Protein AF-C3Y2A5-F1 (afdb_monomer_lite)

Structure (mmCIF, N/CA/C/O backbone):
data_AF-C3Y2A5-F1
#
_entry.id   AF-C3Y2A5-F1
#
loop_
_atom_site.group_PDB
_atom_site.id
_atom_site.type_symbol
_atom_site.label_atom_id
_atom_site.label_alt_id
_atom_site.label_comp_id
_atom_site.label_asym_id
_atom_site.label_entity_id
_atom_site.label_seq_id
_atom_site.pdbx_PDB_ins_code
_atom_site.Cartn_x
_atom_site.Cartn_y
_atom_site.Cartn_z
_atom_site.occupancy
_atom_site.B_iso_or_equiv
_atom_site.auth_seq_id
_atom_site.auth_comp_id
_atom_site.auth_asym_id
_atom_site.auth_atom_id
_atom_site.pdbx_PDB_model_num
ATOM 1 N N . MET A 1 1 ? -10.956 53.405 81.751 1.00 41.22 1 MET A N 1
ATOM 2 C CA . MET A 1 1 ? -11.342 52.915 80.409 1.00 41.22 1 MET A CA 1
ATOM 3 C C . MET A 1 1 ? -11.310 54.095 79.456 1.00 41.22 1 MET A C 1
ATOM 5 O O . MET A 1 1 ? -11.996 55.067 79.727 1.00 41.22 1 MET A O 1
ATOM 9 N N . ALA A 1 2 ? -10.497 54.046 78.401 1.00 31.23 2 ALA A N 1
ATOM 10 C CA . ALA A 1 2 ? -10.429 55.099 77.390 1.00 31.23 2 ALA A CA 1
ATOM 11 C C . ALA A 1 2 ? -10.474 54.442 76.007 1.00 31.23 2 ALA A C 1
ATOM 13 O O . ALA A 1 2 ? -9.479 53.884 75.548 1.00 31.23 2 ALA A O 1
ATOM 14 N N . ALA A 1 3 ? -11.648 54.459 75.379 1.00 32.56 3 ALA A N 1
ATOM 15 C CA . ALA A 1 3 ? -11.812 53.977 74.016 1.00 32.56 3 ALA A CA 1
ATOM 16 C C . ALA A 1 3 ? -11.187 54.989 73.046 1.00 32.56 3 ALA A C 1
ATOM 18 O O . ALA A 1 3 ? -11.504 56.177 73.101 1.00 32.56 3 ALA A O 1
ATOM 19 N N . ARG A 1 4 ? -10.313 54.525 72.148 1.00 33.78 4 ARG A N 1
ATOM 20 C CA . ARG A 1 4 ? -9.858 55.309 70.995 1.00 33.78 4 ARG A CA 1
ATOM 21 C C . ARG A 1 4 ? -10.503 54.746 69.739 1.00 33.78 4 ARG A C 1
ATOM 23 O O . ARG A 1 4 ? -10.274 53.589 69.400 1.00 33.78 4 ARG A O 1
ATOM 30 N N . LEU A 1 5 ? -11.299 55.577 69.071 1.00 32.09 5 LEU A N 1
ATOM 31 C CA . LEU A 1 5 ? -11.759 55.310 67.715 1.00 32.09 5 LEU A CA 1
ATOM 32 C C . LEU A 1 5 ? -10.547 55.240 66.776 1.00 32.09 5 LEU A C 1
ATOM 34 O O . LEU A 1 5 ? -9.634 56.056 66.894 1.00 32.09 5 LEU A O 1
ATOM 38 N N . PHE A 1 6 ? -10.609 54.350 65.790 1.00 29.20 6 PHE A N 1
ATOM 39 C CA . PHE A 1 6 ? -9.941 54.541 64.505 1.00 29.20 6 PHE A CA 1
ATOM 40 C C . PHE A 1 6 ? -10.978 54.353 63.385 1.00 29.20 6 PHE A C 1
ATOM 42 O O . PHE A 1 6 ? -11.840 53.481 63.519 1.00 29.20 6 PHE A O 1
ATOM 49 N N . PRO A 1 7 ? -10.963 55.174 62.317 1.00 31.86 7 PRO A N 1
ATOM 50 C CA . PRO A 1 7 ? -11.986 55.119 61.280 1.00 31.86 7 PRO A CA 1
ATOM 51 C C . PRO A 1 7 ? -11.693 54.008 60.267 1.00 31.86 7 PRO A C 1
ATOM 53 O O . PRO A 1 7 ? -10.551 53.827 59.846 1.00 31.86 7 PRO A O 1
ATOM 56 N N . VAL A 1 8 ? -12.739 53.308 59.822 1.00 30.44 8 VAL A N 1
ATOM 57 C CA . VAL A 1 8 ? -12.659 52.375 58.690 1.00 30.44 8 VAL A CA 1
ATOM 58 C C . VAL A 1 8 ? -12.951 53.145 57.404 1.00 30.44 8 VAL A C 1
ATOM 60 O O . VAL A 1 8 ? -14.095 53.507 57.132 1.00 30.44 8 VAL A O 1
ATOM 63 N N . THR A 1 9 ? -11.915 53.404 56.611 1.00 30.66 9 THR A N 1
ATOM 64 C CA . THR A 1 9 ? -12.046 54.058 55.303 1.00 30.66 9 THR A CA 1
ATOM 65 C C . THR A 1 9 ? -12.554 53.057 54.266 1.00 30.66 9 THR A C 1
ATOM 67 O O . THR A 1 9 ? -11.841 52.127 53.895 1.00 30.66 9 THR A O 1
ATOM 70 N N . PHE A 1 10 ? -13.776 53.252 53.766 1.00 27.00 10 PHE A N 1
ATOM 71 C CA . PHE A 1 10 ? -14.327 52.452 52.669 1.00 27.00 10 PHE A CA 1
ATOM 72 C C . PHE A 1 10 ? -13.669 52.866 51.343 1.00 27.00 10 PHE A C 1
ATOM 74 O O . PHE A 1 10 ? -13.931 53.953 50.829 1.00 27.00 10 PHE A O 1
ATOM 81 N N . CYS A 1 11 ? -12.800 52.018 50.788 1.00 26.17 11 CYS A N 1
ATOM 82 C CA . CYS A 1 11 ? -12.157 52.271 49.499 1.00 26.17 11 CYS A CA 1
ATOM 83 C C . CYS A 1 11 ? -12.940 51.567 48.381 1.00 26.17 11 CYS A C 1
ATOM 85 O O . CYS A 1 11 ? -12.847 50.353 48.203 1.00 26.17 11 CYS A O 1
ATOM 87 N N . LEU A 1 12 ? -13.753 52.334 47.653 1.00 28.22 12 LEU A N 1
ATOM 88 C CA . LEU A 1 12 ? -14.602 51.841 46.569 1.00 28.22 12 LEU A CA 1
ATOM 89 C C . LEU A 1 12 ? -13.779 51.755 45.272 1.00 28.22 12 LEU A C 1
ATOM 91 O O . LEU A 1 12 ? -13.738 52.695 44.480 1.00 28.22 12 LEU A O 1
ATOM 95 N N . ILE A 1 13 ? -13.086 50.631 45.068 1.00 31.30 13 ILE A N 1
ATOM 96 C CA . ILE A 1 13 ? -12.350 50.376 43.823 1.00 31.30 13 ILE A CA 1
ATOM 97 C C . ILE A 1 13 ? -13.347 49.939 42.745 1.00 31.30 13 ILE A C 1
ATOM 99 O O . ILE A 1 13 ? -13.708 48.767 42.643 1.00 31.30 13 ILE A O 1
ATOM 103 N N . LEU A 1 14 ? -13.776 50.891 41.915 1.00 30.09 14 LEU A N 1
ATOM 104 C CA . LEU A 1 14 ? -14.459 50.605 40.654 1.00 30.09 14 LEU A CA 1
ATOM 105 C C . LEU A 1 14 ? -13.448 50.035 39.652 1.00 30.09 14 LEU A C 1
ATOM 107 O O . LEU A 1 14 ? -12.876 50.762 38.841 1.00 30.09 14 LEU A O 1
ATOM 111 N N . LEU A 1 15 ? -13.230 48.720 39.701 1.00 28.92 15 LEU A N 1
ATOM 112 C CA . LEU A 1 15 ? -12.610 48.013 38.587 1.00 28.92 15 LEU A CA 1
ATOM 113 C C . LEU A 1 15 ? -13.581 48.045 37.405 1.00 28.92 15 LEU A C 1
ATOM 115 O O . LEU A 1 15 ? -14.597 47.349 37.405 1.00 28.92 15 LEU A O 1
ATOM 119 N N . SER A 1 16 ? -13.249 48.833 36.383 1.00 32.31 16 SER A N 1
ATOM 120 C CA . SER A 1 16 ? -13.863 48.746 35.060 1.00 32.31 16 SER A CA 1
ATOM 121 C C . SER A 1 16 ? -13.431 47.445 34.388 1.00 32.31 16 SER A C 1
ATOM 123 O O . SER A 1 16 ? -12.596 47.436 33.481 1.00 32.31 16 SER A O 1
ATOM 125 N N . GLY A 1 17 ? -13.999 46.333 34.858 1.00 27.38 17 GLY A N 1
ATOM 126 C CA . GLY A 1 17 ? -13.964 45.073 34.143 1.00 27.38 17 GLY A CA 1
ATOM 127 C C . GLY A 1 17 ? -14.560 45.302 32.763 1.00 27.38 17 GLY A C 1
ATOM 128 O O . GLY A 1 17 ? -15.761 45.545 32.636 1.00 27.38 17 GLY A O 1
ATOM 129 N N . LYS A 1 18 ? -13.719 45.228 31.727 1.00 27.81 18 LYS A N 1
ATOM 130 C CA . LYS A 1 18 ? -14.221 44.923 30.392 1.00 27.81 18 LYS A CA 1
ATOM 131 C C . LYS A 1 18 ? -15.024 43.638 30.540 1.00 27.81 18 LYS A C 1
ATOM 133 O O . LYS A 1 18 ? -14.466 42.617 30.934 1.00 27.81 18 LYS A O 1
ATOM 138 N N . ILE A 1 19 ? -16.313 43.696 30.227 1.00 31.34 19 ILE A N 1
ATOM 139 C CA . ILE A 1 19 ? -17.029 42.486 29.850 1.00 31.34 19 ILE A CA 1
ATOM 140 C C . ILE A 1 19 ? -16.414 42.102 28.509 1.00 31.34 19 ILE A C 1
ATOM 142 O O . ILE A 1 19 ? -16.789 42.631 27.463 1.00 31.34 19 ILE A O 1
ATOM 146 N N . GLU A 1 20 ? -15.397 41.246 28.560 1.00 27.44 20 GLU A N 1
ATOM 147 C CA . GLU A 1 20 ? -15.033 40.448 27.406 1.00 27.44 20 GLU A CA 1
ATOM 148 C C . GLU A 1 20 ? -16.260 39.595 27.109 1.00 27.44 20 GLU A C 1
ATOM 150 O O . GLU A 1 20 ? -16.587 38.651 27.828 1.00 27.44 20 GLU A O 1
ATOM 155 N N . VAL A 1 21 ? -17.001 40.007 26.081 1.00 31.53 21 VAL A N 1
ATOM 156 C CA . VAL A 1 21 ? -17.972 39.144 25.425 1.00 31.53 21 VAL A CA 1
ATOM 157 C C . VAL A 1 21 ? -17.131 38.044 24.799 1.00 31.53 21 VAL A C 1
ATOM 159 O O . VAL A 1 21 ? -16.594 38.222 23.707 1.00 31.53 21 VAL A O 1
ATOM 162 N N . PHE A 1 22 ? -16.939 36.955 25.544 1.00 33.34 22 PHE A N 1
ATOM 163 C CA . PHE A 1 22 ? -16.266 35.770 25.042 1.00 33.34 22 PHE A CA 1
ATOM 164 C C . PHE A 1 22 ? -16.973 35.357 23.751 1.00 33.34 22 PHE A C 1
ATOM 166 O O . PHE A 1 22 ? -18.165 35.037 23.756 1.00 33.34 22 PHE A O 1
ATOM 173 N N . SER A 1 23 ? -16.243 35.371 22.636 1.00 42.84 23 SER A N 1
ATOM 174 C CA . SER A 1 23 ? -16.622 34.572 21.479 1.00 42.84 23 SER A CA 1
ATOM 175 C C . SER A 1 23 ? -16.462 33.119 21.907 1.00 42.84 23 SER A C 1
ATOM 177 O O . SER A 1 23 ? -15.369 32.562 21.870 1.00 42.84 23 SER A O 1
ATOM 179 N N . GLU A 1 24 ? -17.529 32.538 22.444 1.00 54.88 24 GLU A N 1
ATOM 180 C CA . GLU A 1 24 ? -17.526 31.132 22.824 1.00 54.88 24 GLU A CA 1
ATOM 181 C C . GLU A 1 24 ? -17.510 30.297 21.542 1.00 54.88 24 GLU A C 1
ATOM 183 O O . GLU A 1 24 ? -18.527 30.192 20.855 1.00 54.88 24 GLU A O 1
ATOM 188 N N . ASP A 1 25 ? -16.357 29.737 21.195 1.00 72.31 25 ASP A N 1
ATOM 189 C CA . ASP A 1 25 ? -16.216 28.871 20.024 1.00 72.31 25 ASP A CA 1
ATOM 190 C C . ASP A 1 25 ? -17.108 27.620 20.157 1.00 72.31 25 ASP A C 1
ATOM 192 O O . ASP A 1 25 ? -17.331 27.106 21.258 1.00 72.31 25 ASP A O 1
ATOM 196 N N . PHE A 1 26 ? -17.587 27.070 19.039 1.00 77.56 26 PHE A N 1
ATOM 197 C CA . PHE A 1 26 ? -18.130 25.710 19.030 1.00 77.56 26 PHE A CA 1
ATOM 198 C C . PHE A 1 26 ? -16.967 24.718 19.113 1.00 77.56 26 PHE A C 1
ATOM 200 O O . PHE A 1 26 ? -16.241 24.503 18.140 1.00 77.56 26 PHE A O 1
ATOM 207 N N . VAL A 1 27 ? -16.780 24.124 20.290 1.00 86.94 27 VAL A N 1
ATOM 208 C CA . VAL A 1 27 ? -15.667 23.209 20.565 1.00 86.94 27 VAL A CA 1
ATOM 209 C C . VAL A 1 27 ? -16.010 21.803 20.076 1.00 86.94 27 VAL A C 1
ATOM 211 O O . VAL A 1 27 ? -16.927 21.160 20.590 1.00 86.94 27 VAL A O 1
ATOM 214 N N . ILE A 1 28 ? -15.249 21.304 19.107 1.00 88.69 28 ILE A N 1
ATOM 215 C CA . ILE A 1 28 ? -15.374 19.950 18.559 1.00 88.69 28 ILE A CA 1
ATOM 216 C C . ILE A 1 28 ? -14.270 19.096 19.175 1.00 88.69 28 ILE A C 1
ATOM 218 O O . ILE A 1 28 ? -13.095 19.297 18.879 1.00 88.69 28 ILE A O 1
ATOM 222 N N . LEU A 1 29 ? -14.634 18.150 20.041 1.00 92.25 29 LEU A N 1
ATOM 223 C CA . LEU A 1 29 ? -13.666 17.280 20.708 1.00 92.25 29 LEU A CA 1
ATOM 224 C C . LEU A 1 29 ? -13.557 15.937 19.985 1.00 92.25 29 LEU A C 1
ATOM 226 O O . LEU A 1 29 ? -14.438 15.084 20.089 1.00 92.25 29 LEU A O 1
ATOM 230 N N . VAL A 1 30 ? -12.455 15.738 19.272 1.00 92.38 30 VAL A N 1
ATOM 231 C CA . VAL A 1 30 ? -12.116 14.471 18.625 1.00 92.38 30 VAL A CA 1
ATOM 232 C C . VAL A 1 30 ? -11.466 13.551 19.655 1.00 92.38 30 VAL A C 1
ATOM 234 O O . VAL A 1 30 ? -10.451 13.896 20.258 1.00 92.38 30 VAL A O 1
ATOM 237 N N . ILE A 1 31 ? -12.040 12.367 19.862 1.00 91.25 31 ILE A N 1
ATOM 238 C CA . ILE A 1 31 ? -11.527 11.352 20.788 1.00 91.25 31 ILE A CA 1
ATOM 239 C C . ILE A 1 31 ? -11.179 10.104 19.998 1.00 91.25 31 ILE A C 1
ATOM 241 O O . ILE A 1 31 ? -12.064 9.449 19.463 1.00 91.25 31 ILE A O 1
ATOM 245 N N . GLN A 1 32 ? -9.909 9.727 19.966 1.00 87.00 32 GLN A N 1
ATOM 246 C CA . GLN A 1 32 ? -9.411 8.513 19.313 1.00 87.00 32 GLN A CA 1
ATOM 247 C C . GLN A 1 32 ? -8.085 8.102 19.961 1.00 87.00 32 GLN A C 1
ATOM 249 O O . GLN A 1 32 ? -7.482 8.914 20.657 1.00 87.00 32 GLN A O 1
ATOM 254 N N . PRO A 1 33 ? -7.595 6.868 19.764 1.00 76.81 33 PRO A N 1
ATOM 255 C CA . PRO A 1 33 ? -6.221 6.540 20.127 1.00 76.81 33 PRO A CA 1
ATOM 256 C C . PRO A 1 33 ? -5.215 7.357 19.296 1.00 76.81 33 PRO A C 1
ATOM 258 O O . PRO A 1 33 ? -5.353 7.448 18.073 1.00 76.81 33 PRO A O 1
ATOM 261 N N . GLN A 1 34 ? -4.179 7.893 19.944 1.00 76.12 34 GLN A N 1
ATOM 262 C CA . GLN A 1 34 ? -3.072 8.618 19.292 1.00 76.12 34 GLN A CA 1
ATOM 263 C C . GLN A 1 34 ? -2.293 7.748 18.290 1.00 76.12 34 GLN A C 1
ATOM 265 O O . GLN A 1 34 ? -1.732 8.243 17.321 1.00 76.12 34 GLN A O 1
ATOM 270 N N . ASP A 1 35 ? -2.262 6.436 18.525 1.00 60.50 35 ASP A N 1
ATOM 271 C CA . ASP A 1 35 ? -1.517 5.454 17.740 1.00 60.50 35 ASP A CA 1
ATOM 272 C C . ASP A 1 35 ? -1.920 5.460 16.250 1.00 60.50 35 ASP A C 1
ATOM 274 O O . ASP A 1 35 ? -2.972 4.947 15.854 1.00 60.50 35 ASP A O 1
ATOM 278 N N . VAL A 1 36 ? -1.033 6.015 15.417 1.00 52.91 36 VAL A N 1
ATOM 279 C CA . VAL A 1 36 ? -1.196 6.188 13.964 1.00 52.91 36 VAL A CA 1
ATOM 280 C C . VAL A 1 36 ? -1.368 4.885 13.179 1.00 52.91 36 VAL A C 1
ATOM 282 O O . VAL A 1 36 ? -1.736 4.929 12.002 1.00 52.91 36 VAL A O 1
ATOM 285 N N . ARG A 1 37 ? -1.171 3.713 13.796 1.00 46.56 37 ARG A N 1
ATOM 286 C CA . ARG A 1 37 ? -1.472 2.412 13.173 1.00 46.56 37 ARG A CA 1
ATOM 287 C C . ARG A 1 37 ? -2.973 2.168 13.047 1.00 46.56 37 ARG A C 1
ATOM 289 O O . ARG A 1 37 ? -3.395 1.471 12.125 1.00 46.56 37 ARG A O 1
ATOM 296 N N . TYR A 1 38 ? -3.796 2.757 13.916 1.00 55.09 38 TYR A N 1
ATOM 297 C CA . TYR A 1 38 ? -5.245 2.684 13.754 1.00 55.09 38 TYR A CA 1
ATOM 298 C C . TYR A 1 38 ? -5.674 3.458 12.501 1.00 55.09 38 TYR A C 1
ATOM 300 O O . TYR A 1 38 ? -5.233 4.581 12.245 1.00 55.09 38 TYR A O 1
ATOM 308 N N . ALA A 1 39 ? -6.574 2.876 11.705 1.00 60.66 39 ALA A N 1
ATOM 309 C CA . ALA A 1 39 ? -7.148 3.560 10.541 1.00 60.66 39 ALA A CA 1
ATOM 310 C C . ALA A 1 39 ? -7.967 4.811 10.943 1.00 60.66 39 ALA A C 1
ATOM 312 O O . ALA A 1 39 ? -8.126 5.731 10.146 1.00 60.66 39 ALA A O 1
ATOM 313 N N . TRP A 1 40 ? -8.395 4.856 12.210 1.00 72.31 40 TRP A N 1
ATOM 314 C CA . TRP A 1 40 ? -9.102 5.940 12.892 1.00 72.31 40 TRP A CA 1
ATOM 315 C C . TRP A 1 40 ? -8.231 6.700 13.912 1.00 72.31 40 TRP A C 1
ATOM 317 O O . TRP A 1 40 ? -8.763 7.214 14.894 1.00 72.31 40 TRP A O 1
ATOM 327 N N . SER A 1 41 ? -6.902 6.722 13.755 1.00 78.19 41 SER A N 1
ATOM 328 C CA . SER A 1 41 ? -6.016 7.402 14.713 1.00 78.19 41 SER A CA 1
ATOM 329 C C . SER A 1 41 ? -6.343 8.889 14.872 1.00 78.19 41 SER A C 1
ATOM 331 O O . SER A 1 41 ? -6.868 9.524 13.952 1.00 78.19 41 SER A O 1
ATOM 333 N N . LEU A 1 42 ? -6.012 9.446 16.039 1.00 83.50 42 LEU A N 1
ATOM 334 C CA . LEU A 1 42 ? -6.392 10.805 16.423 1.00 83.50 42 LEU A CA 1
ATOM 335 C C . LEU A 1 42 ? -5.997 11.860 15.388 1.00 83.50 42 LEU A C 1
ATOM 337 O O . LEU A 1 42 ? -6.845 12.661 15.008 1.00 83.50 42 LEU A O 1
ATOM 341 N N . ASP A 1 43 ? -4.778 11.798 14.857 1.00 75.81 43 ASP A N 1
ATOM 342 C CA . ASP A 1 43 ? -4.280 12.776 13.881 1.00 75.81 43 ASP A CA 1
ATOM 343 C C . ASP A 1 43 ? -5.069 12.733 12.564 1.00 75.81 43 ASP A C 1
ATOM 345 O O . ASP A 1 43 ? -5.496 13.766 12.049 1.00 75.81 43 ASP A O 1
ATOM 349 N N . LYS A 1 44 ? -5.359 11.524 12.058 1.00 77.88 44 LYS A N 1
ATOM 350 C CA . LYS A 1 44 ? -6.133 11.326 10.821 1.00 77.88 44 LYS A CA 1
ATOM 351 C C . LYS A 1 44 ? -7.541 11.880 10.971 1.00 77.88 44 LYS A C 1
ATOM 353 O O . LYS A 1 44 ? -8.031 12.556 10.071 1.00 77.88 44 LYS A O 1
ATOM 358 N N . ILE A 1 45 ? -8.199 11.589 12.094 1.00 84.19 45 ILE A N 1
ATOM 359 C CA . ILE A 1 45 ? -9.588 12.001 12.315 1.00 84.19 45 ILE A CA 1
ATOM 360 C C . ILE A 1 45 ? -9.684 13.492 12.650 1.00 84.19 45 ILE A C 1
ATOM 362 O O . ILE A 1 45 ? -10.618 14.138 12.190 1.00 84.19 45 ILE A O 1
ATOM 366 N N . THR A 1 46 ? -8.703 14.059 13.354 1.00 85.00 46 THR A N 1
ATOM 367 C CA . THR A 1 46 ? -8.633 15.507 13.621 1.00 85.00 46 THR A CA 1
ATOM 368 C C . THR A 1 46 ? -8.521 16.288 12.313 1.00 85.00 46 THR A C 1
ATOM 370 O O . THR A 1 46 ? -9.405 17.086 12.015 1.00 85.00 46 THR A O 1
ATOM 373 N N . LEU A 1 47 ? -7.545 15.954 11.461 1.00 78.50 47 LEU A N 1
ATOM 374 C CA . LEU A 1 47 ? -7.341 16.616 10.166 1.00 78.50 47 LEU A CA 1
ATOM 375 C C . LEU A 1 47 ? -8.522 16.410 9.192 1.00 78.50 47 LEU A C 1
ATOM 377 O O . LEU A 1 47 ? -8.852 17.292 8.401 1.00 78.50 47 LEU A O 1
ATOM 381 N N . THR A 1 48 ? -9.210 15.268 9.285 1.00 79.12 48 THR A N 1
ATOM 382 C CA . THR A 1 48 ? -10.460 15.001 8.546 1.00 79.12 48 THR A CA 1
ATOM 383 C C . THR A 1 48 ? -11.601 15.923 8.992 1.00 79.12 48 THR A C 1
ATOM 385 O O . THR A 1 48 ? -12.352 16.424 8.157 1.00 79.12 48 THR A O 1
ATOM 388 N N . VAL A 1 49 ? -11.755 16.134 10.303 1.00 83.06 49 VAL A N 1
ATOM 389 C CA . VAL A 1 49 ? -12.802 16.986 10.889 1.00 83.06 49 VAL A CA 1
ATOM 390 C C . VAL A 1 49 ? -12.522 18.465 10.618 1.00 83.06 49 VAL A C 1
ATOM 392 O O . VAL A 1 49 ? -13.446 19.193 10.269 1.00 83.06 49 VAL A O 1
ATOM 395 N N . GLU A 1 50 ? -11.263 18.894 10.708 1.00 82.69 50 GLU A N 1
ATOM 396 C CA . GLU A 1 50 ? -10.821 20.241 10.320 1.00 82.69 50 GLU A CA 1
ATOM 397 C C . GLU A 1 50 ? -11.118 20.521 8.843 1.00 82.69 50 GLU A C 1
ATOM 399 O O . GLU A 1 50 ? -11.762 21.516 8.523 1.00 82.69 50 GLU A O 1
ATOM 404 N N . TRP A 1 51 ? -10.757 19.601 7.941 1.00 75.88 51 TRP A N 1
ATOM 405 C CA . TRP A 1 51 ? -11.082 19.748 6.521 1.00 75.88 51 TRP A CA 1
ATOM 406 C C . TRP A 1 51 ? -12.598 19.777 6.249 1.00 75.88 51 TRP A C 1
ATOM 408 O O . TRP A 1 51 ? -13.051 20.564 5.418 1.00 75.88 51 TRP A O 1
ATOM 418 N N . ALA A 1 52 ? -13.398 18.977 6.961 1.00 75.56 52 ALA A N 1
ATOM 419 C CA . ALA A 1 52 ? -14.855 19.037 6.834 1.00 75.56 52 ALA A CA 1
ATOM 420 C C . ALA A 1 52 ? -15.404 20.428 7.207 1.00 75.56 52 ALA A C 1
ATOM 422 O O . ALA A 1 52 ? -16.332 20.913 6.568 1.00 75.56 52 ALA A O 1
ATOM 423 N N . ILE A 1 53 ? -14.832 21.093 8.217 1.00 79.94 53 ILE A N 1
ATOM 424 C CA . ILE A 1 53 ? -15.206 22.467 8.586 1.00 79.94 53 ILE A CA 1
ATOM 425 C C . ILE A 1 53 ? -14.833 23.441 7.461 1.00 79.94 53 ILE A C 1
ATOM 427 O O . ILE A 1 53 ? -15.692 24.227 7.064 1.00 79.94 53 ILE A O 1
ATOM 431 N N . ASP A 1 54 ? -13.613 23.360 6.915 1.00 78.06 54 ASP A N 1
ATOM 432 C CA . ASP A 1 54 ? -13.181 24.191 5.776 1.00 78.06 54 ASP A CA 1
ATOM 433 C C . ASP A 1 54 ? -14.172 24.077 4.599 1.00 78.06 54 ASP A C 1
ATOM 435 O O . ASP A 1 54 ? -14.717 25.075 4.130 1.00 78.06 54 ASP A O 1
ATOM 439 N N . ASP A 1 55 ? -14.464 22.846 4.163 1.00 73.12 55 ASP A N 1
ATOM 440 C CA . ASP A 1 55 ? -15.326 22.550 3.010 1.00 73.12 55 ASP A CA 1
ATOM 441 C C . ASP A 1 55 ? -16.776 23.035 3.204 1.00 73.12 55 ASP A C 1
ATOM 443 O O . ASP A 1 55 ? -17.402 23.547 2.273 1.00 73.12 55 ASP A O 1
ATOM 447 N N . LEU A 1 56 ? -17.315 22.937 4.421 1.00 72.12 56 LEU A N 1
ATOM 448 C CA . LEU A 1 56 ? -18.655 23.433 4.750 1.00 72.12 56 LEU A CA 1
ATOM 449 C C . LEU A 1 56 ? -18.693 24.968 4.858 1.00 72.12 56 LEU A C 1
ATOM 451 O O . LEU A 1 56 ? -19.713 25.582 4.520 1.00 72.12 56 LEU A O 1
ATOM 455 N N . GLY A 1 57 ? -17.586 25.587 5.276 1.00 72.31 57 GLY A N 1
ATOM 456 C CA . GLY A 1 57 ? -17.378 27.034 5.248 1.00 72.31 57 GLY A CA 1
ATOM 457 C C . GLY A 1 57 ? -17.342 27.580 3.821 1.00 72.31 57 GLY A C 1
ATOM 458 O O . GLY A 1 57 ? -18.108 28.491 3.505 1.00 72.31 57 GLY A O 1
ATOM 459 N N . ASP A 1 58 ? -16.549 26.965 2.940 1.00 71.69 58 ASP A N 1
ATOM 460 C CA . ASP A 1 58 ? -16.448 27.307 1.512 1.00 71.69 58 ASP A CA 1
ATOM 461 C C . ASP A 1 58 ? -17.797 27.171 0.783 1.00 71.69 58 ASP A C 1
ATOM 463 O O . ASP A 1 58 ? -18.151 27.992 -0.066 1.00 71.69 58 ASP A O 1
ATOM 467 N N . ARG A 1 59 ? -18.606 26.168 1.155 1.00 69.88 59 ARG A N 1
ATOM 468 C CA . ARG A 1 59 ? -19.989 25.986 0.664 1.00 69.88 59 ARG A CA 1
ATOM 469 C C . ARG A 1 59 ? -20.989 26.994 1.247 1.00 69.88 59 ARG A C 1
ATOM 471 O O . ARG A 1 59 ? -22.169 26.954 0.900 1.00 69.88 59 ARG A O 1
ATOM 478 N N . GLY A 1 60 ? -20.550 27.885 2.134 1.00 67.19 60 GLY A N 1
ATOM 479 C CA . GLY A 1 60 ? -21.375 28.917 2.755 1.00 67.19 60 GLY A CA 1
ATOM 480 C C . GLY A 1 60 ? -22.376 28.398 3.788 1.00 67.19 60 GLY A C 1
ATOM 481 O O . GLY A 1 60 ? -23.289 29.139 4.160 1.00 67.19 60 GLY A O 1
ATOM 482 N N . LEU A 1 61 ? -22.232 27.158 4.278 1.00 70.44 61 LEU A N 1
ATOM 483 C CA . LEU A 1 61 ? -23.169 26.568 5.244 1.00 70.44 61 LEU A CA 1
ATOM 484 C C . LEU A 1 61 ? -23.196 27.361 6.558 1.00 70.44 61 LEU A C 1
ATOM 486 O O . LEU A 1 61 ? -24.234 27.455 7.204 1.00 70.44 61 LEU A O 1
ATOM 490 N N . PHE A 1 62 ? -22.078 27.984 6.930 1.00 68.69 62 PHE A N 1
ATOM 491 C CA . PHE A 1 62 ? -21.960 28.780 8.153 1.00 68.69 62 PHE A CA 1
ATOM 492 C C . PHE A 1 62 ? -22.428 30.234 8.009 1.00 68.69 62 PHE A C 1
ATOM 494 O O . PHE A 1 62 ? -22.484 30.953 9.004 1.00 68.69 62 PHE A O 1
ATOM 501 N N . ASN A 1 63 ? -22.842 30.678 6.817 1.00 67.12 63 ASN A N 1
ATOM 502 C CA . ASN A 1 63 ? -23.299 32.058 6.601 1.00 67.12 63 ASN A CA 1
ATOM 503 C C . ASN A 1 63 ? -24.542 32.410 7.444 1.00 67.12 63 ASN A C 1
ATOM 505 O O . ASN A 1 63 ? -24.744 33.571 7.794 1.00 67.12 63 ASN A O 1
ATOM 509 N N . SER A 1 64 ? -25.358 31.412 7.804 1.00 55.03 64 SER A N 1
ATOM 510 C CA . SER A 1 64 ? -26.526 31.562 8.691 1.00 55.03 64 SER A CA 1
ATOM 511 C C . SER A 1 64 ? -26.167 31.601 10.185 1.00 55.03 64 SER A C 1
ATOM 513 O O . SER A 1 64 ? -27.012 31.973 10.996 1.00 55.03 64 SER A O 1
ATOM 515 N N . LEU A 1 65 ? -24.928 31.259 10.560 1.00 58.94 65 LEU A N 1
ATOM 516 C CA . LEU A 1 65 ? -24.445 31.224 11.948 1.00 58.94 65 LEU A CA 1
ATOM 517 C C . LEU A 1 65 ? -23.909 32.580 12.447 1.00 58.94 65 LEU A C 1
ATOM 519 O O . LEU A 1 65 ? -23.545 32.704 13.616 1.00 58.94 65 LEU A O 1
ATOM 523 N N . GLY A 1 66 ? -23.853 33.593 11.578 1.00 55.16 66 GLY A N 1
ATOM 524 C CA . GLY A 1 66 ? -23.309 34.918 11.881 1.00 55.16 66 GLY A CA 1
ATOM 525 C C . GLY A 1 66 ? -21.775 34.982 11.838 1.00 55.16 66 GLY A C 1
ATOM 526 O O . GLY A 1 66 ? -21.076 33.997 12.059 1.00 55.16 66 GLY A O 1
ATOM 527 N N . THR A 1 67 ? -21.236 36.176 11.579 1.00 54.81 67 THR A N 1
ATOM 528 C CA . THR A 1 67 ? -19.811 36.411 11.252 1.00 54.81 67 THR A CA 1
ATOM 529 C C . THR A 1 67 ? -18.810 36.138 12.380 1.00 54.81 67 THR A C 1
ATOM 531 O O . THR A 1 67 ? -17.610 36.236 12.150 1.00 54.81 67 THR A O 1
ATOM 534 N N . ASN A 1 68 ? -19.283 35.829 13.590 1.00 53.00 68 ASN A N 1
ATOM 535 C CA . ASN A 1 68 ? -18.453 35.606 14.777 1.00 53.00 68 ASN A CA 1
ATOM 536 C C . ASN A 1 68 ? -18.495 34.145 15.270 1.00 53.00 68 ASN A C 1
ATOM 538 O O . ASN A 1 68 ? -17.995 33.858 16.356 1.00 53.00 68 ASN A O 1
ATOM 542 N N . THR A 1 69 ? -19.112 33.227 14.519 1.00 60.16 69 THR A N 1
ATOM 543 C CA . THR A 1 69 ? -19.148 31.806 14.885 1.00 60.16 69 THR A CA 1
ATOM 544 C C . THR A 1 69 ? -17.875 31.106 14.413 1.00 60.16 69 THR A C 1
ATOM 546 O O . THR A 1 69 ? -17.655 30.941 13.217 1.00 60.16 69 THR A O 1
ATOM 549 N N . VAL A 1 70 ? -17.048 30.679 15.369 1.00 68.38 70 VAL A N 1
ATOM 550 C CA . VAL A 1 70 ? -15.793 29.950 15.138 1.00 68.38 70 VAL A CA 1
ATOM 551 C C . VAL A 1 70 ? -15.953 28.506 15.612 1.00 68.38 70 VAL A C 1
ATOM 553 O O . VAL A 1 70 ? -16.504 28.258 16.686 1.00 68.38 70 VAL A O 1
ATOM 556 N N . PHE A 1 71 ? -15.465 27.550 14.822 1.00 79.38 71 PHE A N 1
ATOM 557 C CA . PHE A 1 71 ? -15.327 26.155 15.238 1.00 79.38 71 PHE A CA 1
ATOM 558 C C . PHE A 1 71 ? -13.897 25.905 15.700 1.00 79.38 71 PHE A C 1
ATOM 560 O O . PHE A 1 71 ? -12.947 26.220 14.985 1.00 79.38 71 PHE A O 1
ATOM 567 N N . ARG A 1 72 ? -13.739 25.314 16.884 1.00 83.88 72 ARG A N 1
ATOM 568 C CA . ARG A 1 72 ? -12.432 24.984 17.451 1.00 83.88 72 ARG A CA 1
ATOM 569 C C . ARG A 1 72 ? -12.316 23.482 17.637 1.00 83.88 72 ARG A C 1
ATOM 571 O O . ARG A 1 72 ? -12.955 22.916 18.524 1.00 83.88 72 ARG A O 1
ATOM 578 N N . VAL A 1 73 ? -11.489 22.842 16.817 1.00 84.25 73 VAL A N 1
ATOM 579 C CA . VAL A 1 73 ? -11.189 21.415 16.960 1.00 84.25 73 VAL A CA 1
ATOM 580 C C . VAL A 1 73 ? -10.163 21.222 18.075 1.00 84.25 73 VAL A C 1
ATOM 582 O O . VAL A 1 73 ? -9.202 21.980 18.201 1.00 84.25 73 VAL A O 1
ATOM 585 N N . LEU A 1 74 ? -10.400 20.228 18.925 1.00 85.31 74 LEU A N 1
ATOM 586 C CA . LEU A 1 74 ? -9.500 19.780 19.980 1.00 85.31 74 LEU A CA 1
ATOM 587 C C . LEU A 1 74 ? -9.404 18.261 19.938 1.00 85.31 74 LEU A C 1
ATOM 589 O O . LEU A 1 74 ? -10.386 17.578 19.656 1.00 85.31 74 LEU A O 1
ATOM 593 N N . SER A 1 75 ? -8.234 17.730 20.266 1.00 86.31 75 SER A N 1
ATOM 594 C CA . SER A 1 75 ? -7.938 16.304 20.208 1.00 86.31 75 SER A CA 1
ATOM 595 C C . SER A 1 75 ? -7.686 15.730 21.610 1.00 86.31 75 SER A C 1
ATOM 597 O O . SER A 1 75 ? -7.090 16.374 22.476 1.00 86.31 75 SER A O 1
ATOM 599 N N . LEU A 1 76 ? -8.170 14.510 21.863 1.00 84.19 76 LEU A N 1
ATOM 600 C CA . LEU A 1 76 ? -7.965 13.776 23.113 1.00 84.19 76 LEU A CA 1
ATOM 601 C C . LEU A 1 76 ? -7.620 12.315 22.824 1.00 84.19 76 LEU A C 1
ATOM 603 O O . LEU A 1 76 ? -8.437 11.557 22.297 1.00 84.19 76 LEU A O 1
ATOM 607 N N . ASP A 1 77 ? -6.417 11.907 23.233 1.00 80.88 77 ASP A N 1
ATOM 608 C CA . ASP A 1 77 ? -6.002 10.507 23.166 1.00 80.88 77 ASP A CA 1
ATOM 609 C C . ASP A 1 77 ? -6.815 9.650 24.144 1.00 80.88 77 ASP A C 1
ATOM 611 O O . ASP A 1 77 ? -6.760 9.841 25.367 1.00 80.88 77 ASP A O 1
ATOM 615 N N . SER A 1 78 ? -7.537 8.670 23.602 1.00 73.69 78 SER A N 1
ATOM 616 C CA . SER A 1 78 ? -8.317 7.707 24.381 1.00 73.69 78 SER A CA 1
ATOM 617 C C . SER A 1 78 ? -7.459 6.702 25.159 1.00 73.69 78 SER A C 1
ATOM 619 O O . SER A 1 78 ? -7.984 5.975 26.009 1.00 73.69 78 SER A O 1
ATOM 621 N N . GLU A 1 79 ? -6.157 6.600 24.854 1.00 69.44 79 GLU A N 1
ATOM 622 C CA . GLU A 1 79 ? -5.218 5.579 25.350 1.00 69.44 79 GLU A CA 1
ATOM 623 C C . GLU A 1 79 ? -5.697 4.130 25.141 1.00 69.44 79 GLU A C 1
ATOM 625 O O . GLU A 1 79 ? -5.160 3.204 25.764 1.00 69.44 79 GLU A O 1
ATOM 630 N N . CYS A 1 80 ? -6.724 3.906 24.312 1.00 64.50 80 CYS A N 1
ATOM 631 C CA . CYS A 1 80 ? -7.479 2.653 24.288 1.00 64.50 80 CYS A CA 1
ATOM 632 C C . CYS A 1 80 ? -7.982 2.260 25.692 1.00 64.50 80 CYS A C 1
ATOM 634 O O . CYS A 1 80 ? -7.723 1.164 26.181 1.00 64.50 80 CYS A O 1
ATOM 636 N N . SER A 1 81 ? -8.592 3.183 26.433 1.00 68.25 81 SER A N 1
ATOM 637 C CA . SER A 1 81 ? -9.033 2.902 27.798 1.00 68.25 81 SER A CA 1
ATOM 638 C C . SER A 1 81 ? -10.246 3.737 28.170 1.00 68.25 81 SER A C 1
ATOM 640 O O . SER A 1 81 ? -10.153 4.957 28.325 1.00 68.25 81 SER A O 1
ATOM 642 N N . GLN A 1 82 ? -11.370 3.053 28.410 1.00 65.62 82 GLN A N 1
ATOM 643 C CA . GLN A 1 82 ? -12.597 3.669 28.921 1.00 65.62 82 GLN A CA 1
ATOM 644 C C . GLN A 1 82 ? -12.328 4.472 30.207 1.00 65.62 82 GLN A C 1
ATOM 646 O O . GLN A 1 82 ? -12.827 5.581 30.360 1.00 65.62 82 GLN A O 1
ATOM 651 N N . TYR A 1 83 ? -11.460 3.964 31.093 1.00 62.50 83 TYR A N 1
ATOM 652 C CA . TYR A 1 83 ? -11.136 4.598 32.372 1.00 62.50 83 TYR A CA 1
ATOM 653 C C . TYR A 1 83 ? -10.275 5.853 32.201 1.00 62.50 83 TYR A C 1
ATOM 655 O O . TYR A 1 83 ? -10.543 6.871 32.833 1.00 62.50 83 TYR A O 1
ATOM 663 N N . ARG A 1 84 ? -9.255 5.809 31.330 1.00 64.62 84 ARG A N 1
ATOM 664 C CA . ARG A 1 84 ? -8.415 6.984 31.035 1.00 64.62 84 ARG A CA 1
ATOM 665 C C . ARG A 1 84 ? -9.211 8.050 30.300 1.00 64.62 84 ARG A C 1
ATOM 667 O O . ARG A 1 84 ? -9.109 9.216 30.656 1.00 64.62 84 ARG A O 1
ATOM 674 N N . THR A 1 85 ? -10.039 7.647 29.339 1.00 68.62 85 THR A N 1
ATOM 675 C CA . THR A 1 85 ? -10.905 8.563 28.590 1.00 68.62 85 THR A CA 1
ATOM 676 C C . THR A 1 85 ? -11.931 9.223 29.508 1.00 68.62 85 THR A C 1
ATOM 678 O O . THR A 1 85 ? -12.044 10.442 29.486 1.00 68.62 85 THR A O 1
ATOM 681 N N . ASN A 1 86 ? -12.613 8.463 30.374 1.00 74.88 86 ASN A N 1
ATOM 682 C CA . ASN A 1 86 ? -13.560 9.006 31.354 1.00 74.88 86 ASN A CA 1
ATOM 683 C C . ASN A 1 86 ? -12.868 10.000 32.315 1.00 74.88 86 ASN A C 1
ATOM 685 O O . ASN A 1 86 ? -13.354 11.118 32.485 1.00 74.88 86 ASN A O 1
ATOM 689 N N . LEU A 1 87 ? -11.688 9.658 32.852 1.00 69.12 87 LEU A N 1
ATOM 690 C CA . LEU A 1 87 ? -10.905 10.562 33.706 1.00 69.12 87 LEU A CA 1
ATOM 691 C C . LEU A 1 87 ? -10.457 11.835 32.970 1.00 69.12 87 LEU A C 1
ATOM 693 O O . LEU A 1 87 ? -10.641 12.926 33.504 1.00 69.12 87 LEU A O 1
ATOM 697 N N . LYS A 1 88 ? -9.908 11.723 31.751 1.00 72.38 88 LYS A N 1
ATOM 698 C CA . LYS A 1 88 ? -9.497 12.883 30.938 1.00 72.38 88 LYS A CA 1
ATOM 699 C C . LYS A 1 88 ? -10.688 13.774 30.591 1.00 72.38 88 LYS A C 1
ATOM 701 O O . LYS A 1 88 ? -10.590 14.983 30.753 1.00 72.38 88 LYS A O 1
ATOM 706 N N . LEU A 1 89 ? -11.810 13.194 30.161 1.00 75.19 89 LEU A N 1
ATOM 707 C CA . LEU A 1 89 ? -13.027 13.940 29.837 1.00 75.19 89 LEU A CA 1
ATOM 708 C C . LEU A 1 89 ? -13.592 14.665 31.059 1.00 75.19 89 LEU A C 1
ATOM 710 O O . LEU A 1 89 ? -13.903 15.847 30.973 1.00 75.19 89 LEU A O 1
ATOM 714 N N . THR A 1 90 ? -13.676 13.985 32.202 1.00 75.00 90 THR A N 1
ATOM 715 C CA . THR A 1 90 ? -14.149 14.580 33.460 1.00 75.00 90 THR A CA 1
ATOM 716 C C . THR A 1 90 ? -13.215 15.706 33.916 1.00 75.00 90 THR A C 1
ATOM 718 O O . THR A 1 90 ? -13.680 16.783 34.283 1.00 75.00 90 THR A O 1
ATOM 721 N N . TYR A 1 91 ? -11.898 15.505 33.828 1.00 72.06 91 TYR A N 1
ATOM 722 C CA . TYR A 1 91 ? -10.898 16.526 34.144 1.00 72.06 91 TYR A CA 1
ATOM 723 C C . TYR A 1 91 ? -10.993 17.749 33.216 1.00 72.06 91 TYR A C 1
ATOM 725 O O . TYR A 1 91 ? -11.030 18.880 33.701 1.00 72.06 91 TYR A O 1
ATOM 733 N N . LEU A 1 92 ? -11.109 17.549 31.898 1.00 74.12 92 LEU A N 1
ATOM 734 C CA . LEU A 1 92 ? -11.338 18.648 30.955 1.00 74.12 92 LEU A CA 1
ATOM 735 C C . LEU A 1 92 ? -12.626 19.411 31.293 1.00 74.12 92 LEU A C 1
ATOM 737 O O . LEU A 1 92 ? -12.600 20.635 31.392 1.00 74.12 92 LEU A O 1
ATOM 741 N N . TYR A 1 93 ? -13.729 18.697 31.527 1.00 74.75 93 TYR A N 1
ATOM 742 C CA . TYR A 1 93 ? -15.048 19.295 31.732 1.00 74.75 93 TYR A CA 1
ATOM 743 C C . TYR A 1 93 ? -15.171 20.090 33.040 1.00 74.75 93 TYR A C 1
ATOM 745 O O . TYR A 1 93 ? -15.745 21.180 33.040 1.00 74.75 93 TYR A O 1
ATOM 753 N N . TYR A 1 94 ? -14.640 19.574 34.155 1.00 73.56 94 TYR A N 1
ATOM 754 C CA . TYR A 1 94 ? -14.788 20.202 35.475 1.00 73.56 94 TYR A CA 1
ATOM 755 C C . TYR A 1 94 ? -13.590 21.070 35.885 1.00 73.56 94 TYR A C 1
ATOM 757 O O . TYR A 1 94 ? -13.798 22.201 36.324 1.00 73.56 94 TYR A O 1
ATOM 765 N N . GLU A 1 95 ? -12.353 20.589 35.717 1.00 64.75 95 GLU A N 1
ATOM 766 C CA . GLU A 1 95 ? -11.149 21.304 36.176 1.00 64.75 95 GLU A CA 1
ATOM 767 C C . GLU A 1 95 ? -10.677 22.340 35.150 1.00 64.75 95 GLU A C 1
ATOM 769 O O . GLU A 1 95 ? -10.425 23.491 35.502 1.00 64.75 95 GLU A O 1
ATOM 774 N N . GLN A 1 96 ? -10.619 21.971 33.864 1.00 66.69 96 GLN A N 1
ATOM 775 C CA . GLN A 1 96 ? -10.287 22.922 32.788 1.00 66.69 96 GLN A CA 1
ATOM 776 C C . GLN A 1 96 ? -11.503 23.704 32.265 1.00 66.69 96 GLN A C 1
ATOM 778 O O . GLN A 1 96 ? -11.345 24.577 31.414 1.00 66.69 96 GLN A O 1
ATOM 783 N N . ARG A 1 97 ? -12.707 23.419 32.787 1.00 75.06 97 ARG A N 1
ATOM 784 C CA . ARG A 1 97 ? -13.995 24.034 32.400 1.00 75.06 97 ARG A CA 1
ATOM 785 C C . ARG A 1 97 ? -14.294 23.971 30.897 1.00 75.06 97 ARG A C 1
ATOM 787 O O . ARG A 1 97 ? -14.975 24.835 30.350 1.00 75.06 97 ARG A O 1
ATOM 794 N N . LEU A 1 98 ? -13.791 22.939 30.230 1.00 80.25 98 LEU A N 1
ATOM 795 C CA . LEU A 1 98 ? -13.881 22.766 28.791 1.00 80.25 98 LEU A CA 1
ATOM 796 C C . LEU A 1 98 ? -15.139 21.978 28.422 1.00 80.25 98 LEU A C 1
ATOM 798 O O . LEU A 1 98 ? -15.207 20.765 28.621 1.00 80.25 98 LEU A O 1
ATOM 802 N N . ARG A 1 99 ? -16.136 22.670 27.866 1.00 80.69 99 ARG A N 1
ATOM 803 C CA . ARG A 1 99 ? -17.396 22.067 27.416 1.00 80.69 99 ARG A CA 1
ATOM 804 C C . ARG A 1 99 ? -17.382 21.852 25.901 1.00 80.69 99 ARG A C 1
ATOM 806 O O . ARG A 1 99 ? -17.473 22.831 25.162 1.00 80.69 99 ARG A O 1
ATOM 813 N N . PRO A 1 100 ? -17.247 20.606 25.412 1.00 88.75 100 PRO A N 1
ATOM 814 C CA . PRO A 1 100 ? -17.364 20.328 23.988 1.00 88.75 100 PRO A CA 1
ATOM 815 C C . PRO A 1 100 ? -18.817 20.481 23.529 1.00 88.75 100 PRO A C 1
ATOM 817 O O . PRO A 1 100 ? -19.730 19.984 24.179 1.00 88.75 100 PRO A O 1
ATOM 820 N N . SER A 1 101 ? -19.029 21.125 22.385 1.00 86.38 101 SER A N 1
ATOM 821 C CA . SER A 1 101 ? -20.337 21.226 21.726 1.00 86.38 101 SER A CA 1
ATOM 822 C C . SER A 1 101 ? -20.716 19.941 20.981 1.00 86.38 101 SER A C 1
ATOM 824 O O . SER A 1 101 ? -21.895 19.683 20.751 1.00 86.38 101 SER A O 1
ATOM 826 N N . VAL A 1 102 ? -19.720 19.131 20.607 1.00 91.06 102 VAL A N 1
ATOM 827 C CA . VAL A 1 102 ? -19.874 17.774 20.063 1.00 91.06 102 VAL A CA 1
ATOM 828 C C . VAL A 1 102 ? -18.614 16.956 20.340 1.00 91.06 102 VAL A C 1
ATOM 830 O O . VAL A 1 102 ? -17.503 17.492 20.364 1.00 91.06 102 VAL A O 1
ATOM 833 N N . ILE A 1 103 ? -18.788 15.651 20.532 1.00 93.12 103 ILE A N 1
ATOM 834 C CA . ILE A 1 103 ? -17.703 14.672 20.605 1.00 93.12 103 ILE A CA 1
ATOM 835 C C . ILE A 1 103 ? -17.702 13.840 19.316 1.00 93.12 103 ILE A C 1
ATOM 837 O O . ILE A 1 103 ? -18.726 13.259 18.955 1.00 93.12 103 ILE A O 1
ATOM 841 N N . ILE A 1 104 ? -16.555 13.762 18.636 1.00 91.19 104 ILE A N 1
ATOM 842 C CA . ILE A 1 104 ? -16.357 12.956 17.422 1.00 91.19 104 ILE A CA 1
ATOM 843 C C . ILE A 1 104 ? -15.448 11.763 17.744 1.00 91.19 104 ILE A C 1
ATOM 845 O O . ILE A 1 104 ? -14.323 11.927 18.212 1.00 91.19 104 ILE A O 1
ATOM 849 N N . GLY A 1 105 ? -15.934 10.548 17.493 1.00 82.75 105 GLY A N 1
ATOM 850 C CA . GLY A 1 105 ? -15.377 9.317 18.061 1.00 82.75 105 GLY A CA 1
ATOM 851 C C . GLY A 1 105 ? -15.911 9.055 19.478 1.00 82.75 105 GLY A C 1
ATOM 852 O O . GLY A 1 105 ? -16.900 9.669 19.883 1.00 82.75 105 GLY A O 1
ATOM 853 N N . PRO A 1 106 ? -15.307 8.137 20.253 1.00 86.50 106 PRO A N 1
ATOM 854 C CA . PRO A 1 106 ? -14.230 7.209 19.889 1.00 86.50 106 PRO A CA 1
ATOM 855 C C . PRO A 1 106 ? -14.705 6.027 19.045 1.00 86.50 106 PRO A C 1
ATOM 857 O O . PRO A 1 106 ? -15.895 5.856 18.815 1.00 86.50 106 PRO A O 1
ATOM 860 N N . THR A 1 107 ? -13.773 5.201 18.563 1.00 76.38 107 THR A N 1
ATOM 861 C CA . THR A 1 107 ? -14.096 4.026 17.725 1.00 76.38 107 THR A CA 1
ATOM 862 C C . THR A 1 107 ? -14.278 2.723 18.532 1.00 76.38 107 THR A C 1
ATOM 864 O O . THR A 1 107 ? -15.051 1.853 18.128 1.00 76.38 107 THR A O 1
ATOM 867 N N . ASP A 1 108 ? -13.612 2.592 19.685 1.00 73.44 108 ASP A N 1
ATOM 868 C CA . ASP A 1 108 ? -13.693 1.424 20.583 1.00 73.44 108 ASP A CA 1
ATOM 869 C C . ASP A 1 108 ? -15.060 1.301 21.288 1.00 73.44 108 ASP A C 1
ATOM 871 O O . ASP A 1 108 ? -15.602 2.292 21.772 1.00 73.44 108 ASP A O 1
ATOM 875 N N . VAL A 1 109 ? -15.591 0.079 21.419 1.00 71.50 109 VAL A N 1
ATOM 876 C CA . VAL A 1 109 ? -16.926 -0.184 21.997 1.00 71.50 109 VAL A CA 1
ATOM 877 C C . VAL A 1 109 ? -17.043 0.313 23.439 1.00 71.50 109 VAL A C 1
ATOM 879 O O . VAL A 1 109 ? -18.014 0.984 23.785 1.00 71.50 109 VAL A O 1
ATOM 882 N N . PHE A 1 110 ? -16.069 0.005 24.291 1.00 72.25 110 PHE A N 1
ATOM 883 C CA . PHE A 1 110 ? -16.137 0.350 25.712 1.00 72.25 110 PHE A CA 1
ATOM 884 C C . PHE A 1 110 ? -15.966 1.855 25.940 1.00 72.25 110 PHE A C 1
ATOM 886 O O . PHE A 1 110 ? -16.686 2.472 26.725 1.00 72.25 110 PHE A O 1
ATOM 893 N N . THR A 1 111 ? -15.074 2.471 25.174 1.00 76.62 111 THR A N 1
ATOM 894 C CA . THR A 1 111 ? -14.837 3.913 25.219 1.00 76.62 111 THR A CA 1
ATOM 895 C C . THR A 1 111 ? -16.023 4.699 24.635 1.00 76.62 111 THR A C 1
ATOM 897 O O . THR A 1 111 ? -16.367 5.750 25.173 1.00 76.62 111 THR A O 1
ATOM 900 N N . VAL A 1 112 ? -16.717 4.177 23.608 1.00 81.31 112 VAL A N 1
ATOM 901 C CA . VAL A 1 112 ? -17.984 4.747 23.097 1.00 81.31 112 VAL A CA 1
ATOM 902 C C . VAL A 1 112 ? -19.053 4.739 24.180 1.00 81.31 112 VAL A C 1
ATOM 904 O O . VAL A 1 112 ? -19.725 5.752 24.364 1.00 81.31 112 VAL A O 1
ATOM 907 N N . ALA A 1 113 ? -19.208 3.633 24.914 1.00 76.38 113 ALA A N 1
ATOM 908 C CA . ALA A 1 113 ? -20.217 3.525 25.967 1.00 76.38 113 ALA A CA 1
ATOM 909 C C . ALA A 1 113 ? -20.043 4.614 27.041 1.00 76.38 113 ALA A C 1
ATOM 911 O O . ALA A 1 113 ? -21.010 5.290 27.392 1.00 76.38 113 ALA A O 1
ATOM 912 N N . GLU A 1 114 ? -18.813 4.832 27.509 1.00 77.19 114 GLU A N 1
ATOM 913 C CA . GLU A 1 114 ? -18.508 5.851 28.519 1.00 77.19 114 GLU A CA 1
ATOM 914 C C . GLU A 1 114 ? -18.625 7.282 27.981 1.00 77.19 114 GLU A C 1
ATOM 916 O O . GLU A 1 114 ? -19.289 8.112 28.606 1.00 77.19 114 GLU A O 1
ATOM 921 N N . ALA A 1 115 ? -18.079 7.567 26.793 1.00 82.88 115 ALA A N 1
ATOM 922 C CA . ALA A 1 115 ? -18.229 8.878 26.156 1.00 82.88 115 ALA A CA 1
ATOM 923 C C . ALA A 1 115 ? -19.710 9.240 25.933 1.00 82.88 115 ALA A C 1
ATOM 925 O O . ALA A 1 115 ? -20.103 10.380 26.161 1.00 82.88 115 ALA A O 1
ATOM 926 N N . SER A 1 116 ? -20.553 8.267 25.573 1.00 82.69 116 SER A N 1
ATOM 927 C CA . SER A 1 116 ? -21.991 8.470 25.324 1.00 82.69 116 SER A CA 1
ATOM 928 C C . SER A 1 116 ? -22.814 8.688 26.596 1.00 82.69 116 SER A C 1
ATOM 930 O O . SER A 1 116 ? -23.793 9.441 26.580 1.00 82.69 116 SER A O 1
ATOM 932 N N . ARG A 1 117 ? -22.422 8.055 27.710 1.00 78.56 117 ARG A N 1
ATOM 933 C CA . ARG A 1 117 ? -23.019 8.274 29.040 1.00 78.56 117 ARG A CA 1
ATOM 934 C C . ARG A 1 117 ? -22.683 9.662 29.574 1.00 78.56 117 ARG A C 1
ATOM 936 O O . ARG A 1 117 ? -23.584 10.383 29.996 1.00 78.56 117 ARG A O 1
ATOM 943 N N . LEU A 1 118 ? -21.409 10.054 29.497 1.00 78.88 118 LEU A N 1
ATOM 944 C CA . LEU A 1 118 ? -20.957 11.397 29.867 1.00 78.88 118 LEU A CA 1
ATOM 945 C C . LEU A 1 118 ? -21.598 12.458 28.965 1.00 78.88 118 LEU A C 1
ATOM 947 O O . LEU A 1 118 ? -22.203 13.396 29.474 1.00 78.88 118 LEU A O 1
ATOM 951 N N . GLY A 1 119 ? -21.588 12.250 27.645 1.00 81.62 119 GLY A N 1
ATOM 952 C CA . GLY A 1 119 ? -22.287 13.099 26.679 1.00 81.62 119 GLY A CA 1
ATOM 953 C C . GLY A 1 119 ? -23.779 13.231 26.986 1.00 81.62 119 GLY A C 1
ATOM 954 O O . GLY A 1 119 ? -24.314 14.330 26.958 1.00 81.62 119 GLY A O 1
ATOM 955 N N . THR A 1 120 ? -24.455 12.161 27.409 1.00 81.75 120 THR A N 1
ATOM 956 C CA . THR A 1 120 ? -25.855 12.243 27.865 1.00 81.75 120 THR A CA 1
ATOM 957 C C . THR A 1 120 ? -26.021 13.058 29.142 1.00 81.75 120 THR A C 1
ATOM 959 O O . THR A 1 120 ? -26.916 13.900 29.209 1.00 81.75 120 THR A O 1
ATOM 962 N N . HIS A 1 121 ? -25.166 12.853 30.144 1.00 81.69 121 HIS A N 1
ATOM 963 C CA . HIS A 1 121 ? -25.217 13.619 31.389 1.00 81.69 121 HIS A CA 1
ATOM 964 C C . HIS A 1 121 ? -24.967 15.120 31.156 1.00 81.69 121 HIS A C 1
ATOM 966 O O . HIS A 1 121 ? -25.653 15.962 31.735 1.00 81.69 121 HIS A O 1
ATOM 972 N N . TRP A 1 122 ? -24.033 15.448 30.261 1.00 83.88 122 TRP A N 1
ATOM 973 C CA . TRP A 1 122 ? -23.673 16.812 29.865 1.00 83.88 122 TRP A CA 1
ATOM 974 C C . TRP A 1 122 ? -24.547 17.388 28.741 1.00 83.88 122 TRP A C 1
ATOM 976 O O . TRP A 1 122 ? -24.408 18.558 28.409 1.00 83.88 122 TRP A O 1
ATOM 986 N N . LYS A 1 123 ? -25.454 16.590 28.161 1.00 84.56 123 LYS A N 1
ATOM 987 C CA . LYS A 1 123 ? -26.272 16.919 26.976 1.00 84.56 123 LYS A CA 1
ATOM 988 C C . LYS A 1 123 ? -25.452 17.321 25.736 1.00 84.56 123 LYS A C 1
ATOM 990 O O . LYS A 1 123 ? -25.912 18.103 24.904 1.00 84.56 123 LYS A O 1
ATOM 995 N N . VAL A 1 124 ? -24.268 16.734 25.587 1.00 88.75 124 VAL A N 1
ATOM 996 C CA . VAL A 1 124 ? -23.359 16.874 24.442 1.00 88.75 124 VAL A CA 1
ATOM 997 C C . VAL A 1 124 ? -23.570 15.707 23.460 1.00 88.75 124 VAL A C 1
ATOM 999 O O . VAL A 1 124 ? -23.480 14.550 23.880 1.00 88.75 124 VAL A O 1
ATOM 1002 N N . PRO A 1 125 ? -23.837 15.963 22.163 1.00 88.88 125 PRO A N 1
ATOM 1003 C CA . PRO A 1 125 ? -23.912 14.927 21.133 1.00 88.88 125 PRO A CA 1
ATOM 1004 C C . PRO A 1 125 ? -22.587 14.174 20.961 1.00 88.88 125 PRO A C 1
ATOM 1006 O O . PRO A 1 125 ? -21.514 14.777 20.964 1.00 88.88 125 PRO A O 1
ATOM 1009 N N . VAL A 1 126 ? -22.668 12.860 20.756 1.00 89.44 126 VAL A N 1
ATOM 1010 C CA . VAL A 1 126 ? -21.517 11.979 20.498 1.00 89.44 126 VAL A CA 1
ATOM 1011 C C . VAL A 1 126 ? -21.730 11.280 19.161 1.00 89.44 126 VAL A C 1
ATOM 1013 O O . VAL A 1 126 ? -22.732 10.588 18.990 1.00 89.44 126 VAL A O 1
ATOM 1016 N N . ILE A 1 127 ? -20.817 11.449 18.204 1.00 89.50 127 ILE A N 1
ATOM 1017 C CA . ILE A 1 127 ? -20.950 10.906 16.843 1.00 89.50 127 ILE A CA 1
ATOM 1018 C C . ILE A 1 127 ? -19.761 10.003 16.530 1.00 89.50 127 ILE A C 1
ATOM 1020 O O . ILE A 1 127 ? -18.613 10.429 16.629 1.00 89.50 127 ILE A O 1
ATOM 1024 N N . THR A 1 128 ? -20.012 8.755 16.129 1.00 85.88 128 THR A N 1
ATOM 1025 C CA . THR A 1 128 ? -18.936 7.786 15.864 1.00 85.88 128 THR A CA 1
ATOM 1026 C C . THR A 1 128 ? -19.140 6.931 14.612 1.00 85.88 128 THR A C 1
ATOM 1028 O O . THR A 1 128 ? -20.252 6.506 14.286 1.00 85.88 128 THR A O 1
ATOM 1031 N N . ALA A 1 129 ? -18.030 6.634 13.929 1.00 74.81 129 ALA A N 1
ATOM 1032 C CA . ALA A 1 129 ? -17.940 5.622 12.877 1.00 74.81 129 ALA A CA 1
ATOM 1033 C C . ALA A 1 129 ? -17.571 4.218 13.413 1.00 74.81 129 ALA A C 1
ATOM 1035 O O . ALA A 1 129 ? -17.517 3.260 12.642 1.00 74.81 129 ALA A O 1
ATOM 1036 N N . GLY A 1 130 ? -17.313 4.091 14.719 1.00 72.81 130 GLY A N 1
ATOM 1037 C CA . GLY A 1 130 ? -17.071 2.829 15.419 1.00 72.81 130 GLY A CA 1
ATOM 1038 C C . GLY A 1 130 ? -18.230 2.406 16.320 1.00 72.81 130 GLY A C 1
ATOM 1039 O O . GLY A 1 130 ? -19.399 2.617 16.002 1.00 72.81 130 GLY A O 1
ATOM 1040 N N . GLY A 1 131 ? -17.903 1.765 17.447 1.00 74.00 131 GLY A N 1
ATOM 1041 C CA . GLY A 1 131 ? -18.893 1.199 18.368 1.00 74.00 131 GLY A CA 1
ATOM 1042 C C . GLY A 1 131 ? -19.873 0.234 17.681 1.00 74.00 131 GLY A C 1
ATOM 1043 O O . GLY A 1 131 ? -21.087 0.444 17.773 1.00 74.00 131 GLY A O 1
ATOM 1044 N N . PRO A 1 132 ? -19.400 -0.812 16.968 1.00 69.50 132 PRO A N 1
ATOM 1045 C CA . PRO A 1 132 ? -20.262 -1.644 16.126 1.00 69.50 132 PRO A CA 1
ATOM 1046 C C . PRO A 1 132 ? -21.305 -2.453 16.914 1.00 69.50 132 PRO A C 1
ATOM 1048 O O . PRO A 1 132 ? -22.340 -2.797 16.342 1.00 69.50 132 PRO A O 1
ATOM 1051 N N . ALA A 1 133 ? -21.075 -2.684 18.213 1.00 69.44 133 ALA A N 1
ATOM 1052 C CA . ALA A 1 133 ? -21.871 -3.551 19.080 1.00 69.44 133 ALA A CA 1
ATOM 1053 C C . ALA A 1 133 ? -23.394 -3.396 18.914 1.00 69.44 133 ALA A C 1
ATOM 1055 O O . ALA A 1 133 ? -23.940 -2.287 18.808 1.00 69.44 133 ALA A O 1
ATOM 1056 N N . SER A 1 134 ? -24.092 -4.533 18.918 1.00 66.44 134 SER A N 1
ATOM 1057 C CA . SER A 1 134 ? -25.553 -4.608 18.811 1.00 66.44 134 SER A CA 1
ATOM 1058 C C . SER A 1 134 ? -26.279 -3.900 19.944 1.00 66.44 134 SER A C 1
ATOM 1060 O O . SER A 1 134 ? -27.300 -3.260 19.692 1.00 66.44 134 SER A O 1
ATOM 1062 N N . THR A 1 135 ? -25.711 -3.975 21.149 1.00 64.25 135 THR A N 1
ATOM 1063 C CA . THR A 1 135 ? -26.300 -3.517 22.412 1.00 64.25 135 THR A CA 1
ATOM 1064 C C . THR A 1 135 ? -26.590 -2.024 22.462 1.00 64.25 135 THR A C 1
ATOM 1066 O O . THR A 1 135 ? -27.467 -1.621 23.208 1.00 64.25 135 THR A O 1
ATOM 1069 N N . PHE A 1 136 ? -25.945 -1.197 21.632 1.00 64.75 136 PHE A N 1
ATOM 1070 C CA . PHE A 1 136 ? -26.265 0.230 21.461 1.00 64.75 136 PHE A CA 1
ATOM 1071 C C . PHE A 1 136 ? -27.589 0.471 20.689 1.00 64.75 136 PHE A C 1
ATOM 1073 O O . PHE A 1 136 ? -27.630 1.271 19.747 1.00 64.75 136 PHE A O 1
ATOM 1080 N N . ARG A 1 137 ? -28.653 -0.266 21.025 1.00 62.44 137 ARG A N 1
ATOM 1081 C CA . ARG A 1 137 ? -30.052 0.036 20.675 1.00 62.44 137 ARG A CA 1
ATOM 1082 C C . ARG A 1 137 ? -30.696 0.786 21.852 1.00 62.44 137 ARG A C 1
ATOM 1084 O O . ARG A 1 137 ? -30.260 0.624 22.988 1.00 62.44 137 ARG A O 1
ATOM 1091 N N . GLU A 1 138 ? -31.728 1.588 21.595 1.00 51.69 138 GLU A N 1
ATOM 1092 C CA . GLU A 1 138 ? -32.410 2.379 22.639 1.00 51.69 138 GLU A CA 1
ATOM 1093 C C . GLU A 1 138 ? -33.113 1.521 23.707 1.00 51.69 138 GLU A C 1
ATOM 1095 O O . GLU A 1 138 ? -33.262 1.958 24.847 1.00 51.69 138 GLU A O 1
ATOM 1100 N N . ASP A 1 139 ? -33.519 0.298 23.354 1.00 49.72 139 ASP A N 1
ATOM 1101 C CA . ASP A 1 139 ? -34.153 -0.667 24.254 1.00 49.72 139 ASP A CA 1
ATOM 1102 C C . ASP A 1 139 ? -33.146 -1.374 25.183 1.00 49.72 139 ASP A C 1
ATOM 1104 O O . ASP A 1 139 ? -33.430 -1.531 26.372 1.00 49.72 139 ASP A O 1
ATOM 1108 N N . GLU A 1 140 ? -31.963 -1.750 24.677 1.00 49.47 140 GLU A N 1
ATOM 1109 C CA . GLU A 1 140 ? -30.908 -2.429 25.456 1.00 49.47 140 GLU A CA 1
ATOM 1110 C C . GLU A 1 140 ? -29.930 -1.478 26.187 1.00 49.47 140 GLU A C 1
ATOM 1112 O O . GLU A 1 140 ? -29.440 -1.825 27.264 1.00 49.47 140 GLU A O 1
ATOM 1117 N N . PHE A 1 141 ? -29.630 -0.285 25.654 1.00 58.09 141 PHE A N 1
ATOM 1118 C CA . PHE A 1 141 ? -28.651 0.659 26.229 1.00 58.09 141 PHE A CA 1
ATOM 1119 C C . PHE A 1 141 ? -29.312 1.950 26.722 1.00 58.09 141 PHE A C 1
ATOM 1121 O O . PHE A 1 141 ? -29.055 3.060 26.245 1.00 58.09 141 PHE A O 1
ATOM 1128 N N . GLN A 1 142 ? -30.166 1.792 27.732 1.00 53.81 142 GLN A N 1
ATOM 1129 C CA . GLN A 1 142 ? -30.809 2.908 28.419 1.00 53.81 142 GLN A CA 1
ATOM 1130 C C . GLN A 1 142 ? -29.760 3.834 29.061 1.00 53.81 142 GLN A C 1
ATOM 1132 O O . GLN A 1 142 ? -28.873 3.386 29.789 1.00 53.81 142 GLN A O 1
ATOM 1137 N N . GLY A 1 143 ? -29.878 5.141 28.801 1.00 56.62 143 GLY A N 1
ATOM 1138 C CA . GLY A 1 143 ? -28.986 6.170 29.355 1.00 56.62 143 GLY A CA 1
ATOM 1139 C C . GLY A 1 143 ? -27.945 6.755 28.392 1.00 56.62 143 GLY A C 1
ATOM 1140 O O . GLY A 1 143 ? -27.044 7.449 28.858 1.00 56.62 143 GLY A O 1
ATOM 1141 N N . ALA A 1 144 ? -28.060 6.519 27.078 1.00 64.75 144 ALA A N 1
ATOM 1142 C CA . ALA A 1 144 ? -27.198 7.153 26.072 1.00 64.75 144 ALA A CA 1
ATOM 1143 C C . ALA A 1 144 ? -27.915 7.759 24.832 1.00 64.75 144 ALA A C 1
ATOM 1145 O O . ALA A 1 144 ? -27.419 7.588 23.716 1.00 64.75 144 ALA A O 1
ATOM 1146 N N . PRO A 1 145 ? -29.050 8.481 24.970 1.00 74.19 145 PRO A N 1
ATOM 1147 C CA . PRO A 1 145 ? -29.760 9.085 23.836 1.00 74.19 145 PRO A CA 1
ATOM 1148 C C . PRO A 1 145 ? -28.899 10.029 22.983 1.00 74.19 145 PRO A C 1
ATOM 1150 O O . PRO A 1 145 ? -29.207 10.216 21.814 1.00 74.19 145 PRO A O 1
ATOM 1153 N N . MET A 1 146 ? -27.816 10.607 23.522 1.00 78.75 146 MET A N 1
ATOM 1154 C CA . MET A 1 146 ? -26.953 11.541 22.781 1.00 78.75 146 MET A CA 1
ATOM 1155 C C . MET A 1 146 ? -26.007 10.881 21.755 1.00 78.75 146 MET A C 1
ATOM 1157 O O . MET A 1 146 ? -25.258 11.595 21.087 1.00 78.75 146 MET A O 1
ATOM 1161 N N . LEU A 1 147 ? -26.016 9.548 21.612 1.00 83.88 147 LEU A N 1
ATOM 1162 C CA . LEU A 1 147 ? -25.148 8.806 20.688 1.00 83.88 147 LEU A CA 1
ATOM 1163 C C . LEU A 1 147 ? -25.746 8.684 19.276 1.00 83.88 147 LEU A C 1
ATOM 1165 O O . LEU A 1 147 ? -26.811 8.103 19.083 1.00 83.88 147 LEU A O 1
ATOM 1169 N N . THR A 1 148 ? -24.989 9.108 18.264 1.00 82.25 148 THR A N 1
ATOM 1170 C CA . THR A 1 148 ? -25.234 8.823 16.841 1.00 82.25 148 THR A CA 1
ATOM 1171 C C . THR A 1 148 ? -24.123 7.935 16.274 1.00 82.25 148 THR A C 1
ATOM 1173 O O . THR A 1 148 ? -22.938 8.231 16.419 1.00 82.25 148 THR A O 1
ATOM 1176 N N . ARG A 1 149 ? -24.489 6.850 15.579 1.00 79.81 149 ARG A N 1
ATOM 1177 C CA . ARG A 1 149 ? -23.537 5.959 14.890 1.00 79.81 149 ARG A CA 1
ATOM 1178 C C . ARG A 1 149 ? -23.700 6.059 13.377 1.00 79.81 149 ARG A C 1
ATOM 1180 O O . ARG A 1 149 ? -24.752 5.691 12.857 1.00 79.81 149 ARG A O 1
ATOM 1187 N N . VAL A 1 150 ? -22.656 6.499 12.676 1.00 73.19 150 VAL A N 1
ATOM 1188 C CA . VAL A 1 150 ? -22.639 6.604 11.202 1.00 73.19 150 VAL A CA 1
ATOM 1189 C C . VAL A 1 150 ? -21.991 5.395 10.515 1.00 73.19 150 VAL A C 1
ATOM 1191 O O . VAL A 1 150 ? -22.205 5.168 9.328 1.00 73.19 150 VAL A O 1
ATOM 1194 N N . GLY A 1 151 ? -21.218 4.600 11.262 1.00 66.69 151 GLY A N 1
ATOM 1195 C CA . GLY A 1 151 ? -20.457 3.464 10.740 1.00 66.69 151 GLY A CA 1
ATOM 1196 C C . GLY A 1 151 ? -21.246 2.162 10.537 1.00 66.69 151 GLY A C 1
ATOM 1197 O O . GLY A 1 151 ? -22.485 2.103 10.527 1.00 66.69 151 GLY A O 1
ATOM 1198 N N . HIS A 1 152 ? -20.492 1.072 10.382 1.00 66.31 152 HIS A N 1
ATOM 1199 C CA . HIS A 1 152 ? -21.045 -0.281 10.352 1.00 66.31 152 HIS A CA 1
ATOM 1200 C C . HIS A 1 152 ? -21.522 -0.707 11.750 1.00 66.31 152 HIS A C 1
ATOM 1202 O O . HIS A 1 152 ? -20.972 -0.285 12.764 1.00 66.31 152 HIS A O 1
ATOM 1208 N N . THR A 1 153 ? -22.552 -1.555 11.816 1.00 69.81 153 THR A N 1
ATOM 1209 C CA . THR A 1 153 ? -23.065 -2.083 13.089 1.00 69.81 153 THR A CA 1
ATOM 1210 C C . THR A 1 153 ? -23.319 -3.579 12.995 1.00 69.81 153 THR A C 1
ATOM 1212 O O . THR A 1 153 ? -23.767 -4.087 11.962 1.00 69.81 153 THR A O 1
ATOM 1215 N N . ASP A 1 154 ? -23.093 -4.285 14.097 1.00 71.12 154 ASP A N 1
ATOM 1216 C CA . ASP A 1 154 ? -23.271 -5.733 14.194 1.00 71.12 154 ASP A CA 1
ATOM 1217 C C . ASP A 1 154 ? -24.750 -6.129 14.006 1.00 71.12 154 ASP A C 1
ATOM 1219 O O . ASP A 1 154 ? -25.045 -7.216 13.523 1.00 71.12 154 ASP A O 1
ATOM 1223 N N . ASN A 1 155 ? -25.692 -5.209 14.258 1.00 69.81 155 ASN A N 1
ATOM 1224 C CA . ASN A 1 155 ? -27.116 -5.374 13.930 1.00 69.81 155 ASN A CA 1
ATOM 1225 C C . ASN A 1 155 ? -27.381 -5.460 12.413 1.00 69.81 155 ASN A C 1
ATOM 1227 O O . ASN A 1 155 ? -28.280 -6.184 11.988 1.00 69.81 155 ASN A O 1
ATOM 1231 N N . LYS A 1 156 ? -26.623 -4.729 11.580 1.00 63.50 156 LYS A N 1
ATOM 1232 C CA . LYS A 1 156 ? -26.731 -4.820 10.110 1.00 63.50 156 LYS A CA 1
ATOM 1233 C C . LYS A 1 156 ? -26.122 -6.133 9.606 1.00 63.50 156 LYS A C 1
ATOM 1235 O O . LYS A 1 156 ? -26.735 -6.790 8.770 1.00 63.50 156 LYS A O 1
ATOM 1240 N N . LEU A 1 157 ? -24.984 -6.547 10.175 1.00 66.25 157 LEU A N 1
ATOM 1241 C CA . LEU A 1 157 ? -24.379 -7.866 9.940 1.00 66.25 157 LEU A CA 1
ATOM 1242 C C . LEU A 1 157 ? -25.352 -8.998 10.306 1.00 66.25 157 LEU A C 1
ATOM 1244 O O . LEU A 1 157 ? -25.585 -9.890 9.496 1.00 66.25 157 LEU A O 1
ATOM 1248 N N . ALA A 1 158 ? -25.975 -8.928 11.483 1.00 69.88 158 ALA A N 1
ATOM 1249 C CA . ALA A 1 158 ? -26.971 -9.896 11.924 1.00 69.88 158 ALA A CA 1
ATOM 1250 C C . ALA A 1 158 ? -28.153 -9.975 10.950 1.00 69.88 158 ALA A C 1
ATOM 1252 O O . ALA A 1 158 ? -28.469 -11.062 10.479 1.00 69.88 158 ALA A O 1
ATOM 1253 N N . LYS A 1 159 ? -28.753 -8.842 10.557 1.00 69.06 159 LYS A N 1
ATOM 1254 C CA . LYS A 1 159 ? -29.837 -8.833 9.556 1.00 69.06 159 LYS A CA 1
ATOM 1255 C C . LYS A 1 159 ? -29.422 -9.470 8.226 1.00 69.06 159 LYS A C 1
ATOM 1257 O O . LYS A 1 159 ? -30.215 -10.213 7.663 1.00 69.06 159 LYS A O 1
ATOM 1262 N N . ALA A 1 160 ? -28.195 -9.246 7.751 1.00 63.75 160 ALA A N 1
ATOM 1263 C CA . ALA A 1 160 ? -27.689 -9.914 6.550 1.00 63.75 160 ALA A CA 1
ATOM 1264 C C . ALA A 1 160 ? -27.588 -11.442 6.735 1.00 63.75 160 ALA A C 1
ATOM 1266 O O . ALA A 1 160 ? -28.069 -12.191 5.887 1.00 63.75 160 ALA A O 1
ATOM 1267 N N . VAL A 1 161 ? -27.051 -11.908 7.869 1.00 65.62 161 VAL A N 1
ATOM 1268 C CA . VAL A 1 161 ? -26.982 -13.340 8.222 1.00 65.62 161 VAL A CA 1
ATOM 1269 C C . VAL A 1 161 ? -28.383 -13.962 8.350 1.00 65.62 161 VAL A C 1
ATOM 1271 O O . VAL A 1 161 ? -28.609 -15.062 7.856 1.00 65.62 161 VAL A O 1
ATOM 1274 N N . GLY A 1 162 ? -29.350 -13.258 8.942 1.00 65.19 162 GLY A N 1
ATOM 1275 C CA . GLY A 1 162 ? -30.742 -13.709 9.045 1.00 65.19 162 GLY A CA 1
ATOM 1276 C C . GLY A 1 162 ? -31.451 -13.805 7.696 1.00 65.19 162 GLY A C 1
ATOM 1277 O O . GLY A 1 162 ? -32.128 -14.799 7.430 1.00 65.19 162 GLY A O 1
ATOM 1278 N N . SER A 1 163 ? -31.255 -12.818 6.817 1.00 69.25 163 SER A N 1
ATOM 1279 C CA . SER A 1 163 ? -31.761 -12.850 5.440 1.00 69.25 163 SER A CA 1
ATOM 1280 C C . SER A 1 163 ? -31.153 -14.002 4.638 1.00 69.25 163 SER A C 1
ATOM 1282 O O . SER A 1 163 ? -31.888 -14.706 3.953 1.00 69.25 163 SER A O 1
ATOM 1284 N N . LEU A 1 164 ? -29.844 -14.243 4.775 1.00 59.25 164 LEU A N 1
ATOM 1285 C CA . LEU A 1 164 ? -29.136 -15.366 4.151 1.00 59.25 164 LEU A CA 1
ATOM 1286 C C . LEU A 1 164 ? -29.722 -16.716 4.599 1.00 59.25 164 LEU A C 1
ATOM 1288 O O . LEU A 1 164 ? -30.100 -17.541 3.769 1.00 59.25 164 LEU A O 1
ATOM 1292 N N . LEU A 1 165 ? -29.855 -16.920 5.913 1.00 65.81 165 LEU A N 1
ATOM 1293 C CA . LEU A 1 165 ? -30.402 -18.152 6.492 1.00 65.81 165 LEU A CA 1
ATOM 1294 C C . LEU A 1 165 ? -31.867 -18.378 6.095 1.00 65.81 165 LEU A C 1
ATOM 1296 O O . LEU A 1 165 ? -32.251 -19.507 5.794 1.00 65.81 165 LEU A O 1
ATOM 1300 N N . SER A 1 166 ? -32.663 -17.307 6.031 1.00 70.00 166 SER A N 1
ATOM 1301 C CA . SER A 1 166 ? -34.059 -17.360 5.577 1.00 70.00 166 SER A CA 1
ATOM 1302 C C . SER A 1 166 ? -34.161 -17.699 4.086 1.00 70.00 166 SER A C 1
ATOM 1304 O O . SER A 1 166 ? -34.965 -18.544 3.710 1.00 70.00 166 SER A O 1
ATOM 1306 N N . HIS A 1 167 ? -33.322 -17.091 3.239 1.00 68.81 167 HIS A N 1
ATOM 1307 C CA . HIS A 1 167 ? -33.304 -17.325 1.791 1.00 68.81 167 HIS A CA 1
ATOM 1308 C C . HIS A 1 167 ? -33.005 -18.791 1.441 1.00 68.81 167 HIS A C 1
ATOM 1310 O O . HIS A 1 167 ? -33.651 -19.361 0.565 1.00 68.81 167 HIS A O 1
ATOM 1316 N N . PHE A 1 168 ? -32.075 -19.422 2.164 1.00 59.44 168 PHE A N 1
ATOM 1317 C CA . PHE A 1 168 ? -31.702 -20.825 1.958 1.00 59.44 168 PHE A CA 1
ATOM 1318 C C . PHE A 1 168 ? -32.472 -21.832 2.840 1.00 59.44 168 PHE A C 1
ATOM 1320 O O . PHE A 1 168 ? -32.166 -23.024 2.809 1.00 59.44 168 PHE A O 1
ATOM 1327 N N . ASN A 1 169 ? -33.480 -21.396 3.610 1.00 64.25 169 ASN A N 1
ATOM 1328 C CA . ASN A 1 169 ? -34.239 -22.227 4.563 1.00 64.25 169 ASN A CA 1
ATOM 1329 C C . ASN A 1 169 ? -33.357 -22.992 5.585 1.00 64.25 169 ASN A C 1
ATOM 1331 O O . ASN A 1 169 ? -33.653 -24.130 5.965 1.00 64.25 169 ASN A O 1
ATOM 1335 N N . TRP A 1 170 ? -32.255 -22.393 6.046 1.00 65.25 170 TRP A N 1
ATOM 1336 C CA . TRP A 1 170 ? -31.314 -23.020 6.985 1.00 65.25 170 TRP A CA 1
ATOM 1337 C C . TRP A 1 170 ? -31.761 -22.842 8.442 1.00 65.25 170 TRP A C 1
ATOM 1339 O O . TRP A 1 170 ? -31.523 -21.815 9.073 1.00 65.25 170 TRP A O 1
ATOM 1349 N N . THR A 1 171 ? -32.378 -23.888 8.997 1.00 66.75 171 THR A N 1
ATOM 1350 C CA . THR A 1 171 ? -33.086 -23.854 10.293 1.00 66.75 171 THR A CA 1
ATOM 1351 C C . THR A 1 171 ? -32.330 -24.458 11.488 1.00 66.75 171 THR A C 1
ATOM 1353 O O . THR A 1 171 ? -32.887 -24.517 12.584 1.00 66.75 171 THR A O 1
ATOM 1356 N N . ARG A 1 172 ? -31.077 -24.919 11.334 1.00 64.44 172 ARG A N 1
ATOM 1357 C CA . ARG A 1 172 ? -30.257 -25.511 12.423 1.00 64.44 172 ARG A CA 1
ATOM 1358 C C . ARG A 1 172 ? -28.848 -24.916 12.447 1.00 64.44 172 ARG A C 1
ATOM 1360 O O . ARG A 1 172 ? -27.983 -25.361 11.690 1.00 64.44 172 ARG A O 1
ATOM 1367 N N . VAL A 1 173 ? -28.624 -23.941 13.328 1.00 63.94 173 VAL A N 1
ATOM 1368 C CA . VAL A 1 173 ? -27.416 -23.098 13.346 1.00 63.94 173 VAL A CA 1
ATOM 1369 C C . VAL A 1 173 ? -26.708 -23.185 14.700 1.00 63.94 173 VAL A C 1
ATOM 1371 O O . VAL A 1 173 ? -27.321 -22.985 15.747 1.00 63.94 173 VAL A O 1
ATOM 1374 N N . ALA A 1 174 ? -25.403 -23.444 14.681 1.00 61.34 174 ALA A N 1
ATOM 1375 C CA . ALA A 1 174 ? -24.517 -23.304 15.827 1.00 61.34 174 ALA A CA 1
ATOM 1376 C C . ALA A 1 174 ? -23.699 -22.013 15.740 1.00 61.34 174 ALA A C 1
ATOM 1378 O O . ALA A 1 174 ? -23.185 -21.646 14.680 1.00 61.34 174 ALA A O 1
ATOM 1379 N N . LEU A 1 175 ? -23.561 -21.340 16.878 1.00 64.88 175 LEU A N 1
ATOM 1380 C CA . LEU A 1 175 ? -22.791 -20.114 17.048 1.00 64.88 175 LEU A CA 1
ATOM 1381 C C . LEU A 1 175 ? -21.653 -20.380 18.036 1.00 64.88 175 LEU A C 1
ATOM 1383 O O . LEU A 1 175 ? -21.900 -20.545 19.230 1.00 64.88 175 LEU A O 1
ATOM 1387 N N . VAL A 1 176 ? -20.420 -20.412 17.538 1.00 62.16 176 VAL A N 1
ATOM 1388 C CA . VAL A 1 176 ? -19.206 -20.708 18.309 1.00 62.16 176 VAL A CA 1
ATOM 1389 C C . VAL A 1 176 ? -18.342 -19.455 18.368 1.00 62.16 176 VAL A C 1
ATOM 1391 O O . VAL A 1 176 ? -18.088 -18.816 17.346 1.00 62.16 176 VAL A O 1
ATOM 1394 N N . TYR A 1 177 ? -17.866 -19.071 19.550 1.00 61.03 177 TYR A N 1
ATOM 1395 C CA . TYR A 1 177 ? -16.967 -17.920 19.649 1.00 61.03 177 TYR A CA 1
ATOM 1396 C C . TYR A 1 177 ? -16.025 -17.966 20.853 1.00 61.03 177 TYR A C 1
ATOM 1398 O O . TYR A 1 177 ? -16.376 -18.461 21.927 1.00 61.03 177 TYR A O 1
ATOM 1406 N N . ARG A 1 178 ? -14.845 -17.370 20.656 1.00 58.03 178 ARG A N 1
ATOM 1407 C CA . ARG A 1 178 ? -13.866 -17.013 21.686 1.00 58.03 178 ARG A CA 1
ATOM 1408 C C . ARG A 1 178 ? -13.651 -15.512 21.648 1.00 58.03 178 ARG A C 1
ATOM 1410 O O . ARG A 1 178 ? -13.407 -14.931 20.590 1.00 58.03 178 ARG A O 1
ATOM 1417 N N . ASP A 1 179 ? -13.718 -14.887 22.808 1.00 54.12 179 ASP A N 1
ATOM 1418 C CA . ASP A 1 179 ? -13.720 -13.438 22.911 1.00 54.12 179 ASP A CA 1
ATOM 1419 C C . ASP A 1 179 ? -12.373 -12.872 23.382 1.00 54.12 179 ASP A C 1
ATOM 1421 O O . ASP A 1 179 ? -11.752 -13.401 24.306 1.00 54.12 179 ASP A O 1
ATOM 1425 N N . SER A 1 180 ? -11.909 -11.776 22.768 1.00 45.97 180 SER A N 1
ATOM 1426 C CA . SER A 1 180 ? -10.607 -11.195 23.120 1.00 45.97 180 SER A CA 1
ATOM 1427 C C . SER A 1 180 ? -10.692 -10.107 24.166 1.00 45.97 180 SER A C 1
ATOM 1429 O O . SER A 1 180 ? -11.501 -9.189 24.076 1.00 45.97 180 SER A O 1
ATOM 1431 N N . LYS A 1 181 ? -9.727 -10.111 25.080 1.00 48.38 181 LYS A N 1
ATOM 1432 C CA . LYS A 1 181 ? -9.534 -9.052 26.076 1.00 48.38 181 LYS A CA 1
ATOM 1433 C C . LYS A 1 181 ? -8.661 -7.911 25.530 1.00 48.38 181 LYS A C 1
ATOM 1435 O O . LYS A 1 181 ? -7.734 -7.475 26.206 1.00 48.38 181 LYS A O 1
ATOM 1440 N N . SER A 1 182 ? -8.899 -7.481 24.287 1.00 48.31 182 SER A N 1
ATOM 1441 C CA . SER A 1 182 ? -8.056 -6.469 23.637 1.00 48.31 182 SER A CA 1
ATOM 1442 C C . SER A 1 182 ? -8.263 -5.080 24.225 1.00 48.31 182 SER A C 1
ATOM 1444 O O . SER A 1 182 ? -9.392 -4.659 24.475 1.00 48.31 182 SER A O 1
ATOM 1446 N N . LYS A 1 183 ? -7.160 -4.349 24.422 1.00 51.94 183 LYS A N 1
ATOM 1447 C CA . LYS A 1 183 ? -7.185 -3.024 25.053 1.00 51.94 183 LYS A CA 1
ATOM 1448 C C . LYS A 1 183 ? -8.048 -2.018 24.266 1.00 51.94 183 LYS A C 1
ATOM 1450 O O . LYS A 1 183 ? -8.753 -1.233 24.880 1.00 51.94 183 LYS A O 1
ATOM 1455 N N . CYS A 1 184 ? -8.014 -2.065 22.928 1.00 50.25 184 CYS A N 1
ATOM 1456 C CA . CYS A 1 184 ? -8.643 -1.060 22.052 1.00 50.25 184 CYS A CA 1
ATOM 1457 C C . CYS A 1 184 ? -9.830 -1.544 21.205 1.00 50.25 184 CYS A C 1
ATOM 1459 O O . CYS A 1 184 ? -10.331 -0.768 20.394 1.00 50.25 184 CYS A O 1
ATOM 1461 N N . HIS A 1 185 ? -10.200 -2.827 21.260 1.00 52.34 185 HIS A N 1
ATOM 1462 C CA . HIS A 1 185 ? -11.394 -3.344 20.568 1.00 52.34 185 HIS A CA 1
ATOM 1463 C C . HIS A 1 185 ? -12.303 -4.158 21.502 1.00 52.34 185 HIS A C 1
ATOM 1465 O O . HIS A 1 185 ? -13.416 -4.509 21.111 1.00 52.34 185 HIS A O 1
ATOM 1471 N N . GLY A 1 186 ? -11.842 -4.507 22.708 1.00 55.69 186 GLY A N 1
ATOM 1472 C CA . GLY A 1 186 ? -12.608 -5.275 23.676 1.00 55.69 186 GLY A CA 1
ATOM 1473 C C . GLY A 1 186 ? -13.208 -6.571 23.121 1.00 55.69 186 GLY A C 1
ATOM 1474 O O . GLY A 1 186 ? -12.647 -7.228 22.237 1.00 55.69 186 GLY A O 1
ATOM 1475 N N . SER A 1 187 ? -14.395 -6.877 23.643 1.00 57.12 187 SER A N 1
ATOM 1476 C CA . SER A 1 187 ? -15.214 -8.068 23.398 1.00 57.12 187 SER A CA 1
ATOM 1477 C C . SER A 1 187 ? -15.891 -8.121 22.013 1.00 57.12 187 SER A C 1
ATOM 1479 O O . SER A 1 187 ? -17.081 -8.409 21.875 1.00 57.12 187 SER A O 1
ATOM 1481 N N . THR A 1 188 ? -15.159 -7.776 20.952 1.00 61.94 188 THR A N 1
ATOM 1482 C CA . THR A 1 188 ? -15.697 -7.621 19.583 1.00 61.94 188 THR A CA 1
ATOM 1483 C C . THR A 1 188 ? -16.287 -8.903 18.998 1.00 61.94 188 THR A C 1
ATOM 1485 O O . THR A 1 188 ? -17.255 -8.833 18.239 1.00 61.94 188 THR A O 1
ATOM 1488 N N . CYS A 1 189 ? -15.737 -10.071 19.335 1.00 59.44 189 CYS A N 1
ATOM 1489 C CA . CYS A 1 189 ? -16.250 -11.354 18.845 1.00 59.44 189 CYS A CA 1
ATOM 1490 C C . CYS A 1 189 ? -17.563 -11.713 19.551 1.00 59.44 189 CYS A C 1
ATOM 1492 O O . CYS A 1 189 ? -18.534 -12.091 18.891 1.00 59.44 189 CYS A O 1
ATOM 1494 N N . PHE A 1 190 ? -17.622 -11.500 20.869 1.00 68.56 190 PHE A N 1
ATOM 1495 C CA . PHE A 1 190 ? -18.841 -11.637 21.664 1.00 68.56 190 PHE A CA 1
ATOM 1496 C C . PHE A 1 190 ? -19.970 -10.729 21.159 1.00 68.56 190 PHE A C 1
ATOM 1498 O O . PHE A 1 190 ? -21.066 -11.227 20.914 1.00 68.56 190 PHE A O 1
ATOM 1505 N N . PHE A 1 191 ? -19.729 -9.429 20.942 1.00 68.00 191 PHE A N 1
ATOM 1506 C CA . PHE A 1 191 ? -20.790 -8.510 20.500 1.00 68.00 191 PHE A CA 1
ATOM 1507 C C . PHE A 1 191 ? -21.356 -8.872 19.116 1.00 68.00 191 PHE A C 1
ATOM 1509 O O . PHE A 1 191 ? -22.575 -8.864 18.934 1.00 68.00 191 PHE A O 1
ATOM 1516 N N . ARG A 1 192 ? -20.497 -9.282 18.173 1.00 72.75 192 ARG A N 1
ATOM 1517 C CA . ARG A 1 192 ? -20.904 -9.752 16.836 1.00 72.75 192 ARG A CA 1
ATOM 1518 C C . ARG A 1 192 ? -21.765 -11.006 16.882 1.00 72.75 192 ARG A C 1
ATOM 1520 O O . ARG A 1 192 ? -22.809 -11.068 16.237 1.00 72.75 192 ARG A O 1
ATOM 1527 N N . ILE A 1 193 ? -21.343 -12.001 17.656 1.00 74.75 193 ILE A N 1
ATOM 1528 C CA . ILE A 1 193 ? -22.044 -13.286 17.734 1.00 74.75 193 ILE A CA 1
ATOM 1529 C C . ILE A 1 193 ? -23.308 -13.176 18.608 1.00 74.75 193 ILE A C 1
ATOM 1531 O O . ILE A 1 193 ? -24.315 -13.806 18.279 1.00 74.75 193 ILE A O 1
ATOM 1535 N N . LYS A 1 194 ? -23.329 -12.298 19.630 1.00 73.31 194 LYS A N 1
ATOM 1536 C CA . LYS A 1 194 ? -24.559 -11.872 20.330 1.00 73.31 194 LYS A CA 1
ATOM 1537 C C . LYS A 1 194 ? -25.566 -11.291 19.334 1.00 73.31 194 LYS A C 1
ATOM 1539 O O . LYS A 1 194 ? -26.688 -11.776 19.277 1.00 73.31 194 LYS A O 1
ATOM 1544 N N . ALA A 1 195 ? -25.160 -10.327 18.500 1.00 73.56 195 ALA A N 1
ATOM 1545 C CA . ALA A 1 195 ? -26.044 -9.701 17.510 1.00 73.56 195 ALA A CA 1
ATOM 1546 C C . ALA A 1 195 ? -26.741 -10.723 16.594 1.00 73.56 195 ALA A C 1
ATOM 1548 O O . ALA A 1 195 ? -27.949 -10.642 16.371 1.00 73.56 195 ALA A O 1
ATOM 1549 N N . ILE A 1 196 ? -25.980 -11.699 16.086 1.00 73.69 196 ILE A N 1
ATOM 1550 C CA . ILE A 1 196 ? -26.498 -12.776 15.231 1.00 73.69 196 ILE A CA 1
ATOM 1551 C C . ILE A 1 196 ? -27.466 -13.673 16.016 1.00 73.69 196 ILE A C 1
ATOM 1553 O O . ILE A 1 196 ? -28.550 -13.971 15.518 1.00 73.69 196 ILE A O 1
ATOM 1557 N N . LYS A 1 197 ? -27.113 -14.070 17.247 1.00 78.69 197 LYS A N 1
ATOM 1558 C CA . LYS A 1 197 ? -27.973 -14.893 18.112 1.00 78.69 197 LYS A CA 1
ATOM 1559 C C . LYS A 1 197 ? -29.310 -14.226 18.413 1.00 78.69 197 LYS A C 1
ATOM 1561 O O . LYS A 1 197 ? -30.348 -14.870 18.289 1.00 78.69 197 LYS A O 1
ATOM 1566 N N . ASP A 1 198 ? -29.279 -12.967 18.832 1.00 77.00 198 ASP A N 1
ATOM 1567 C CA . ASP A 1 198 ? -30.473 -12.253 19.279 1.00 77.00 198 ASP A CA 1
ATOM 1568 C C . ASP A 1 198 ? -31.454 -12.075 18.121 1.00 77.00 198 ASP A C 1
ATOM 1570 O O . ASP A 1 198 ? -32.626 -12.411 18.256 1.00 77.00 198 ASP A O 1
ATOM 1574 N N . MET A 1 199 ? -30.953 -11.672 16.950 1.00 80.50 199 MET A N 1
ATOM 1575 C CA . MET A 1 199 ? -31.757 -11.547 15.735 1.00 80.50 199 MET A CA 1
ATOM 1576 C C . MET A 1 199 ? -32.372 -12.893 15.314 1.00 80.50 199 MET A C 1
ATOM 1578 O O . MET A 1 199 ? -33.563 -12.936 15.029 1.00 80.50 199 MET A O 1
ATOM 1582 N N . LEU A 1 200 ? -31.619 -14.003 15.353 1.00 74.88 200 LEU A N 1
ATOM 1583 C CA . LEU A 1 200 ? -32.154 -15.331 15.008 1.00 74.88 200 LEU A CA 1
ATOM 1584 C C . LEU A 1 200 ? -33.224 -15.819 16.001 1.00 74.88 200 LEU A C 1
ATOM 1586 O O . LEU A 1 200 ? -34.155 -16.520 15.596 1.00 74.88 200 LEU A O 1
ATOM 1590 N N . ASN A 1 201 ? -33.112 -15.439 17.279 1.00 75.94 201 ASN A N 1
ATOM 1591 C CA . ASN A 1 201 ? -34.129 -15.703 18.300 1.00 75.94 201 ASN A CA 1
ATOM 1592 C C . ASN A 1 201 ? -35.384 -14.840 18.090 1.00 75.94 201 ASN A C 1
ATOM 1594 O O . ASN A 1 201 ? -36.494 -15.370 18.137 1.00 75.94 201 ASN A O 1
ATOM 1598 N N . GLU A 1 202 ? -35.220 -13.532 17.845 1.00 74.31 202 GLU A N 1
ATOM 1599 C CA . GLU A 1 202 ? -36.312 -12.587 17.558 1.00 74.31 202 GLU A CA 1
ATOM 1600 C C . GLU A 1 202 ? -37.137 -13.050 16.342 1.00 74.31 202 GLU A C 1
ATOM 1602 O O . GLU A 1 202 ? -38.368 -13.070 16.395 1.00 74.31 202 GLU A O 1
ATOM 1607 N N . THR A 1 203 ? -36.474 -13.465 15.256 1.00 70.31 203 THR A N 1
ATOM 1608 C CA . THR A 1 203 ? -37.129 -13.874 14.000 1.00 70.31 203 THR A CA 1
ATOM 1609 C C . THR A 1 203 ? -37.592 -15.331 13.975 1.00 70.31 203 THR A C 1
ATOM 1611 O O . THR A 1 203 ? -38.342 -15.707 13.074 1.00 70.31 203 THR A O 1
ATOM 1614 N N . LYS A 1 204 ? -37.154 -16.164 14.930 1.00 69.81 204 LYS A N 1
ATOM 1615 C CA . LYS A 1 204 ? -37.351 -17.630 14.951 1.00 69.81 204 LYS A CA 1
ATOM 1616 C C . LYS A 1 204 ? -36.854 -18.348 13.683 1.00 69.81 204 LYS A C 1
ATOM 1618 O O . LYS A 1 204 ? -37.352 -19.420 13.346 1.00 69.81 204 LYS A O 1
ATOM 1623 N N . THR A 1 205 ? -35.874 -17.775 12.979 1.00 58.91 205 THR A N 1
ATOM 1624 C CA . THR A 1 205 ? -35.380 -18.298 11.688 1.00 58.91 205 THR A CA 1
ATOM 1625 C C . THR A 1 205 ? -34.691 -19.662 11.823 1.00 58.91 205 THR A C 1
ATOM 1627 O O . THR A 1 205 ? -34.730 -20.463 10.891 1.00 58.91 205 THR A O 1
ATOM 1630 N N . ALA A 1 206 ? -34.069 -19.952 12.970 1.00 61.31 206 ALA A N 1
ATOM 1631 C CA . ALA A 1 206 ? -33.368 -21.211 13.206 1.00 61.31 206 ALA A CA 1
ATOM 1632 C C . ALA A 1 206 ? -33.421 -21.648 14.675 1.00 61.31 206 ALA A C 1
ATOM 1634 O O . ALA A 1 206 ? -33.444 -20.818 15.581 1.00 61.31 206 ALA A O 1
ATOM 1635 N N . ASN A 1 207 ? -33.340 -22.960 14.908 1.00 62.16 207 ASN A N 1
ATOM 1636 C CA . ASN A 1 207 ? -32.967 -23.512 16.206 1.00 62.16 207 ASN A CA 1
ATOM 1637 C C . ASN A 1 207 ? -31.470 -23.259 16.426 1.00 62.16 207 ASN A C 1
ATOM 1639 O O . ASN A 1 207 ? -30.640 -23.711 15.627 1.00 62.16 207 ASN A O 1
ATOM 1643 N N . ILE A 1 208 ? -31.143 -22.528 17.496 1.00 58.72 208 ILE A N 1
ATOM 1644 C CA . ILE A 1 208 ? -29.786 -22.055 17.782 1.00 58.72 208 ILE A CA 1
ATOM 1645 C C . ILE A 1 208 ? -29.152 -22.872 18.904 1.00 58.72 208 ILE A C 1
ATOM 1647 O O . ILE A 1 208 ? -29.700 -22.954 20.002 1.00 58.72 208 ILE A O 1
ATOM 1651 N N . THR A 1 209 ? -27.942 -23.367 18.661 1.00 56.19 209 THR A N 1
ATOM 1652 C CA . THR A 1 209 ? -27.034 -23.836 19.723 1.00 56.19 209 THR A CA 1
ATOM 1653 C C . THR A 1 209 ? -25.908 -22.806 19.843 1.00 56.19 209 THR A C 1
ATOM 1655 O O . THR A 1 209 ? -25.375 -22.376 18.824 1.00 56.19 209 THR A O 1
ATOM 1658 N N . MET A 1 210 ? -25.572 -22.325 21.042 1.00 52.66 210 MET A N 1
ATOM 1659 C CA . MET A 1 210 ? -24.497 -21.336 21.216 1.00 52.66 210 MET A CA 1
ATOM 1660 C C . MET A 1 210 ? -23.475 -21.859 22.207 1.00 52.66 210 MET A C 1
ATOM 1662 O O . MET A 1 210 ? -23.832 -22.131 23.351 1.00 52.66 210 MET A O 1
ATOM 1666 N N . GLU A 1 211 ? -22.216 -21.885 21.789 1.00 55.25 211 GLU A N 1
ATOM 1667 C CA . GLU A 1 211 ? -21.115 -22.364 22.606 1.00 55.25 211 GLU A CA 1
ATOM 1668 C C . GLU A 1 211 ? -20.026 -21.301 22.734 1.00 55.25 211 GLU A C 1
ATOM 1670 O O . GLU A 1 211 ? -19.504 -20.762 21.752 1.00 55.25 211 GLU A O 1
ATOM 1675 N N . ARG A 1 212 ? -19.725 -20.959 23.988 1.00 54.47 212 ARG A N 1
ATOM 1676 C CA . ARG A 1 212 ? -18.659 -20.035 24.358 1.00 54.47 212 ARG A CA 1
ATOM 1677 C C . ARG A 1 212 ? -17.499 -20.867 24.870 1.00 54.47 212 ARG A C 1
ATOM 1679 O O . ARG A 1 212 ? -17.637 -21.555 25.874 1.00 54.47 212 ARG A O 1
ATOM 1686 N N . THR A 1 213 ? -16.353 -20.748 24.224 1.00 52.28 213 THR A N 1
ATOM 1687 C CA . THR A 1 213 ? -15.212 -21.650 24.427 1.00 52.28 213 THR A CA 1
ATOM 1688 C C . THR A 1 213 ? -14.393 -21.413 25.709 1.00 52.28 213 THR A C 1
ATOM 1690 O O . THR A 1 213 ? -13.270 -21.891 25.809 1.00 52.28 213 THR A O 1
ATOM 1693 N N . ASP A 1 214 ? -14.888 -20.633 26.669 1.00 52.34 214 ASP A N 1
ATOM 1694 C CA . ASP A 1 214 ? -14.071 -20.057 27.743 1.00 52.34 214 ASP A CA 1
ATOM 1695 C C . ASP A 1 214 ? -14.179 -20.890 29.041 1.00 52.34 214 ASP A C 1
ATOM 1697 O O . ASP A 1 214 ? -15.099 -20.685 29.835 1.00 52.34 214 ASP A O 1
ATOM 1701 N N . GLY A 1 215 ? -13.232 -21.805 29.282 1.00 45.56 215 GLY A N 1
ATOM 1702 C 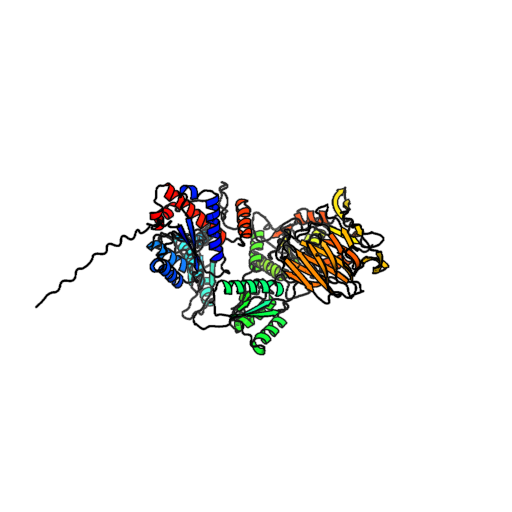CA . GLY A 1 215 ? -13.107 -22.525 30.560 1.00 45.56 215 GLY A CA 1
ATOM 1703 C C . GLY A 1 215 ? -12.530 -21.660 31.703 1.00 45.56 215 GLY A C 1
ATOM 1704 O O . GLY A 1 215 ? -11.930 -20.615 31.425 1.00 45.56 215 GLY A O 1
ATOM 1705 N N . PRO A 1 216 ? -12.651 -22.081 32.985 1.00 39.00 216 PRO A N 1
ATOM 1706 C CA . PRO A 1 216 ? -12.172 -21.312 34.146 1.00 39.00 216 PRO A CA 1
ATOM 1707 C C . PRO A 1 216 ? -10.696 -20.895 34.066 1.00 39.00 216 PRO A C 1
ATOM 1709 O O . PRO A 1 216 ? -10.354 -19.780 34.459 1.00 39.00 216 PRO A O 1
ATOM 1712 N N . ASP A 1 217 ? -9.859 -21.758 33.484 1.00 38.69 217 ASP A N 1
ATOM 1713 C CA . ASP A 1 217 ? -8.404 -21.590 33.381 1.00 38.69 217 ASP A CA 1
ATOM 1714 C C . ASP A 1 217 ? -7.930 -21.167 31.974 1.00 38.69 217 ASP A C 1
ATOM 1716 O O . ASP A 1 217 ? -6.743 -21.210 31.660 1.00 38.69 217 ASP A O 1
ATOM 1720 N N . GLY 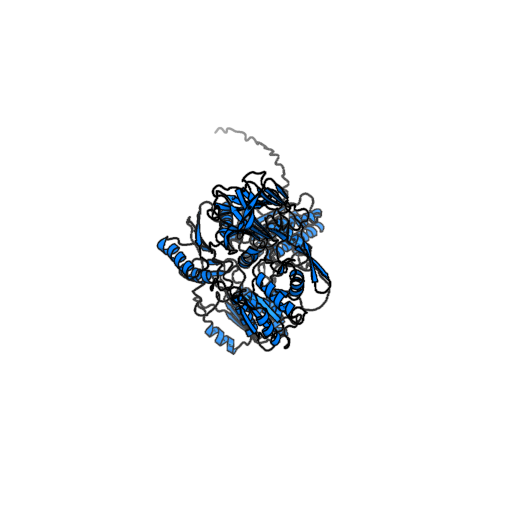A 1 218 ? -8.845 -20.745 31.092 1.00 44.16 218 GLY A N 1
ATOM 1721 C CA . GLY A 1 218 ? -8.518 -20.190 29.768 1.00 44.16 218 GLY A CA 1
ATOM 1722 C C . GLY A 1 218 ? -8.054 -21.194 28.703 1.00 44.16 218 GLY A C 1
ATOM 1723 O O . GLY A 1 218 ? -7.913 -20.811 27.541 1.00 44.16 218 GLY A O 1
ATOM 1724 N N . GLN A 1 219 ? -7.868 -22.467 29.059 1.00 41.16 219 GLN A N 1
ATOM 1725 C CA . GLN A 1 219 ? -7.729 -23.555 28.093 1.00 41.16 219 GLN A CA 1
ATOM 1726 C C . GLN A 1 219 ? -9.076 -23.829 27.410 1.00 41.16 219 GLN A C 1
ATOM 1728 O O . GLN A 1 219 ? -10.131 -23.788 28.046 1.00 41.16 219 GLN A O 1
ATOM 1733 N N . VAL A 1 220 ? -9.029 -24.099 26.105 1.00 48.38 220 VAL A N 1
ATOM 1734 C CA . VAL A 1 220 ? -10.209 -24.391 25.287 1.00 48.38 220 VAL A CA 1
ATOM 1735 C C . VAL A 1 220 ? -10.117 -25.807 24.744 1.00 48.38 220 VAL A C 1
ATOM 1737 O O . VAL A 1 220 ? -9.238 -26.085 23.931 1.00 48.38 220 VAL A O 1
ATOM 1740 N N . ASP A 1 221 ? -11.075 -26.653 25.111 1.00 51.59 221 ASP A N 1
ATOM 1741 C CA . ASP A 1 221 ? -11.315 -27.930 24.443 1.00 51.59 221 ASP A CA 1
ATOM 1742 C C . ASP A 1 221 ? -12.278 -27.719 23.260 1.00 51.59 221 ASP A C 1
ATOM 1744 O O . ASP A 1 221 ? -13.500 -27.693 23.415 1.00 51.59 221 ASP A O 1
ATOM 1748 N N . LEU A 1 222 ? -11.712 -27.497 22.069 1.00 50.06 222 LEU A N 1
ATOM 1749 C CA . LEU A 1 222 ? -12.493 -27.402 20.830 1.00 50.06 222 LEU A CA 1
ATOM 1750 C C . LEU A 1 222 ? -13.043 -28.767 20.388 1.00 50.06 222 LEU A C 1
ATOM 1752 O O . LEU A 1 222 ? -14.067 -28.792 19.713 1.00 50.06 222 LEU A O 1
ATOM 1756 N N . ASP A 1 223 ? -12.406 -29.880 20.760 1.00 50.47 223 ASP A N 1
ATOM 1757 C CA . ASP A 1 223 ? -12.799 -31.217 20.304 1.00 50.47 223 ASP A CA 1
ATOM 1758 C C . ASP A 1 223 ? -14.049 -31.725 21.031 1.00 50.47 223 ASP A C 1
ATOM 1760 O O . ASP A 1 223 ? -14.880 -32.393 20.412 1.00 50.47 223 ASP A O 1
ATOM 1764 N N . SER A 1 224 ? -14.224 -31.396 22.316 1.00 52.00 224 SER A N 1
ATOM 1765 C CA . SER A 1 224 ? -15.483 -31.651 23.031 1.00 52.00 224 SER A CA 1
ATOM 1766 C C . SER A 1 224 ? -16.608 -30.772 22.482 1.00 52.00 224 SER A C 1
ATOM 1768 O O . SER A 1 224 ? -17.630 -31.298 22.048 1.00 52.00 224 SER A O 1
ATOM 1770 N N . ALA A 1 225 ? -16.384 -29.456 22.380 1.00 50.56 225 ALA A N 1
ATOM 1771 C CA . ALA A 1 225 ? -17.371 -28.513 21.844 1.00 50.56 225 ALA A CA 1
ATOM 1772 C C . ALA A 1 225 ? -17.815 -28.872 20.411 1.00 50.56 225 ALA A C 1
ATOM 1774 O O . ALA A 1 225 ? -18.994 -28.808 20.067 1.00 50.56 225 ALA A O 1
ATOM 1775 N N . MET A 1 226 ? -16.887 -29.300 19.546 1.00 51.28 226 MET A N 1
ATOM 1776 C CA . MET A 1 226 ? -17.232 -29.713 18.182 1.00 51.28 226 MET A CA 1
ATOM 1777 C C . MET A 1 226 ? -17.958 -31.061 18.111 1.00 51.28 226 MET A C 1
ATOM 1779 O O . MET A 1 226 ? -18.762 -31.235 17.194 1.00 51.28 226 MET A O 1
ATOM 1783 N N . LYS A 1 227 ? -17.738 -31.989 19.053 1.00 58.88 227 LYS A N 1
ATOM 1784 C CA . LYS A 1 227 ? -18.539 -33.224 19.155 1.00 58.88 227 LYS A CA 1
ATOM 1785 C C . LYS A 1 227 ? -19.976 -32.915 19.559 1.00 58.88 227 LYS A C 1
ATOM 1787 O O . LYS A 1 227 ? -20.892 -33.354 18.869 1.00 58.88 227 LYS A O 1
ATOM 1792 N N . ASP A 1 228 ? -20.159 -32.099 20.593 1.00 53.28 228 ASP A N 1
ATOM 1793 C CA . ASP A 1 228 ? -21.485 -31.735 21.098 1.00 53.28 228 ASP A CA 1
ATOM 1794 C C . ASP A 1 228 ? -22.275 -30.929 20.047 1.00 53.28 228 ASP A C 1
ATOM 1796 O O . ASP A 1 228 ? -23.437 -31.225 19.757 1.00 53.28 228 ASP A O 1
ATOM 1800 N N . VAL A 1 229 ? -21.631 -29.975 19.361 1.00 50.69 229 VAL A N 1
ATOM 1801 C CA . VAL A 1 229 ? -22.241 -29.211 18.255 1.00 50.69 229 VAL A CA 1
ATOM 1802 C C . VAL A 1 229 ? -22.614 -30.094 17.053 1.00 50.69 229 VAL A C 1
ATOM 1804 O O . VAL A 1 229 ? -23.639 -29.834 16.411 1.00 50.69 229 VAL A O 1
ATOM 1807 N N . ALA A 1 230 ? -21.830 -31.132 16.741 1.00 52.22 230 ALA A N 1
ATOM 1808 C CA . ALA A 1 230 ? -22.068 -32.008 15.589 1.00 52.22 230 ALA A CA 1
ATOM 1809 C C . ALA A 1 230 ? -23.342 -32.866 15.714 1.00 52.22 230 ALA A C 1
ATOM 1811 O O . ALA A 1 230 ? -23.934 -33.221 14.691 1.00 52.22 230 ALA A O 1
ATOM 1812 N N . GLU A 1 231 ? -23.816 -33.162 16.928 1.00 53.19 231 GLU A N 1
ATOM 1813 C CA . GLU A 1 231 ? -25.088 -33.878 17.123 1.00 53.19 231 GLU A CA 1
ATOM 1814 C C . GLU A 1 231 ? -26.317 -32.990 16.827 1.00 53.19 231 GLU A C 1
ATOM 1816 O O . GLU A 1 231 ? -27.358 -33.464 16.346 1.00 53.19 231 GLU A O 1
ATOM 1821 N N . VAL A 1 232 ? -26.214 -31.677 17.077 1.00 43.75 232 VAL A N 1
ATOM 1822 C CA . VAL A 1 232 ? -27.366 -30.753 17.106 1.00 43.75 232 VAL A CA 1
ATOM 1823 C C . VAL A 1 232 ? -27.424 -29.706 15.987 1.00 43.75 232 VAL A C 1
ATOM 1825 O O . VAL A 1 232 ? -28.538 -29.281 15.649 1.00 43.75 232 VAL A O 1
ATOM 1828 N N . ALA A 1 233 ? -26.326 -29.348 15.321 1.00 43.72 233 ALA A N 1
ATOM 1829 C CA . ALA A 1 233 ? -26.317 -28.325 14.265 1.00 43.72 233 ALA A CA 1
ATOM 1830 C C . ALA A 1 233 ? -25.853 -28.841 12.891 1.00 43.72 233 ALA A C 1
ATOM 1832 O O . ALA A 1 233 ? -25.176 -29.855 12.779 1.00 43.72 233 ALA A O 1
ATOM 1833 N N . ARG A 1 234 ? -26.238 -28.130 11.818 1.00 49.84 234 ARG A N 1
ATOM 1834 C CA . ARG A 1 234 ? -25.791 -28.412 10.433 1.00 49.84 234 ARG A CA 1
ATOM 1835 C C . ARG A 1 234 ? -25.081 -27.233 9.757 1.00 49.84 234 ARG A C 1
ATOM 1837 O O . ARG A 1 234 ? -24.581 -27.379 8.650 1.00 49.84 234 ARG A O 1
ATOM 1844 N N . VAL A 1 235 ? -25.032 -26.080 10.421 1.00 43.09 235 VAL A N 1
ATOM 1845 C CA . VAL A 1 235 ? -24.329 -24.860 10.002 1.00 43.09 235 VAL A CA 1
ATOM 1846 C C . VAL A 1 235 ? -23.608 -24.320 11.236 1.00 43.09 235 VAL A C 1
ATOM 1848 O O . VAL A 1 235 ? -24.244 -24.213 12.281 1.00 43.09 235 VAL A O 1
ATOM 1851 N N . ILE A 1 236 ? -22.316 -23.992 11.144 1.00 49.78 236 ILE A N 1
ATOM 1852 C CA . ILE A 1 236 ? -21.501 -23.505 12.274 1.00 49.78 236 ILE A CA 1
ATOM 1853 C C . ILE A 1 236 ? -20.885 -22.146 11.909 1.00 49.78 236 ILE A C 1
ATOM 1855 O O . ILE A 1 236 ? -20.237 -22.019 10.872 1.00 49.78 236 ILE A O 1
ATOM 1859 N N . LEU A 1 237 ? -21.066 -21.133 12.761 1.00 45.09 237 LEU A N 1
ATOM 1860 C CA . LEU A 1 237 ? -20.481 -19.791 12.618 1.00 45.09 237 LEU A CA 1
ATOM 1861 C C . LEU A 1 237 ? -19.460 -19.543 13.742 1.00 45.09 237 LEU A C 1
ATOM 1863 O O . LEU A 1 237 ? -19.846 -19.536 14.907 1.00 45.09 237 LEU A O 1
ATOM 1867 N N . GLY A 1 238 ? -18.179 -19.350 13.391 1.00 42.22 238 GLY A N 1
ATOM 1868 C CA . GLY A 1 238 ? -17.038 -19.276 14.323 1.00 42.22 238 GLY A CA 1
ATOM 1869 C C . GLY A 1 238 ? -16.299 -17.923 14.349 1.00 42.22 238 GLY A C 1
ATOM 1870 O O . GLY A 1 238 ? -16.005 -17.379 13.286 1.00 42.22 238 GLY A O 1
ATOM 1871 N N . LEU A 1 239 ? -15.939 -17.391 15.530 1.00 42.56 239 LEU A N 1
ATOM 1872 C CA . LEU A 1 239 ? -15.170 -16.128 15.686 1.00 42.56 239 LEU A CA 1
ATOM 1873 C C . LEU A 1 239 ? -14.244 -16.151 16.928 1.00 42.56 239 LEU A C 1
ATOM 1875 O O . LEU A 1 239 ? -14.741 -16.349 18.030 1.00 42.56 239 LEU A O 1
ATOM 1879 N N . VAL A 1 240 ? -12.917 -15.972 16.781 1.00 34.09 240 VAL A N 1
ATOM 1880 C CA . VAL A 1 240 ? -11.907 -16.274 17.836 1.00 34.09 240 VAL A CA 1
ATOM 1881 C C . VAL A 1 240 ? -10.737 -15.269 17.877 1.00 34.09 240 VAL A C 1
ATOM 1883 O O . VAL A 1 240 ? -10.049 -15.131 16.870 1.00 34.09 240 VAL A O 1
ATOM 1886 N N . VAL A 1 241 ? -10.450 -14.627 19.031 1.00 38.78 241 VAL A N 1
ATOM 1887 C CA . VAL A 1 241 ? -9.261 -13.750 19.283 1.00 38.78 241 VAL A CA 1
ATOM 1888 C C . VAL A 1 241 ? -8.828 -13.807 20.793 1.00 38.78 241 VAL A C 1
ATOM 1890 O O . VAL A 1 241 ? -9.665 -14.126 21.631 1.00 38.78 241 VAL A O 1
ATOM 1893 N N . ALA A 1 242 ? -7.564 -13.510 21.187 1.00 30.19 242 ALA A N 1
ATOM 1894 C CA . ALA A 1 242 ? -7.011 -13.631 22.578 1.00 30.19 242 ALA A CA 1
ATOM 1895 C C . ALA A 1 242 ? -6.083 -12.451 23.028 1.00 30.19 242 ALA A C 1
ATOM 1897 O O . ALA A 1 242 ? -5.667 -11.701 22.155 1.00 30.19 242 ALA A O 1
ATOM 1898 N N . ASN A 1 243 ? -5.804 -12.224 24.343 1.00 29.91 243 ASN A N 1
ATOM 1899 C CA . ASN A 1 243 ? -5.024 -11.072 24.924 1.00 29.91 243 ASN A CA 1
ATOM 1900 C C . ASN A 1 243 ? -4.574 -11.238 26.422 1.00 29.91 243 ASN A C 1
ATOM 1902 O O . ASN A 1 243 ? -5.287 -11.912 27.168 1.00 29.91 243 ASN A O 1
ATOM 1906 N N . VAL A 1 244 ? -3.508 -10.536 26.902 1.00 29.14 244 VAL A N 1
ATOM 1907 C CA . VAL A 1 244 ? -2.988 -10.503 28.323 1.00 29.14 244 VAL A CA 1
ATOM 1908 C C . VAL A 1 244 ? -2.444 -9.095 28.780 1.00 29.14 244 VAL A C 1
ATOM 1910 O O . VAL A 1 244 ? -2.467 -8.147 28.001 1.00 29.14 244 VAL A O 1
ATOM 1913 N N . LYS A 1 245 ? -2.052 -8.925 30.069 1.00 24.77 245 LYS A N 1
ATOM 1914 C CA . LYS A 1 245 ? -1.814 -7.689 30.893 1.00 24.77 245 LYS A CA 1
ATOM 1915 C C . LYS A 1 245 ? -0.322 -7.462 31.328 1.00 24.77 245 LYS A C 1
ATOM 1917 O O . LYS A 1 245 ? 0.444 -8.385 31.106 1.00 24.77 245 LYS A O 1
ATOM 1922 N N . ILE A 1 246 ? 0.163 -6.478 32.141 1.00 36.28 246 ILE A N 1
ATOM 1923 C CA . ILE A 1 246 ? 0.047 -4.991 32.404 1.00 36.28 246 ILE A CA 1
ATOM 1924 C C . ILE A 1 246 ? 1.111 -4.590 33.489 1.00 36.28 246 ILE A C 1
ATOM 1926 O O . ILE A 1 246 ? 1.106 -5.215 34.545 1.00 36.28 246 ILE A O 1
ATOM 1930 N N . GLY A 1 247 ? 1.852 -3.468 33.338 1.00 25.16 247 GLY A N 1
ATOM 1931 C CA . GLY A 1 247 ? 2.207 -2.532 34.450 1.00 25.16 247 GLY A CA 1
ATOM 1932 C C . GLY A 1 247 ? 3.675 -2.368 34.938 1.00 25.16 247 GLY A C 1
ATOM 1933 O O . GLY A 1 247 ? 4.300 -3.335 35.350 1.00 25.16 247 GLY A O 1
ATOM 1934 N N . GLY A 1 248 ? 4.172 -1.114 35.014 1.00 22.50 248 GLY A N 1
ATOM 1935 C CA . GLY A 1 248 ? 5.442 -0.701 35.666 1.00 22.50 248 GLY A CA 1
ATOM 1936 C C . GLY A 1 248 ? 5.930 0.701 35.226 1.00 22.50 248 GLY A C 1
ATOM 1937 O O . GLY A 1 248 ? 5.591 1.118 34.123 1.00 22.50 248 GLY A O 1
ATOM 1938 N N . VAL A 1 249 ? 6.680 1.448 36.060 1.00 32.91 249 VAL A N 1
ATOM 1939 C CA . VAL A 1 249 ? 7.261 2.775 35.712 1.00 32.91 249 VAL A CA 1
ATOM 1940 C C . VAL A 1 249 ? 8.756 2.823 36.041 1.00 32.91 249 VAL A C 1
ATOM 1942 O O . VAL A 1 249 ? 9.114 2.872 37.214 1.00 32.91 249 VAL A O 1
ATOM 1945 N N . PHE A 1 250 ? 9.594 2.895 35.006 1.00 27.98 250 PHE A N 1
ATOM 1946 C CA . PHE A 1 250 ? 11.011 3.278 35.041 1.00 27.98 250 PHE A CA 1
ATOM 1947 C C . PHE A 1 250 ? 11.360 4.004 33.727 1.00 27.98 250 PHE A C 1
ATOM 1949 O O . PHE A 1 250 ? 10.619 3.894 32.750 1.00 27.98 250 PHE A O 1
ATOM 1956 N N . SER A 1 251 ? 12.448 4.779 33.703 1.00 40.06 251 SER A N 1
ATOM 1957 C CA . SER A 1 251 ? 13.008 5.330 32.459 1.00 40.06 251 SER A CA 1
ATOM 1958 C C . SER A 1 251 ? 13.846 4.257 31.769 1.00 40.06 251 SER A C 1
ATOM 1960 O O . SER A 1 251 ? 14.822 3.796 32.365 1.00 40.06 251 SER A O 1
ATOM 1962 N N . GLU A 1 252 ? 13.493 3.877 30.543 1.00 51.50 252 GLU A N 1
ATOM 1963 C CA . GLU A 1 252 ? 14.159 2.797 29.805 1.00 51.50 252 GLU A CA 1
ATOM 1964 C C . GLU A 1 252 ? 14.501 3.205 28.366 1.00 51.50 252 GLU A C 1
ATOM 1966 O O . GLU A 1 252 ? 13.831 4.035 27.747 1.00 51.50 252 GLU A O 1
ATOM 1971 N N . GLU A 1 253 ? 15.575 2.603 27.850 1.00 64.06 253 GLU A N 1
ATOM 1972 C CA . GLU A 1 253 ? 16.014 2.711 26.461 1.00 64.06 253 GLU A CA 1
ATOM 1973 C C . GLU A 1 253 ? 15.354 1.600 25.636 1.00 64.06 253 GLU A C 1
ATOM 1975 O O . GLU A 1 253 ? 15.594 0.414 25.866 1.00 64.06 253 GLU A O 1
ATOM 1980 N N . PHE A 1 254 ? 14.518 1.976 24.670 1.00 69.50 254 PHE A N 1
ATOM 1981 C CA . PHE A 1 254 ? 13.809 1.021 23.822 1.00 69.50 254 PHE A CA 1
ATOM 1982 C C . PHE A 1 254 ? 14.673 0.615 22.627 1.00 69.50 254 PHE A C 1
ATOM 1984 O O . PHE A 1 254 ? 15.043 1.451 21.798 1.00 69.50 254 PHE A O 1
ATOM 1991 N N . VAL A 1 255 ? 14.952 -0.684 22.512 1.00 81.44 255 VAL A N 1
ATOM 1992 C CA . VAL A 1 255 ? 15.745 -1.253 21.417 1.00 81.44 255 VAL A CA 1
ATOM 1993 C C . VAL A 1 255 ? 14.806 -1.675 20.291 1.00 81.44 255 VAL A C 1
ATOM 1995 O O . VAL A 1 255 ? 14.013 -2.605 20.442 1.00 81.44 255 VAL A O 1
ATOM 1998 N N . ILE A 1 256 ? 14.889 -0.995 19.152 1.00 86.00 256 ILE A N 1
ATOM 1999 C CA . ILE A 1 256 ? 14.076 -1.280 17.965 1.00 86.00 256 ILE A CA 1
ATOM 2000 C C . ILE A 1 256 ? 14.961 -2.001 16.961 1.00 86.00 256 ILE A C 1
ATOM 2002 O O . ILE A 1 256 ? 15.955 -1.436 16.512 1.00 86.00 256 ILE A O 1
ATOM 2006 N N . LEU A 1 257 ? 14.602 -3.231 16.599 1.00 90.56 257 LEU A N 1
ATOM 2007 C CA . LEU A 1 257 ? 15.324 -3.990 15.583 1.00 90.56 257 LEU A CA 1
ATOM 2008 C C . LEU A 1 257 ? 14.565 -3.952 14.257 1.00 90.56 257 LEU A C 1
ATOM 2010 O O . LEU A 1 257 ? 13.500 -4.553 14.124 1.00 90.56 257 LEU A O 1
ATOM 2014 N N . VAL A 1 258 ? 15.115 -3.255 13.269 1.00 90.81 258 VAL A N 1
ATOM 2015 C CA . VAL A 1 258 ? 14.594 -3.251 11.899 1.00 90.81 258 VAL A CA 1
ATOM 2016 C C . VAL A 1 258 ? 15.300 -4.363 11.133 1.00 90.81 258 VAL A C 1
ATOM 2018 O O . VAL A 1 258 ? 16.500 -4.275 10.885 1.00 90.81 258 VAL A O 1
ATOM 2021 N N . ILE A 1 259 ? 14.570 -5.414 10.766 1.00 91.00 259 ILE A N 1
ATOM 2022 C CA . ILE A 1 259 ? 15.100 -6.516 9.960 1.00 91.00 259 ILE A CA 1
ATOM 2023 C C . ILE A 1 259 ? 14.512 -6.402 8.562 1.00 91.00 259 ILE A C 1
ATOM 2025 O O . ILE A 1 259 ? 13.314 -6.593 8.386 1.00 91.00 259 ILE A O 1
ATOM 2029 N N . GLN A 1 260 ? 15.336 -6.113 7.564 1.00 88.75 260 GLN A N 1
ATOM 2030 C CA . GLN A 1 260 ? 14.950 -6.066 6.149 1.00 88.75 260 GLN A CA 1
ATOM 2031 C C . GLN A 1 260 ? 16.164 -6.433 5.287 1.00 88.75 260 GLN A C 1
ATOM 2033 O O . GLN A 1 260 ? 17.281 -6.397 5.795 1.00 88.75 260 GLN A O 1
ATOM 2038 N N . PRO A 1 261 ? 16.004 -6.799 4.005 1.00 79.81 261 PRO A N 1
ATOM 2039 C CA . PRO A 1 261 ? 17.157 -6.993 3.138 1.00 79.81 261 PRO A CA 1
ATOM 2040 C C . PRO A 1 261 ? 17.865 -5.652 2.898 1.00 79.81 261 PRO A C 1
ATOM 2042 O O . PRO A 1 261 ? 17.219 -4.634 2.649 1.00 79.81 261 PRO A O 1
ATOM 2045 N N . GLN A 1 262 ? 19.194 -5.638 2.933 1.00 79.12 262 GLN A N 1
ATOM 2046 C CA . GLN A 1 262 ? 19.998 -4.465 2.574 1.00 79.12 262 GLN A CA 1
ATOM 2047 C C . GLN A 1 262 ? 19.956 -4.197 1.062 1.00 79.12 262 GLN A C 1
ATOM 2049 O O . GLN A 1 262 ? 20.111 -3.061 0.624 1.00 79.12 262 GLN A O 1
ATOM 2054 N N . GLN A 1 263 ? 19.718 -5.234 0.252 1.00 66.88 263 GLN A N 1
ATOM 2055 C CA . GLN A 1 263 ? 19.676 -5.128 -1.203 1.00 66.88 263 GLN A CA 1
ATOM 2056 C C . GLN A 1 263 ? 18.565 -4.169 -1.662 1.00 66.88 263 GLN A C 1
ATOM 2058 O O . GLN A 1 263 ? 17.372 -4.409 -1.485 1.00 66.88 263 GLN A O 1
ATOM 2063 N N . VAL A 1 264 ? 18.986 -3.088 -2.307 1.00 56.06 264 VAL A N 1
ATOM 2064 C CA . VAL A 1 264 ? 18.160 -1.991 -2.834 1.00 56.06 264 VAL A CA 1
ATOM 2065 C C . VAL A 1 264 ? 17.220 -2.378 -3.982 1.00 56.06 264 VAL A C 1
ATOM 2067 O O . VAL A 1 264 ? 16.366 -1.572 -4.354 1.00 56.06 264 VAL A O 1
ATOM 2070 N N . SER A 1 265 ? 17.271 -3.618 -4.472 1.00 55.09 265 SER A N 1
ATOM 2071 C CA . SER A 1 265 ? 16.294 -4.130 -5.435 1.00 55.09 265 SER A CA 1
ATOM 2072 C C . SER A 1 265 ? 14.890 -4.213 -4.829 1.00 55.09 265 SER A C 1
ATOM 2074 O O . SER A 1 265 ? 13.929 -3.779 -5.466 1.00 55.09 265 SER A O 1
ATOM 2076 N N . TYR A 1 266 ? 14.775 -4.673 -3.578 1.00 56.00 266 TYR A N 1
ATOM 2077 C CA . TYR A 1 266 ? 13.505 -4.839 -2.869 1.00 56.00 266 TYR A CA 1
ATOM 2078 C C . TYR A 1 266 ? 12.826 -3.503 -2.587 1.00 56.00 266 TYR A C 1
ATOM 2080 O O . TYR A 1 266 ? 13.456 -2.566 -2.088 1.00 56.00 266 TYR A O 1
ATOM 208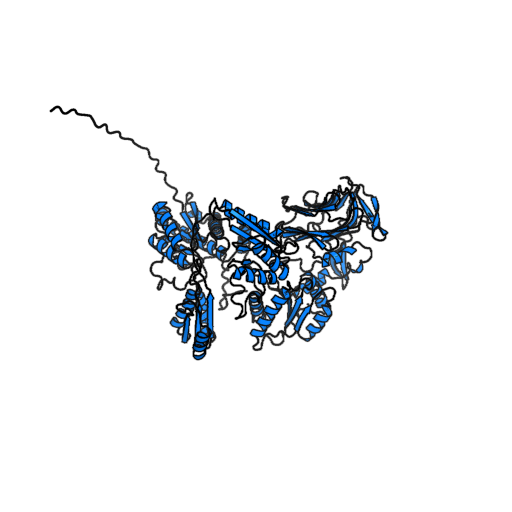8 N N . ALA A 1 267 ? 11.512 -3.414 -2.807 1.00 54.50 267 ALA A N 1
ATOM 2089 C CA . ALA A 1 267 ? 10.732 -2.219 -2.466 1.00 54.50 267 ALA A CA 1
ATOM 2090 C C . ALA A 1 267 ? 10.768 -1.879 -0.959 1.00 54.50 267 ALA A C 1
ATOM 2092 O O . ALA A 1 267 ? 10.569 -0.732 -0.571 1.00 54.50 267 ALA A O 1
ATOM 2093 N N . TRP A 1 268 ? 11.098 -2.866 -0.124 1.00 65.38 268 TRP A N 1
ATOM 2094 C CA . TRP A 1 268 ? 11.178 -2.806 1.336 1.00 65.38 268 TRP A CA 1
ATOM 2095 C C . TRP A 1 268 ? 12.614 -2.941 1.883 1.00 65.38 268 TRP A C 1
ATOM 2097 O O . TRP A 1 268 ? 12.795 -3.457 2.986 1.00 65.38 268 TRP A O 1
ATOM 2107 N N . SER A 1 269 ? 13.644 -2.539 1.129 1.00 69.94 269 SER A N 1
ATOM 2108 C CA . SER A 1 269 ? 15.032 -2.627 1.613 1.00 69.94 269 SER A CA 1
ATOM 2109 C C . SER A 1 269 ? 15.295 -1.740 2.840 1.00 69.94 269 SER A C 1
ATOM 2111 O O . SER A 1 269 ? 14.587 -0.750 3.059 1.00 69.94 269 SER A O 1
ATOM 2113 N N . LEU A 1 270 ? 16.328 -2.066 3.632 1.00 75.06 270 LEU A N 1
ATOM 2114 C CA . LEU A 1 270 ? 16.729 -1.275 4.808 1.00 75.06 270 LEU A CA 1
ATOM 2115 C C . LEU A 1 270 ? 16.897 0.208 4.462 1.00 75.06 270 LEU A C 1
ATOM 2117 O O . LEU A 1 270 ? 16.286 1.045 5.113 1.00 75.06 270 LEU A O 1
ATOM 2121 N N . ASP A 1 271 ? 17.618 0.539 3.391 1.00 67.06 271 ASP A N 1
ATOM 2122 C CA . ASP A 1 271 ? 17.864 1.935 2.992 1.00 67.06 271 ASP A CA 1
ATOM 2123 C C . ASP A 1 271 ? 16.574 2.726 2.704 1.00 67.06 271 ASP A C 1
ATOM 2125 O O . ASP A 1 271 ? 16.502 3.931 2.944 1.00 67.06 271 ASP A O 1
ATOM 2129 N N . LYS A 1 272 ? 15.511 2.048 2.252 1.00 62.94 272 LYS A N 1
ATOM 2130 C CA . LYS A 1 272 ? 14.201 2.661 1.966 1.00 62.94 272 LYS A CA 1
ATOM 2131 C C . LYS A 1 272 ? 13.317 2.756 3.208 1.00 62.94 272 LYS A C 1
ATOM 2133 O O . LYS A 1 272 ? 12.528 3.692 3.336 1.00 62.94 272 LYS A O 1
ATOM 2138 N N . ILE A 1 273 ? 13.433 1.790 4.119 1.00 62.22 273 ILE A N 1
ATOM 2139 C CA . ILE A 1 273 ? 12.611 1.707 5.331 1.00 62.22 273 ILE A CA 1
ATOM 2140 C C . ILE A 1 273 ? 13.211 2.509 6.491 1.00 62.22 273 ILE A C 1
ATOM 2142 O O . ILE A 1 273 ? 12.445 3.113 7.239 1.00 62.22 273 ILE A O 1
ATOM 2146 N N . ASN A 1 274 ? 14.537 2.608 6.606 1.00 64.38 274 ASN A N 1
ATOM 2147 C CA . ASN A 1 274 ? 15.216 3.322 7.692 1.00 64.38 274 ASN A CA 1
ATOM 2148 C C . ASN A 1 274 ? 14.759 4.782 7.780 1.00 64.38 274 ASN A C 1
ATOM 2150 O O . ASN A 1 274 ? 14.288 5.183 8.834 1.00 64.38 274 ASN A O 1
ATOM 2154 N N . SER A 1 275 ? 14.718 5.530 6.666 1.00 55.25 275 SER A N 1
ATOM 2155 C CA . SER A 1 275 ? 14.202 6.914 6.667 1.00 55.25 275 SER A CA 1
ATOM 2156 C C . SER A 1 275 ? 12.754 7.029 7.169 1.00 55.25 275 SER A C 1
ATOM 2158 O O . SER A 1 275 ? 12.371 8.052 7.729 1.00 55.25 275 SER A O 1
ATOM 2160 N N . THR A 1 276 ? 11.939 5.987 6.972 1.00 58.88 276 THR A N 1
ATOM 2161 C CA . THR A 1 276 ? 10.546 5.939 7.445 1.00 58.88 276 THR A CA 1
ATOM 2162 C C . THR A 1 276 ? 10.472 5.599 8.937 1.00 58.88 276 THR A C 1
ATOM 2164 O O . THR A 1 276 ? 9.626 6.140 9.648 1.00 58.88 276 THR A O 1
ATOM 2167 N N . VAL A 1 277 ? 11.358 4.724 9.424 1.00 63.38 277 VAL A N 1
ATOM 2168 C CA . VAL A 1 277 ? 11.486 4.379 10.849 1.00 63.38 277 VAL A CA 1
ATOM 2169 C C . VAL A 1 277 ? 12.056 5.558 11.641 1.00 63.38 277 VAL A C 1
ATOM 2171 O O . VAL A 1 277 ? 11.492 5.904 12.676 1.00 63.38 277 VAL A O 1
ATOM 2174 N N . ASP A 1 278 ? 13.092 6.219 11.127 1.00 60.41 278 ASP A N 1
ATOM 2175 C CA . ASP A 1 278 ? 13.672 7.438 11.695 1.00 60.41 278 ASP A CA 1
ATOM 2176 C C . ASP A 1 278 ? 12.624 8.552 11.761 1.00 60.41 278 ASP A C 1
ATOM 2178 O O . ASP A 1 278 ? 12.377 9.088 12.837 1.00 60.41 278 ASP A O 1
ATOM 2182 N N . TRP A 1 279 ? 11.905 8.828 10.664 1.00 58.66 279 TRP A N 1
ATOM 2183 C CA . TRP A 1 279 ? 10.825 9.823 10.666 1.00 58.66 279 TRP A CA 1
ATOM 2184 C C . TRP A 1 279 ? 9.708 9.487 11.664 1.00 58.66 279 TRP A C 1
ATOM 2186 O O . TRP A 1 279 ? 9.213 10.376 12.360 1.00 58.66 279 TRP A O 1
ATOM 2196 N N . ALA A 1 280 ? 9.328 8.212 11.795 1.00 58.50 280 ALA A N 1
ATOM 2197 C CA . ALA A 1 280 ? 8.368 7.784 12.810 1.00 58.50 280 ALA A CA 1
ATOM 2198 C C . ALA A 1 280 ? 8.900 7.984 14.243 1.00 58.50 280 ALA A C 1
ATOM 2200 O O . ALA A 1 280 ? 8.123 8.308 15.141 1.00 58.50 280 ALA A O 1
ATOM 2201 N N . LEU A 1 281 ? 10.206 7.826 14.473 1.00 64.69 281 LEU A N 1
ATOM 2202 C CA . LEU A 1 281 ? 10.834 7.977 15.789 1.00 64.69 281 LEU A CA 1
ATOM 2203 C C . LEU A 1 281 ? 11.122 9.430 16.161 1.00 64.69 281 LEU A C 1
ATOM 2205 O O . LEU A 1 281 ? 10.918 9.795 17.318 1.00 64.69 281 LEU A O 1
ATOM 2209 N N . ASP A 1 282 ? 11.503 10.271 15.206 1.00 59.53 282 ASP A N 1
ATOM 2210 C CA . ASP A 1 282 ? 11.572 11.719 15.393 1.00 59.53 282 ASP A CA 1
ATOM 2211 C C . ASP A 1 282 ? 10.168 12.288 15.626 1.00 59.53 282 ASP A C 1
ATOM 2213 O O . ASP A 1 282 ? 9.967 13.027 16.586 1.00 59.53 282 ASP A O 1
ATOM 2217 N N . THR A 1 283 ? 9.151 11.810 14.896 1.00 55.62 283 THR A N 1
ATOM 2218 C CA . THR A 1 283 ? 7.743 12.121 15.203 1.00 55.62 283 THR A CA 1
ATOM 2219 C C . THR A 1 283 ? 7.388 11.720 16.642 1.00 55.62 283 THR A C 1
ATOM 2221 O O . THR A 1 283 ? 6.784 12.510 17.365 1.00 55.62 283 THR A O 1
ATOM 2224 N N . LEU A 1 284 ? 7.790 10.534 17.120 1.00 58.00 284 LEU A N 1
ATOM 2225 C CA . LEU A 1 284 ? 7.555 10.097 18.510 1.00 58.00 284 LEU A CA 1
ATOM 2226 C C . LEU A 1 284 ? 8.331 10.918 19.561 1.00 58.00 284 LEU A C 1
ATOM 2228 O O . LEU A 1 284 ? 7.840 11.080 20.684 1.00 58.00 284 LEU A O 1
ATOM 2232 N N . ARG A 1 285 ? 9.515 11.443 19.218 1.00 60.75 285 ARG A N 1
ATOM 2233 C CA . ARG A 1 285 ? 10.323 12.333 20.073 1.00 60.75 285 ARG A CA 1
ATOM 2234 C C . ARG A 1 285 ? 9.710 13.728 20.162 1.00 60.75 285 ARG A C 1
ATOM 2236 O O . ARG A 1 285 ? 9.469 14.205 21.272 1.00 60.75 285 ARG A O 1
ATOM 2243 N N . ASP A 1 286 ? 9.398 14.338 19.024 1.00 50.97 286 ASP A N 1
ATOM 2244 C CA . ASP A 1 286 ? 8.875 15.705 18.921 1.00 50.97 286 ASP A CA 1
ATOM 2245 C C . ASP A 1 286 ? 7.464 15.828 19.506 1.00 50.97 286 ASP A C 1
ATOM 2247 O O . ASP A 1 286 ? 7.157 16.786 20.217 1.00 50.97 286 ASP A O 1
ATOM 2251 N N . THR A 1 287 ? 6.616 14.815 19.293 1.00 51.59 287 THR A N 1
ATOM 2252 C CA . THR A 1 287 ? 5.285 14.735 19.925 1.00 51.59 287 THR A CA 1
ATOM 2253 C C . THR A 1 287 ? 5.346 14.416 21.423 1.00 51.59 287 THR A C 1
ATOM 2255 O O . THR A 1 287 ? 4.353 14.581 22.130 1.00 51.59 287 THR A O 1
ATOM 2258 N N . GLY A 1 288 ? 6.492 13.953 21.937 1.00 44.28 288 GLY A N 1
ATOM 2259 C CA . GLY A 1 288 ? 6.672 13.598 23.346 1.00 44.28 288 GLY A CA 1
ATOM 2260 C C . GLY A 1 288 ? 5.805 12.426 23.823 1.00 44.28 288 GLY A C 1
ATOM 2261 O O . GLY A 1 288 ? 5.640 12.261 25.033 1.00 44.28 288 GLY A O 1
ATOM 2262 N N . VAL A 1 289 ? 5.267 11.611 22.905 1.00 45.50 289 VAL A N 1
ATOM 2263 C CA . VAL A 1 289 ? 4.300 10.518 23.163 1.00 45.50 289 VAL A CA 1
ATOM 2264 C C . VAL A 1 289 ? 4.812 9.480 24.167 1.00 45.50 289 VAL A C 1
ATOM 2266 O O . VAL A 1 289 ? 4.019 8.871 24.884 1.00 45.50 289 VAL A O 1
ATOM 2269 N N . LEU A 1 290 ? 6.132 9.307 24.269 1.00 44.97 290 LEU A N 1
ATOM 2270 C CA . LEU A 1 290 ? 6.776 8.401 25.228 1.00 44.97 290 LEU A CA 1
ATOM 2271 C C . LEU A 1 290 ? 7.526 9.134 26.358 1.00 44.97 290 LEU A C 1
ATOM 2273 O O . LEU A 1 290 ? 8.231 8.498 27.134 1.00 44.97 290 LEU A O 1
ATOM 2277 N N . GLY A 1 291 ? 7.325 10.447 26.506 1.00 44.25 291 GLY A N 1
ATOM 2278 C CA . GLY A 1 291 ? 7.945 11.288 27.533 1.00 44.25 291 GLY A CA 1
ATOM 2279 C C . GLY A 1 291 ? 9.367 11.744 27.181 1.00 44.25 291 GLY A C 1
ATOM 2280 O O . GLY A 1 291 ? 10.160 10.996 26.619 1.00 44.25 291 GLY A O 1
ATOM 2281 N N . LYS A 1 292 ? 9.716 12.983 27.558 1.00 50.88 292 LYS A N 1
ATOM 2282 C CA . LYS A 1 292 ? 10.947 13.685 27.123 1.00 50.88 292 LYS A CA 1
ATOM 2283 C C . LYS A 1 292 ? 12.289 13.069 27.573 1.00 50.88 292 LYS A C 1
ATOM 2285 O O . LYS A 1 292 ? 13.330 13.598 27.203 1.00 50.88 292 LYS A O 1
ATOM 2290 N N . ASN A 1 293 ? 12.269 11.988 28.357 1.00 51.16 293 ASN A N 1
ATOM 2291 C CA . ASN A 1 293 ? 13.460 11.351 28.934 1.00 51.16 293 ASN A CA 1
ATOM 2292 C C . ASN A 1 293 ? 13.724 9.919 28.425 1.00 51.16 293 ASN A C 1
ATOM 2294 O O . ASN A 1 293 ? 14.689 9.309 28.878 1.00 51.16 293 ASN A O 1
ATOM 2298 N N . ASN A 1 294 ? 12.896 9.367 27.531 1.00 57.34 294 ASN A N 1
ATOM 2299 C CA . ASN A 1 294 ? 13.093 8.009 27.008 1.00 57.34 294 ASN A CA 1
ATOM 2300 C C . ASN A 1 294 ? 13.875 8.034 25.683 1.00 57.34 294 ASN A C 1
ATOM 2302 O O . ASN A 1 294 ? 13.583 8.844 24.800 1.00 57.34 294 ASN A O 1
ATOM 2306 N N . SER A 1 295 ? 14.863 7.144 25.540 1.00 65.38 295 SER A N 1
ATOM 2307 C CA . SER A 1 295 ? 15.671 6.995 24.323 1.00 65.38 295 SER A CA 1
ATOM 2308 C C . SER A 1 295 ? 15.197 5.815 23.469 1.00 65.38 295 SER A C 1
ATOM 2310 O O . SER A 1 295 ? 14.712 4.802 23.971 1.00 65.38 295 SER A O 1
ATOM 2312 N N . PHE A 1 296 ? 15.371 5.952 22.153 1.00 72.12 296 PHE A N 1
ATOM 2313 C CA . PHE A 1 296 ? 15.222 4.862 21.187 1.00 72.12 296 PHE A CA 1
ATOM 2314 C C . PHE A 1 296 ? 16.586 4.555 20.604 1.00 72.12 296 PHE A C 1
ATOM 2316 O O . PHE A 1 296 ? 17.265 5.470 20.126 1.00 72.12 296 PHE A O 1
ATOM 2323 N N . LYS A 1 297 ? 16.951 3.276 20.618 1.00 80.88 297 LYS A N 1
ATOM 2324 C CA . LYS A 1 297 ? 18.163 2.763 19.997 1.00 80.88 297 LYS A CA 1
ATOM 2325 C C . LYS A 1 297 ? 17.769 1.828 18.865 1.00 80.88 297 LYS A C 1
ATOM 2327 O O . LYS A 1 297 ? 17.245 0.739 19.098 1.00 80.88 297 LYS A O 1
ATOM 2332 N N . ILE A 1 298 ? 17.994 2.278 17.638 1.00 83.06 298 ILE A N 1
ATOM 2333 C CA . ILE A 1 298 ? 17.706 1.493 16.443 1.00 83.06 298 ILE A CA 1
ATOM 2334 C C . ILE A 1 298 ? 18.905 0.589 16.173 1.00 83.06 298 ILE A C 1
ATOM 2336 O O . ILE A 1 298 ? 20.045 1.047 16.133 1.00 83.06 298 ILE A O 1
ATOM 2340 N N . HIS A 1 299 ? 18.633 -0.692 15.977 1.00 86.31 299 HIS A N 1
ATOM 2341 C CA . HIS A 1 299 ? 19.548 -1.636 15.363 1.00 86.31 299 HIS A CA 1
ATOM 2342 C C . HIS A 1 299 ? 18.936 -2.074 14.033 1.00 86.31 299 HIS A C 1
ATOM 2344 O O . HIS A 1 299 ? 17.739 -2.351 13.954 1.00 86.31 299 HIS A O 1
ATOM 2350 N N . THR A 1 300 ? 19.746 -2.134 12.986 1.00 88.38 300 THR A N 1
ATOM 2351 C CA . THR A 1 300 ? 19.350 -2.678 11.686 1.00 88.38 300 THR A CA 1
ATOM 2352 C C . THR A 1 300 ? 19.981 -4.053 11.504 1.00 88.38 300 THR A C 1
ATOM 2354 O O . THR A 1 300 ? 21.096 -4.304 11.962 1.00 88.38 300 THR A O 1
ATOM 2357 N N . LEU A 1 301 ? 19.258 -4.962 10.856 1.00 89.06 301 LEU A N 1
ATOM 2358 C CA . LEU A 1 301 ? 19.729 -6.306 10.546 1.00 89.06 301 LEU A CA 1
ATOM 2359 C C . LEU A 1 301 ? 19.388 -6.638 9.101 1.00 89.06 301 LEU A C 1
ATOM 2361 O O . LEU A 1 301 ? 18.217 -6.723 8.733 1.00 89.06 301 LEU A O 1
ATOM 2365 N N . ASP A 1 302 ? 20.420 -6.857 8.295 1.00 90.25 302 ASP A N 1
ATOM 2366 C CA . ASP A 1 302 ? 20.243 -7.327 6.930 1.00 90.25 302 ASP A CA 1
ATOM 2367 C C . ASP A 1 302 ? 19.784 -8.791 6.930 1.00 90.25 302 ASP A C 1
ATOM 2369 O O . ASP A 1 302 ? 20.573 -9.690 7.241 1.00 90.25 302 ASP A O 1
ATOM 2373 N N . SER A 1 303 ? 18.524 -9.042 6.569 1.00 84.50 303 SER A N 1
ATOM 2374 C CA . SER A 1 303 ? 18.003 -10.408 6.420 1.00 84.50 303 SER A CA 1
ATOM 2375 C C . SER A 1 303 ? 18.628 -11.167 5.250 1.00 84.50 303 SER A C 1
ATOM 2377 O O . SER A 1 303 ? 18.534 -12.392 5.208 1.00 84.50 303 SER A O 1
ATOM 2379 N N . GLU A 1 304 ? 19.183 -10.462 4.257 1.00 81.62 304 GLU A N 1
ATOM 2380 C CA . GLU A 1 304 ? 19.478 -10.986 2.912 1.00 81.62 304 GLU A CA 1
ATOM 2381 C C . GLU A 1 304 ? 18.280 -11.717 2.271 1.00 81.62 304 GLU A C 1
ATOM 2383 O O . GLU A 1 304 ? 18.447 -12.497 1.343 1.00 81.62 304 GLU A O 1
ATOM 2388 N N . CYS A 1 305 ? 17.069 -11.484 2.795 1.00 72.62 305 CYS A N 1
ATOM 2389 C CA . CYS A 1 305 ? 15.836 -12.222 2.515 1.00 72.62 305 CYS A CA 1
ATOM 2390 C C . CYS A 1 305 ? 15.858 -13.748 2.801 1.00 72.62 305 CYS A C 1
ATOM 2392 O O . CYS A 1 305 ? 14.832 -14.414 2.658 1.00 72.62 305 CYS A O 1
ATOM 2394 N N . ASP A 1 306 ? 16.971 -14.285 3.309 1.00 80.94 306 ASP A N 1
ATOM 2395 C CA . ASP A 1 306 ? 17.228 -15.718 3.495 1.00 80.94 306 ASP A CA 1
ATOM 2396 C C . ASP A 1 306 ? 16.951 -16.190 4.934 1.00 80.94 306 ASP A C 1
ATOM 2398 O O . ASP A 1 306 ? 17.348 -15.548 5.910 1.00 80.94 306 ASP A O 1
ATOM 2402 N N . ASN A 1 307 ? 16.295 -17.344 5.083 1.00 70.19 307 ASN A N 1
ATOM 2403 C CA . ASN A 1 307 ? 15.931 -17.924 6.376 1.00 70.19 307 ASN A CA 1
ATOM 2404 C C . ASN A 1 307 ? 17.125 -18.229 7.290 1.00 70.19 307 ASN A C 1
ATOM 2406 O O . ASN A 1 307 ? 17.100 -17.869 8.468 1.00 70.19 307 ASN A O 1
ATOM 2410 N N . TYR A 1 308 ? 18.160 -18.893 6.780 1.00 70.69 308 TYR A N 1
ATOM 2411 C CA . TYR A 1 308 ? 19.296 -19.363 7.563 1.00 70.69 308 TYR A CA 1
ATOM 2412 C C . TYR A 1 308 ? 20.169 -18.189 8.006 1.00 70.69 308 TYR A C 1
ATOM 2414 O O . TYR A 1 308 ? 20.491 -18.072 9.189 1.00 70.69 308 TYR A O 1
ATOM 2422 N N . LYS A 1 309 ? 20.486 -17.273 7.090 1.00 75.56 309 LYS A N 1
ATOM 2423 C CA . LYS A 1 309 ? 21.240 -16.049 7.374 1.00 75.56 309 LYS A CA 1
ATOM 2424 C C . LYS A 1 309 ? 20.478 -15.140 8.330 1.00 75.56 309 LYS A C 1
ATOM 2426 O O . LYS A 1 309 ? 21.066 -14.707 9.317 1.00 75.56 309 LYS A O 1
ATOM 2431 N N . THR A 1 310 ? 19.175 -14.920 8.111 1.00 80.12 310 THR A N 1
ATOM 2432 C CA . THR A 1 310 ? 18.329 -14.170 9.059 1.00 80.12 310 THR A CA 1
ATOM 2433 C C . THR A 1 310 ? 18.397 -14.801 10.445 1.00 80.12 310 THR A C 1
ATOM 2435 O O . THR A 1 310 ? 18.645 -14.097 11.418 1.00 80.12 310 THR A O 1
ATOM 2438 N N . LYS A 1 311 ? 18.233 -16.127 10.550 1.00 80.25 311 LYS A N 1
ATOM 2439 C CA . LYS A 1 311 ? 18.274 -16.853 11.826 1.00 80.25 311 LYS A CA 1
ATOM 2440 C C . LYS A 1 311 ? 19.618 -16.704 12.540 1.00 80.25 311 LYS A C 1
ATOM 2442 O O . LYS A 1 311 ? 19.627 -16.366 13.718 1.00 80.25 311 LYS A O 1
ATOM 2447 N N . ILE A 1 312 ? 20.735 -16.951 11.850 1.00 74.94 312 ILE A N 1
ATOM 2448 C CA . ILE A 1 312 ? 22.081 -16.880 12.441 1.00 74.94 312 ILE A CA 1
ATOM 2449 C C . ILE A 1 312 ? 22.402 -15.450 12.879 1.00 74.94 312 ILE A C 1
ATOM 2451 O O . ILE A 1 312 ? 22.684 -15.242 14.054 1.00 74.94 312 ILE A O 1
ATOM 2455 N N . LYS A 1 313 ? 22.245 -14.451 11.998 1.00 82.50 313 LYS A N 1
ATOM 2456 C CA . LYS A 1 313 ? 22.517 -13.049 12.356 1.00 82.50 313 LYS A CA 1
ATOM 2457 C C . LYS A 1 313 ? 21.627 -12.561 13.506 1.00 82.50 313 LYS A C 1
ATOM 2459 O O . LYS A 1 313 ? 22.078 -11.785 14.341 1.00 82.50 313 LYS A O 1
ATOM 2464 N N . LEU A 1 314 ? 20.372 -13.013 13.571 1.00 82.00 314 LEU A N 1
ATOM 2465 C CA . LEU A 1 314 ? 19.444 -12.662 14.649 1.00 82.00 314 LEU A CA 1
ATOM 2466 C C . LEU A 1 314 ? 19.825 -13.335 15.982 1.00 82.00 314 LEU A C 1
ATOM 2468 O O . LEU A 1 314 ? 19.661 -12.723 17.036 1.00 82.00 314 LEU A O 1
ATOM 2472 N N . LEU A 1 315 ? 20.365 -14.560 15.950 1.00 79.31 315 LEU A N 1
ATOM 2473 C CA . LEU A 1 315 ? 20.929 -15.239 17.123 1.00 79.31 315 LEU A CA 1
ATOM 2474 C C . LEU A 1 315 ? 22.222 -14.572 17.608 1.00 79.31 315 LEU A C 1
ATOM 2476 O O . LEU A 1 315 ? 22.349 -14.342 18.810 1.00 79.31 315 LEU A O 1
ATOM 2480 N N . ASP A 1 316 ? 23.142 -14.230 16.704 1.00 74.19 316 ASP A N 1
ATOM 2481 C CA . ASP A 1 316 ? 24.389 -13.529 17.036 1.00 74.19 316 ASP A CA 1
ATOM 2482 C C . ASP A 1 316 ? 24.083 -12.161 17.664 1.00 74.19 316 ASP A C 1
ATOM 2484 O O . ASP A 1 316 ? 24.538 -11.864 18.769 1.00 74.19 316 ASP A O 1
ATOM 2488 N N . LEU A 1 317 ? 23.196 -11.380 17.042 1.00 80.44 317 LEU A N 1
ATOM 2489 C CA . LEU A 1 317 ? 22.765 -10.084 17.563 1.00 80.44 317 LEU A CA 1
ATOM 2490 C C . LEU A 1 317 ? 22.145 -10.198 18.973 1.00 80.44 317 LEU A C 1
ATOM 2492 O O . LEU A 1 317 ? 22.416 -9.365 19.838 1.00 80.44 317 LEU A O 1
ATOM 2496 N N . TYR A 1 318 ? 21.363 -11.250 19.247 1.00 79.81 318 TYR A N 1
ATOM 2497 C CA . TYR A 1 318 ? 20.707 -11.446 20.548 1.00 79.81 318 TYR A CA 1
ATOM 2498 C C . TYR A 1 318 ? 21.632 -12.005 21.647 1.00 79.81 318 TYR A C 1
ATOM 2500 O O . TYR A 1 318 ? 21.533 -11.589 22.806 1.00 79.81 318 TYR A O 1
ATOM 2508 N N . TYR A 1 319 ? 22.508 -12.962 21.315 1.00 72.31 319 TYR A N 1
ATOM 2509 C CA . TYR A 1 319 ? 23.302 -13.730 22.289 1.00 72.31 319 TYR A CA 1
ATOM 2510 C C . TYR A 1 319 ? 24.796 -13.379 22.332 1.00 72.31 319 TYR A C 1
ATOM 2512 O O . TYR A 1 319 ? 25.417 -13.610 23.369 1.00 72.31 319 TYR A O 1
ATOM 2520 N N . VAL A 1 320 ? 25.370 -12.845 21.250 1.00 72.81 320 VAL A N 1
ATOM 2521 C CA . VAL A 1 320 ? 26.792 -12.457 21.153 1.00 72.81 320 VAL A CA 1
ATOM 2522 C C . VAL A 1 320 ? 26.947 -10.949 21.336 1.00 72.81 320 VAL A C 1
ATOM 2524 O O . VAL A 1 320 ? 27.721 -10.519 22.189 1.00 72.81 320 VAL A O 1
ATOM 2527 N N . ASP A 1 321 ? 26.152 -10.150 20.619 1.00 75.69 321 ASP A N 1
ATOM 2528 C CA . ASP A 1 321 ? 26.163 -8.681 20.739 1.00 75.69 321 ASP A CA 1
ATOM 2529 C C . ASP A 1 321 ? 25.269 -8.167 21.887 1.00 75.69 321 ASP A C 1
ATOM 2531 O O . ASP A 1 321 ? 25.247 -6.973 22.191 1.00 75.69 321 ASP A O 1
ATOM 2535 N N . PHE A 1 322 ? 24.533 -9.073 22.545 1.00 73.69 322 PHE A N 1
ATOM 2536 C CA . PHE A 1 322 ? 23.607 -8.813 23.657 1.00 73.69 322 PHE A CA 1
ATOM 2537 C C . PHE A 1 322 ? 22.493 -7.788 23.353 1.00 73.69 322 PHE A C 1
ATOM 2539 O O . PHE A 1 322 ? 21.906 -7.201 24.269 1.00 73.69 322 PHE A O 1
ATOM 2546 N N . VAL A 1 323 ? 22.148 -7.592 22.079 1.00 80.00 323 VAL A N 1
ATOM 2547 C CA . VAL A 1 323 ? 21.082 -6.686 21.639 1.00 80.00 323 VAL A CA 1
ATOM 2548 C C . VAL A 1 323 ? 19.736 -7.395 21.773 1.00 80.00 323 VAL A C 1
ATOM 2550 O O . VAL A 1 323 ? 19.338 -8.199 20.934 1.00 80.00 323 VAL A O 1
ATOM 2553 N N . LYS A 1 324 ? 19.001 -7.076 22.839 1.00 81.31 324 LYS A N 1
ATOM 2554 C CA . LYS A 1 324 ? 17.658 -7.618 23.084 1.00 81.31 324 LYS A CA 1
ATOM 2555 C C . LYS A 1 324 ? 16.593 -6.634 22.588 1.00 81.31 324 LYS A C 1
ATOM 2557 O O . LYS A 1 324 ? 16.368 -5.631 23.264 1.00 81.31 324 LYS A O 1
ATOM 2562 N N . PRO A 1 325 ? 15.945 -6.876 21.433 1.00 82.75 325 PRO A N 1
ATOM 2563 C CA . PRO A 1 325 ? 14.932 -5.968 20.915 1.00 82.75 325 PRO A CA 1
ATOM 2564 C C . PRO A 1 325 ? 13.687 -5.929 21.800 1.00 82.75 325 PRO A C 1
ATOM 2566 O O . PRO A 1 325 ? 13.162 -6.961 22.205 1.00 82.75 325 PRO A O 1
ATOM 2569 N N . SER A 1 326 ? 13.174 -4.724 22.034 1.00 78.75 326 SER A N 1
ATOM 2570 C CA . SER A 1 326 ? 11.844 -4.477 22.597 1.00 78.75 326 SER A CA 1
ATOM 2571 C C . SER A 1 326 ? 10.740 -4.690 21.551 1.00 78.75 326 SER A C 1
ATOM 2573 O O . SER A 1 326 ? 9.595 -4.973 21.899 1.00 78.75 326 SER A O 1
ATOM 2575 N N . VAL A 1 327 ? 11.074 -4.534 20.266 1.00 80.00 327 VAL A N 1
ATOM 2576 C CA . VAL A 1 327 ? 10.189 -4.746 19.111 1.00 80.00 327 VAL A CA 1
ATOM 2577 C C . VAL A 1 327 ? 11.019 -5.034 17.860 1.00 80.00 327 VAL A C 1
ATOM 2579 O O . VAL A 1 327 ? 12.113 -4.488 17.697 1.00 80.00 327 VAL A O 1
ATOM 2582 N N . VAL A 1 328 ? 10.481 -5.866 16.968 1.00 84.88 328 VAL A N 1
ATOM 2583 C CA . VAL A 1 328 ? 11.031 -6.120 15.634 1.00 84.88 328 VAL A CA 1
ATOM 2584 C C . VAL A 1 328 ? 10.113 -5.522 14.561 1.00 84.88 328 VAL A C 1
ATOM 2586 O O . VAL A 1 328 ? 8.890 -5.678 14.619 1.00 84.88 328 VAL A O 1
ATOM 2589 N N . ILE A 1 329 ? 10.701 -4.843 13.575 1.00 85.75 329 ILE A N 1
ATOM 2590 C CA . ILE A 1 329 ? 10.017 -4.287 12.399 1.00 85.75 329 ILE A CA 1
ATOM 2591 C C . ILE A 1 329 ? 10.573 -4.973 11.145 1.00 85.75 329 ILE A C 1
ATOM 2593 O O . ILE A 1 329 ? 11.771 -4.908 10.885 1.00 85.75 329 ILE A O 1
ATOM 2597 N N . GLY A 1 330 ? 9.702 -5.617 10.367 1.00 78.00 330 GLY A N 1
ATOM 2598 C CA . GLY A 1 330 ? 10.087 -6.574 9.322 1.00 78.00 330 GLY A CA 1
ATOM 2599 C C . GLY A 1 330 ? 10.445 -7.957 9.898 1.00 78.00 330 GLY A C 1
ATOM 2600 O O . GLY A 1 330 ? 10.192 -8.199 11.079 1.00 78.00 330 GLY A O 1
ATOM 2601 N N . PRO A 1 331 ? 10.990 -8.895 9.098 1.00 86.56 331 PRO A N 1
ATOM 2602 C CA . PRO A 1 331 ? 11.208 -8.833 7.646 1.00 86.56 331 PRO A CA 1
ATOM 2603 C C . PRO A 1 331 ? 9.917 -8.720 6.844 1.00 86.56 331 PRO A C 1
ATOM 2605 O O . PRO A 1 331 ? 8.842 -9.007 7.356 1.00 86.56 331 PRO A O 1
ATOM 2608 N N . THR A 1 332 ? 9.996 -8.347 5.569 1.00 79.19 332 THR A N 1
ATOM 2609 C CA . THR A 1 332 ? 8.866 -8.481 4.621 1.00 79.19 332 THR A CA 1
ATOM 2610 C C . THR A 1 332 ? 8.856 -9.861 3.943 1.00 79.19 332 THR A C 1
ATOM 2612 O O . THR A 1 332 ? 7.791 -10.421 3.683 1.00 79.19 332 THR A O 1
ATOM 2615 N N . CYS A 1 333 ? 10.038 -10.437 3.713 1.00 75.31 333 CYS A N 1
ATOM 2616 C CA . CYS A 1 333 ? 10.254 -11.727 3.054 1.00 75.31 333 CYS A CA 1
ATOM 2617 C C . CYS A 1 333 ? 9.599 -12.905 3.805 1.00 75.31 333 CYS A C 1
ATOM 2619 O O . CYS A 1 333 ? 9.901 -13.075 4.988 1.00 75.31 333 CYS A O 1
ATOM 2621 N N . PRO A 1 334 ? 8.771 -13.765 3.172 1.00 72.50 334 PRO A N 1
ATOM 2622 C CA . PRO A 1 334 ? 8.021 -14.807 3.883 1.00 72.50 334 PRO A CA 1
ATOM 2623 C C . PRO A 1 334 ? 8.866 -15.770 4.729 1.00 72.50 334 PRO A C 1
ATOM 2625 O O . PRO A 1 334 ? 8.461 -16.105 5.838 1.00 72.50 334 PRO A O 1
ATOM 2628 N N . PHE A 1 335 ? 10.044 -16.185 4.259 1.00 75.19 335 PHE A N 1
ATOM 2629 C CA . PHE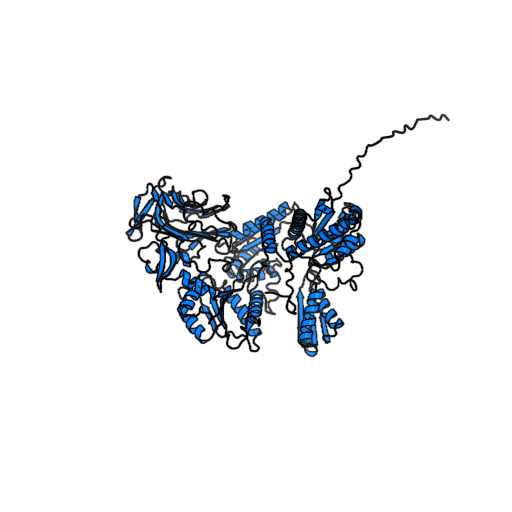 A 1 335 ? 10.890 -17.148 4.977 1.00 75.19 335 PHE A CA 1
ATOM 2630 C C . PHE A 1 335 ? 11.767 -16.501 6.056 1.00 75.19 335 PHE A C 1
ATOM 2632 O O . PHE A 1 335 ? 11.952 -17.082 7.125 1.00 75.19 335 PHE A O 1
ATOM 2639 N N . ALA A 1 336 ? 12.239 -15.272 5.837 1.00 77.69 336 ALA A N 1
ATOM 2640 C CA . ALA A 1 336 ? 12.856 -14.491 6.905 1.00 77.69 336 ALA A CA 1
ATOM 2641 C C . ALA A 1 336 ? 11.826 -14.188 8.015 1.00 77.69 336 ALA A C 1
ATOM 2643 O O . ALA A 1 336 ? 12.130 -14.362 9.193 1.00 77.69 336 ALA A O 1
ATOM 2644 N N . VAL A 1 337 ? 10.578 -13.840 7.655 1.00 81.19 337 VAL A N 1
ATOM 2645 C CA . VAL A 1 337 ? 9.455 -13.703 8.604 1.00 81.19 337 VAL A CA 1
ATOM 2646 C C . VAL A 1 337 ? 9.256 -14.982 9.409 1.00 81.19 337 VAL A C 1
ATOM 2648 O O . VAL A 1 337 ? 9.104 -14.883 10.624 1.00 81.19 337 VAL A O 1
ATOM 2651 N N . THR A 1 338 ? 9.289 -16.160 8.778 1.00 78.12 338 THR A N 1
ATOM 2652 C CA . THR A 1 338 ? 9.193 -17.461 9.462 1.00 78.12 338 THR A CA 1
ATOM 2653 C C . THR A 1 338 ? 10.225 -17.590 10.588 1.00 78.12 338 THR A C 1
ATOM 2655 O O . THR A 1 338 ? 9.852 -17.780 11.747 1.00 78.12 338 THR A O 1
ATOM 2658 N N . GLU A 1 339 ? 11.518 -17.438 10.291 1.00 80.38 339 GLU A N 1
ATOM 2659 C CA . GLU A 1 339 ? 12.572 -17.648 11.295 1.00 80.38 339 GLU A CA 1
ATOM 2660 C C . GLU A 1 339 ? 12.657 -16.522 12.332 1.00 80.38 339 GLU A C 1
ATOM 2662 O O . GLU A 1 339 ? 12.812 -16.807 13.523 1.00 80.38 339 GLU A O 1
ATOM 2667 N N . THR A 1 340 ? 12.472 -15.258 11.928 1.00 83.12 340 THR A N 1
ATOM 2668 C CA . THR A 1 340 ? 12.352 -14.140 12.876 1.00 83.12 340 THR A CA 1
ATOM 2669 C C . THR A 1 340 ? 11.199 -14.370 13.842 1.00 83.12 340 THR A C 1
ATOM 2671 O O . THR A 1 340 ? 11.377 -14.213 15.043 1.00 83.12 340 THR A O 1
ATOM 2674 N N . SER A 1 341 ? 10.026 -14.766 13.347 1.00 80.50 341 SER A N 1
ATOM 2675 C CA . SER A 1 341 ? 8.825 -14.916 14.174 1.00 80.50 341 SER A CA 1
ATOM 2676 C C . SER A 1 341 ? 8.913 -16.103 15.130 1.00 80.50 341 SER A C 1
ATOM 2678 O O . SER A 1 341 ? 8.430 -15.993 16.255 1.00 80.50 341 SER A O 1
ATOM 2680 N N . ARG A 1 342 ? 9.597 -17.186 14.736 1.00 77.31 342 ARG A N 1
ATOM 2681 C CA . ARG A 1 342 ? 9.935 -18.317 15.617 1.00 77.31 342 ARG A CA 1
ATOM 2682 C C . ARG A 1 342 ? 10.804 -17.885 16.788 1.00 77.31 342 ARG A C 1
ATOM 2684 O O . ARG A 1 342 ? 10.449 -18.134 17.939 1.00 77.31 342 ARG A O 1
ATOM 2691 N N . LEU A 1 343 ? 11.914 -17.203 16.512 1.00 76.06 343 LEU A N 1
ATOM 2692 C CA . LEU A 1 343 ? 12.820 -16.713 17.556 1.00 76.06 343 LEU A CA 1
ATOM 2693 C C . LEU A 1 343 ? 12.153 -15.641 18.426 1.00 76.06 343 LEU A C 1
ATOM 2695 O O . LEU A 1 343 ? 12.198 -15.717 19.650 1.00 76.06 343 LEU A O 1
ATOM 2699 N N . ALA A 1 344 ? 11.445 -14.697 17.813 1.00 73.88 344 ALA A N 1
ATOM 2700 C CA . ALA A 1 344 ? 10.744 -13.636 18.520 1.00 73.88 344 ALA A CA 1
ATOM 2701 C C . ALA A 1 344 ? 9.578 -14.156 19.382 1.00 73.88 344 ALA A C 1
ATOM 2703 O O . ALA A 1 344 ? 9.342 -13.609 20.457 1.00 73.88 344 ALA A O 1
ATOM 2704 N N . SER A 1 345 ? 8.912 -15.252 18.991 1.00 71.50 345 SER A N 1
ATOM 2705 C CA . SER A 1 345 ? 7.917 -15.928 19.843 1.00 71.50 345 SER A CA 1
ATOM 2706 C C . SER A 1 345 ? 8.558 -16.603 21.060 1.00 71.50 345 SER A C 1
ATOM 2708 O O . SER A 1 345 ? 8.000 -16.528 22.150 1.00 71.50 345 SER A O 1
ATOM 2710 N N . GLN A 1 346 ? 9.769 -17.161 20.934 1.00 72.88 346 GLN A N 1
ATOM 2711 C CA . GLN A 1 346 ? 10.541 -17.651 22.090 1.00 72.88 346 GLN A CA 1
ATOM 2712 C C . GLN A 1 346 ? 11.039 -16.514 22.998 1.00 72.88 346 GLN A C 1
ATOM 2714 O O . GLN A 1 346 ? 11.133 -16.681 24.213 1.00 72.88 346 GLN A O 1
ATOM 2719 N N . TRP A 1 347 ? 11.355 -15.351 22.428 1.00 74.25 347 TRP A N 1
ATOM 2720 C CA . TRP A 1 347 ? 11.826 -14.178 23.172 1.00 74.25 347 TRP A CA 1
ATOM 2721 C C . TRP A 1 347 ? 10.702 -13.271 23.690 1.00 74.25 347 TRP A C 1
ATOM 2723 O O . TRP A 1 347 ? 10.993 -12.310 24.400 1.00 74.25 347 TRP A O 1
ATOM 2733 N N . LEU A 1 348 ? 9.442 -13.565 23.347 1.00 66.44 348 LEU A N 1
ATOM 2734 C CA . LEU A 1 348 ? 8.262 -12.733 23.616 1.00 66.44 348 LEU A CA 1
ATOM 2735 C C . LEU A 1 348 ? 8.399 -11.293 23.079 1.00 66.44 348 LEU A C 1
ATOM 2737 O O . LEU A 1 348 ? 7.882 -10.340 23.664 1.00 66.44 348 LEU A O 1
ATOM 2741 N N . VAL A 1 349 ? 9.074 -11.135 21.937 1.00 74.69 349 VAL A N 1
ATOM 2742 C CA . VAL A 1 349 ? 9.271 -9.849 21.252 1.00 74.69 349 VAL A CA 1
ATOM 2743 C C . VAL A 1 349 ? 8.271 -9.726 20.097 1.00 74.69 349 VAL A C 1
ATOM 2745 O O . VAL A 1 349 ? 8.232 -10.610 19.245 1.00 74.69 349 VAL A O 1
ATOM 2748 N N . PRO A 1 350 ? 7.460 -8.657 20.012 1.00 70.19 350 PRO A N 1
ATOM 2749 C CA . PRO A 1 350 ? 6.504 -8.487 18.920 1.00 70.19 350 PRO A CA 1
ATOM 2750 C C . PRO A 1 350 ? 7.202 -8.207 17.583 1.00 70.19 350 PRO A C 1
ATOM 2752 O O . PRO A 1 350 ? 8.082 -7.348 17.506 1.00 70.19 350 PRO A O 1
ATOM 2755 N N . VAL A 1 351 ? 6.756 -8.889 16.525 1.00 77.25 351 VAL A N 1
ATOM 2756 C CA . VAL A 1 351 ? 7.223 -8.725 15.141 1.00 77.25 351 VAL A CA 1
ATOM 2757 C C . VAL A 1 351 ? 6.120 -8.072 14.316 1.00 77.25 351 VAL A C 1
ATOM 2759 O O . VAL A 1 351 ? 5.087 -8.687 14.056 1.00 77.25 351 VAL A O 1
ATOM 2762 N N . PHE A 1 352 ? 6.329 -6.835 13.874 1.00 80.19 352 PHE A N 1
ATOM 2763 C CA . PHE A 1 352 ? 5.408 -6.140 12.972 1.00 80.19 352 PHE A CA 1
ATOM 2764 C C . PHE A 1 352 ? 5.934 -6.194 11.540 1.00 80.19 352 PHE A C 1
ATOM 2766 O O . PHE A 1 352 ? 7.009 -5.672 11.256 1.00 80.19 352 PHE A O 1
ATOM 2773 N N . THR A 1 353 ? 5.159 -6.756 10.612 1.00 75.12 353 THR A N 1
ATOM 2774 C CA . THR A 1 353 ? 5.525 -6.795 9.188 1.00 75.12 353 THR A CA 1
ATOM 2775 C C . THR A 1 353 ? 4.397 -6.332 8.272 1.00 75.12 353 THR A C 1
ATOM 2777 O O . THR A 1 353 ? 3.220 -6.604 8.510 1.00 75.12 353 THR A O 1
ATOM 2780 N N . ALA A 1 354 ? 4.763 -5.644 7.190 1.00 70.06 354 ALA A N 1
ATOM 2781 C CA . ALA A 1 354 ? 3.878 -5.360 6.061 1.00 70.06 354 ALA A CA 1
ATOM 2782 C C . ALA A 1 354 ? 3.860 -6.497 5.015 1.00 70.06 354 ALA A C 1
ATOM 2784 O O . ALA A 1 354 ? 3.023 -6.476 4.118 1.00 70.06 354 ALA A O 1
ATOM 2785 N N . GLY A 1 355 ? 4.759 -7.478 5.136 1.00 70.50 355 GLY A N 1
ATOM 2786 C CA . GLY A 1 355 ? 4.867 -8.638 4.256 1.00 70.50 355 GLY A CA 1
ATOM 2787 C C . GLY A 1 355 ? 4.432 -9.936 4.925 1.00 70.50 355 GLY A C 1
ATOM 2788 O O . GLY A 1 355 ? 3.423 -9.993 5.632 1.00 70.50 355 GLY A O 1
ATOM 2789 N N . GLY A 1 356 ? 5.183 -11.006 4.660 1.00 71.19 356 GLY A N 1
ATOM 2790 C CA . GLY A 1 356 ? 4.787 -12.359 5.031 1.00 71.19 356 GLY A CA 1
ATOM 2791 C C . GLY A 1 356 ? 3.462 -12.745 4.371 1.00 71.19 356 GLY A C 1
ATOM 2792 O O . GLY A 1 356 ? 2.578 -13.269 5.040 1.00 71.19 356 GLY A O 1
ATOM 2793 N N . THR A 1 357 ? 3.288 -12.435 3.084 1.00 71.56 357 THR A N 1
ATOM 2794 C CA . THR A 1 357 ? 2.031 -12.592 2.320 1.00 71.56 357 THR A CA 1
ATOM 2795 C C . THR A 1 357 ? 1.481 -14.019 2.328 1.00 71.56 357 THR A C 1
ATOM 2797 O O . THR A 1 357 ? 0.257 -14.199 2.381 1.00 71.56 357 THR A O 1
ATOM 2800 N N . SER A 1 358 ? 2.386 -15.006 2.370 1.00 69.25 358 SER A N 1
ATOM 2801 C CA . SER A 1 358 ? 2.084 -16.434 2.290 1.00 69.25 358 SER A CA 1
ATOM 2802 C C . SER A 1 358 ? 0.907 -16.861 3.170 1.00 69.25 358 SER A C 1
ATOM 2804 O O . SER A 1 358 ? 0.800 -16.536 4.364 1.00 69.25 358 SER A O 1
ATOM 2806 N N . ALA A 1 359 ? 0.039 -17.683 2.584 1.00 64.75 359 ALA A N 1
ATOM 2807 C CA . ALA A 1 359 ? -1.022 -18.367 3.305 1.00 64.75 359 ALA A CA 1
ATOM 2808 C C . ALA A 1 359 ? -0.487 -19.345 4.372 1.00 64.75 359 ALA A C 1
ATOM 2810 O O . ALA A 1 359 ? -1.205 -19.579 5.341 1.00 64.75 359 ALA A O 1
ATOM 2811 N N . THR A 1 360 ? 0.751 -19.855 4.237 1.00 60.09 360 THR A N 1
ATOM 2812 C CA . THR A 1 360 ? 1.390 -20.810 5.173 1.00 60.09 360 THR A CA 1
ATOM 2813 C C . THR A 1 360 ? 1.949 -20.169 6.441 1.00 60.09 360 THR A C 1
ATOM 2815 O O . THR A 1 360 ? 2.131 -20.861 7.434 1.00 60.09 360 THR A O 1
ATOM 2818 N N . LEU A 1 361 ? 2.075 -18.835 6.497 1.00 59.44 361 LEU A N 1
ATOM 2819 C CA . LEU A 1 361 ? 2.234 -18.079 7.757 1.00 59.44 361 LEU A CA 1
ATOM 2820 C C . LEU A 1 361 ? 0.914 -18.028 8.570 1.00 59.44 361 LEU A C 1
ATOM 2822 O O . LEU A 1 361 ? 0.611 -17.079 9.299 1.00 59.44 361 LEU A O 1
ATOM 2826 N N . ARG A 1 362 ? 0.075 -19.045 8.365 1.00 56.41 362 ARG A N 1
ATOM 2827 C CA . ARG A 1 362 ? -1.143 -19.434 9.067 1.00 56.41 362 ARG A CA 1
ATOM 2828 C C . ARG A 1 362 ? -1.286 -20.948 8.838 1.00 56.41 362 ARG A C 1
ATOM 2830 O O . ARG A 1 362 ? -1.096 -21.393 7.712 1.00 56.41 362 ARG A O 1
ATOM 2837 N N . THR A 1 363 ? -1.726 -21.702 9.852 1.00 40.28 363 THR A N 1
ATOM 2838 C CA . THR A 1 363 ? -1.834 -23.190 9.869 1.00 40.28 363 THR A CA 1
ATOM 2839 C C . THR A 1 363 ? -0.472 -23.910 9.955 1.00 40.28 363 THR A C 1
ATOM 2841 O O . THR A 1 363 ? 0.519 -23.390 9.466 1.00 40.28 363 THR A O 1
ATOM 2844 N N . ALA A 1 364 ? -0.326 -25.071 10.603 1.00 31.48 364 ALA A N 1
ATOM 2845 C CA . ALA A 1 364 ? -1.327 -26.044 11.071 1.00 31.48 364 ALA A CA 1
ATOM 2846 C C . ALA A 1 364 ? -1.543 -26.082 12.605 1.00 31.48 364 ALA A C 1
ATOM 2848 O O . ALA A 1 364 ? -0.988 -25.272 13.345 1.00 31.48 364 ALA A O 1
ATOM 2849 N N . SER A 1 365 ? -2.382 -27.026 13.051 1.00 37.12 365 SER A N 1
ATOM 2850 C CA . SER A 1 365 ? -2.753 -27.329 14.447 1.00 37.12 365 SER A CA 1
ATOM 2851 C C . SER A 1 365 ? -1.576 -27.507 15.408 1.00 37.12 365 SER A C 1
ATOM 2853 O O . SER A 1 365 ? -1.729 -27.266 16.601 1.00 37.12 365 SER A O 1
ATOM 2855 N N . ASP A 1 366 ? -0.411 -27.880 14.884 1.00 35.28 366 ASP A N 1
ATOM 2856 C CA . ASP A 1 366 ? 0.726 -28.342 15.683 1.00 35.28 366 ASP A CA 1
ATOM 2857 C C . ASP A 1 366 ? 1.764 -27.227 15.933 1.00 35.28 366 ASP A C 1
ATOM 2859 O O . ASP A 1 366 ? 2.665 -27.383 16.752 1.00 35.28 366 ASP A O 1
ATOM 2863 N N . PHE A 1 367 ? 1.626 -26.079 15.254 1.00 36.09 367 PHE A N 1
ATOM 2864 C CA . PHE A 1 367 ? 2.609 -24.982 15.237 1.00 36.09 367 PHE A CA 1
ATOM 2865 C C . PHE A 1 367 ? 2.076 -23.665 15.827 1.00 36.09 367 PHE A C 1
ATOM 2867 O O . PHE A 1 367 ? 2.576 -22.581 15.525 1.00 36.09 367 PHE A O 1
ATOM 2874 N N . GLN A 1 368 ? 1.050 -23.731 16.681 1.00 41.34 368 GLN A N 1
ATOM 2875 C CA . GLN A 1 368 ? 0.383 -22.543 17.236 1.00 41.34 368 GLN A CA 1
ATOM 2876 C C . GLN A 1 368 ? 1.293 -21.647 18.103 1.00 41.34 368 GLN A C 1
ATOM 2878 O O . GLN A 1 368 ? 0.969 -20.478 18.290 1.00 41.34 368 GLN A O 1
ATOM 2883 N N . SER A 1 369 ? 2.433 -22.165 18.572 1.00 50.09 369 SER A N 1
ATOM 2884 C CA . SER A 1 369 ? 3.468 -21.442 19.327 1.00 50.09 369 SER A CA 1
ATOM 2885 C C . SER A 1 369 ? 4.581 -20.821 18.468 1.00 50.09 369 SER A C 1
ATOM 2887 O O . SER A 1 369 ? 5.398 -20.066 18.991 1.00 50.09 369 SER A O 1
ATOM 2889 N N . GLU A 1 370 ? 4.668 -21.126 17.167 1.00 54.12 370 GLU A N 1
ATOM 2890 C CA . GLU A 1 370 ? 5.812 -20.698 16.342 1.00 54.12 370 GLU A CA 1
ATOM 2891 C C . GLU A 1 370 ? 5.740 -19.238 15.884 1.00 54.12 370 GLU A C 1
ATOM 2893 O O . GLU A 1 370 ? 6.771 -18.625 15.626 1.00 54.12 370 GLU A O 1
ATOM 2898 N N . TYR A 1 371 ? 4.539 -18.673 15.758 1.00 62.38 371 TYR A N 1
ATOM 2899 C CA . TYR A 1 371 ? 4.328 -17.337 15.184 1.00 62.38 371 TYR A CA 1
ATOM 2900 C C . TYR A 1 371 ? 3.422 -16.462 16.061 1.00 62.38 371 TYR A C 1
ATOM 2902 O O . TYR A 1 371 ? 2.783 -15.539 15.561 1.00 62.38 371 TYR A O 1
ATOM 2910 N N . GLU A 1 372 ? 3.339 -16.754 17.362 1.00 63.09 372 GLU A N 1
ATOM 2911 C CA . GLU A 1 372 ? 2.443 -16.073 18.309 1.00 63.09 372 GLU A CA 1
ATOM 2912 C C . GLU A 1 372 ? 2.685 -14.555 18.362 1.00 63.09 372 GLU A C 1
ATOM 2914 O O . GLU A 1 372 ? 1.739 -13.774 18.470 1.00 63.09 372 GLU A O 1
ATOM 2919 N N . MET A 1 373 ? 3.940 -14.129 18.198 1.00 71.69 373 MET A N 1
ATOM 2920 C CA . MET A 1 373 ? 4.326 -12.715 18.228 1.00 71.69 373 MET A CA 1
ATOM 2921 C C . MET A 1 373 ? 4.295 -12.016 16.852 1.00 71.69 373 MET A C 1
ATOM 2923 O O . MET A 1 373 ? 4.663 -10.842 16.763 1.00 71.69 373 MET A O 1
ATOM 2927 N N . LEU A 1 374 ? 3.862 -12.695 15.779 1.00 72.88 374 LEU A N 1
ATOM 2928 C CA . LEU A 1 374 ? 3.828 -12.151 14.414 1.00 72.88 374 LEU A CA 1
ATOM 2929 C C . LEU A 1 374 ? 2.534 -11.383 14.109 1.00 72.88 374 LEU A C 1
ATOM 2931 O O . LEU A 1 374 ? 1.437 -11.939 14.071 1.00 72.88 374 LEU A O 1
ATOM 2935 N N . ILE A 1 375 ? 2.680 -10.106 13.758 1.00 71.38 375 ILE A N 1
ATOM 2936 C CA . ILE A 1 375 ? 1.593 -9.203 13.380 1.00 71.38 375 ILE A CA 1
ATOM 2937 C C . ILE A 1 375 ? 1.782 -8.773 11.919 1.00 71.38 375 ILE A C 1
ATOM 2939 O O . ILE A 1 375 ? 2.662 -7.974 11.592 1.00 71.38 375 ILE A O 1
ATOM 2943 N N . ARG A 1 376 ? 0.926 -9.296 11.030 1.00 70.56 376 ARG A N 1
ATOM 2944 C CA . ARG A 1 376 ? 0.899 -8.953 9.597 1.00 70.56 376 ARG A CA 1
ATOM 2945 C C . ARG A 1 376 ? -0.085 -7.814 9.321 1.00 70.56 376 ARG A C 1
ATOM 2947 O O . ARG A 1 376 ? -1.288 -7.970 9.519 1.00 70.56 376 ARG A O 1
ATOM 2954 N N . MET A 1 377 ? 0.436 -6.692 8.831 1.00 67.06 377 MET A N 1
ATOM 2955 C CA . MET A 1 377 ? -0.309 -5.467 8.508 1.00 67.06 377 MET A CA 1
ATOM 2956 C C . MET A 1 377 ? -0.661 -5.341 7.013 1.00 67.06 377 MET A C 1
ATOM 2958 O O . MET A 1 377 ? -1.457 -4.478 6.646 1.00 67.06 377 MET A O 1
ATOM 2962 N N . GLY A 1 378 ? -0.066 -6.176 6.153 1.00 60.00 378 GLY A N 1
ATOM 2963 C CA . GLY A 1 378 ? -0.269 -6.168 4.702 1.00 60.00 378 GLY A CA 1
ATOM 2964 C C . GLY A 1 378 ? -1.427 -7.036 4.196 1.00 60.00 378 GLY A C 1
ATOM 2965 O O . GLY A 1 378 ? -2.261 -7.544 4.954 1.00 60.00 378 GLY A O 1
ATOM 2966 N N . HIS A 1 379 ? -1.469 -7.218 2.875 1.00 67.88 379 HIS A N 1
ATOM 2967 C CA . HIS A 1 379 ? -2.353 -8.193 2.238 1.00 67.88 379 HIS A CA 1
ATOM 2968 C C . HIS A 1 379 ? -1.843 -9.629 2.477 1.00 67.88 379 HIS A C 1
ATOM 2970 O O . HIS A 1 379 ? -0.703 -9.846 2.883 1.00 67.88 379 HIS A O 1
ATOM 2976 N N . THR A 1 380 ? -2.695 -10.627 2.234 1.00 74.00 380 THR A N 1
ATOM 2977 C CA . THR A 1 380 ? -2.312 -12.044 2.310 1.00 74.00 380 THR A CA 1
ATOM 2978 C C . THR A 1 380 ? -2.891 -12.809 1.132 1.00 74.00 380 THR A C 1
ATOM 2980 O O . THR A 1 380 ? -4.013 -12.526 0.699 1.00 74.00 380 THR A O 1
ATOM 2983 N N . ASP A 1 381 ? -2.167 -13.814 0.644 1.00 72.81 381 ASP A N 1
ATOM 2984 C CA . ASP A 1 381 ? -2.566 -14.568 -0.552 1.00 72.81 381 ASP A CA 1
ATOM 2985 C C . ASP A 1 381 ? -3.915 -15.283 -0.374 1.00 72.81 381 ASP A C 1
ATOM 2987 O O . ASP A 1 381 ? -4.702 -15.379 -1.310 1.00 72.81 381 ASP A O 1
ATOM 2991 N N . GLY A 1 382 ? -4.256 -15.684 0.857 1.00 73.12 382 GLY A N 1
ATOM 2992 C CA . GLY A 1 382 ? -5.575 -16.239 1.179 1.00 73.12 382 GLY A CA 1
ATOM 2993 C C . GLY A 1 382 ? -6.738 -15.261 0.946 1.00 73.12 382 GLY A C 1
ATOM 2994 O O . GLY A 1 382 ? -7.779 -15.673 0.445 1.00 73.12 382 GLY A O 1
ATOM 2995 N N . LYS A 1 383 ? -6.564 -13.962 1.239 1.00 72.06 383 LYS A N 1
ATOM 2996 C CA . LYS A 1 383 ? -7.593 -12.943 0.946 1.00 72.06 383 LYS A CA 1
ATOM 2997 C C . LYS A 1 383 ? -7.704 -12.661 -0.554 1.00 72.06 383 LYS A C 1
ATOM 2999 O O . LYS A 1 383 ? -8.798 -12.380 -1.034 1.00 72.06 383 LYS A O 1
ATOM 3004 N N . MET A 1 384 ? -6.590 -12.745 -1.285 1.00 74.44 384 MET A N 1
ATOM 3005 C CA . MET A 1 384 ? -6.598 -12.630 -2.746 1.00 74.44 384 MET A CA 1
ATOM 3006 C C . MET A 1 384 ? -7.336 -13.817 -3.380 1.00 74.44 384 MET A C 1
ATOM 3008 O O . MET A 1 384 ? -8.194 -13.627 -4.237 1.00 74.44 384 MET A O 1
ATOM 3012 N N . ALA A 1 385 ? -7.091 -15.030 -2.880 1.00 78.75 385 ALA A N 1
ATOM 3013 C CA . ALA A 1 385 ? -7.804 -16.234 -3.287 1.00 78.75 385 ALA A CA 1
ATOM 3014 C C . ALA A 1 385 ? -9.324 -16.138 -3.068 1.00 78.75 385 ALA A C 1
ATOM 3016 O O . ALA A 1 385 ? -10.085 -16.518 -3.955 1.00 78.75 385 ALA A O 1
ATOM 3017 N N . ASP A 1 386 ? -9.777 -15.591 -1.933 1.00 76.19 386 ASP A N 1
ATOM 3018 C CA . ASP A 1 386 ? -11.204 -15.332 -1.686 1.00 76.19 386 ASP A CA 1
ATOM 3019 C C . ASP A 1 386 ? -11.802 -14.322 -2.686 1.00 76.19 386 ASP A C 1
ATOM 3021 O O . ASP A 1 386 ? -12.910 -14.537 -3.180 1.00 76.19 386 ASP A O 1
ATOM 3025 N N . ALA A 1 387 ? -11.077 -13.251 -3.029 1.00 75.62 387 ALA A N 1
ATOM 3026 C CA . ALA A 1 387 ? -11.531 -12.249 -3.998 1.00 75.62 387 ALA A CA 1
ATOM 3027 C C . ALA A 1 387 ? -11.651 -12.826 -5.421 1.00 75.62 387 ALA A C 1
ATOM 3029 O O . ALA A 1 387 ? -12.700 -12.694 -6.052 1.00 75.62 387 ALA A O 1
ATOM 3030 N N . VAL A 1 388 ? -10.617 -13.530 -5.893 1.00 80.81 388 VAL A N 1
ATOM 3031 C CA . VAL A 1 388 ? -10.592 -14.205 -7.206 1.00 80.81 388 VAL A CA 1
ATOM 3032 C C . VAL A 1 388 ? -11.707 -15.245 -7.303 1.00 80.81 388 VAL A C 1
ATOM 3034 O O . VAL A 1 388 ? -12.447 -15.278 -8.284 1.00 80.81 388 VAL A O 1
ATOM 3037 N N . ALA A 1 389 ? -11.879 -16.063 -6.263 1.00 80.50 389 ALA A N 1
ATOM 3038 C CA . ALA A 1 389 ? -12.933 -17.066 -6.213 1.00 80.50 389 ALA A CA 1
ATOM 3039 C C . ALA A 1 389 ? -14.341 -16.450 -6.216 1.00 80.50 389 ALA A C 1
ATOM 3041 O O . ALA A 1 389 ? -15.238 -16.992 -6.860 1.00 80.50 389 ALA A O 1
ATOM 3042 N N . THR A 1 390 ? -14.530 -15.309 -5.544 1.00 80.88 390 THR A N 1
ATOM 3043 C CA . THR A 1 390 ? -15.799 -14.564 -5.555 1.00 80.88 390 THR A CA 1
ATOM 3044 C C . THR A 1 390 ? -16.096 -14.020 -6.952 1.00 80.88 390 THR A C 1
ATOM 3046 O O . THR A 1 390 ? -17.180 -14.269 -7.467 1.00 80.88 390 THR A O 1
ATOM 3049 N N . PHE A 1 391 ? -15.120 -13.371 -7.599 1.00 81.81 391 PHE A N 1
ATOM 3050 C CA . PHE A 1 391 ? -15.252 -12.847 -8.963 1.00 81.81 391 PHE A CA 1
ATOM 3051 C C . PHE A 1 391 ? -15.620 -13.940 -9.977 1.00 81.81 391 PHE A C 1
ATOM 3053 O O . PHE A 1 391 ? -16.575 -13.790 -10.729 1.00 81.81 391 PHE A O 1
ATOM 3060 N N . LEU A 1 392 ? -14.913 -15.074 -9.967 1.00 79.25 392 LEU A N 1
ATOM 3061 C CA . LEU A 1 392 ? -15.174 -16.185 -10.894 1.00 79.25 392 LEU A CA 1
ATOM 3062 C C . LEU A 1 392 ? -16.528 -16.873 -10.653 1.00 79.25 392 LEU A C 1
ATOM 3064 O O . LEU A 1 392 ? -17.079 -17.478 -11.571 1.00 79.25 392 LEU A O 1
ATOM 3068 N N . SER A 1 393 ? -17.051 -16.792 -9.426 1.00 77.25 393 SER A N 1
ATOM 3069 C CA . SER A 1 393 ? -18.353 -17.356 -9.047 1.00 77.25 393 SER A CA 1
ATOM 3070 C C . SER A 1 393 ? -19.527 -16.415 -9.330 1.00 77.25 393 SER A C 1
ATOM 3072 O O . SER A 1 393 ? -20.677 -16.825 -9.162 1.00 77.25 393 SER A O 1
ATOM 3074 N N . ASP A 1 394 ? -19.271 -15.168 -9.735 1.00 76.88 394 ASP A N 1
ATOM 3075 C CA . ASP A 1 394 ? -20.319 -14.181 -9.970 1.00 76.88 394 ASP A CA 1
ATOM 3076 C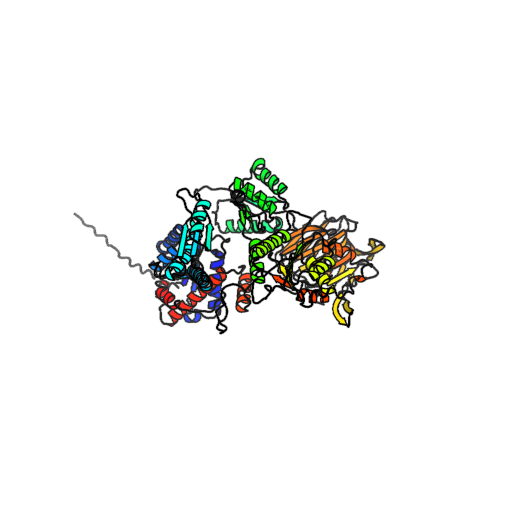 C . ASP A 1 394 ? -21.136 -14.544 -11.237 1.00 76.88 394 ASP A C 1
ATOM 3078 O O . ASP A 1 394 ? -20.577 -14.734 -12.327 1.00 76.88 394 ASP A O 1
ATOM 3082 N N . PRO A 1 395 ? -22.476 -14.663 -11.133 1.00 69.62 395 PRO A N 1
ATOM 3083 C CA . PRO A 1 395 ? -23.321 -15.072 -12.252 1.00 69.62 395 PRO A CA 1
ATOM 3084 C C . PRO A 1 395 ? -23.369 -14.049 -13.399 1.00 69.62 395 PRO A C 1
ATOM 3086 O O . PRO A 1 395 ? -23.763 -14.415 -14.506 1.00 69.62 395 PRO A O 1
ATOM 3089 N N . THR A 1 396 ? -22.964 -12.794 -13.176 1.00 70.75 396 THR A N 1
ATOM 3090 C CA . THR A 1 396 ? -22.935 -11.742 -14.208 1.00 70.75 396 THR A CA 1
ATOM 3091 C C . THR A 1 396 ? -21.773 -11.907 -15.188 1.00 70.75 396 THR A C 1
ATOM 3093 O O . THR A 1 396 ? -21.951 -11.652 -16.379 1.00 70.75 396 THR A O 1
ATOM 3096 N N . VAL A 1 397 ? -20.615 -12.402 -14.729 1.00 68.31 397 VAL A N 1
ATOM 3097 C CA . VAL A 1 397 ? -19.465 -12.741 -15.594 1.00 68.31 397 VAL A CA 1
ATOM 3098 C C . VAL A 1 397 ? -19.533 -14.162 -16.148 1.00 68.31 397 VAL A C 1
ATOM 3100 O O . VAL A 1 397 ? -18.829 -14.475 -17.105 1.00 68.31 397 VAL A O 1
ATOM 3103 N N . ASN A 1 398 ? -20.439 -15.002 -15.627 1.00 66.25 398 ASN A N 1
ATOM 3104 C CA . ASN A 1 398 ? -20.918 -16.215 -16.304 1.00 66.25 398 ASN A CA 1
ATOM 3105 C C . ASN A 1 398 ? -19.822 -17.295 -16.536 1.00 66.25 398 ASN A C 1
ATOM 3107 O O . ASN A 1 398 ? -20.027 -18.249 -17.286 1.00 66.25 398 ASN A O 1
ATOM 3111 N N . PHE A 1 399 ? -18.681 -17.196 -15.834 1.00 72.62 399 PHE A N 1
ATOM 3112 C CA . PHE A 1 399 ? -17.574 -18.170 -15.849 1.00 72.62 399 PHE A CA 1
ATOM 3113 C C . PHE A 1 399 ? -17.884 -19.489 -15.119 1.00 72.62 399 PHE A C 1
ATOM 3115 O O . PHE A 1 399 ? -17.083 -20.418 -15.145 1.00 72.62 399 PHE A O 1
ATOM 3122 N N . THR A 1 400 ? -19.059 -19.601 -14.500 1.00 67.44 400 THR A N 1
ATOM 3123 C CA . THR A 1 400 ? -19.550 -20.816 -13.837 1.00 67.44 400 THR A CA 1
ATOM 3124 C C . THR A 1 400 ? -20.109 -21.865 -14.804 1.00 67.44 400 THR A C 1
ATOM 3126 O O . THR A 1 400 ? -20.492 -22.951 -14.363 1.00 67.44 400 THR A O 1
ATOM 3129 N N . ARG A 1 401 ? -20.192 -21.574 -16.112 1.00 70.06 401 ARG A N 1
ATOM 3130 C CA . ARG A 1 401 ? -20.698 -22.544 -17.093 1.00 70.06 401 ARG A CA 1
ATOM 3131 C C . ARG A 1 401 ? -19.668 -23.632 -17.438 1.00 70.06 401 ARG A C 1
ATOM 3133 O O . ARG A 1 401 ? -18.480 -23.323 -17.524 1.00 70.06 401 ARG A O 1
ATOM 3140 N N . PRO A 1 402 ? -20.102 -24.873 -17.749 1.00 68.56 402 PRO A N 1
ATOM 3141 C CA . PRO A 1 402 ? -19.199 -26.000 -18.014 1.00 68.56 402 PRO A CA 1
ATOM 3142 C C . PRO A 1 402 ? -18.194 -25.793 -19.159 1.00 68.56 402 PRO A C 1
ATOM 3144 O O . PRO A 1 402 ? -17.147 -26.443 -19.172 1.00 68.56 402 PRO A O 1
ATOM 3147 N N . GLU A 1 403 ? -18.494 -24.922 -20.127 1.00 66.94 403 GLU A N 1
ATOM 3148 C CA . GLU A 1 403 ? -17.585 -24.565 -21.221 1.00 66.94 403 GLU A CA 1
ATOM 3149 C C . GLU A 1 403 ? -16.348 -23.755 -20.774 1.00 66.94 403 GLU A C 1
ATOM 3151 O O . GLU A 1 403 ? -15.296 -23.843 -21.416 1.00 66.94 403 GLU A O 1
ATOM 3156 N N . TYR A 1 404 ? -16.423 -23.019 -19.658 1.00 74.25 404 TYR A N 1
ATOM 3157 C CA . TYR A 1 404 ? -15.334 -22.179 -19.149 1.00 74.25 404 TYR A CA 1
ATOM 3158 C C . TYR A 1 404 ? -14.415 -22.960 -18.204 1.00 74.25 404 TYR A C 1
ATOM 3160 O O . TYR A 1 404 ? -14.451 -22.839 -16.983 1.00 74.25 404 TYR A O 1
ATOM 3168 N N . ARG A 1 405 ? -13.542 -23.772 -18.803 1.00 85.94 405 ARG A N 1
ATOM 3169 C CA . ARG A 1 405 ? -12.433 -24.435 -18.100 1.00 85.94 405 ARG A CA 1
ATOM 3170 C C . ARG A 1 405 ? -11.263 -23.464 -17.897 1.00 85.94 405 ARG A C 1
ATOM 3172 O O . ARG A 1 405 ? -10.932 -22.703 -18.812 1.00 85.94 405 ARG A O 1
ATOM 3179 N N . LEU A 1 406 ? -10.643 -23.507 -16.718 1.00 89.50 406 LEU A N 1
ATOM 3180 C CA . LEU A 1 406 ? -9.568 -22.604 -16.301 1.00 89.50 406 LEU A CA 1
ATOM 3181 C C . LEU A 1 406 ? -8.190 -23.254 -16.483 1.00 89.50 406 LEU A C 1
ATOM 3183 O O . LEU A 1 406 ? -7.991 -24.416 -16.123 1.00 89.50 406 LEU A O 1
ATOM 3187 N N . ALA A 1 407 ? -7.232 -22.477 -16.974 1.00 92.50 407 ALA A N 1
ATOM 3188 C CA . ALA A 1 407 ? -5.804 -22.733 -16.849 1.00 92.50 407 ALA A CA 1
ATOM 3189 C C . ALA A 1 407 ? -5.187 -21.713 -15.887 1.00 92.50 407 ALA A C 1
ATOM 3191 O O . ALA A 1 407 ? -5.643 -20.571 -15.803 1.00 92.50 407 ALA A O 1
ATOM 3192 N N . MET A 1 408 ? -4.144 -22.126 -15.182 1.00 92.88 408 MET A N 1
ATOM 3193 C CA . MET A 1 408 ? -3.313 -21.271 -14.341 1.00 92.88 408 MET A CA 1
ATOM 3194 C C . MET A 1 408 ? -1.899 -21.271 -14.926 1.00 92.88 408 MET A C 1
ATOM 3196 O O . MET A 1 408 ? -1.391 -22.336 -15.262 1.00 92.88 408 MET A O 1
ATOM 3200 N N . VAL A 1 409 ? -1.300 -20.092 -15.102 1.00 90.94 409 VAL A N 1
ATOM 3201 C CA . VAL A 1 409 ? 0.073 -19.910 -15.609 1.00 90.94 409 VAL A CA 1
ATOM 3202 C C . VAL A 1 409 ? 0.788 -18.949 -14.677 1.00 90.94 409 VAL A C 1
ATOM 3204 O O . VAL A 1 409 ? 0.262 -17.869 -14.409 1.00 90.94 409 VAL A O 1
ATOM 3207 N N . TYR A 1 410 ? 1.952 -19.303 -14.143 1.00 87.06 410 TYR A N 1
ATOM 3208 C CA . TYR A 1 410 ? 2.624 -18.403 -13.207 1.00 87.06 410 TYR A CA 1
ATOM 3209 C C . TYR A 1 410 ? 4.138 -18.546 -13.154 1.00 87.06 410 TYR A C 1
ATOM 3211 O O . TYR A 1 410 ? 4.704 -19.621 -13.358 1.00 87.06 410 TYR A O 1
ATOM 3219 N N . HIS A 1 411 ? 4.775 -17.419 -12.840 1.00 80.44 411 HIS A N 1
ATOM 3220 C CA . HIS A 1 411 ? 6.217 -17.336 -12.698 1.00 80.44 411 HIS A CA 1
ATOM 3221 C C . HIS A 1 411 ? 6.691 -17.994 -11.399 1.00 80.44 411 HIS A C 1
ATOM 3223 O O . HIS A 1 411 ? 6.137 -17.776 -10.314 1.00 80.44 411 HIS A O 1
ATOM 3229 N N . SER A 1 412 ? 7.768 -18.758 -11.522 1.00 76.25 412 SER A N 1
ATOM 3230 C CA . SER A 1 412 ? 8.516 -19.383 -10.448 1.00 76.25 412 SER A CA 1
ATOM 3231 C C . SER A 1 412 ? 9.959 -18.888 -10.473 1.00 76.25 412 SER A C 1
ATOM 3233 O O . SER A 1 412 ? 10.839 -19.545 -11.028 1.00 76.25 412 SER A O 1
ATOM 3235 N N . GLU A 1 413 ? 10.203 -17.778 -9.791 1.00 63.22 413 GLU A N 1
ATOM 3236 C CA . GLU A 1 413 ? 11.527 -17.179 -9.661 1.00 63.22 413 GLU A CA 1
ATOM 3237 C C . GLU A 1 413 ? 12.554 -18.199 -9.127 1.00 63.22 413 GLU A C 1
ATOM 3239 O O . GLU A 1 413 ? 12.407 -18.750 -8.033 1.00 63.22 413 GLU A O 1
ATOM 3244 N N . THR A 1 414 ? 13.572 -18.518 -9.936 1.00 51.91 414 THR A N 1
ATOM 3245 C CA . THR A 1 414 ? 14.593 -19.531 -9.600 1.00 51.91 414 THR A CA 1
ATOM 3246 C C . THR A 1 414 ? 15.810 -18.972 -8.880 1.00 51.91 414 THR A C 1
ATOM 3248 O O . THR A 1 414 ? 16.563 -19.746 -8.292 1.00 51.91 414 THR A O 1
ATOM 3251 N N . ALA A 1 415 ? 16.021 -17.655 -8.935 1.00 46.06 415 ALA A N 1
ATOM 3252 C CA . ALA A 1 415 ? 17.144 -16.997 -8.272 1.00 46.06 415 ALA A CA 1
ATOM 3253 C C . ALA A 1 415 ? 17.020 -17.050 -6.738 1.00 46.06 415 ALA A C 1
ATOM 3255 O O . ALA A 1 415 ? 18.032 -17.170 -6.050 1.00 46.06 415 ALA A O 1
ATOM 3256 N N . ASP A 1 416 ? 15.789 -17.032 -6.216 1.00 50.75 416 ASP A N 1
ATOM 3257 C CA . ASP A 1 416 ? 15.503 -17.205 -4.795 1.00 50.75 416 ASP A CA 1
ATOM 3258 C C . ASP A 1 416 ? 14.270 -18.098 -4.568 1.00 50.75 416 ASP A C 1
ATOM 3260 O O . ASP A 1 416 ? 13.117 -17.678 -4.665 1.00 50.75 416 ASP A O 1
ATOM 3264 N N . ILE A 1 417 ? 14.523 -19.351 -4.174 1.00 49.19 417 ILE A N 1
ATOM 3265 C CA . ILE A 1 417 ? 13.490 -20.343 -3.823 1.00 49.19 417 ILE A CA 1
ATOM 3266 C C . ILE A 1 417 ? 12.576 -19.835 -2.685 1.00 49.19 417 ILE A C 1
ATOM 3268 O O . ILE A 1 417 ? 11.439 -20.299 -2.545 1.00 49.19 417 ILE A O 1
ATOM 3272 N N . GLN A 1 418 ? 13.046 -18.876 -1.881 1.00 46.31 418 GLN A N 1
ATOM 3273 C CA . GLN A 1 418 ? 12.325 -18.288 -0.753 1.00 46.31 418 GLN A CA 1
ATOM 3274 C C . GLN A 1 418 ? 11.413 -17.116 -1.166 1.00 46.31 418 GLN A C 1
ATOM 3276 O O . GLN A 1 418 ? 10.559 -16.687 -0.385 1.00 46.31 418 GLN A O 1
ATOM 3281 N N . GLN A 1 419 ? 11.496 -16.644 -2.411 1.00 55.81 419 GLN A N 1
ATOM 3282 C CA . GLN A 1 419 ? 10.656 -15.573 -2.945 1.00 55.81 419 GLN A CA 1
ATOM 3283 C C . GLN A 1 419 ? 9.974 -15.988 -4.237 1.00 55.81 419 GLN A C 1
ATOM 3285 O O . GLN A 1 419 ? 10.247 -15.504 -5.321 1.00 55.81 419 GLN A O 1
ATOM 3290 N N . ARG A 1 420 ? 8.989 -16.872 -4.090 1.00 66.88 420 ARG A N 1
ATOM 3291 C CA . ARG A 1 420 ? 8.129 -17.316 -5.188 1.00 66.88 420 ARG A CA 1
ATOM 3292 C C . ARG A 1 420 ? 6.706 -16.758 -4.992 1.00 66.88 420 ARG A C 1
ATOM 3294 O O . ARG A 1 420 ? 5.782 -17.539 -4.750 1.00 66.88 420 ARG A O 1
ATOM 3301 N N . PRO A 1 421 ? 6.495 -15.419 -5.011 1.00 68.12 421 PRO A N 1
ATOM 3302 C CA . PRO A 1 421 ? 5.234 -14.794 -4.594 1.00 68.12 421 PRO A CA 1
ATOM 3303 C C . PRO A 1 421 ? 4.051 -15.272 -5.436 1.00 68.12 421 PRO A C 1
ATOM 3305 O O . PRO A 1 421 ? 3.009 -15.630 -4.887 1.00 68.12 421 PRO A O 1
ATOM 3308 N N . CYS A 1 422 ? 4.230 -15.378 -6.754 1.00 74.50 422 CYS A N 1
ATOM 3309 C CA . CYS A 1 422 ? 3.198 -15.897 -7.642 1.00 74.50 422 CYS A CA 1
ATOM 3310 C C . CYS A 1 422 ? 2.874 -17.373 -7.390 1.00 74.50 422 CYS A C 1
ATOM 3312 O O . CYS A 1 422 ? 1.701 -17.734 -7.405 1.00 74.50 422 CYS A O 1
ATOM 3314 N N . VAL A 1 423 ? 3.856 -18.205 -7.038 1.00 79.56 423 VAL A N 1
ATOM 3315 C CA . VAL A 1 423 ? 3.631 -19.616 -6.679 1.00 79.56 423 VAL A CA 1
ATOM 3316 C C . VAL A 1 423 ? 2.777 -19.731 -5.412 1.00 79.56 423 VAL A C 1
ATOM 3318 O O . VAL A 1 423 ? 1.781 -20.452 -5.406 1.00 79.56 423 VAL A O 1
ATOM 3321 N N . PHE A 1 424 ? 3.086 -18.974 -4.351 1.00 74.50 424 PHE A N 1
ATOM 3322 C CA . PHE A 1 424 ? 2.278 -18.982 -3.119 1.00 74.50 424 PHE A CA 1
ATOM 3323 C C . PHE A 1 424 ? 0.857 -18.448 -3.341 1.00 74.50 424 PHE A C 1
ATOM 3325 O O . PHE A 1 424 ? -0.111 -18.999 -2.807 1.00 74.50 424 PHE A O 1
ATOM 3332 N N . ARG A 1 425 ? 0.724 -17.409 -4.167 1.00 79.38 425 ARG A N 1
ATOM 3333 C CA . ARG A 1 425 ? -0.552 -16.792 -4.544 1.00 79.38 425 ARG A CA 1
ATOM 3334 C C . ARG A 1 425 ? -1.440 -17.734 -5.336 1.00 79.38 425 ARG A C 1
ATOM 3336 O O . ARG A 1 425 ? -2.605 -17.929 -4.990 1.00 79.38 425 ARG A O 1
ATOM 3343 N N . MET A 1 426 ? -0.876 -18.355 -6.362 1.00 85.12 426 MET A N 1
ATOM 3344 C CA . MET A 1 426 ? -1.583 -19.269 -7.250 1.00 85.12 426 MET A CA 1
ATOM 3345 C C . MET A 1 426 ? -1.916 -20.576 -6.532 1.00 85.12 426 MET A C 1
ATOM 3347 O O . MET A 1 426 ? -3.048 -21.039 -6.641 1.00 85.12 426 MET A O 1
ATOM 3351 N N . ALA A 1 427 ? -1.041 -21.082 -5.657 1.00 81.62 427 ALA A N 1
ATOM 3352 C CA . ALA A 1 427 ? -1.378 -22.179 -4.750 1.00 81.62 427 ALA A CA 1
ATOM 3353 C C . ALA A 1 427 ? -2.569 -21.839 -3.830 1.00 81.62 427 ALA A C 1
ATOM 3355 O O . ALA A 1 427 ? -3.465 -22.667 -3.656 1.00 81.62 427 ALA A O 1
ATOM 3356 N N . ALA A 1 428 ? -2.634 -20.622 -3.272 1.00 79.50 428 ALA A N 1
ATOM 3357 C CA . ALA A 1 428 ? -3.767 -20.191 -2.449 1.00 79.50 428 ALA A CA 1
ATOM 3358 C C . ALA A 1 428 ? -5.077 -20.097 -3.257 1.00 79.50 428 ALA A C 1
ATOM 3360 O O . ALA A 1 428 ? -6.118 -20.560 -2.785 1.00 79.50 428 ALA A O 1
ATOM 3361 N N . ILE A 1 429 ? -5.027 -19.547 -4.477 1.00 83.75 429 ILE A N 1
ATOM 3362 C CA . ILE A 1 429 ? -6.170 -19.456 -5.402 1.00 83.75 429 ILE A CA 1
ATOM 3363 C C . ILE A 1 429 ? -6.656 -20.851 -5.794 1.00 83.75 429 ILE A C 1
ATOM 3365 O O . ILE A 1 429 ? -7.831 -21.160 -5.599 1.00 83.75 429 ILE A O 1
ATOM 3369 N N . LYS A 1 430 ? -5.756 -21.718 -6.267 1.00 86.00 430 LYS A N 1
ATOM 3370 C CA . LYS A 1 430 ? -6.052 -23.104 -6.645 1.00 86.00 430 LYS A CA 1
ATOM 3371 C C . LYS A 1 430 ? -6.721 -23.853 -5.496 1.00 86.00 430 LYS A C 1
ATOM 3373 O O . LYS A 1 430 ? -7.838 -24.337 -5.653 1.00 86.00 430 LYS A O 1
ATOM 3378 N N . GLN A 1 431 ? -6.119 -23.824 -4.305 1.00 82.12 431 GLN A N 1
ATOM 3379 C CA . GLN A 1 431 ? -6.673 -24.463 -3.109 1.00 82.12 431 GLN A CA 1
ATOM 3380 C C . GLN A 1 431 ? -8.042 -23.880 -2.703 1.00 82.12 431 GLN A C 1
ATOM 3382 O O . GLN A 1 431 ? -8.858 -24.565 -2.079 1.00 82.12 431 GLN A O 1
ATOM 3387 N N . ARG A 1 432 ? -8.325 -22.608 -3.014 1.00 80.75 432 ARG A N 1
ATOM 3388 C CA . ARG A 1 432 ? -9.631 -21.995 -2.741 1.00 80.75 432 ARG A CA 1
ATOM 3389 C C . ARG A 1 432 ? -10.698 -22.415 -3.748 1.00 80.75 432 ARG A C 1
ATOM 3391 O O . ARG A 1 432 ? -11.821 -22.684 -3.323 1.00 80.75 432 ARG A O 1
ATOM 3398 N N . LEU A 1 433 ? -10.344 -22.498 -5.030 1.00 80.19 433 LEU A N 1
ATOM 3399 C CA . LEU A 1 433 ? -11.217 -22.961 -6.113 1.00 80.19 433 LEU A CA 1
ATOM 3400 C C . LEU A 1 433 ? -11.524 -24.460 -5.986 1.00 80.19 433 LEU A C 1
ATOM 3402 O O . LEU A 1 433 ? -12.682 -24.854 -6.080 1.00 80.19 433 LEU A O 1
ATOM 3406 N N . GLU A 1 434 ? -10.529 -25.288 -5.659 1.00 79.44 434 GLU A N 1
ATOM 3407 C CA . GLU A 1 434 ? -10.710 -26.722 -5.387 1.00 79.44 434 GLU A CA 1
ATOM 3408 C C . GLU A 1 434 ? -11.691 -26.979 -4.230 1.00 79.44 434 GLU A C 1
ATOM 3410 O O . GLU A 1 434 ? -12.497 -27.903 -4.301 1.00 79.44 434 GLU A O 1
ATOM 3415 N N . ARG A 1 435 ? -11.698 -26.127 -3.193 1.00 73.44 435 ARG A N 1
ATOM 3416 C CA . ARG A 1 435 ? -12.674 -26.199 -2.086 1.00 73.44 435 ARG A CA 1
ATOM 3417 C C . ARG A 1 435 ? -14.087 -25.726 -2.444 1.00 73.44 435 ARG A C 1
ATOM 3419 O O . ARG A 1 435 ? -15.002 -25.980 -1.670 1.00 73.44 435 ARG A O 1
ATOM 3426 N N . LEU A 1 436 ? -14.273 -25.021 -3.559 1.00 66.88 436 LEU A N 1
ATOM 3427 C CA . LEU A 1 436 ? -15.593 -24.619 -4.070 1.00 66.88 436 LEU A CA 1
ATOM 3428 C C . LEU A 1 436 ? -16.180 -25.644 -5.052 1.00 66.88 436 LEU A C 1
ATOM 3430 O O . LEU A 1 436 ? -17.253 -25.421 -5.610 1.00 66.88 436 LEU A O 1
ATOM 3434 N N . ASN A 1 437 ? -15.476 -26.751 -5.293 1.00 59.66 437 ASN A N 1
ATOM 3435 C CA . ASN A 1 437 ? -15.755 -27.665 -6.389 1.00 59.66 437 ASN A CA 1
ATOM 3436 C C . ASN A 1 437 ? -16.904 -28.645 -6.093 1.00 59.66 437 ASN A C 1
ATOM 3438 O O . ASN A 1 437 ? -16.706 -29.854 -5.988 1.00 59.66 437 ASN A O 1
ATOM 3442 N N . GLU A 1 438 ? -18.128 -28.120 -6.064 1.00 51.41 438 GLU A N 1
ATOM 3443 C CA . GLU A 1 438 ? -19.339 -28.874 -6.394 1.00 51.41 438 GLU A CA 1
ATOM 3444 C C . GLU A 1 438 ? -19.885 -28.394 -7.754 1.00 51.41 438 GLU A C 1
ATOM 3446 O O . GLU A 1 438 ? -20.919 -27.743 -7.867 1.00 51.41 438 GLU A O 1
ATOM 3451 N N . THR A 1 439 ? -19.171 -28.797 -8.816 1.00 53.59 439 THR A N 1
ATOM 3452 C CA . THR A 1 439 ? -19.574 -28.874 -10.244 1.00 53.59 439 THR A CA 1
ATOM 3453 C C . THR A 1 439 ? -19.299 -27.717 -11.221 1.00 53.59 439 THR A C 1
ATOM 3455 O O . THR A 1 439 ? -19.148 -28.032 -12.404 1.00 53.59 439 THR A O 1
ATOM 3458 N N . THR A 1 440 ? -19.166 -26.447 -10.816 1.00 61.34 440 THR A N 1
ATOM 3459 C CA . THR A 1 440 ? -19.151 -25.304 -11.771 1.00 61.34 440 THR A CA 1
ATOM 3460 C C . THR A 1 440 ? -17.775 -24.827 -12.262 1.00 61.34 440 THR A C 1
ATOM 3462 O O . THR A 1 440 ? -17.571 -24.764 -13.471 1.00 61.34 440 THR A O 1
ATOM 3465 N N . ILE A 1 441 ? -16.817 -24.504 -11.384 1.00 71.56 441 ILE A N 1
ATOM 3466 C CA . ILE A 1 441 ? -15.511 -23.926 -11.783 1.00 71.56 441 ILE A CA 1
ATOM 3467 C C . ILE A 1 441 ? -14.412 -24.992 -11.712 1.00 71.56 441 ILE A C 1
ATOM 3469 O O . ILE A 1 441 ? -14.189 -25.587 -10.659 1.00 71.56 441 ILE A O 1
ATOM 3473 N N . LYS A 1 442 ? -13.697 -25.232 -12.822 1.00 78.19 442 LYS A N 1
ATOM 3474 C CA . LYS A 1 442 ? -12.656 -26.274 -12.910 1.00 78.19 442 LYS A CA 1
ATOM 3475 C C . LYS A 1 442 ? -11.337 -25.738 -13.452 1.00 78.19 442 LYS A C 1
ATOM 3477 O O . LYS A 1 442 ? -11.254 -25.385 -14.628 1.00 78.19 442 LYS A O 1
ATOM 3482 N N . VAL A 1 443 ? -10.302 -25.768 -12.613 1.00 85.88 443 VAL A N 1
ATOM 3483 C CA . VAL A 1 443 ? -8.899 -25.673 -13.044 1.00 85.88 443 VAL A CA 1
ATOM 3484 C C . VAL A 1 443 ? -8.518 -27.013 -13.676 1.00 85.88 443 VAL A C 1
ATOM 3486 O O . VAL A 1 443 ? -8.654 -28.056 -13.039 1.00 85.88 443 VAL A O 1
ATOM 3489 N N . VAL A 1 444 ? -8.109 -26.998 -14.945 1.00 87.12 444 VAL A N 1
ATOM 3490 C CA . VAL A 1 444 ? -7.782 -28.209 -15.728 1.00 87.12 444 VAL A CA 1
ATOM 3491 C C . VAL A 1 444 ? -6.346 -28.242 -16.241 1.00 87.12 444 VAL A C 1
ATOM 3493 O O . VAL A 1 444 ? -5.911 -29.268 -16.755 1.00 87.12 444 VAL A O 1
ATOM 3496 N N . LYS A 1 445 ? -5.622 -27.130 -16.105 1.00 88.75 445 LYS A N 1
ATOM 3497 C CA . LYS A 1 445 ? -4.202 -26.992 -16.419 1.00 88.75 445 LYS A CA 1
ATOM 3498 C C . LYS A 1 445 ? -3.591 -26.020 -15.413 1.00 88.75 445 LYS A C 1
ATOM 3500 O O . LYS A 1 445 ? -4.230 -25.037 -15.041 1.00 88.75 445 LYS A O 1
ATOM 3505 N N . ASP A 1 446 ? -2.391 -26.335 -14.960 1.00 88.62 446 ASP A N 1
ATOM 3506 C CA . ASP A 1 446 ? -1.669 -25.630 -13.908 1.00 88.62 446 ASP A CA 1
ATOM 3507 C C . ASP A 1 446 ? -0.197 -25.668 -14.319 1.00 88.62 446 ASP A C 1
ATOM 3509 O O . ASP A 1 446 ? 0.407 -26.739 -14.314 1.00 88.62 446 ASP A O 1
ATOM 3513 N N . GLU A 1 447 ? 0.307 -24.545 -14.826 1.00 89.56 447 GLU A N 1
ATOM 3514 C CA . GLU A 1 447 ? 1.599 -24.439 -15.503 1.00 89.56 447 GLU A CA 1
ATOM 3515 C C . GLU A 1 447 ? 2.512 -23.459 -14.761 1.00 89.56 447 GLU A C 1
ATOM 3517 O O . GLU A 1 447 ? 2.183 -22.288 -14.555 1.00 89.56 447 GLU A O 1
ATOM 3522 N N . GLU A 1 448 ? 3.681 -23.956 -14.380 1.00 87.44 448 GLU A N 1
ATOM 3523 C CA . GLU A 1 448 ? 4.694 -23.242 -13.615 1.00 87.44 448 GLU A CA 1
ATOM 3524 C C . GLU A 1 448 ? 5.944 -23.105 -14.484 1.00 87.44 448 GLU A C 1
ATOM 3526 O O . GLU A 1 448 ? 6.512 -24.114 -14.899 1.00 87.44 448 GLU A O 1
ATOM 3531 N N . TYR A 1 449 ? 6.384 -21.875 -14.754 1.00 84.69 449 TYR A N 1
ATOM 3532 C CA . TYR A 1 449 ? 7.566 -21.619 -15.583 1.00 84.69 449 TYR A CA 1
ATOM 3533 C C . TYR A 1 449 ? 8.616 -20.811 -14.815 1.00 84.69 449 TYR A C 1
ATOM 3535 O O . TYR A 1 449 ? 8.288 -19.995 -13.953 1.00 84.69 449 TYR A O 1
ATOM 3543 N N . THR A 1 450 ? 9.891 -21.055 -15.105 1.00 70.50 450 THR A N 1
ATOM 3544 C CA . THR A 1 450 ? 11.012 -20.627 -14.252 1.00 70.50 450 THR A CA 1
ATOM 3545 C C . THR A 1 450 ? 11.814 -19.452 -14.794 1.00 70.50 450 THR A C 1
ATOM 3547 O O . THR A 1 450 ? 12.144 -18.542 -14.045 1.00 70.50 450 THR A O 1
ATOM 3550 N N . ASP A 1 451 ? 12.128 -19.462 -16.088 1.00 64.25 451 ASP A N 1
ATOM 3551 C CA . ASP A 1 451 ? 12.953 -18.441 -16.738 1.00 64.25 451 ASP A CA 1
ATOM 3552 C C . ASP A 1 451 ? 12.433 -18.187 -18.155 1.00 64.25 451 ASP A C 1
ATOM 3554 O O . ASP A 1 451 ? 12.328 -19.120 -18.962 1.00 64.25 451 ASP A O 1
ATOM 3558 N N . ARG A 1 452 ? 12.147 -16.918 -18.461 1.00 58.72 452 ARG A N 1
ATOM 3559 C CA . ARG A 1 452 ? 11.756 -16.403 -19.780 1.00 58.72 452 ARG A CA 1
ATOM 3560 C C . ARG A 1 452 ? 12.670 -16.896 -20.905 1.00 58.72 452 ARG A C 1
ATOM 3562 O O . ARG A 1 452 ? 12.169 -17.232 -21.972 1.00 58.72 452 ARG A O 1
ATOM 3569 N N . ALA A 1 453 ? 13.981 -16.992 -20.681 1.00 52.25 453 ALA A N 1
ATOM 3570 C CA . ALA A 1 453 ? 14.941 -17.449 -21.692 1.00 52.25 453 ALA A CA 1
ATOM 3571 C C . ALA A 1 453 ? 14.792 -18.940 -22.061 1.00 52.25 453 ALA A C 1
ATOM 3573 O O . ALA A 1 453 ? 15.283 -19.371 -23.104 1.00 52.25 453 ALA A O 1
ATOM 3574 N N . SER A 1 454 ? 14.109 -19.723 -21.219 1.00 54.22 454 SER A N 1
ATOM 3575 C CA . SER A 1 454 ? 13.856 -21.160 -21.410 1.00 54.22 454 SER A CA 1
ATOM 3576 C C . SER A 1 454 ? 12.382 -21.511 -21.660 1.00 54.22 454 SER A C 1
ATOM 3578 O O . SER A 1 454 ? 12.074 -22.653 -21.999 1.00 54.22 454 SER A O 1
ATOM 3580 N N . SER A 1 455 ? 11.473 -20.544 -21.499 1.00 66.12 455 SER A N 1
ATOM 3581 C CA . SER A 1 455 ? 10.025 -20.771 -21.484 1.00 66.12 455 SER A CA 1
ATOM 3582 C C . SER A 1 455 ? 9.387 -20.404 -22.821 1.00 66.12 455 SER A C 1
ATOM 3584 O O . SER A 1 455 ? 9.208 -19.229 -23.139 1.00 66.12 455 SER A O 1
ATOM 3586 N N . ASP A 1 456 ? 8.979 -21.408 -23.597 1.00 78.81 456 ASP A N 1
ATOM 3587 C CA . ASP A 1 456 ? 8.160 -21.189 -24.791 1.00 78.81 456 ASP A CA 1
ATOM 3588 C C . ASP A 1 456 ? 6.693 -20.963 -24.381 1.00 78.81 456 ASP A C 1
ATOM 3590 O O . ASP A 1 456 ? 5.883 -21.894 -24.314 1.00 78.81 456 ASP A O 1
ATOM 3594 N N . PHE A 1 457 ? 6.337 -19.699 -24.118 1.00 83.94 457 PHE A N 1
ATOM 3595 C CA . PHE A 1 457 ? 4.944 -19.291 -23.894 1.00 83.94 457 PHE A CA 1
ATOM 3596 C C . PHE A 1 457 ? 4.023 -19.709 -25.042 1.00 83.94 457 PHE A C 1
ATOM 3598 O O . PHE A 1 457 ? 2.832 -19.916 -24.829 1.00 83.94 457 PHE A O 1
ATOM 3605 N N . GLY A 1 458 ? 4.553 -19.856 -26.255 1.00 83.31 458 GLY A N 1
ATOM 3606 C CA . GLY A 1 458 ? 3.812 -20.383 -27.382 1.00 83.31 458 GLY A CA 1
ATOM 3607 C C . GLY A 1 458 ? 3.395 -21.835 -27.176 1.00 83.31 458 GLY A C 1
ATOM 3608 O O . GLY A 1 458 ? 2.205 -22.127 -27.261 1.00 83.31 458 GLY A O 1
ATOM 3609 N N . ALA A 1 459 ? 4.336 -22.718 -26.848 1.00 85.31 459 ALA A N 1
ATOM 3610 C CA . ALA A 1 459 ? 4.050 -24.125 -26.560 1.00 85.31 459 ALA A CA 1
ATOM 3611 C C . ALA A 1 459 ? 3.089 -24.296 -25.367 1.00 85.31 459 ALA A C 1
ATOM 3613 O O . ALA A 1 459 ? 2.138 -25.077 -25.446 1.00 85.31 459 ALA A O 1
ATOM 3614 N N . ILE A 1 460 ? 3.280 -23.509 -24.298 1.00 89.88 460 ILE A N 1
ATOM 3615 C CA . ILE A 1 460 ? 2.370 -23.458 -23.138 1.00 89.88 460 ILE A CA 1
ATOM 3616 C C . ILE A 1 460 ? 0.944 -23.093 -23.583 1.00 89.88 460 ILE A C 1
ATOM 3618 O O . ILE A 1 460 ? -0.031 -23.751 -23.209 1.00 89.88 460 ILE A O 1
ATOM 3622 N N . LEU A 1 461 ? 0.807 -22.054 -24.411 1.00 91.75 461 LEU A N 1
ATOM 3623 C CA . LEU A 1 461 ? -0.487 -21.590 -24.903 1.00 91.75 461 LEU A CA 1
ATOM 3624 C C . LEU A 1 461 ? -1.126 -22.550 -25.913 1.00 91.75 461 LEU A C 1
ATOM 3626 O O . LEU A 1 461 ? -2.348 -22.697 -25.894 1.00 91.75 461 LEU A O 1
ATOM 3630 N N . ASP A 1 462 ? -0.339 -23.244 -26.738 1.00 91.00 462 ASP A N 1
ATOM 3631 C CA . ASP A 1 462 ? -0.829 -24.292 -27.639 1.00 91.00 462 ASP A CA 1
ATOM 3632 C C . ASP A 1 462 ? -1.480 -25.435 -26.848 1.00 91.00 462 ASP A C 1
ATOM 3634 O O . ASP A 1 462 ? -2.604 -25.837 -27.168 1.00 91.00 462 ASP A O 1
ATOM 3638 N N . GLU A 1 463 ? -0.853 -25.898 -25.761 1.00 90.31 463 GLU A N 1
ATOM 3639 C CA . GLU A 1 463 ? -1.448 -26.908 -24.878 1.00 90.31 463 GLU A CA 1
ATOM 3640 C C . GLU A 1 463 ? -2.729 -26.380 -24.207 1.00 90.31 463 GLU A C 1
ATOM 3642 O O . GLU A 1 463 ? -3.794 -27.001 -24.311 1.00 90.31 463 GLU A O 1
ATOM 3647 N N . ILE A 1 464 ? -2.664 -25.192 -23.591 1.00 92.25 464 ILE A N 1
ATOM 3648 C CA . ILE A 1 464 ? -3.804 -24.519 -22.943 1.00 92.25 464 ILE A CA 1
ATOM 3649 C C . ILE A 1 464 ? -4.981 -24.345 -23.913 1.00 92.25 464 ILE A C 1
ATOM 3651 O O . ILE A 1 464 ? -6.133 -24.557 -23.521 1.00 92.25 464 ILE A O 1
ATOM 3655 N N . SER A 1 465 ? -4.720 -24.038 -25.188 1.00 90.81 465 SER A N 1
ATOM 3656 C CA . SER A 1 465 ? -5.747 -23.834 -26.219 1.00 90.81 465 SER A CA 1
ATOM 3657 C C . SER A 1 465 ? -6.643 -25.061 -26.448 1.00 90.81 465 SER A C 1
ATOM 3659 O O . SER A 1 465 ? -7.801 -24.922 -26.865 1.00 90.81 465 SER A O 1
ATOM 3661 N N . SER A 1 466 ? -6.166 -26.261 -26.107 1.00 90.31 466 SER A N 1
ATOM 3662 C CA . SER A 1 466 ? -6.934 -27.507 -26.205 1.00 90.31 466 SER A CA 1
ATOM 3663 C C . SER A 1 466 ? -7.837 -27.773 -24.986 1.00 90.31 466 SER A C 1
ATOM 3665 O O . SER A 1 466 ? -8.892 -28.409 -25.112 1.00 90.31 466 SER A O 1
ATOM 3667 N N . VAL A 1 467 ? -7.484 -27.244 -23.805 1.00 90.31 467 VAL A N 1
ATOM 3668 C CA . VAL A 1 467 ? -8.126 -27.598 -22.523 1.00 90.31 467 VAL A CA 1
ATOM 3669 C C . VAL A 1 467 ? -8.843 -26.457 -21.800 1.00 90.31 467 VAL A C 1
ATOM 3671 O O . VAL A 1 467 ? -9.801 -26.741 -21.088 1.00 90.31 467 VAL A O 1
ATOM 3674 N N . ALA A 1 468 ? -8.469 -25.192 -21.981 1.00 91.00 468 ALA A N 1
ATOM 3675 C CA . ALA A 1 468 ? -9.007 -24.077 -21.194 1.00 91.00 468 ALA A CA 1
ATOM 3676 C C . ALA A 1 468 ? -9.403 -22.865 -22.047 1.00 91.00 468 ALA A C 1
ATOM 3678 O O . ALA A 1 468 ? -8.961 -22.706 -23.182 1.00 91.00 468 ALA A O 1
ATOM 3679 N N . ARG A 1 469 ? -10.277 -22.009 -21.512 1.00 87.94 469 ARG A N 1
ATOM 3680 C CA . ARG A 1 469 ? -10.729 -20.752 -22.147 1.00 87.94 469 ARG A CA 1
ATOM 3681 C C . ARG A 1 469 ? -10.545 -19.527 -21.250 1.00 87.94 469 ARG A C 1
ATOM 3683 O O . ARG A 1 469 ? -10.541 -18.410 -21.752 1.00 87.94 469 ARG A O 1
ATOM 3690 N N . VAL A 1 470 ? -10.344 -19.735 -19.951 1.00 88.88 470 VAL A N 1
ATOM 3691 C CA . VAL A 1 470 ? -9.949 -18.695 -18.995 1.00 88.88 470 VAL A CA 1
ATOM 3692 C C . VAL A 1 470 ? -8.527 -19.007 -18.537 1.00 88.88 470 VAL A C 1
ATOM 3694 O O . VAL A 1 470 ? -8.265 -20.132 -18.119 1.00 88.88 470 VAL A O 1
ATOM 3697 N N . VAL A 1 471 ? -7.612 -18.046 -18.630 1.00 91.62 471 VAL A N 1
ATOM 3698 C CA . VAL A 1 471 ? -6.204 -18.181 -18.229 1.00 91.62 471 VAL A CA 1
ATOM 3699 C C . VAL A 1 471 ? -5.940 -17.209 -17.088 1.00 91.62 471 VAL A C 1
ATOM 3701 O O . VAL A 1 471 ? -5.936 -15.999 -17.294 1.00 91.62 471 VAL A O 1
ATOM 3704 N N . ILE A 1 472 ? -5.743 -17.722 -15.877 1.00 91.50 472 ILE A N 1
ATOM 3705 C CA . ILE A 1 472 ? -5.368 -16.914 -14.712 1.00 91.50 472 ILE A CA 1
ATOM 3706 C C . ILE A 1 472 ? -3.846 -16.849 -14.649 1.00 91.50 472 ILE A C 1
ATOM 3708 O O . ILE A 1 472 ? -3.189 -17.890 -14.686 1.00 91.50 472 ILE A O 1
ATOM 3712 N N . THR A 1 473 ? -3.296 -15.642 -14.540 1.00 88.88 473 THR A N 1
ATOM 3713 C CA . THR A 1 473 ? -1.856 -15.402 -14.574 1.00 88.88 473 THR A CA 1
ATOM 3714 C C . THR A 1 473 ? -1.340 -14.560 -13.408 1.00 88.88 473 THR A C 1
ATOM 3716 O O . THR A 1 473 ? -1.984 -13.607 -12.962 1.00 88.88 473 THR A O 1
ATOM 3719 N N . CYS A 1 474 ? -0.154 -14.926 -12.921 1.00 83.19 474 CYS A N 1
ATOM 3720 C CA . CYS A 1 474 ? 0.663 -14.127 -12.013 1.00 83.19 474 CYS A CA 1
ATOM 3721 C C . CYS A 1 474 ? 2.115 -14.200 -12.494 1.00 83.19 474 CYS A C 1
ATOM 3723 O O . CYS A 1 474 ? 2.771 -15.237 -12.363 1.00 83.19 474 CYS A O 1
ATOM 3725 N N . THR A 1 475 ? 2.594 -13.107 -13.080 1.00 75.50 475 THR A N 1
ATOM 3726 C CA . THR A 1 475 ? 3.910 -12.999 -13.721 1.00 75.50 475 THR A CA 1
ATOM 3727 C C . THR A 1 475 ? 4.432 -11.566 -13.609 1.00 75.50 475 THR A C 1
ATOM 3729 O O . THR A 1 475 ? 3.627 -10.644 -13.437 1.00 75.50 475 THR A O 1
ATOM 3732 N N . PRO A 1 476 ? 5.746 -11.339 -13.787 1.00 68.12 476 PRO A N 1
ATOM 3733 C CA . PRO A 1 476 ? 6.266 -10.025 -14.147 1.00 68.12 476 PRO A CA 1
ATOM 3734 C C . PRO A 1 476 ? 5.521 -9.437 -15.355 1.00 68.12 476 PRO A C 1
ATOM 3736 O O . PRO A 1 476 ? 5.027 -10.169 -16.222 1.00 68.12 476 PRO A O 1
ATOM 3739 N N . ILE A 1 477 ? 5.460 -8.106 -15.441 1.00 66.25 477 ILE A N 1
ATOM 3740 C CA . ILE A 1 477 ? 4.831 -7.417 -16.578 1.00 66.25 477 ILE A CA 1
ATOM 3741 C C . ILE A 1 477 ? 5.548 -7.733 -17.899 1.00 66.25 477 ILE A C 1
ATOM 3743 O O . ILE A 1 477 ? 4.886 -7.943 -18.910 1.00 66.25 477 ILE A O 1
ATOM 3747 N N . SER A 1 478 ? 6.878 -7.846 -17.880 1.00 60.53 478 SER A N 1
ATOM 3748 C CA . SER A 1 478 ? 7.717 -8.198 -19.031 1.00 60.53 478 SER A CA 1
ATOM 3749 C C . SER A 1 478 ? 7.404 -9.593 -19.588 1.00 60.53 478 SER A C 1
ATOM 3751 O O . SER A 1 478 ? 7.397 -9.777 -20.804 1.00 60.53 478 SER A O 1
ATOM 3753 N N . ASP A 1 479 ? 7.070 -10.554 -18.728 1.00 73.25 479 ASP A N 1
ATOM 3754 C CA . ASP A 1 479 ? 6.633 -11.895 -19.130 1.00 73.25 479 ASP A CA 1
ATOM 3755 C C . ASP A 1 479 ? 5.178 -11.921 -19.601 1.00 73.25 479 ASP A C 1
ATOM 3757 O O . ASP A 1 479 ? 4.856 -12.585 -20.587 1.00 73.25 479 ASP A O 1
ATOM 3761 N N . LEU A 1 480 ? 4.297 -11.155 -18.946 1.00 78.31 480 LEU A N 1
ATOM 3762 C CA . LEU A 1 480 ? 2.917 -10.997 -19.402 1.00 78.31 480 LEU A CA 1
ATOM 3763 C C . LEU A 1 480 ? 2.885 -10.416 -20.820 1.00 78.31 480 LEU A C 1
ATOM 3765 O O . LEU A 1 480 ? 2.096 -10.871 -21.642 1.00 78.31 480 LEU A O 1
ATOM 3769 N N . GLN A 1 481 ? 3.770 -9.464 -21.130 1.00 72.81 481 GLN A N 1
ATOM 3770 C CA . GLN A 1 481 ? 3.924 -8.927 -22.480 1.00 72.81 481 GLN A CA 1
ATOM 3771 C C . GLN A 1 481 ? 4.229 -10.041 -23.499 1.00 72.81 481 GLN A C 1
ATOM 3773 O O . GLN A 1 481 ? 3.500 -10.171 -24.481 1.00 72.81 481 GLN A O 1
ATOM 3778 N N . GLU A 1 482 ? 5.229 -10.895 -23.259 1.00 73.62 482 GLU A N 1
ATOM 3779 C CA . GLU A 1 482 ? 5.567 -11.997 -24.180 1.00 73.62 482 GLU A CA 1
ATOM 3780 C C . GLU A 1 482 ? 4.476 -13.062 -24.283 1.00 73.62 482 GLU A C 1
ATOM 3782 O O . GLU A 1 482 ? 4.155 -13.516 -25.384 1.00 73.62 482 GLU A O 1
ATOM 3787 N N . MET A 1 483 ? 3.846 -13.430 -23.167 1.00 83.88 483 MET A N 1
ATOM 3788 C CA . MET A 1 483 ? 2.713 -14.351 -23.192 1.00 83.88 483 MET A CA 1
ATOM 3789 C C . MET A 1 483 ? 1.561 -13.774 -24.028 1.00 83.88 483 MET A C 1
ATOM 3791 O O . MET A 1 483 ? 0.956 -14.495 -24.823 1.00 83.88 483 MET A O 1
ATOM 3795 N N . MET A 1 484 ? 1.291 -12.468 -23.932 1.00 86.12 484 MET A N 1
ATOM 3796 C CA . MET A 1 484 ? 0.273 -11.814 -24.756 1.00 86.12 484 MET A CA 1
ATOM 3797 C C . MET A 1 484 ? 0.679 -11.698 -26.238 1.00 86.12 484 MET A C 1
ATOM 3799 O O . MET A 1 484 ? -0.197 -11.842 -27.096 1.00 86.12 484 MET A O 1
ATOM 3803 N N . ARG A 1 485 ? 1.974 -11.561 -26.579 1.00 80.38 485 ARG A N 1
ATOM 3804 C CA . ARG A 1 485 ? 2.468 -11.725 -27.969 1.00 80.38 485 ARG A CA 1
ATOM 3805 C C . ARG A 1 485 ? 2.202 -13.133 -28.495 1.00 80.38 485 ARG A C 1
ATOM 3807 O O . ARG A 1 485 ? 1.610 -13.308 -29.561 1.00 80.38 485 ARG A O 1
ATOM 3814 N N . ALA A 1 486 ? 2.600 -14.148 -27.732 1.00 83.56 486 ALA A N 1
ATOM 3815 C CA . ALA A 1 486 ? 2.423 -15.550 -28.097 1.00 83.56 486 ALA A CA 1
ATOM 3816 C C . ALA A 1 486 ? 0.936 -15.918 -28.263 1.00 83.56 486 ALA A C 1
ATOM 3818 O O . ALA A 1 486 ? 0.592 -16.649 -29.197 1.00 83.56 486 ALA A O 1
ATOM 3819 N N . ALA A 1 487 ? 0.059 -15.352 -27.426 1.00 87.75 487 ALA A N 1
ATOM 3820 C CA . ALA A 1 487 ? -1.395 -15.469 -27.518 1.00 87.75 487 ALA A CA 1
ATOM 3821 C C . ALA A 1 487 ? -1.961 -14.787 -28.773 1.00 87.75 487 ALA A C 1
ATOM 3823 O O . ALA A 1 487 ? -2.783 -15.381 -29.476 1.00 87.75 487 ALA A O 1
ATOM 3824 N N . LYS A 1 488 ? -1.512 -13.565 -29.094 1.00 83.25 488 LYS A N 1
ATOM 3825 C CA . LYS A 1 488 ? -1.930 -12.817 -30.294 1.00 83.25 488 LYS A CA 1
ATOM 3826 C C . LYS A 1 488 ? -1.594 -13.579 -31.573 1.00 83.25 488 LYS A C 1
ATOM 3828 O O . LYS A 1 488 ? -2.477 -13.780 -32.405 1.00 83.25 488 LYS A O 1
ATOM 3833 N N . ASN A 1 489 ? -0.372 -14.105 -31.669 1.00 81.44 489 ASN A N 1
ATOM 3834 C CA . ASN A 1 489 ? 0.095 -14.913 -32.803 1.00 81.44 489 ASN A CA 1
ATOM 3835 C C . ASN A 1 489 ? -0.691 -16.226 -32.988 1.00 81.44 489 ASN A C 1
ATOM 3837 O O . ASN A 1 489 ? -0.732 -16.776 -34.086 1.00 81.44 489 ASN A O 1
ATOM 3841 N N . ARG A 1 490 ? -1.362 -16.706 -31.934 1.00 86.06 490 ARG A N 1
ATOM 3842 C CA . ARG A 1 490 ? -2.248 -17.887 -31.941 1.00 86.06 490 ARG A CA 1
ATOM 3843 C C . ARG A 1 490 ? -3.731 -17.538 -32.093 1.00 86.06 490 ARG A C 1
ATOM 3845 O O . ARG A 1 490 ? -4.593 -18.413 -32.026 1.00 86.06 490 ARG A O 1
ATOM 3852 N N . GLY A 1 491 ? -4.052 -16.257 -32.286 1.00 87.19 491 GLY A N 1
ATOM 3853 C CA . GLY A 1 491 ? -5.425 -15.761 -32.359 1.00 87.19 491 GLY A CA 1
ATOM 3854 C C . GLY A 1 491 ? -6.205 -15.928 -31.053 1.00 87.19 491 GLY A C 1
ATOM 3855 O O . GLY A 1 491 ? -7.429 -15.970 -31.085 1.00 87.19 491 GLY A O 1
ATOM 3856 N N . MET A 1 492 ? -5.533 -16.048 -29.904 1.00 90.25 492 MET A N 1
ATOM 3857 C CA . MET A 1 492 ? -6.184 -16.246 -28.602 1.00 90.25 492 MET A CA 1
ATOM 3858 C C . MET A 1 492 ? -6.724 -14.941 -27.995 1.00 90.25 492 MET A C 1
ATOM 3860 O O . MET A 1 492 ? -7.420 -14.975 -26.989 1.00 90.25 492 MET A O 1
ATOM 3864 N N . THR A 1 493 ? -6.445 -13.790 -28.606 1.00 85.88 493 THR A N 1
ATOM 3865 C CA . THR A 1 493 ? -6.823 -12.458 -28.100 1.00 85.88 493 THR A CA 1
ATOM 3866 C C . THR A 1 493 ? -8.078 -11.885 -28.769 1.00 85.88 493 THR A C 1
ATOM 3868 O O . THR A 1 493 ? -8.392 -10.714 -28.586 1.00 85.88 493 THR A O 1
ATOM 3871 N N . ASP A 1 494 ? -8.787 -12.678 -29.576 1.00 80.50 494 ASP A N 1
ATOM 3872 C CA . ASP A 1 494 ? -9.970 -12.259 -30.348 1.00 80.50 494 ASP A CA 1
ATOM 3873 C C . ASP A 1 494 ? -11.298 -12.340 -29.565 1.00 80.50 494 ASP A C 1
ATOM 3875 O O . ASP A 1 494 ? -12.378 -12.184 -30.134 1.00 80.50 494 ASP A O 1
ATOM 3879 N N . GLY A 1 495 ? -11.220 -12.596 -28.256 1.00 77.44 495 GLY A N 1
ATOM 3880 C CA . GLY A 1 495 ? -12.366 -12.788 -27.365 1.00 77.44 495 GLY A CA 1
ATOM 3881 C C . GLY A 1 495 ? -12.787 -14.249 -27.164 1.00 77.44 495 GLY A C 1
ATOM 3882 O O . GLY A 1 495 ? -13.655 -14.510 -26.332 1.00 77.44 495 GLY A O 1
ATOM 3883 N N . ARG A 1 496 ? -12.173 -15.226 -27.854 1.00 82.62 496 ARG A N 1
ATOM 3884 C CA . ARG A 1 496 ? -12.388 -16.663 -27.564 1.00 82.62 496 ARG A CA 1
ATOM 3885 C C . ARG A 1 496 ? -11.730 -17.137 -26.266 1.00 82.62 496 ARG A C 1
ATOM 3887 O O . ARG A 1 496 ? -12.098 -18.201 -25.766 1.00 82.62 496 ARG A O 1
ATOM 3894 N N . PHE A 1 497 ? -10.779 -16.372 -25.733 1.00 87.75 497 PHE A N 1
ATOM 3895 C CA . PHE A 1 497 ? -10.129 -16.613 -24.448 1.00 87.75 497 PHE A CA 1
ATOM 3896 C C . PHE A 1 497 ? -10.180 -15.348 -23.589 1.00 87.75 497 PHE A C 1
ATOM 3898 O O . PHE A 1 497 ? -10.256 -14.235 -24.109 1.00 87.75 497 PHE A O 1
ATOM 3905 N N . VAL A 1 498 ? -10.118 -15.536 -22.272 1.00 86.62 498 VAL A N 1
ATOM 3906 C CA . VAL A 1 498 ? -10.014 -14.459 -21.282 1.00 86.62 498 VAL A CA 1
ATOM 3907 C C . VAL A 1 498 ? -8.730 -14.651 -20.492 1.00 86.62 498 VAL A C 1
ATOM 3909 O O . VAL A 1 498 ? -8.531 -15.714 -19.906 1.00 86.62 498 VAL A O 1
ATOM 3912 N N . PHE A 1 499 ? -7.889 -13.623 -20.439 1.00 88.62 499 PHE A N 1
ATOM 3913 C CA . PHE A 1 499 ? -6.701 -13.598 -19.589 1.00 88.62 499 PHE A CA 1
ATOM 3914 C C . PHE A 1 499 ? -7.015 -12.793 -18.322 1.00 88.62 499 PHE A C 1
ATOM 3916 O O . PHE A 1 499 ? -7.583 -11.709 -18.409 1.00 88.62 499 PHE A O 1
ATOM 3923 N N . ILE A 1 500 ? -6.682 -13.316 -17.143 1.00 87.62 500 ILE A N 1
ATOM 3924 C CA . ILE A 1 500 ? -6.930 -12.677 -15.843 1.00 87.62 500 ILE A CA 1
ATOM 3925 C C . ILE A 1 500 ? -5.591 -12.507 -15.127 1.00 87.62 500 ILE A C 1
ATOM 3927 O O . ILE A 1 500 ? -5.069 -13.470 -14.570 1.00 87.62 500 ILE A O 1
ATOM 3931 N N . ALA A 1 501 ? -5.039 -11.297 -15.135 1.00 83.94 501 ALA A N 1
ATOM 3932 C CA . ALA A 1 501 ? -3.808 -10.955 -14.428 1.00 83.94 501 ALA A CA 1
ATOM 3933 C C . ALA A 1 501 ? -4.096 -10.571 -12.968 1.00 83.94 501 ALA A C 1
ATOM 3935 O O . ALA A 1 501 ? -5.021 -9.802 -12.686 1.00 83.94 501 ALA A O 1
ATOM 3936 N N . ILE A 1 502 ? -3.308 -11.107 -12.034 1.00 78.19 502 ILE A N 1
ATOM 3937 C CA . ILE A 1 502 ? -3.479 -10.897 -10.590 1.00 78.19 502 ILE A CA 1
ATOM 3938 C C . ILE A 1 502 ? -2.310 -10.085 -10.031 1.00 78.19 502 ILE A C 1
ATOM 3940 O O . ILE A 1 502 ? -1.183 -10.573 -9.985 1.00 78.19 502 ILE A O 1
ATOM 3944 N N . ASP A 1 503 ? -2.604 -8.881 -9.533 1.00 65.56 503 ASP A N 1
ATOM 3945 C CA . ASP A 1 503 ? -1.623 -7.966 -8.934 1.00 65.56 503 ASP A CA 1
ATOM 3946 C C . ASP A 1 503 ? -2.170 -7.297 -7.652 1.00 65.56 503 ASP A C 1
ATOM 3948 O O . ASP A 1 503 ? -2.956 -6.340 -7.718 1.00 65.56 503 ASP A O 1
ATOM 3952 N N . PRO A 1 504 ? -1.767 -7.787 -6.461 1.00 51.75 504 PRO A N 1
ATOM 3953 C CA . PRO A 1 504 ? -2.125 -7.179 -5.180 1.00 51.75 504 PRO A CA 1
ATOM 3954 C C . PRO A 1 504 ? -1.209 -6.028 -4.733 1.00 51.75 504 PRO A C 1
ATOM 3956 O O . PRO A 1 504 ? -1.515 -5.389 -3.723 1.00 51.75 504 PRO A O 1
ATOM 3959 N N . GLU A 1 505 ? -0.048 -5.825 -5.362 1.00 48.53 505 GLU A N 1
ATOM 3960 C CA . GLU A 1 505 ? 1.163 -5.380 -4.646 1.00 48.53 505 GLU A CA 1
ATOM 3961 C C . GLU A 1 505 ? 1.468 -3.876 -4.694 1.00 48.53 505 GLU A C 1
ATOM 3963 O O . GLU A 1 505 ? 2.542 -3.455 -4.282 1.00 48.53 505 GLU A O 1
ATOM 3968 N N . PHE A 1 506 ? 0.487 -3.042 -5.059 1.00 46.81 506 PHE A N 1
ATOM 3969 C CA . PHE A 1 506 ? 0.633 -1.577 -5.128 1.00 46.81 506 PHE A CA 1
ATOM 3970 C C . PHE A 1 506 ? 1.728 -1.107 -6.108 1.00 46.81 506 PHE A C 1
ATOM 3972 O O . PHE A 1 506 ? 2.635 -0.376 -5.724 1.00 46.81 506 PHE A O 1
ATOM 3979 N N . GLU A 1 507 ? 1.578 -1.391 -7.404 1.00 39.56 507 GLU A N 1
ATOM 3980 C CA . GLU A 1 507 ? 2.323 -0.629 -8.426 1.00 39.56 507 GLU A CA 1
ATOM 3981 C C . GLU A 1 507 ? 1.443 0.138 -9.413 1.00 39.56 507 GLU A C 1
ATOM 3983 O O . GLU A 1 507 ? 1.935 0.991 -10.142 1.00 39.56 507 GLU A O 1
ATOM 3988 N N . GLY A 1 508 ? 0.141 -0.145 -9.506 1.00 38.97 508 GLY A N 1
ATOM 3989 C CA . GLY A 1 508 ? -0.634 0.396 -10.626 1.00 38.97 508 GLY A CA 1
ATOM 3990 C C . GLY A 1 508 ? -0.076 -0.058 -11.983 1.00 38.97 508 GLY A C 1
ATOM 3991 O O . GLY A 1 508 ? -0.293 0.630 -12.977 1.00 38.97 508 GLY A O 1
ATOM 3992 N N . MET A 1 509 ? 0.593 -1.227 -12.036 1.00 38.22 509 MET A N 1
ATOM 3993 C CA . MET A 1 509 ? 1.020 -1.908 -13.273 1.00 38.22 509 MET A CA 1
ATOM 3994 C C . MET A 1 509 ? -0.093 -1.921 -14.330 1.00 38.22 509 MET A C 1
ATOM 3996 O O . MET A 1 509 ? 0.175 -1.791 -15.519 1.00 38.22 509 MET A O 1
ATOM 4000 N N . TYR A 1 510 ? -1.344 -2.017 -13.871 1.00 43.81 510 TYR A N 1
ATOM 4001 C CA . TYR A 1 510 ? -2.551 -2.129 -14.685 1.00 43.81 510 TYR A CA 1
ATOM 4002 C C . TYR A 1 510 ? -3.405 -0.845 -14.731 1.00 43.81 510 TYR A C 1
ATOM 4004 O O . TYR A 1 510 ? -4.504 -0.857 -15.282 1.00 43.81 510 TYR A O 1
ATOM 4012 N N . TYR A 1 511 ? -2.919 0.278 -14.186 1.00 32.19 511 TYR A N 1
ATOM 4013 C CA . TYR A 1 511 ? -3.578 1.589 -14.261 1.00 32.19 511 TYR A CA 1
ATOM 4014 C C . TYR A 1 511 ? -2.845 2.516 -15.242 1.00 32.19 511 TYR A C 1
ATOM 4016 O O . TYR A 1 511 ? -2.002 3.321 -14.855 1.00 32.19 511 TYR A O 1
ATOM 4024 N N . GLY A 1 512 ? -3.225 2.457 -16.520 1.00 37.59 512 GLY A N 1
ATOM 4025 C CA . GLY A 1 512 ? -2.815 3.444 -17.525 1.00 37.59 512 GLY A CA 1
ATOM 4026 C C . GLY A 1 512 ? -2.055 2.884 -18.727 1.00 37.59 512 GLY A C 1
ATOM 4027 O O . GLY A 1 512 ? -1.874 1.682 -18.902 1.00 37.59 512 GLY A O 1
ATOM 4028 N N . THR A 1 513 ? -1.647 3.792 -19.610 1.00 38.19 513 THR A N 1
ATOM 4029 C CA . THR A 1 513 ? -1.314 3.534 -21.023 1.00 38.19 513 THR A CA 1
ATOM 4030 C C . THR A 1 513 ? 0.094 2.977 -21.287 1.00 38.19 513 THR A C 1
ATOM 4032 O O . THR A 1 513 ? 0.726 3.336 -22.280 1.00 38.19 513 THR A O 1
ATOM 4035 N N . HIS A 1 514 ? 0.626 2.149 -20.384 1.00 46.22 514 HIS A N 1
ATOM 4036 C CA . HIS A 1 514 ? 2.030 1.707 -20.412 1.00 46.22 514 HIS A CA 1
ATOM 4037 C C . HIS A 1 514 ? 2.220 0.184 -20.548 1.00 46.22 514 HIS A C 1
ATOM 4039 O O . HIS A 1 514 ? 3.328 -0.240 -20.857 1.00 46.22 514 HIS A O 1
ATOM 4045 N N . LEU A 1 515 ? 1.158 -0.625 -20.412 1.00 49.12 515 LEU A N 1
ATOM 4046 C CA . LEU A 1 515 ? 1.203 -2.102 -20.447 1.00 49.12 515 LEU A CA 1
ATOM 4047 C C . LEU A 1 515 ? 1.871 -2.704 -21.702 1.00 49.12 515 LEU A C 1
ATOM 4049 O O . LEU A 1 515 ? 2.435 -3.790 -21.638 1.00 49.12 515 LEU A O 1
ATOM 4053 N N . TRP A 1 516 ? 1.815 -2.008 -22.837 1.00 51.84 516 TRP A N 1
ATOM 4054 C CA . TRP A 1 516 ? 2.248 -2.490 -24.157 1.00 51.84 516 TRP A CA 1
ATOM 4055 C C . TRP A 1 516 ? 3.511 -1.813 -24.706 1.00 51.84 516 TRP A C 1
ATOM 4057 O O . TRP A 1 516 ? 3.963 -2.182 -25.787 1.00 51.84 516 TRP A O 1
ATOM 4067 N N . LYS A 1 517 ? 4.059 -0.807 -24.013 1.00 54.25 517 LYS A N 1
ATOM 4068 C CA . LYS A 1 517 ? 5.185 -0.011 -24.524 1.00 54.25 517 LYS A CA 1
ATOM 4069 C C . LYS A 1 517 ? 6.459 -0.847 -24.572 1.00 54.25 517 LYS A C 1
ATOM 4071 O O . LYS A 1 517 ? 6.846 -1.432 -23.562 1.00 54.25 517 LYS A O 1
ATOM 4076 N N . THR A 1 518 ? 7.139 -0.838 -25.714 1.00 58.09 518 THR A N 1
ATOM 4077 C CA . THR A 1 518 ? 8.414 -1.541 -25.899 1.00 58.09 518 THR A CA 1
ATOM 4078 C C . THR A 1 518 ? 9.399 -0.724 -26.716 1.00 58.09 518 THR A C 1
ATOM 4080 O O . THR A 1 518 ? 9.056 -0.240 -27.791 1.00 58.09 518 THR A O 1
ATOM 4083 N N . GLY A 1 519 ? 10.642 -0.645 -26.240 1.00 71.31 519 GLY A N 1
ATOM 4084 C CA . GLY A 1 519 ? 11.733 0.026 -26.944 1.00 71.31 519 GLY A CA 1
ATOM 4085 C C . GLY A 1 519 ? 11.994 1.465 -26.473 1.00 71.31 519 GLY A C 1
ATOM 4086 O O . GLY A 1 519 ? 11.236 2.017 -25.670 1.00 71.31 519 GLY A O 1
ATOM 4087 N N . PRO A 1 520 ? 13.116 2.059 -26.914 1.00 82.00 520 PRO A N 1
ATOM 4088 C CA . PRO A 1 520 ? 13.551 3.373 -26.460 1.00 82.00 520 PRO A CA 1
ATOM 4089 C C . PRO A 1 520 ? 12.740 4.504 -27.103 1.00 82.00 520 PRO A C 1
ATOM 4091 O O . PRO A 1 520 ? 12.489 4.502 -28.307 1.00 82.00 520 PRO A O 1
ATOM 4094 N N . VAL A 1 521 ? 12.424 5.532 -26.313 1.00 86.12 521 VAL A N 1
ATOM 4095 C CA . VAL A 1 521 ? 11.907 6.821 -26.815 1.00 86.12 521 VAL A CA 1
ATOM 4096 C C . VAL A 1 521 ? 12.997 7.677 -27.475 1.00 86.12 521 VAL A C 1
ATOM 4098 O O . VAL A 1 521 ? 12.678 8.640 -28.168 1.00 86.12 521 VAL A O 1
ATOM 4101 N N . GLY A 1 522 ? 14.269 7.322 -27.275 1.00 89.19 522 GLY A N 1
ATOM 4102 C CA . GLY A 1 522 ? 15.423 7.915 -27.948 1.00 89.19 522 GLY A CA 1
ATOM 4103 C C . GLY A 1 522 ? 16.620 6.961 -27.947 1.00 89.19 522 GLY A C 1
ATOM 4104 O O . GLY A 1 522 ? 16.938 6.380 -26.907 1.00 89.19 522 GLY A O 1
ATOM 4105 N N . LEU A 1 523 ? 17.274 6.776 -29.097 1.00 91.25 523 LEU A N 1
ATOM 4106 C CA . LEU A 1 523 ? 18.389 5.834 -29.265 1.00 91.25 523 LEU A CA 1
ATOM 4107 C C . LEU A 1 523 ? 19.470 6.443 -30.161 1.00 91.25 523 LEU A C 1
ATOM 4109 O O . LEU A 1 523 ? 19.225 6.717 -31.333 1.00 91.25 523 LEU A O 1
ATOM 4113 N N . TRP A 1 524 ? 20.677 6.611 -29.625 1.00 93.12 524 TRP A N 1
ATOM 4114 C CA . TRP A 1 524 ? 21.793 7.271 -30.305 1.00 93.12 524 TRP A CA 1
ATOM 4115 C C . TRP A 1 524 ? 23.058 6.402 -30.274 1.00 93.12 524 TRP A C 1
ATOM 4117 O O . TRP A 1 524 ? 23.805 6.418 -29.289 1.00 93.12 524 TRP A O 1
ATOM 4127 N N . PRO A 1 525 ? 23.361 5.681 -31.366 1.00 92.12 525 PRO A N 1
ATOM 4128 C CA . PRO A 1 525 ? 24.682 5.113 -31.589 1.00 92.12 525 PRO A CA 1
ATOM 4129 C C . PRO A 1 525 ? 25.672 6.253 -31.873 1.00 92.12 525 PRO A C 1
ATOM 4131 O O . PRO A 1 525 ? 25.640 6.894 -32.929 1.00 92.12 525 PRO A O 1
ATOM 4134 N N . LEU A 1 526 ? 26.563 6.534 -30.925 1.00 92.31 526 LEU A N 1
ATOM 4135 C CA . LEU A 1 526 ? 27.527 7.634 -30.996 1.00 92.31 526 LEU A CA 1
ATOM 4136 C C . LEU A 1 526 ? 28.790 7.202 -31.747 1.00 92.31 526 LEU A C 1
ATOM 4138 O O . LEU A 1 526 ? 29.876 7.071 -31.189 1.00 92.31 526 LEU A O 1
ATOM 4142 N N . ASN A 1 527 ? 28.611 6.994 -33.051 1.00 89.19 527 ASN A N 1
ATOM 4143 C CA . ASN A 1 527 ? 29.641 6.562 -33.988 1.00 89.19 527 ASN A CA 1
ATOM 4144 C C . ASN A 1 527 ? 29.658 7.438 -35.259 1.00 89.19 527 ASN A C 1
ATOM 4146 O O . ASN A 1 527 ? 28.720 8.189 -35.536 1.00 89.19 527 ASN A O 1
ATOM 4150 N N . ARG A 1 528 ? 30.725 7.339 -36.062 1.00 89.00 528 ARG A N 1
ATOM 4151 C CA . ARG A 1 528 ? 30.943 8.148 -37.276 1.00 89.00 528 ARG A CA 1
ATOM 4152 C C . ARG A 1 528 ? 29.877 7.927 -38.362 1.00 89.00 528 ARG A C 1
ATOM 4154 O O . ARG A 1 528 ? 29.654 8.822 -39.171 1.00 89.00 528 ARG A O 1
ATOM 4161 N N . LYS A 1 529 ? 29.230 6.755 -38.388 1.00 87.56 529 LYS A N 1
ATOM 4162 C CA . LYS A 1 529 ? 28.163 6.394 -39.342 1.00 87.56 529 LYS A CA 1
ATOM 4163 C C . LYS A 1 529 ? 26.865 7.145 -39.027 1.00 87.56 529 LYS A C 1
ATOM 4165 O O . LYS A 1 529 ? 26.263 7.734 -39.922 1.00 87.56 529 LYS A O 1
ATOM 4170 N N . ASN A 1 530 ? 26.457 7.143 -37.760 1.00 87.44 530 ASN A N 1
ATOM 4171 C CA . ASN A 1 530 ? 25.185 7.714 -37.319 1.00 87.44 530 ASN A CA 1
ATOM 4172 C C . ASN A 1 530 ? 25.295 9.193 -36.922 1.00 87.44 530 ASN A C 1
ATOM 4174 O O . ASN A 1 530 ? 24.318 9.921 -37.067 1.00 87.44 530 ASN A O 1
ATOM 4178 N N . ASN A 1 531 ? 26.473 9.665 -36.499 1.00 88.44 531 ASN A N 1
ATOM 4179 C CA . ASN A 1 531 ? 26.778 11.073 -36.213 1.00 88.44 531 ASN A CA 1
ATOM 4180 C C . ASN A 1 531 ? 25.698 11.757 -35.350 1.00 88.44 531 ASN A C 1
ATOM 4182 O O . ASN A 1 531 ? 25.080 12.737 -35.768 1.00 88.44 531 ASN A O 1
ATOM 4186 N N . ALA A 1 532 ? 25.454 11.186 -34.165 1.00 87.38 532 ALA A N 1
ATOM 4187 C CA . ALA A 1 532 ? 24.466 11.649 -33.184 1.00 87.38 532 ALA A CA 1
ATOM 4188 C C . ALA A 1 532 ? 23.005 11.723 -33.673 1.00 87.38 532 ALA A C 1
ATOM 4190 O O . ALA A 1 532 ? 22.172 12.372 -33.042 1.00 87.38 532 ALA A O 1
ATOM 4191 N N . LYS A 1 533 ? 22.652 11.033 -34.762 1.00 90.81 533 LYS A N 1
ATOM 4192 C CA . LYS A 1 533 ? 21.246 10.859 -35.145 1.00 90.81 533 LYS A CA 1
ATOM 4193 C C . LYS A 1 533 ? 20.511 9.946 -34.170 1.00 90.81 533 LYS A C 1
ATOM 4195 O O . LYS A 1 533 ? 21.070 8.956 -33.701 1.00 90.81 533 LYS A O 1
ATOM 4200 N N . ASP A 1 534 ? 19.254 10.288 -33.924 1.00 89.50 534 ASP A N 1
ATOM 4201 C CA . ASP A 1 534 ? 18.297 9.427 -33.235 1.00 89.50 534 ASP A CA 1
ATOM 4202 C C . ASP A 1 534 ? 17.811 8.361 -34.223 1.00 89.50 534 ASP A C 1
ATOM 4204 O O . ASP A 1 534 ? 17.234 8.693 -35.263 1.00 89.50 534 ASP A O 1
ATOM 4208 N N . VAL A 1 535 ? 18.085 7.093 -33.923 1.00 86.75 535 VAL A N 1
ATOM 4209 C CA . VAL A 1 535 ? 17.637 5.940 -34.722 1.00 86.75 535 VAL A CA 1
ATOM 4210 C C . VAL A 1 535 ? 16.408 5.259 -34.116 1.00 86.75 535 VAL A C 1
ATOM 4212 O O . VAL A 1 535 ? 15.895 4.304 -34.700 1.00 86.75 535 VAL A O 1
ATOM 4215 N N . SER A 1 536 ? 15.902 5.748 -32.974 1.00 81.12 536 SER A N 1
ATOM 4216 C CA . SER A 1 536 ? 14.637 5.257 -32.428 1.00 81.12 536 SER A CA 1
ATOM 4217 C C . SER A 1 536 ? 13.474 5.620 -33.351 1.00 81.12 536 SER A C 1
ATOM 4219 O O . SER A 1 536 ? 13.458 6.665 -34.015 1.00 81.12 536 SER A O 1
ATOM 4221 N N . LYS A 1 537 ? 12.480 4.735 -33.394 1.00 76.19 537 LYS A N 1
ATOM 4222 C CA . LYS A 1 537 ? 11.235 4.926 -34.132 1.00 76.19 537 LYS A CA 1
ATOM 4223 C C . LYS A 1 537 ? 10.070 4.826 -33.149 1.00 76.19 537 LYS A C 1
ATOM 4225 O O . LYS A 1 537 ? 10.106 3.999 -32.244 1.00 76.19 537 LYS A O 1
ATOM 4230 N N . SER A 1 538 ? 9.012 5.594 -33.372 1.00 70.19 538 SER A N 1
ATOM 4231 C CA . SER A 1 538 ? 7.707 5.366 -32.749 1.00 70.19 538 SER A CA 1
ATOM 4232 C C . SER A 1 538 ? 6.693 4.892 -33.776 1.00 70.19 538 SER A C 1
ATOM 4234 O O . SER A 1 538 ? 6.726 5.271 -34.954 1.00 70.19 538 SER A O 1
ATOM 4236 N N . TYR A 1 539 ? 5.764 4.067 -33.309 1.00 65.00 539 TYR A N 1
ATOM 4237 C CA . TYR A 1 539 ? 4.663 3.582 -34.116 1.00 65.00 539 TYR A CA 1
ATOM 4238 C C . TYR A 1 539 ? 3.717 4.729 -34.522 1.00 65.00 539 TYR A C 1
ATOM 4240 O O . TYR A 1 539 ? 3.415 5.624 -33.728 1.00 65.00 539 TYR A O 1
ATOM 4248 N N . ARG A 1 540 ? 3.251 4.732 -35.779 1.00 67.75 540 ARG A N 1
ATOM 4249 C CA . ARG A 1 540 ? 2.362 5.776 -36.337 1.00 67.75 540 ARG A CA 1
ATOM 4250 C C . ARG A 1 540 ? 1.117 5.254 -37.059 1.00 67.75 540 ARG A C 1
ATOM 4252 O O . ARG A 1 540 ? 0.318 6.075 -37.508 1.00 67.75 540 ARG A O 1
ATOM 4259 N N . GLY A 1 541 ? 0.938 3.941 -37.183 1.00 58.78 541 GLY A N 1
ATOM 4260 C CA . GLY A 1 541 ? -0.210 3.324 -37.859 1.00 58.78 541 GLY A CA 1
ATOM 4261 C C . GLY A 1 541 ? 0.182 2.167 -38.782 1.00 58.78 541 GLY A C 1
ATOM 4262 O O . GLY A 1 541 ? 1.361 1.899 -38.996 1.00 58.78 541 GLY A O 1
ATOM 4263 N N . ARG A 1 542 ? -0.809 1.479 -39.354 1.00 65.56 542 ARG A N 1
ATOM 4264 C CA . ARG A 1 542 ? -0.634 0.258 -40.160 1.00 65.56 542 ARG A CA 1
ATOM 4265 C C . ARG A 1 542 ? -1.110 0.470 -41.600 1.00 65.56 542 ARG A C 1
ATOM 4267 O O . ARG A 1 542 ? -2.046 1.230 -41.851 1.00 65.56 542 ARG A O 1
ATOM 4274 N N . LYS A 1 543 ? -0.485 -0.207 -42.570 1.00 65.38 543 LYS A N 1
ATOM 4275 C CA . LYS A 1 543 ? -0.909 -0.219 -43.984 1.00 65.38 543 LYS A CA 1
ATOM 4276 C C . LYS A 1 543 ? -0.855 -1.636 -44.558 1.00 65.38 543 LYS A C 1
ATOM 4278 O O . LYS A 1 543 ? 0.192 -2.092 -45.017 1.00 65.38 543 LYS A O 1
ATOM 4283 N N . GLY A 1 544 ? -2.003 -2.315 -44.563 1.00 69.06 544 GLY A N 1
ATOM 4284 C CA . GLY A 1 544 ? -2.057 -3.761 -44.808 1.00 69.06 544 GLY A CA 1
ATOM 4285 C C . GLY A 1 544 ? -1.429 -4.492 -43.624 1.00 69.06 544 GLY A C 1
ATOM 4286 O O . GLY A 1 544 ? -1.744 -4.162 -42.488 1.00 69.06 544 GLY A O 1
ATOM 4287 N N . ASP A 1 545 ? -0.487 -5.396 -43.874 1.00 57.91 545 ASP A N 1
ATOM 4288 C CA . ASP A 1 545 ? 0.236 -6.127 -42.817 1.00 57.91 545 ASP A CA 1
ATOM 4289 C C . ASP A 1 545 ? 1.611 -5.538 -42.476 1.00 57.91 545 ASP A C 1
ATOM 4291 O O . ASP A 1 545 ? 2.428 -6.183 -41.832 1.00 57.91 545 ASP A O 1
ATOM 4295 N N . ARG A 1 546 ? 1.886 -4.301 -42.910 1.00 58.25 546 ARG A N 1
ATOM 4296 C CA . ARG A 1 546 ? 3.109 -3.572 -42.547 1.00 58.25 546 ARG A CA 1
ATOM 4297 C C . ARG A 1 546 ? 2.810 -2.430 -41.593 1.00 58.25 546 ARG A C 1
ATOM 4299 O O . ARG A 1 546 ? 1.938 -1.600 -41.871 1.00 58.25 546 ARG A O 1
ATOM 4306 N N . CYS A 1 547 ? 3.584 -2.359 -40.517 1.00 65.62 547 CYS A N 1
ATOM 4307 C CA . CYS A 1 547 ? 3.554 -1.240 -39.593 1.00 65.62 547 CYS A CA 1
ATOM 4308 C C . CYS A 1 547 ? 4.382 -0.058 -40.101 1.00 65.62 547 CYS A C 1
ATOM 4310 O O . CYS A 1 547 ? 5.417 -0.208 -40.749 1.00 65.62 547 CYS A O 1
ATOM 4312 N N . ILE A 1 548 ? 3.869 1.143 -39.846 1.00 68.69 548 ILE A N 1
ATOM 4313 C CA . ILE A 1 548 ? 4.493 2.413 -40.192 1.00 68.69 548 ILE A CA 1
ATOM 4314 C C . ILE A 1 548 ? 5.201 2.906 -38.938 1.00 68.69 548 ILE A C 1
ATOM 4316 O O . ILE A 1 548 ? 4.622 3.583 -38.086 1.00 68.69 548 ILE A O 1
ATOM 4320 N N . TRP A 1 549 ? 6.475 2.559 -38.850 1.00 66.50 549 TRP A N 1
ATOM 4321 C CA . TRP A 1 549 ? 7.399 3.152 -37.902 1.00 66.50 549 TRP A CA 1
ATOM 4322 C C . TRP A 1 549 ? 7.933 4.468 -38.465 1.00 66.50 549 TRP A C 1
ATOM 4324 O O . TRP A 1 549 ? 8.367 4.534 -39.617 1.00 66.50 549 TRP A O 1
ATOM 4334 N N . VAL A 1 550 ? 7.905 5.529 -37.663 1.00 74.44 550 VAL A N 1
ATOM 4335 C CA . VAL A 1 550 ? 8.476 6.832 -38.023 1.00 74.44 550 VAL A CA 1
ATOM 4336 C C . VAL A 1 550 ? 9.560 7.161 -37.015 1.00 74.44 550 VAL A C 1
ATOM 4338 O O . VAL A 1 550 ? 9.331 7.042 -35.815 1.00 74.44 550 VAL A O 1
ATOM 4341 N N . GLY A 1 551 ? 10.734 7.567 -37.505 1.00 75.38 551 GLY A N 1
ATOM 4342 C CA . GLY A 1 551 ? 11.829 8.011 -36.646 1.00 75.38 551 GLY A CA 1
ATOM 4343 C C . GLY A 1 551 ? 11.371 9.097 -35.670 1.00 75.38 551 GLY A C 1
ATOM 4344 O O . GLY A 1 551 ? 10.540 9.939 -36.019 1.00 75.38 551 GLY A O 1
ATOM 4345 N N . ASN A 1 552 ? 11.913 9.086 -34.458 1.00 77.62 552 ASN A N 1
ATOM 4346 C CA . ASN A 1 552 ? 11.622 10.122 -33.466 1.00 77.62 552 ASN A CA 1
ATOM 4347 C C . ASN A 1 552 ? 12.401 11.417 -33.748 1.00 77.62 552 ASN A C 1
ATOM 4349 O O . ASN A 1 552 ? 11.957 12.499 -33.369 1.00 77.62 552 ASN A O 1
ATOM 4353 N N . TRP A 1 553 ? 13.490 11.318 -34.522 1.00 81.94 553 TRP A N 1
ATOM 4354 C CA . TRP A 1 553 ? 14.263 12.428 -35.095 1.00 81.94 553 TRP A CA 1
ATOM 4355 C C . TRP A 1 553 ? 14.822 13.435 -34.074 1.00 81.94 553 TRP A C 1
ATOM 4357 O O . TRP A 1 553 ? 15.171 14.557 -34.455 1.00 81.94 553 TRP A O 1
ATOM 4367 N N . ASN A 1 554 ? 14.989 13.044 -32.807 1.00 86.88 554 ASN A N 1
ATOM 4368 C CA . ASN A 1 554 ? 15.608 13.876 -31.770 1.00 86.88 554 ASN A CA 1
ATOM 4369 C C . ASN A 1 554 ? 17.141 13.894 -31.937 1.00 86.88 554 ASN A C 1
ATOM 4371 O O . ASN A 1 554 ? 17.895 13.418 -31.093 1.00 86.88 554 ASN A O 1
ATOM 4375 N N . ASN A 1 555 ? 17.629 14.372 -33.081 1.00 91.38 555 ASN A N 1
ATOM 4376 C CA . ASN A 1 555 ? 19.050 14.319 -33.421 1.00 91.38 555 ASN A CA 1
ATOM 4377 C C . ASN A 1 555 ? 19.882 15.210 -32.484 1.00 91.38 555 ASN A C 1
ATOM 4379 O O . ASN A 1 555 ? 19.579 16.389 -32.301 1.00 91.38 555 ASN A O 1
ATOM 4383 N N . GLY A 1 556 ? 20.966 14.656 -31.946 1.00 91.50 556 GLY A N 1
ATOM 4384 C CA . GLY A 1 556 ? 21.947 15.390 -31.160 1.00 91.50 556 GLY A CA 1
ATOM 4385 C C . GLY A 1 556 ? 22.852 16.265 -32.027 1.00 91.50 556 GLY A C 1
ATOM 4386 O O . GLY A 1 556 ? 23.233 15.903 -33.141 1.00 91.50 556 GLY A O 1
ATOM 4387 N N . THR A 1 557 ? 23.234 17.422 -31.493 1.00 94.56 557 THR A N 1
ATOM 4388 C CA . THR A 1 557 ? 24.252 18.310 -32.065 1.00 94.56 557 THR A CA 1
ATOM 4389 C C . THR A 1 557 ? 25.535 18.202 -31.252 1.00 94.56 557 THR A C 1
ATOM 4391 O O . THR A 1 557 ? 25.533 18.450 -30.047 1.00 94.56 557 THR A O 1
ATOM 4394 N N . MET A 1 558 ? 26.632 17.843 -31.917 1.00 92.88 558 MET A N 1
ATOM 4395 C CA . MET A 1 558 ? 27.960 17.709 -31.314 1.00 92.88 558 MET A CA 1
ATOM 4396 C C . MET A 1 558 ? 28.686 19.059 -31.255 1.00 92.88 558 MET A C 1
ATOM 4398 O O . MET A 1 558 ? 28.709 19.787 -32.248 1.00 92.88 558 MET A O 1
ATOM 4402 N N . ALA A 1 559 ? 29.344 19.364 -30.137 1.00 93.56 559 ALA A N 1
ATOM 4403 C CA . ALA A 1 559 ? 30.183 20.547 -29.961 1.00 93.56 559 ALA A CA 1
ATOM 4404 C C . ALA A 1 559 ? 31.542 20.160 -29.359 1.00 93.56 559 ALA A C 1
ATOM 4406 O O . ALA A 1 559 ? 31.602 19.580 -28.279 1.00 93.56 559 ALA A O 1
ATOM 4407 N N . ASN A 1 560 ? 32.637 20.505 -30.050 1.00 93.19 560 ASN A N 1
ATOM 4408 C CA . ASN A 1 560 ? 34.025 20.264 -29.622 1.00 93.19 560 ASN A CA 1
ATOM 4409 C C . ASN A 1 560 ? 34.302 18.812 -29.170 1.00 93.19 560 ASN A C 1
ATOM 4411 O O . ASN A 1 560 ? 34.871 18.576 -28.102 1.00 93.19 560 ASN A O 1
ATOM 4415 N N . THR A 1 561 ? 33.882 17.842 -29.983 1.00 92.25 561 THR A N 1
ATOM 4416 C CA . THR A 1 561 ? 34.122 16.401 -29.796 1.00 92.25 561 THR A CA 1
ATOM 4417 C C . THR A 1 561 ? 34.741 15.796 -31.053 1.00 92.25 561 THR A C 1
ATOM 4419 O O . THR A 1 561 ? 34.450 16.253 -32.160 1.00 92.25 561 THR A O 1
ATOM 4422 N N . GLU A 1 562 ? 35.507 14.720 -30.905 1.00 93.44 562 GLU A N 1
ATOM 4423 C CA . GLU A 1 562 ? 36.151 14.006 -32.018 1.00 93.44 562 GLU A CA 1
ATOM 4424 C C . GLU A 1 562 ? 35.716 12.534 -32.073 1.00 93.44 562 GLU A C 1
ATOM 4426 O O . GLU A 1 562 ? 35.102 12.031 -31.135 1.00 93.44 562 GLU A O 1
ATOM 4431 N N . TYR A 1 563 ? 36.038 11.824 -33.160 1.00 93.00 563 TYR A N 1
ATOM 4432 C CA . TYR A 1 563 ? 35.793 10.381 -33.273 1.00 93.00 563 TYR A CA 1
ATOM 4433 C C . TYR A 1 563 ? 37.074 9.580 -33.043 1.00 93.00 563 TYR A C 1
ATOM 4435 O O . TYR A 1 563 ? 38.050 9.768 -33.770 1.00 93.00 563 TYR A O 1
ATOM 4443 N N . ALA A 1 564 ? 37.028 8.618 -32.126 1.00 92.31 564 ALA A N 1
ATOM 4444 C CA . ALA A 1 564 ? 38.095 7.650 -31.878 1.00 92.31 564 ALA A CA 1
ATOM 4445 C C . ALA A 1 564 ? 37.624 6.215 -32.161 1.00 92.31 564 ALA A C 1
ATOM 4447 O O . ALA A 1 564 ? 36.459 5.971 -32.469 1.00 92.31 564 ALA A O 1
ATOM 4448 N N . GLU A 1 565 ? 38.530 5.250 -32.051 1.00 88.94 565 GLU A N 1
ATOM 4449 C CA . GLU A 1 565 ? 38.178 3.829 -32.036 1.00 88.94 565 GLU A CA 1
ATOM 4450 C C . GLU A 1 565 ? 37.393 3.475 -30.755 1.00 88.94 565 GLU A C 1
ATOM 4452 O O . GLU A 1 565 ? 37.577 4.097 -29.698 1.00 88.94 565 GLU A O 1
ATOM 4457 N N . GLY A 1 566 ? 36.467 2.526 -30.867 1.00 84.69 566 GLY A N 1
ATOM 4458 C CA . GLY A 1 566 ? 35.617 2.027 -29.784 1.00 84.69 566 GLY A CA 1
ATOM 4459 C C . GLY A 1 566 ? 35.555 0.494 -29.774 1.00 84.69 566 GLY A C 1
ATOM 4460 O O . GLY A 1 566 ? 36.439 -0.139 -30.353 1.00 84.69 566 GLY A O 1
ATOM 4461 N N . PRO A 1 567 ? 34.568 -0.117 -29.092 1.00 81.25 567 PRO A N 1
ATOM 4462 C CA . PRO A 1 567 ? 34.462 -1.571 -29.006 1.00 81.25 567 PRO A CA 1
ATOM 4463 C C . PRO A 1 567 ? 34.246 -2.183 -30.392 1.00 81.25 567 PRO A C 1
ATOM 4465 O O . PRO A 1 567 ? 33.587 -1.577 -31.237 1.00 81.25 567 PRO A O 1
ATOM 4468 N N . ASP A 1 568 ? 34.789 -3.380 -30.611 1.00 73.31 568 ASP A N 1
ATOM 4469 C CA . ASP A 1 568 ? 34.485 -4.223 -31.778 1.00 73.31 568 ASP A CA 1
ATOM 4470 C C . ASP A 1 568 ? 34.717 -3.535 -33.144 1.00 73.31 568 ASP A C 1
ATOM 4472 O O . ASP A 1 568 ? 34.084 -3.853 -34.150 1.00 73.31 568 ASP A O 1
ATOM 4476 N N . GLY A 1 569 ? 35.636 -2.560 -33.184 1.00 72.75 569 GLY A N 1
ATOM 4477 C CA . GLY A 1 569 ? 35.957 -1.752 -34.368 1.00 72.75 569 GLY A CA 1
ATOM 4478 C C . GLY A 1 569 ? 34.957 -0.626 -34.675 1.00 72.75 569 GLY A C 1
ATOM 4479 O O . GLY A 1 569 ? 35.169 0.150 -35.611 1.00 72.75 569 GLY A O 1
ATOM 4480 N N . VAL A 1 570 ? 33.885 -0.479 -33.891 1.00 81.25 570 VAL A N 1
ATOM 4481 C CA . VAL A 1 570 ? 32.910 0.610 -34.032 1.00 81.25 570 VAL A CA 1
ATOM 4482 C C . VAL A 1 570 ? 33.479 1.882 -33.405 1.00 81.25 570 VAL A C 1
ATOM 4484 O O . VAL A 1 570 ? 33.820 1.920 -32.226 1.00 81.25 570 VAL A O 1
ATOM 4487 N N . SER A 1 571 ? 33.578 2.961 -34.185 1.00 86.56 571 SER A N 1
ATOM 4488 C CA . SER A 1 571 ? 34.077 4.253 -33.690 1.00 86.56 571 SER A CA 1
ATOM 4489 C C . SER A 1 571 ? 33.211 4.820 -32.558 1.00 86.56 571 SER A C 1
ATOM 4491 O O . SER A 1 571 ? 31.991 4.719 -32.635 1.00 86.56 571 SER A O 1
ATOM 4493 N N . SER A 1 572 ? 33.825 5.519 -31.607 1.00 91.94 572 SER A N 1
ATOM 4494 C CA . SER A 1 572 ? 33.175 6.216 -30.491 1.00 91.94 572 SER A CA 1
ATOM 4495 C C . SER A 1 572 ? 33.383 7.734 -30.563 1.00 91.94 572 SER A C 1
ATOM 4497 O O . SER A 1 572 ? 34.271 8.207 -31.278 1.00 91.94 572 SER A O 1
ATOM 4499 N N . VAL A 1 573 ? 32.599 8.508 -29.809 1.00 95.19 573 VAL A N 1
ATOM 4500 C CA . VAL A 1 573 ? 32.806 9.955 -29.616 1.00 95.19 573 VAL A CA 1
ATOM 4501 C C . VAL A 1 573 ? 33.700 10.212 -28.405 1.00 95.19 573 VAL A C 1
ATOM 4503 O O . VAL A 1 573 ? 33.445 9.666 -27.337 1.00 95.19 573 VAL A O 1
ATOM 4506 N N . VAL A 1 574 ? 34.690 11.094 -28.548 1.00 96.00 574 VAL A N 1
ATOM 4507 C CA . VAL A 1 574 ? 35.577 11.593 -27.485 1.00 96.00 574 VAL A CA 1
ATOM 4508 C C . VAL A 1 574 ? 35.052 12.904 -26.896 1.00 96.00 574 VAL A C 1
ATOM 4510 O O . VAL A 1 574 ? 34.815 13.867 -27.628 1.00 96.00 574 VAL A O 1
ATOM 4513 N N . PHE A 1 575 ? 34.973 12.960 -25.567 1.00 96.31 575 PHE A N 1
ATOM 4514 C CA . PHE A 1 575 ? 34.684 14.153 -24.770 1.00 96.31 575 PHE A CA 1
ATOM 4515 C C . PHE A 1 575 ? 35.928 14.539 -23.960 1.00 96.31 575 PHE A C 1
ATOM 4517 O O . PHE A 1 575 ? 36.580 13.695 -23.338 1.00 96.31 575 PHE A O 1
ATOM 4524 N N . THR A 1 576 ? 36.299 15.818 -23.997 1.00 94.75 576 THR A N 1
ATOM 4525 C CA . THR A 1 576 ? 37.628 16.280 -23.542 1.00 94.75 576 THR A CA 1
ATOM 4526 C C . THR A 1 576 ? 37.722 16.609 -22.048 1.00 94.75 576 THR A C 1
ATOM 4528 O O . THR A 1 576 ? 38.815 16.890 -21.558 1.00 94.75 576 THR A O 1
ATOM 4531 N N . GLY A 1 577 ? 36.607 16.597 -21.314 1.00 92.06 577 GLY A N 1
ATOM 4532 C CA . GLY A 1 577 ? 36.513 17.135 -19.951 1.00 92.06 577 GLY A CA 1
ATOM 4533 C C . GLY A 1 577 ? 36.216 18.640 -19.880 1.00 92.06 577 GLY A C 1
ATOM 4534 O O . GLY A 1 577 ? 36.102 19.201 -18.795 1.00 92.06 577 GLY A O 1
ATOM 4535 N N . SER A 1 578 ? 36.081 19.315 -21.024 1.00 92.69 578 SER A N 1
ATOM 4536 C CA . SER A 1 578 ? 35.729 20.738 -21.097 1.00 92.69 578 SER A CA 1
ATOM 4537 C C . SER A 1 578 ? 34.204 20.942 -21.107 1.00 92.69 578 SER A C 1
ATOM 4539 O O . SER A 1 578 ? 33.511 20.182 -21.782 1.00 92.69 578 SER A O 1
ATOM 4541 N N . PRO A 1 579 ? 33.641 21.982 -20.457 1.00 90.44 579 PRO A N 1
ATOM 4542 C CA . PRO A 1 579 ? 32.199 22.262 -20.507 1.00 90.44 579 PRO A CA 1
ATOM 4543 C C . PRO A 1 579 ? 31.681 22.623 -21.913 1.00 90.44 579 PRO A C 1
ATOM 4545 O O . PRO A 1 579 ? 30.487 22.524 -22.177 1.00 90.44 579 PRO A O 1
ATOM 4548 N N . VAL A 1 580 ? 32.561 23.015 -22.845 1.00 92.75 580 VAL A N 1
ATOM 4549 C CA . VAL A 1 580 ? 32.184 23.240 -24.257 1.00 92.75 580 VAL A CA 1
ATOM 4550 C C . VAL A 1 580 ? 32.294 21.981 -25.127 1.00 92.75 580 VAL A C 1
ATOM 4552 O O . VAL A 1 580 ? 31.957 22.042 -26.307 1.00 92.75 580 VAL A O 1
ATOM 4555 N N . SER A 1 581 ? 32.775 20.865 -24.572 1.00 95.69 581 SER A N 1
ATOM 4556 C CA . SER A 1 581 ? 32.903 19.560 -25.228 1.00 95.69 581 SER A CA 1
ATOM 4557 C C . SER A 1 581 ? 31.710 18.705 -24.814 1.00 95.69 581 SER A C 1
ATOM 4559 O O . SER A 1 581 ? 31.721 18.114 -23.739 1.00 95.69 581 SER A O 1
ATOM 4561 N N . LYS A 1 582 ? 30.634 18.737 -25.605 1.00 95.62 582 LYS A N 1
ATOM 4562 C CA . LYS A 1 582 ? 29.346 18.114 -25.262 1.00 95.62 582 LYS A CA 1
ATOM 4563 C C . LYS A 1 582 ? 28.481 17.838 -26.489 1.00 95.62 582 LYS A C 1
ATOM 4565 O O . LYS A 1 582 ? 28.705 18.395 -27.561 1.00 95.62 582 LYS A O 1
ATOM 4570 N N . MET A 1 583 ? 27.458 17.012 -26.311 1.00 95.94 583 MET A N 1
ATOM 4571 C CA . MET A 1 583 ? 26.343 16.856 -27.242 1.00 95.94 583 MET A CA 1
ATOM 4572 C C . MET A 1 583 ? 25.074 17.437 -26.612 1.00 95.94 583 MET A C 1
ATOM 4574 O O . MET A 1 583 ? 24.847 17.256 -25.417 1.00 95.94 583 MET A O 1
ATOM 4578 N N . VAL A 1 584 ? 24.246 18.112 -27.410 1.00 95.19 584 VAL A N 1
ATOM 4579 C CA . VAL A 1 584 ? 22.923 18.606 -26.994 1.00 95.19 584 VAL A CA 1
ATOM 4580 C C . VAL A 1 584 ? 21.850 17.997 -27.891 1.00 95.19 584 VAL A C 1
ATOM 4582 O O . VAL A 1 584 ? 21.935 18.101 -29.114 1.00 95.19 584 VAL A O 1
ATOM 4585 N N . ILE A 1 585 ? 20.854 17.361 -27.286 1.00 94.88 585 ILE A N 1
ATOM 4586 C CA . ILE A 1 585 ? 19.687 16.753 -27.927 1.00 94.88 585 ILE A CA 1
ATOM 4587 C C . ILE A 1 585 ? 18.463 17.608 -27.555 1.00 94.88 585 ILE A C 1
ATOM 4589 O O . ILE A 1 585 ? 18.156 17.723 -26.366 1.00 94.88 585 ILE A O 1
ATOM 4593 N N . PRO A 1 586 ? 17.749 18.200 -28.526 1.00 90.88 586 PRO A N 1
ATOM 4594 C CA . PRO A 1 586 ? 16.597 19.046 -28.238 1.00 90.88 586 PRO A CA 1
ATOM 4595 C C . PRO A 1 586 ? 15.371 18.226 -27.808 1.00 90.88 586 PRO A C 1
ATOM 4597 O O . PRO A 1 586 ? 15.029 17.235 -28.453 1.00 90.88 586 PRO A O 1
ATOM 4600 N N . ASN A 1 587 ? 14.640 18.678 -26.788 1.00 89.00 587 ASN A N 1
ATOM 4601 C CA . ASN A 1 587 ? 13.406 18.045 -26.293 1.00 89.00 587 ASN A CA 1
ATOM 4602 C C . ASN A 1 587 ? 12.140 18.737 -26.840 1.00 89.00 587 ASN A C 1
ATOM 4604 O O . ASN A 1 587 ? 11.158 18.992 -26.143 1.00 89.00 587 ASN A O 1
ATOM 4608 N N . ASN A 1 588 ? 12.152 19.052 -28.136 1.00 69.81 588 ASN A N 1
ATOM 4609 C CA . ASN A 1 588 ? 11.116 19.864 -28.790 1.00 69.81 588 ASN A CA 1
ATOM 4610 C C . ASN A 1 588 ? 9.791 19.118 -29.061 1.00 69.81 588 ASN A C 1
ATOM 4612 O O . ASN A 1 588 ? 8.853 19.711 -29.594 1.00 69.81 588 ASN A O 1
ATOM 4616 N N . GLY A 1 589 ? 9.716 17.818 -28.755 1.00 61.25 589 GLY A N 1
ATOM 4617 C CA . GLY A 1 589 ? 8.621 16.927 -29.163 1.00 61.25 589 GLY A CA 1
ATOM 4618 C C . GLY A 1 589 ? 7.815 16.290 -28.028 1.00 61.25 589 GLY A C 1
ATOM 4619 O O . GLY A 1 589 ? 6.972 15.441 -28.308 1.00 61.25 589 GLY A O 1
ATOM 4620 N N . SER A 1 590 ? 8.068 16.640 -26.760 1.00 68.06 590 SER A N 1
ATOM 4621 C CA . SER A 1 590 ? 7.518 16.016 -25.532 1.00 68.06 590 SER A CA 1
ATOM 4622 C C . SER A 1 590 ? 7.823 14.525 -25.305 1.00 68.06 590 SER A C 1
ATOM 4624 O O . SER A 1 590 ? 7.730 14.063 -24.175 1.00 68.06 590 SER A O 1
ATOM 4626 N N . ILE A 1 591 ? 8.239 13.768 -26.326 1.00 77.62 591 ILE A N 1
ATOM 4627 C CA . ILE A 1 591 ? 8.480 12.319 -26.215 1.00 77.62 591 ILE A CA 1
ATOM 4628 C C . ILE A 1 591 ? 9.645 11.954 -25.275 1.00 77.62 591 ILE A C 1
ATOM 4630 O O . ILE A 1 591 ? 9.650 10.866 -24.702 1.00 77.62 591 ILE A O 1
ATOM 4634 N N . LEU A 1 592 ? 10.592 12.879 -25.070 1.00 87.69 592 LEU A N 1
ATOM 4635 C CA . LEU A 1 592 ? 11.699 12.739 -24.119 1.00 87.69 592 LEU A CA 1
ATOM 4636 C C . LEU A 1 592 ? 11.384 13.348 -22.733 1.00 87.69 592 LEU A C 1
ATOM 4638 O O . LEU A 1 592 ? 12.152 13.129 -21.794 1.00 87.69 592 LEU A O 1
ATOM 4642 N N . ASP A 1 593 ? 10.244 14.038 -22.560 1.00 89.44 593 ASP A N 1
ATOM 4643 C CA . ASP A 1 593 ? 9.689 14.424 -21.250 1.00 89.44 593 ASP A CA 1
ATOM 4644 C C . ASP A 1 593 ? 8.932 13.243 -20.622 1.00 89.44 593 ASP A C 1
ATOM 4646 O O . ASP A 1 593 ? 7.712 13.233 -20.462 1.00 89.44 593 ASP A O 1
ATOM 4650 N N . VAL A 1 594 ? 9.699 12.206 -20.292 1.00 84.62 594 VAL A N 1
ATOM 4651 C CA . VAL A 1 594 ? 9.208 10.906 -19.814 1.00 84.62 594 VAL A CA 1
ATOM 4652 C C . VAL A 1 594 ? 8.476 10.970 -18.465 1.00 84.62 594 VAL A C 1
ATOM 4654 O O . VAL A 1 594 ? 7.626 10.121 -18.203 1.00 84.62 594 VAL A O 1
ATOM 4657 N N . ARG A 1 595 ? 8.734 12.020 -17.666 1.00 82.81 595 ARG A N 1
ATOM 4658 C CA . ARG A 1 595 ? 8.002 12.498 -16.475 1.00 82.81 595 ARG A CA 1
ATOM 4659 C C . ARG A 1 595 ? 7.861 11.523 -15.305 1.00 82.81 595 ARG A C 1
ATOM 4661 O O . ARG A 1 595 ? 8.269 11.868 -14.200 1.00 82.81 595 ARG A O 1
ATOM 4668 N N . GLN A 1 596 ? 7.205 10.388 -15.514 1.00 79.62 596 GLN A N 1
ATOM 4669 C CA . GLN A 1 596 ? 6.785 9.477 -14.454 1.00 79.62 596 GLN A CA 1
ATOM 4670 C C . GLN A 1 596 ? 7.850 8.412 -14.202 1.00 79.62 596 GLN A C 1
ATOM 4672 O O . GLN A 1 596 ? 8.514 8.481 -13.180 1.00 79.62 596 GLN A O 1
ATOM 4677 N N . SER A 1 597 ? 8.071 7.476 -15.123 1.00 84.88 597 SER A N 1
ATOM 4678 C CA . SER A 1 597 ? 9.126 6.459 -14.985 1.00 84.88 597 SER A CA 1
ATOM 4679 C C . SER A 1 597 ? 10.107 6.565 -16.150 1.00 84.88 597 SER A C 1
ATOM 4681 O O . SER A 1 597 ? 9.730 6.983 -17.247 1.00 84.88 597 SER A O 1
ATOM 4683 N N . LEU A 1 598 ? 11.372 6.212 -15.924 1.00 91.00 598 LEU A N 1
ATOM 4684 C CA . LEU A 1 598 ? 12.413 6.289 -16.949 1.00 91.00 598 LEU A CA 1
ATOM 4685 C C . LEU A 1 598 ? 13.552 5.301 -16.731 1.00 91.00 598 LEU A C 1
ATOM 4687 O O . LEU A 1 598 ? 13.843 4.920 -15.598 1.00 91.00 598 LEU A O 1
ATOM 4691 N N . THR A 1 599 ? 14.250 4.986 -17.820 1.00 94.44 599 THR A N 1
ATOM 4692 C CA . THR A 1 599 ? 15.570 4.344 -17.799 1.00 94.44 599 THR A CA 1
ATOM 4693 C C . THR A 1 599 ? 16.474 5.027 -18.820 1.00 94.44 599 THR A C 1
ATOM 4695 O O . THR A 1 599 ? 16.047 5.292 -19.941 1.00 94.44 599 THR A O 1
ATOM 4698 N N . VAL A 1 600 ? 17.717 5.321 -18.443 1.00 97.25 600 VAL A N 1
ATOM 4699 C CA . VAL A 1 600 ? 18.762 5.856 -19.327 1.00 97.25 600 VAL A CA 1
ATOM 4700 C C . VAL A 1 600 ? 19.948 4.904 -19.286 1.00 97.25 600 VAL A C 1
ATOM 4702 O O . VAL A 1 600 ? 20.466 4.639 -18.202 1.00 97.25 600 VAL A O 1
ATOM 4705 N N . LEU A 1 601 ? 20.377 4.407 -20.446 1.00 97.38 601 LEU A N 1
ATOM 4706 C CA . LEU A 1 601 ? 21.475 3.442 -20.592 1.00 97.38 601 LEU A CA 1
ATOM 4707 C C . LEU A 1 601 ? 22.569 4.029 -21.489 1.00 97.38 601 LEU A C 1
ATOM 4709 O O . LEU A 1 601 ? 22.272 4.657 -22.508 1.00 97.38 601 LEU A O 1
ATOM 4713 N N . VAL A 1 602 ? 23.837 3.853 -21.117 1.00 97.00 602 VAL A N 1
ATOM 4714 C CA . VAL A 1 602 ? 24.990 4.492 -21.771 1.00 97.00 602 VAL A CA 1
ATOM 4715 C C . VAL A 1 602 ? 26.192 3.540 -21.799 1.00 97.00 602 VAL A C 1
ATOM 4717 O O . VAL A 1 602 ? 26.548 2.967 -20.774 1.00 97.00 602 VAL A O 1
ATOM 4720 N N . LYS A 1 603 ? 26.873 3.393 -22.945 1.00 95.31 603 LYS A N 1
ATOM 4721 C CA . LYS A 1 603 ? 28.140 2.629 -23.056 1.00 95.31 603 LYS A CA 1
ATOM 4722 C C . LYS A 1 603 ? 29.312 3.615 -23.112 1.00 95.31 603 LYS A C 1
ATOM 4724 O O . LYS A 1 603 ? 29.481 4.304 -24.126 1.00 95.31 603 LYS A O 1
ATOM 4729 N N . ILE A 1 604 ? 30.080 3.711 -22.022 1.00 96.06 604 ILE A N 1
ATOM 4730 C CA . ILE A 1 604 ? 31.131 4.725 -21.805 1.00 96.06 604 ILE A CA 1
ATOM 4731 C C . ILE A 1 604 ? 32.524 4.114 -21.622 1.00 96.06 604 ILE A C 1
ATOM 4733 O O . ILE A 1 604 ? 32.662 2.972 -21.202 1.00 96.06 604 ILE A O 1
ATOM 4737 N N . ASN A 1 605 ? 33.558 4.913 -21.867 1.00 96.00 605 ASN A N 1
ATOM 4738 C CA . ASN A 1 605 ? 34.939 4.661 -21.464 1.00 96.00 605 ASN A CA 1
ATOM 4739 C C . ASN A 1 605 ? 35.451 5.929 -20.765 1.00 96.00 605 ASN A C 1
ATOM 4741 O O . ASN A 1 605 ? 35.760 6.921 -21.423 1.00 96.00 605 ASN A O 1
ATOM 4745 N N . GLY A 1 606 ? 35.386 5.959 -19.432 1.00 94.69 606 GLY A N 1
ATOM 4746 C CA . GLY A 1 606 ? 35.691 7.143 -18.620 1.00 94.69 606 GLY A CA 1
ATOM 4747 C C . GLY A 1 606 ? 37.150 7.170 -18.170 1.00 94.69 606 GLY A C 1
ATOM 4748 O O . GLY A 1 606 ? 37.683 6.147 -17.759 1.00 94.69 606 GLY A O 1
ATOM 4749 N N . SER A 1 607 ? 37.795 8.336 -18.204 1.00 93.06 607 SER A N 1
ATOM 4750 C CA . SER A 1 607 ? 39.192 8.492 -17.771 1.00 93.06 607 SER A CA 1
ATOM 4751 C C . SER A 1 607 ? 39.361 8.257 -16.264 1.00 93.06 607 SER A C 1
ATOM 4753 O O . SER A 1 607 ? 38.512 8.688 -15.483 1.00 93.06 607 SER A O 1
ATOM 4755 N N . ALA A 1 608 ? 40.502 7.697 -15.837 1.00 87.56 608 ALA A N 1
ATOM 4756 C CA . ALA A 1 608 ? 40.846 7.516 -14.415 1.00 87.56 608 ALA A CA 1
ATOM 4757 C C . ALA A 1 608 ? 40.839 8.797 -13.555 1.00 87.56 608 ALA A C 1
ATOM 4759 O O . ALA A 1 608 ? 40.696 8.708 -12.342 1.00 87.56 608 ALA A O 1
ATOM 4760 N N . ASN A 1 609 ? 40.956 9.980 -14.168 1.00 85.69 609 ASN A N 1
ATOM 4761 C CA . ASN A 1 609 ? 40.819 11.284 -13.499 1.00 85.69 609 ASN A CA 1
ATOM 4762 C C . ASN A 1 609 ? 39.554 12.039 -13.971 1.00 85.69 609 ASN A C 1
ATOM 4764 O O . ASN A 1 609 ? 39.538 13.270 -14.015 1.00 85.69 609 ASN A O 1
ATOM 4768 N N . GLY A 1 610 ? 38.532 11.315 -14.434 1.00 82.25 610 GLY A N 1
ATOM 4769 C CA . GLY A 1 610 ? 37.294 11.868 -14.978 1.00 82.25 610 GLY A CA 1
ATOM 4770 C C . GLY A 1 610 ? 36.285 12.248 -13.893 1.00 82.25 610 GLY A C 1
ATOM 4771 O O . GLY A 1 610 ? 35.965 11.450 -13.016 1.00 82.25 610 GLY A O 1
ATOM 4772 N N . ASN A 1 611 ? 35.750 13.465 -13.968 1.00 91.19 611 ASN A N 1
ATOM 4773 C CA . ASN A 1 611 ? 34.616 13.913 -13.162 1.00 91.19 611 ASN A CA 1
ATOM 4774 C C . ASN A 1 611 ? 33.768 14.842 -14.037 1.00 91.19 611 ASN A C 1
ATOM 4776 O O . ASN A 1 611 ? 34.256 15.884 -14.472 1.00 91.19 611 ASN A O 1
ATOM 4780 N N . GLY A 1 612 ? 32.530 14.453 -14.341 1.00 93.56 612 GLY A N 1
ATOM 4781 C CA . GLY A 1 612 ? 31.737 15.138 -15.360 1.00 93.56 612 GLY A CA 1
ATOM 4782 C C . GLY A 1 612 ? 30.405 14.471 -15.676 1.00 93.56 612 GLY A C 1
ATOM 4783 O O . GLY A 1 612 ? 30.179 13.297 -15.367 1.00 93.56 612 GLY A O 1
ATOM 4784 N N . THR A 1 613 ? 29.508 15.248 -16.272 1.00 96.00 613 THR A N 1
ATOM 4785 C CA . THR A 1 613 ? 28.124 14.872 -16.555 1.00 96.00 613 THR A CA 1
ATOM 4786 C C . THR A 1 613 ? 28.071 13.983 -17.790 1.00 96.00 613 THR A C 1
ATOM 4788 O O . THR A 1 613 ? 28.389 14.405 -18.899 1.00 96.00 613 THR A O 1
ATOM 4791 N N . ILE A 1 614 ? 27.660 12.732 -17.599 1.00 97.44 614 ILE A N 1
ATOM 4792 C CA . ILE A 1 614 ? 27.488 11.759 -18.681 1.00 97.44 614 ILE A CA 1
ATOM 4793 C C . ILE A 1 614 ? 26.201 12.094 -19.440 1.00 97.44 614 ILE A C 1
ATOM 4795 O O . ILE A 1 614 ? 26.215 12.157 -20.665 1.00 97.44 614 ILE A O 1
ATOM 4799 N N . PHE A 1 615 ? 25.117 12.369 -18.713 1.00 97.62 615 PHE A N 1
ATOM 4800 C CA . PHE A 1 615 ? 23.792 12.698 -19.240 1.00 97.62 615 PHE A CA 1
ATOM 4801 C C . PHE A 1 615 ? 23.071 13.636 -18.263 1.00 97.62 615 PHE A C 1
ATOM 4803 O O . PHE A 1 615 ? 23.139 13.415 -17.056 1.00 97.62 615 PHE A O 1
ATOM 4810 N N . SER A 1 616 ? 22.351 14.650 -18.734 1.00 96.31 616 SER A N 1
ATOM 4811 C CA . SER A 1 616 ? 21.442 15.446 -17.899 1.00 96.31 616 SER A CA 1
ATOM 4812 C C . SER A 1 616 ? 20.315 16.091 -18.701 1.00 96.31 616 SER A C 1
ATOM 4814 O O . SER A 1 616 ? 20.467 16.368 -19.886 1.00 96.31 616 SER A O 1
ATOM 4816 N N . TYR A 1 617 ? 19.198 16.386 -18.040 1.00 94.44 617 TYR A N 1
ATOM 4817 C CA . TYR A 1 617 ? 18.152 17.265 -18.564 1.00 94.44 617 TYR A CA 1
ATOM 4818 C C . TYR A 1 617 ? 18.445 18.719 -18.156 1.00 94.44 617 TYR A C 1
ATOM 4820 O O . TYR A 1 617 ? 18.398 19.046 -16.971 1.00 94.44 617 TYR A O 1
ATOM 4828 N N . ASP A 1 618 ? 18.738 19.595 -19.122 1.00 84.81 618 ASP A N 1
ATOM 4829 C CA . ASP A 1 618 ? 18.908 21.057 -18.978 1.00 84.81 618 ASP A CA 1
ATOM 4830 C C . ASP A 1 618 ? 19.964 21.480 -17.929 1.00 84.81 618 ASP A C 1
ATOM 4832 O O . ASP A 1 618 ? 19.937 22.583 -17.392 1.00 84.81 618 ASP A O 1
ATOM 4836 N N . GLY A 1 619 ? 20.868 20.571 -17.540 1.00 80.62 619 GLY A N 1
ATOM 4837 C CA . GLY A 1 619 ? 21.779 20.730 -16.394 1.00 80.62 619 GLY A CA 1
ATOM 4838 C C . GLY A 1 619 ? 21.082 20.855 -15.024 1.00 80.62 619 GLY A C 1
ATOM 4839 O O . GLY A 1 619 ? 21.670 20.524 -13.998 1.00 80.62 619 GLY A O 1
ATOM 4840 N N . SER A 1 620 ? 19.818 21.281 -14.982 1.00 83.31 620 SER A N 1
ATOM 4841 C CA . SER A 1 620 ? 19.022 21.561 -13.785 1.00 83.31 620 SER A CA 1
ATOM 4842 C C . SER A 1 620 ? 18.112 20.402 -13.365 1.00 83.31 620 SER A C 1
ATOM 4844 O O . SER A 1 620 ? 17.777 20.287 -12.188 1.00 83.31 620 SER A O 1
ATOM 4846 N N . GLY A 1 621 ? 17.725 19.533 -14.300 1.00 87.62 621 GLY A N 1
ATOM 4847 C CA . GLY A 1 621 ? 16.852 18.379 -14.091 1.00 87.62 621 GLY A CA 1
ATOM 4848 C C . GLY A 1 621 ? 17.577 17.144 -13.562 1.00 87.62 621 GLY A C 1
ATOM 4849 O O . GLY A 1 621 ? 18.521 17.245 -12.780 1.00 87.62 621 GLY A O 1
ATOM 4850 N N . MET A 1 622 ? 17.106 15.966 -13.971 1.00 92.81 622 MET A N 1
ATOM 4851 C CA . MET A 1 622 ? 17.764 14.695 -13.660 1.00 92.81 622 MET A CA 1
ATOM 4852 C C . MET A 1 622 ? 19.136 14.602 -14.359 1.00 92.81 622 MET A C 1
ATOM 4854 O O . MET A 1 622 ? 19.293 15.076 -15.484 1.00 92.81 622 MET A O 1
ATOM 4858 N N . GLU A 1 623 ? 20.132 14.027 -13.684 1.00 96.31 623 GLU A N 1
ATOM 4859 C CA . GLU A 1 623 ? 21.532 13.968 -14.133 1.00 96.31 623 GLU A CA 1
ATOM 4860 C C . GLU A 1 623 ? 22.188 12.633 -13.754 1.00 96.31 623 GLU A C 1
ATOM 4862 O O . GLU A 1 623 ? 22.027 12.184 -12.626 1.00 96.31 623 GLU A O 1
ATOM 4867 N N . LEU A 1 624 ? 22.990 12.058 -14.656 1.00 97.62 624 LEU A N 1
ATOM 4868 C CA . LEU A 1 624 ? 23.927 10.949 -14.447 1.00 97.62 624 LEU A CA 1
ATOM 4869 C C . LEU A 1 624 ? 25.366 11.464 -14.633 1.00 97.62 624 LEU A C 1
ATOM 4871 O O . LEU A 1 624 ? 25.694 12.057 -15.665 1.00 97.62 624 LEU A O 1
ATOM 4875 N N . ARG A 1 625 ? 26.241 11.236 -13.650 1.00 96.62 625 ARG A N 1
ATOM 4876 C CA . ARG A 1 625 ? 27.577 11.850 -13.558 1.00 96.62 625 ARG A CA 1
ATOM 4877 C C . ARG A 1 625 ? 28.642 10.855 -13.082 1.00 96.62 625 ARG A C 1
ATOM 4879 O O . ARG A 1 625 ? 28.417 10.146 -12.099 1.00 96.62 625 ARG A O 1
ATOM 4886 N N . GLN A 1 626 ? 29.812 10.871 -13.728 1.00 96.62 626 GLN A N 1
ATOM 4887 C CA . GLN A 1 626 ? 31.041 10.237 -13.231 1.00 96.62 626 GLN A CA 1
ATOM 4888 C C . GLN A 1 626 ? 31.621 11.088 -12.092 1.00 96.62 626 GLN A C 1
ATOM 4890 O O . GLN A 1 626 ? 31.783 12.300 -12.258 1.00 96.62 626 GLN A O 1
ATOM 4895 N N . GLN A 1 627 ? 31.959 10.467 -10.963 1.00 93.56 627 GLN A N 1
ATOM 4896 C CA . GLN A 1 627 ? 32.661 11.101 -9.842 1.00 93.56 627 GLN A CA 1
ATOM 4897 C C . GLN A 1 627 ? 34.028 10.436 -9.645 1.00 93.56 627 GLN A C 1
ATOM 4899 O O . GLN A 1 627 ? 34.153 9.226 -9.797 1.00 93.56 627 GLN A O 1
ATOM 4904 N N . ASP A 1 628 ? 35.049 11.234 -9.335 1.00 90.25 628 ASP A N 1
ATOM 4905 C CA . ASP A 1 628 ? 36.375 10.794 -8.873 1.00 90.25 628 ASP A CA 1
ATOM 4906 C C . ASP A 1 628 ? 36.995 9.614 -9.654 1.00 90.25 628 ASP A C 1
ATOM 4908 O O . ASP A 1 628 ? 37.563 8.678 -9.093 1.00 90.25 628 ASP A O 1
ATOM 4912 N N . GLY A 1 629 ? 36.854 9.637 -10.984 1.00 90.44 629 GLY A N 1
ATOM 4913 C CA . GLY A 1 629 ? 37.373 8.631 -11.915 1.00 90.44 629 GLY A CA 1
ATOM 4914 C C . GLY A 1 629 ? 36.597 7.313 -11.950 1.00 90.44 629 GLY A C 1
ATOM 4915 O O . GLY A 1 629 ? 36.407 6.755 -13.030 1.00 90.44 629 GLY A O 1
ATOM 4916 N N . LYS A 1 630 ? 36.118 6.821 -10.805 1.00 94.75 630 LYS A N 1
ATOM 4917 C CA . LYS A 1 630 ? 35.516 5.480 -10.673 1.00 94.75 630 LYS A CA 1
ATOM 4918 C C . LYS A 1 630 ? 34.087 5.449 -10.140 1.00 94.75 630 LYS A C 1
ATOM 4920 O O . LYS A 1 630 ? 33.402 4.440 -10.288 1.00 94.75 630 LYS A O 1
ATOM 4925 N N . GLY A 1 631 ? 33.639 6.515 -9.490 1.00 96.38 631 GLY A N 1
ATOM 4926 C CA . GLY A 1 631 ? 32.294 6.617 -8.943 1.00 96.38 631 GLY A CA 1
ATOM 4927 C C . GLY A 1 631 ? 31.250 6.935 -10.012 1.00 96.38 631 GLY A C 1
ATOM 4928 O O . GLY A 1 631 ? 31.520 7.621 -11.003 1.00 96.38 631 GLY A O 1
ATOM 4929 N N . LEU A 1 632 ? 30.027 6.470 -9.777 1.00 97.31 632 LEU A N 1
ATOM 4930 C CA . LEU A 1 632 ? 28.846 6.788 -10.570 1.00 97.31 632 LEU A CA 1
ATOM 4931 C C . LEU A 1 632 ? 27.772 7.394 -9.662 1.00 97.31 632 LEU A C 1
ATOM 4933 O O . LEU A 1 632 ? 27.566 6.953 -8.532 1.00 97.31 632 LEU A O 1
ATOM 4937 N N . SER A 1 633 ? 27.074 8.417 -10.149 1.00 96.94 633 SER A N 1
ATOM 4938 C CA . SER A 1 633 ? 26.014 9.080 -9.388 1.00 96.94 633 SER A CA 1
ATOM 4939 C C . SER A 1 633 ? 24.869 9.551 -10.272 1.00 96.94 633 SER A C 1
ATOM 4941 O O . SER A 1 633 ? 25.106 10.026 -11.380 1.00 96.94 633 SER A O 1
ATOM 4943 N N . ALA A 1 634 ? 23.642 9.472 -9.762 1.00 97.31 634 ALA A N 1
ATOM 4944 C CA . ALA A 1 634 ? 22.447 10.009 -10.390 1.00 97.31 634 ALA A CA 1
ATOM 4945 C C . ALA A 1 634 ? 21.696 10.956 -9.447 1.00 97.31 634 ALA A C 1
ATOM 4947 O O . ALA A 1 634 ? 21.314 10.573 -8.342 1.00 97.31 634 ALA A O 1
ATOM 4948 N N . ARG A 1 635 ? 21.474 12.196 -9.882 1.00 95.12 635 ARG A N 1
ATOM 4949 C CA . ARG A 1 635 ? 20.718 13.233 -9.169 1.00 95.12 635 ARG A CA 1
ATOM 4950 C C . ARG A 1 635 ? 19.302 13.318 -9.725 1.00 95.12 635 ARG A C 1
ATOM 4952 O O . ARG A 1 635 ? 19.123 13.385 -10.939 1.00 95.12 635 ARG A O 1
ATOM 4959 N N . PHE A 1 636 ? 18.316 13.409 -8.835 1.00 93.19 636 PHE A N 1
ATOM 4960 C CA . PHE A 1 636 ? 16.906 13.522 -9.201 1.00 93.19 636 PHE A CA 1
ATOM 4961 C C . PHE A 1 636 ? 16.291 14.828 -8.698 1.00 93.19 636 PHE A C 1
ATOM 4963 O O . PHE A 1 636 ? 16.602 15.317 -7.609 1.00 93.19 636 PHE A O 1
ATOM 4970 N N . VAL A 1 637 ? 15.418 15.401 -9.524 1.00 93.62 637 VAL A N 1
ATOM 4971 C CA . VAL A 1 637 ? 14.792 16.707 -9.304 1.00 93.62 637 VAL A CA 1
ATOM 4972 C C . VAL A 1 637 ? 13.323 16.601 -9.694 1.00 93.62 637 VAL A C 1
ATOM 4974 O O . VAL A 1 637 ? 13.002 16.120 -10.784 1.00 93.62 637 VAL A O 1
ATOM 4977 N N . ARG A 1 638 ? 12.435 17.044 -8.804 1.00 89.12 638 ARG A N 1
ATOM 4978 C CA . ARG A 1 638 ? 10.991 17.112 -9.037 1.00 89.12 638 ARG A CA 1
ATOM 4979 C C . ARG A 1 638 ? 10.677 18.177 -10.088 1.00 89.12 638 ARG A C 1
ATOM 4981 O O . ARG A 1 638 ? 11.416 19.147 -10.243 1.00 89.12 638 ARG A O 1
ATOM 4988 N N . ARG A 1 639 ? 9.582 18.007 -10.828 1.00 86.56 639 ARG A N 1
ATOM 4989 C CA . ARG A 1 639 ? 9.201 18.825 -11.997 1.00 86.56 639 ARG A CA 1
ATOM 4990 C C . ARG A 1 639 ? 9.181 20.342 -11.743 1.00 86.56 639 ARG A C 1
ATOM 4992 O O . ARG A 1 639 ? 9.505 21.107 -12.653 1.00 86.56 639 ARG A O 1
ATOM 4999 N N . ASP A 1 640 ? 8.870 20.757 -10.514 1.00 85.38 640 ASP A N 1
ATOM 5000 C CA . ASP A 1 640 ? 8.878 22.144 -10.019 1.00 85.38 640 ASP A CA 1
ATOM 5001 C C . ASP A 1 640 ? 10.282 22.733 -9.765 1.00 85.38 640 ASP A C 1
ATOM 5003 O O . ASP A 1 640 ? 10.414 23.935 -9.554 1.00 85.38 640 ASP A O 1
ATOM 5007 N N . GLY A 1 641 ? 11.335 21.915 -9.830 1.00 85.25 641 GLY A N 1
ATOM 5008 C CA . GLY A 1 641 ? 12.724 22.300 -9.576 1.00 85.25 641 GLY A CA 1
ATOM 5009 C C . GLY A 1 641 ? 13.244 21.921 -8.188 1.00 85.25 641 GLY A C 1
ATOM 5010 O O . GLY A 1 641 ? 14.408 22.192 -7.899 1.00 85.25 641 GLY A O 1
ATOM 5011 N N . HIS A 1 642 ? 12.440 21.283 -7.330 1.00 86.12 642 HIS A N 1
ATOM 5012 C CA . HIS A 1 642 ? 12.916 20.845 -6.017 1.00 86.12 642 HIS A CA 1
ATOM 5013 C C . HIS A 1 642 ? 13.876 19.649 -6.148 1.00 86.12 642 HIS A C 1
ATOM 5015 O O . HIS A 1 642 ? 13.512 18.605 -6.694 1.00 86.12 642 HIS A O 1
ATOM 5021 N N . PHE A 1 643 ? 15.109 19.792 -5.653 1.00 88.81 643 PHE A N 1
ATOM 5022 C CA . PHE A 1 643 ? 16.056 18.678 -5.535 1.00 88.81 643 PHE A CA 1
ATOM 5023 C C . PHE A 1 643 ? 15.519 17.632 -4.552 1.00 88.81 643 PHE A C 1
ATOM 5025 O O . PHE A 1 643 ? 14.979 17.992 -3.511 1.00 88.81 643 PHE A O 1
ATOM 5032 N N . LEU A 1 644 ? 15.684 16.351 -4.881 1.00 83.81 644 LEU A N 1
ATOM 5033 C CA . LEU A 1 644 ? 15.191 15.239 -4.069 1.00 83.81 644 LEU A CA 1
ATOM 5034 C C . LEU A 1 644 ? 16.346 14.570 -3.320 1.00 83.81 644 LEU A C 1
ATOM 5036 O O . LEU A 1 644 ? 16.697 14.959 -2.210 1.00 83.81 644 LEU A O 1
ATOM 5040 N N . LYS A 1 645 ? 16.960 13.576 -3.959 1.00 83.44 645 LYS A N 1
ATOM 5041 C CA . LYS A 1 645 ? 18.132 12.845 -3.482 1.00 83.44 645 LYS A CA 1
ATOM 5042 C C . LYS A 1 645 ? 19.067 12.546 -4.654 1.00 83.44 645 LYS A C 1
ATOM 5044 O O . LYS A 1 645 ? 18.704 12.683 -5.828 1.00 83.44 645 LYS A O 1
ATOM 5049 N N . GLN A 1 646 ? 20.272 12.105 -4.313 1.00 89.06 646 GLN A N 1
ATOM 5050 C CA . GLN A 1 646 ? 21.251 11.571 -5.248 1.00 89.06 646 GLN A CA 1
ATOM 5051 C C . GLN A 1 646 ? 21.533 10.105 -4.901 1.00 89.06 646 GLN A C 1
ATOM 5053 O O . GLN A 1 646 ? 21.929 9.811 -3.777 1.00 89.06 646 GLN A O 1
ATOM 5058 N N . VAL A 1 647 ? 21.373 9.204 -5.871 1.00 91.75 647 VAL A N 1
ATOM 5059 C CA . VAL A 1 647 ? 21.915 7.839 -5.802 1.00 91.75 647 VAL A CA 1
ATOM 5060 C C . VAL A 1 647 ? 23.397 7.937 -6.148 1.00 91.75 647 VAL A C 1
ATOM 5062 O O . VAL A 1 647 ? 23.740 8.576 -7.143 1.00 91.75 647 VAL A O 1
ATOM 5065 N N . LYS A 1 648 ? 24.296 7.335 -5.373 1.00 95.12 648 LYS A N 1
ATOM 5066 C CA . LYS A 1 648 ? 25.728 7.322 -5.703 1.00 95.12 648 LYS A CA 1
ATOM 5067 C C . LYS A 1 648 ? 26.412 6.045 -5.241 1.00 95.12 648 LYS A C 1
ATOM 5069 O O . LYS A 1 648 ? 25.993 5.437 -4.259 1.00 95.12 648 LYS A O 1
ATOM 5074 N N . LYS A 1 649 ? 27.471 5.662 -5.948 1.00 94.81 649 LYS A N 1
ATOM 5075 C CA . LYS A 1 649 ? 28.291 4.496 -5.635 1.00 94.81 649 LYS A CA 1
ATOM 5076 C C . LYS A 1 649 ? 29.715 4.715 -6.138 1.00 94.81 649 LYS A C 1
ATOM 5078 O O . LYS A 1 649 ? 29.915 5.030 -7.309 1.00 94.81 649 LYS A O 1
ATOM 5083 N N . ASP A 1 650 ? 30.678 4.541 -5.245 1.00 94.44 650 ASP A N 1
ATOM 5084 C CA . ASP A 1 650 ? 32.106 4.622 -5.550 1.00 94.44 650 ASP A CA 1
ATOM 5085 C C . ASP A 1 650 ? 32.615 3.278 -6.109 1.00 94.44 650 ASP A C 1
ATOM 5087 O O . ASP A 1 650 ? 31.962 2.248 -5.925 1.00 94.44 650 ASP A O 1
ATOM 5091 N N . ASP A 1 651 ? 33.758 3.293 -6.806 1.00 93.12 651 ASP A N 1
ATOM 5092 C CA . ASP A 1 651 ? 34.403 2.103 -7.400 1.00 93.12 651 ASP A CA 1
ATOM 5093 C C . ASP A 1 651 ? 33.478 1.226 -8.288 1.00 93.12 651 ASP A C 1
ATOM 5095 O O . ASP A 1 651 ? 33.580 0.001 -8.300 1.00 93.12 651 ASP A O 1
ATOM 5099 N N . VAL A 1 652 ? 32.582 1.857 -9.062 1.00 94.19 652 VAL A N 1
ATOM 5100 C CA . VAL A 1 652 ? 31.692 1.183 -10.037 1.00 94.19 652 VAL A CA 1
ATOM 5101 C C . VAL A 1 652 ? 32.360 1.001 -11.395 1.00 94.19 652 VAL A C 1
ATOM 5103 O O . VAL A 1 652 ? 32.174 -0.018 -12.050 1.00 94.19 652 VAL A O 1
ATOM 5106 N N . LEU A 1 653 ? 33.080 2.023 -11.857 1.00 94.69 653 LEU A N 1
ATOM 5107 C CA . LEU A 1 653 ? 33.634 2.069 -13.204 1.00 94.69 653 LEU A CA 1
ATOM 5108 C C . LEU A 1 653 ? 35.061 1.528 -13.210 1.00 94.69 653 LEU A C 1
ATOM 5110 O O . LEU A 1 653 ? 35.888 1.961 -12.403 1.00 94.69 653 LEU A O 1
ATOM 5114 N N . THR A 1 654 ? 35.379 0.687 -14.192 1.00 95.50 654 THR A N 1
ATOM 5115 C CA . THR A 1 654 ? 36.768 0.386 -14.555 1.00 95.50 654 THR A CA 1
ATOM 5116 C C . THR A 1 654 ? 37.260 1.486 -15.498 1.00 95.50 654 THR A C 1
ATOM 5118 O O . THR A 1 654 ? 36.746 1.583 -16.618 1.00 95.50 654 THR A O 1
ATOM 5121 N N . PRO A 1 655 ? 38.192 2.369 -15.084 1.00 90.94 655 PRO A N 1
ATOM 5122 C CA . PRO A 1 655 ? 38.580 3.499 -15.917 1.00 90.94 655 PRO A CA 1
ATOM 5123 C C . PRO A 1 655 ? 39.393 3.077 -17.130 1.00 90.94 655 PRO A C 1
ATOM 5125 O O . PRO A 1 655 ? 40.090 2.067 -17.106 1.00 90.94 655 PRO A O 1
ATOM 5128 N N . ASP A 1 656 ? 39.303 3.886 -18.181 1.00 89.44 656 ASP A N 1
ATOM 5129 C CA . ASP A 1 656 ? 39.951 3.691 -19.479 1.00 89.44 656 ASP A CA 1
ATOM 5130 C C . ASP A 1 656 ? 39.547 2.368 -20.196 1.00 89.44 656 ASP A C 1
ATOM 5132 O O . ASP A 1 656 ? 40.001 2.087 -21.309 1.00 89.44 656 ASP A O 1
ATOM 5136 N N . GLU A 1 657 ? 38.577 1.625 -19.640 1.00 94.38 657 GLU A N 1
ATOM 5137 C CA . GLU A 1 657 ? 37.883 0.463 -20.216 1.00 94.38 657 GLU A CA 1
ATOM 5138 C C . GLU A 1 657 ? 36.409 0.772 -20.555 1.00 94.38 657 GLU A C 1
ATOM 5140 O O . GLU A 1 657 ? 35.851 1.797 -20.158 1.00 94.38 657 GLU A O 1
ATOM 5145 N N . TRP A 1 658 ? 35.759 -0.097 -21.337 1.00 93.75 658 TRP A N 1
ATOM 5146 C CA . TRP A 1 658 ? 34.348 0.065 -21.705 1.00 93.75 658 TRP A CA 1
ATOM 5147 C C . TRP A 1 658 ? 33.418 -0.478 -20.619 1.00 93.75 658 TRP A C 1
ATOM 5149 O O . TRP A 1 658 ? 33.494 -1.645 -20.264 1.00 93.75 658 TRP A O 1
ATOM 5159 N N . ASN A 1 659 ? 32.507 0.370 -20.150 1.00 95.19 659 ASN A N 1
ATOM 5160 C CA . ASN A 1 659 ? 31.509 0.074 -19.128 1.00 95.19 659 ASN A CA 1
ATOM 5161 C C . ASN A 1 659 ? 30.116 0.299 -19.739 1.00 95.19 659 ASN A C 1
ATOM 5163 O O . ASN A 1 659 ? 29.864 1.380 -20.289 1.00 95.19 659 ASN A O 1
ATOM 5167 N N . TYR A 1 660 ? 29.204 -0.673 -19.650 1.00 95.38 660 TYR A N 1
ATOM 5168 C CA . TYR A 1 660 ? 27.785 -0.426 -19.918 1.00 95.38 660 TYR A CA 1
ATOM 5169 C C . TYR A 1 660 ? 27.116 -0.021 -18.610 1.00 95.38 660 TYR A C 1
ATOM 5171 O O . TYR A 1 660 ? 27.148 -0.767 -17.642 1.00 95.38 660 TYR A O 1
ATOM 5179 N N . ILE A 1 661 ? 26.553 1.180 -18.544 1.00 97.38 661 ILE A N 1
ATOM 5180 C CA . ILE A 1 661 ? 25.996 1.743 -17.312 1.00 97.38 661 ILE A CA 1
ATOM 5181 C C . ILE A 1 661 ? 24.588 2.263 -17.528 1.00 97.38 661 ILE A C 1
ATOM 5183 O O . ILE A 1 661 ? 24.178 2.553 -18.652 1.00 97.38 661 ILE A O 1
ATOM 5187 N N . GLY A 1 662 ? 23.859 2.447 -16.436 1.00 96.75 662 GLY A N 1
ATOM 5188 C CA . GLY A 1 662 ? 22.518 2.987 -16.514 1.00 96.75 662 GLY A CA 1
ATOM 5189 C C . GLY A 1 662 ? 22.007 3.607 -15.232 1.00 96.75 662 GLY A C 1
ATOM 5190 O O . GLY A 1 662 ? 22.632 3.560 -14.172 1.00 96.75 662 GLY A O 1
ATOM 5191 N N . VAL A 1 663 ? 20.820 4.180 -15.354 1.00 97.06 663 VAL A N 1
ATOM 5192 C CA . VAL A 1 663 ? 20.032 4.731 -14.260 1.00 97.06 663 VAL A CA 1
ATOM 5193 C C . VAL A 1 663 ? 18.555 4.553 -14.580 1.00 97.06 663 VAL A C 1
ATOM 5195 O O . VAL A 1 663 ? 18.138 4.810 -15.708 1.00 97.06 663 VAL A O 1
ATOM 5198 N N . SER A 1 664 ? 17.754 4.144 -13.602 1.00 94.44 664 SER A N 1
ATOM 5199 C CA . SER A 1 664 ? 16.295 4.107 -13.736 1.00 94.44 664 SER A CA 1
ATOM 5200 C C . SER A 1 664 ? 15.601 4.788 -12.562 1.00 94.44 664 SER A C 1
ATOM 5202 O O . SER A 1 664 ? 16.184 4.956 -11.490 1.00 94.44 664 SER A O 1
ATOM 5204 N N . TYR A 1 665 ? 14.361 5.214 -12.781 1.00 88.31 665 TYR A N 1
ATOM 5205 C CA . TYR A 1 665 ? 13.431 5.637 -11.740 1.00 88.31 665 TYR A CA 1
ATOM 5206 C C . TYR A 1 665 ? 12.031 5.137 -12.069 1.00 88.31 665 TYR A C 1
ATOM 5208 O O . TYR A 1 665 ? 11.585 5.244 -13.215 1.00 88.31 665 TYR A O 1
ATOM 5216 N N . ASP A 1 666 ? 11.336 4.634 -11.056 1.00 75.94 666 ASP A N 1
ATOM 5217 C CA . ASP A 1 666 ? 9.953 4.207 -11.171 1.00 75.94 666 ASP A CA 1
ATOM 5218 C C . ASP A 1 666 ? 9.014 5.055 -10.307 1.00 75.94 666 ASP A C 1
ATOM 5220 O O . ASP A 1 666 ? 9.052 4.990 -9.078 1.00 75.94 666 ASP A O 1
ATOM 5224 N N . TYR A 1 667 ? 8.102 5.782 -10.957 1.00 67.56 667 TYR A N 1
ATOM 5225 C CA . TYR A 1 667 ? 7.025 6.536 -10.313 1.00 67.56 667 TYR A CA 1
ATOM 5226 C C . TYR A 1 667 ? 6.220 5.703 -9.321 1.00 67.56 667 TYR A C 1
ATOM 5228 O O . TYR A 1 667 ? 5.761 6.205 -8.303 1.00 67.56 667 TYR A O 1
ATOM 5236 N N . ARG A 1 668 ? 6.007 4.428 -9.648 1.00 50.75 668 ARG A N 1
ATOM 5237 C CA . ARG A 1 668 ? 5.052 3.550 -8.966 1.00 50.75 668 ARG A CA 1
ATOM 5238 C C . ARG A 1 668 ? 5.530 3.185 -7.562 1.00 50.75 668 ARG A C 1
ATOM 5240 O O . ARG A 1 668 ? 4.725 3.065 -6.645 1.00 50.75 668 ARG A O 1
ATOM 5247 N N . THR A 1 669 ? 6.847 3.084 -7.401 1.00 47.66 669 THR A N 1
ATOM 5248 C CA . THR A 1 669 ? 7.526 2.706 -6.156 1.00 47.66 669 THR A CA 1
ATOM 5249 C C . THR A 1 669 ? 8.316 3.856 -5.523 1.00 47.66 669 THR A C 1
ATOM 5251 O O . THR A 1 669 ? 8.680 3.779 -4.350 1.00 47.66 669 THR A O 1
ATOM 5254 N N . GLY A 1 670 ? 8.601 4.925 -6.275 1.00 55.62 670 GLY A N 1
ATOM 5255 C CA . GLY A 1 670 ? 9.466 6.028 -5.853 1.00 55.62 670 GLY A CA 1
ATOM 5256 C C . GLY A 1 670 ? 10.958 5.667 -5.802 1.00 55.62 670 GLY A C 1
ATOM 5257 O O . GLY A 1 670 ? 11.741 6.398 -5.190 1.00 55.62 670 GLY A O 1
ATOM 5258 N N . ILE A 1 671 ? 11.360 4.535 -6.392 1.00 67.88 671 ILE A N 1
ATOM 5259 C CA . ILE A 1 671 ? 12.731 4.007 -6.339 1.00 67.88 671 ILE A CA 1
ATOM 5260 C C . ILE A 1 671 ? 13.531 4.510 -7.539 1.00 67.88 671 ILE A C 1
ATOM 5262 O O . ILE A 1 671 ? 13.094 4.373 -8.680 1.00 67.88 671 ILE A O 1
ATOM 5266 N N . ALA A 1 672 ? 14.739 5.009 -7.283 1.00 84.06 672 ALA A N 1
ATOM 5267 C CA . ALA A 1 672 ? 15.773 5.223 -8.287 1.00 84.06 672 ALA A CA 1
ATOM 5268 C C . ALA A 1 672 ? 16.900 4.186 -8.148 1.00 84.06 672 ALA A C 1
ATOM 5270 O O . ALA A 1 672 ? 17.223 3.785 -7.031 1.00 84.06 672 ALA A O 1
ATOM 5271 N N . LYS A 1 673 ? 17.521 3.774 -9.259 1.00 88.81 673 LYS A N 1
ATOM 5272 C CA . LYS A 1 673 ? 18.606 2.774 -9.312 1.00 88.81 673 LYS A CA 1
ATOM 5273 C C . LYS A 1 673 ? 19.743 3.206 -10.235 1.00 88.81 673 LYS A C 1
ATOM 5275 O O . LYS A 1 673 ? 19.506 3.916 -11.208 1.00 88.81 673 LYS A O 1
ATOM 5280 N N . LEU A 1 674 ? 20.958 2.745 -9.948 1.00 95.94 674 LEU A N 1
ATOM 5281 C CA . LEU A 1 674 ? 22.144 2.786 -10.807 1.00 95.94 674 LEU A CA 1
ATOM 5282 C C . LEU A 1 674 ? 22.492 1.371 -11.275 1.00 95.94 674 LEU A C 1
ATOM 5284 O O . LEU A 1 674 ? 22.374 0.416 -10.505 1.00 95.94 674 LEU A O 1
ATOM 5288 N N . TRP A 1 675 ? 22.990 1.261 -12.504 1.00 95.31 675 TRP A N 1
ATOM 5289 C CA . TRP A 1 675 ? 23.259 -0.010 -13.177 1.00 95.31 675 TRP A CA 1
ATOM 5290 C C . TRP A 1 675 ? 24.667 -0.057 -13.783 1.00 95.31 675 TRP A C 1
ATOM 5292 O O . TRP A 1 675 ? 25.167 0.966 -14.258 1.00 95.31 675 TRP A O 1
ATOM 5302 N N . HIS A 1 676 ? 25.274 -1.245 -13.804 1.00 94.75 676 HIS A N 1
ATOM 5303 C CA . HIS A 1 676 ? 26.525 -1.571 -14.501 1.00 94.75 676 HIS A CA 1
ATOM 5304 C C . HIS A 1 676 ? 26.447 -3.003 -15.059 1.00 94.75 676 HIS A C 1
ATOM 5306 O O . HIS A 1 676 ? 26.044 -3.914 -14.339 1.00 94.75 676 HIS A O 1
ATOM 5312 N N . ASP A 1 677 ? 26.751 -3.181 -16.348 1.00 87.94 677 ASP A N 1
ATOM 5313 C CA . ASP A 1 677 ? 26.712 -4.442 -17.107 1.00 87.94 677 ASP A CA 1
ATOM 5314 C C . ASP A 1 677 ? 25.484 -5.323 -16.785 1.00 87.94 677 ASP A C 1
ATOM 5316 O O . ASP A 1 677 ? 25.597 -6.488 -16.401 1.00 87.94 677 ASP A O 1
ATOM 5320 N N . GLY A 1 678 ? 24.292 -4.721 -16.903 1.00 77.88 678 GLY A N 1
ATOM 5321 C CA . GLY A 1 678 ? 22.996 -5.370 -16.660 1.00 77.88 678 GLY A CA 1
ATOM 5322 C C . GLY A 1 678 ? 22.572 -5.451 -15.188 1.00 77.88 678 GLY A C 1
ATOM 5323 O O . GLY A 1 678 ? 21.416 -5.740 -14.905 1.00 77.88 678 GLY A O 1
ATOM 5324 N N . LYS A 1 679 ? 23.463 -5.161 -14.232 1.00 82.88 679 LYS A N 1
ATOM 5325 C CA . LYS A 1 679 ? 23.241 -5.391 -12.795 1.00 82.88 679 LYS A CA 1
ATOM 5326 C C . LYS A 1 679 ? 23.059 -4.103 -12.004 1.00 82.88 679 LYS A C 1
ATOM 5328 O O . LYS A 1 679 ? 23.708 -3.094 -12.266 1.00 82.88 679 LYS A O 1
ATOM 5333 N N . GLU A 1 680 ? 22.192 -4.149 -10.998 1.00 87.12 680 GLU A N 1
ATOM 5334 C CA . GLU A 1 680 ? 21.978 -3.049 -10.054 1.00 87.12 680 GLU A CA 1
ATOM 5335 C C . GLU A 1 680 ? 23.206 -2.881 -9.141 1.00 87.12 680 GLU A C 1
ATOM 5337 O O . GLU A 1 680 ? 23.618 -3.826 -8.467 1.00 87.12 680 GLU A O 1
ATOM 5342 N N . VAL A 1 681 ? 23.789 -1.677 -9.101 1.00 89.00 681 VAL A N 1
ATOM 5343 C CA . VAL A 1 681 ? 24.979 -1.360 -8.275 1.00 89.00 681 VAL A CA 1
ATOM 5344 C C . VAL A 1 681 ? 24.682 -0.445 -7.084 1.00 89.00 681 VAL A C 1
ATOM 5346 O O . VAL A 1 681 ? 25.456 -0.418 -6.123 1.00 89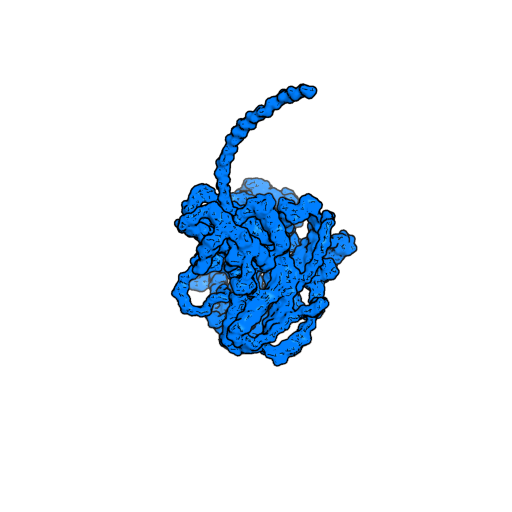.00 681 VAL A O 1
ATOM 5349 N N . ALA A 1 682 ? 23.576 0.301 -7.136 1.00 85.69 682 ALA A N 1
ATOM 5350 C CA . ALA A 1 682 ? 23.026 1.093 -6.035 1.00 85.69 682 ALA A CA 1
ATOM 5351 C C . ALA A 1 682 ? 21.577 1.505 -6.332 1.00 85.69 682 ALA A C 1
ATOM 5353 O O . ALA A 1 682 ? 21.146 1.486 -7.482 1.00 85.69 682 ALA A O 1
ATOM 5354 N N . GLY A 1 683 ? 20.849 1.952 -5.312 1.00 78.19 683 GLY A N 1
ATOM 5355 C CA . GLY A 1 683 ? 19.476 2.427 -5.437 1.00 78.19 683 GLY A CA 1
ATOM 5356 C C . GLY A 1 683 ? 19.017 3.145 -4.173 1.00 78.19 683 GLY A C 1
ATOM 5357 O O . GLY A 1 683 ? 19.628 2.998 -3.123 1.00 78.19 683 GLY A O 1
ATOM 5358 N N . GLU A 1 684 ? 17.969 3.955 -4.284 1.00 76.50 684 GLU A N 1
ATOM 5359 C CA . GLU A 1 684 ? 17.500 4.864 -3.232 1.00 76.50 684 GLU A CA 1
ATOM 5360 C C . GLU A 1 684 ? 15.987 5.090 -3.382 1.00 76.50 684 GLU A C 1
ATOM 5362 O O . GLU A 1 684 ? 15.476 5.125 -4.504 1.00 76.50 684 GLU A O 1
ATOM 5367 N N . SER A 1 685 ? 15.257 5.300 -2.281 1.00 73.19 685 SER A N 1
ATOM 5368 C CA . SER A 1 685 ? 13.896 5.857 -2.363 1.00 73.19 685 SER A CA 1
ATOM 5369 C C . SER A 1 685 ? 13.958 7.383 -2.412 1.00 73.19 685 SER A C 1
ATOM 5371 O O . SER A 1 685 ? 14.442 8.021 -1.468 1.00 73.19 685 SER A O 1
ATOM 5373 N N . ILE A 1 686 ? 13.463 7.957 -3.512 1.00 70.00 686 ILE A N 1
ATOM 5374 C CA . ILE A 1 686 ? 13.416 9.404 -3.774 1.00 70.00 686 ILE A CA 1
ATOM 5375 C C . ILE A 1 686 ? 11.992 9.987 -3.691 1.00 70.00 686 ILE A C 1
ATOM 5377 O O . ILE A 1 686 ? 11.814 11.194 -3.851 1.00 70.00 686 ILE A O 1
ATOM 5381 N N . GLY A 1 687 ? 10.997 9.137 -3.410 1.00 52.78 687 GLY A N 1
ATOM 5382 C CA . GLY A 1 687 ? 9.575 9.484 -3.325 1.00 52.78 687 GLY A CA 1
ATOM 5383 C C . GLY A 1 687 ? 8.834 9.382 -4.661 1.00 52.78 687 GLY A C 1
ATOM 5384 O O . GLY A 1 687 ? 9.446 9.383 -5.723 1.00 52.78 687 GLY A O 1
ATOM 5385 N N . ILE A 1 688 ? 7.500 9.292 -4.600 1.00 65.25 688 ILE A N 1
ATOM 5386 C CA . ILE A 1 688 ? 6.621 9.268 -5.780 1.00 65.25 688 ILE A CA 1
ATOM 5387 C C . ILE A 1 688 ? 6.426 10.703 -6.270 1.00 65.25 688 ILE A C 1
ATOM 5389 O O . ILE A 1 688 ? 5.693 11.493 -5.675 1.00 65.25 688 ILE A O 1
ATOM 5393 N N . VAL A 1 689 ? 7.133 11.052 -7.338 1.00 75.25 689 VAL A N 1
ATOM 5394 C CA . VAL A 1 689 ? 7.190 12.407 -7.894 1.00 75.25 689 VAL A CA 1
ATOM 5395 C C . VAL A 1 689 ? 7.213 12.408 -9.419 1.00 75.25 689 VAL A C 1
ATOM 5397 O O . VAL A 1 689 ? 7.784 11.521 -10.051 1.00 75.25 689 VAL A O 1
ATOM 5400 N N . ASP A 1 690 ? 6.648 13.458 -10.016 1.00 81.62 690 ASP A N 1
ATOM 5401 C CA . ASP A 1 690 ? 6.946 13.800 -11.406 1.00 81.62 690 ASP A CA 1
ATOM 5402 C C . ASP A 1 690 ? 8.364 14.375 -11.488 1.00 81.62 690 ASP A C 1
ATOM 5404 O O . ASP A 1 690 ? 8.687 15.338 -10.783 1.00 81.62 690 ASP A O 1
ATOM 5408 N N . LEU A 1 691 ? 9.199 13.830 -12.367 1.00 88.25 691 LEU A N 1
ATOM 5409 C CA . LEU A 1 691 ? 10.563 14.301 -12.575 1.00 88.25 691 LEU A CA 1
ATOM 5410 C C . LEU A 1 691 ? 10.639 15.511 -13.515 1.00 88.25 691 LEU A C 1
ATOM 5412 O O . LEU A 1 691 ? 9.782 15.752 -14.374 1.00 88.25 691 LEU A O 1
ATOM 5416 N N . ARG A 1 692 ? 11.716 16.282 -13.340 1.00 93.06 692 ARG A N 1
ATOM 5417 C CA . ARG A 1 692 ? 12.109 17.404 -14.196 1.00 93.06 692 ARG A CA 1
ATOM 5418 C C . ARG A 1 692 ? 12.810 16.896 -15.461 1.00 93.06 692 ARG A C 1
ATOM 5420 O O . ARG A 1 692 ? 14.035 16.941 -15.561 1.00 93.06 692 ARG A O 1
ATOM 5427 N N . THR A 1 693 ? 12.014 16.395 -16.403 1.00 93.19 693 THR A N 1
ATOM 5428 C CA . THR A 1 693 ? 12.452 15.840 -17.700 1.00 93.19 693 THR A CA 1
ATOM 5429 C C . THR A 1 693 ? 12.066 16.706 -18.904 1.00 93.19 693 THR A C 1
ATOM 5431 O O . THR A 1 693 ? 12.315 16.323 -20.039 1.00 93.19 693 THR A O 1
ATOM 5434 N N . GLN A 1 694 ? 11.489 17.892 -18.686 1.00 89.75 694 GLN A N 1
ATOM 5435 C CA . GLN A 1 694 ? 10.991 18.768 -19.756 1.00 89.75 694 GLN A CA 1
ATOM 5436 C C . GLN A 1 694 ? 12.068 19.570 -20.516 1.00 89.75 694 GLN A C 1
ATOM 5438 O O . GLN A 1 694 ? 11.733 20.337 -21.412 1.00 89.75 694 GLN A O 1
ATOM 5443 N N . GLY A 1 695 ? 13.336 19.471 -20.110 1.00 90.31 695 GLY A N 1
ATOM 5444 C CA . GLY A 1 695 ? 14.448 20.228 -20.693 1.00 90.31 695 GLY A CA 1
ATOM 5445 C C . GLY A 1 695 ? 15.172 19.490 -21.821 1.00 90.31 695 GLY A C 1
ATOM 5446 O O . GLY A 1 695 ? 14.964 18.290 -22.007 1.00 90.31 695 GLY A O 1
ATOM 5447 N N . ASP A 1 696 ? 16.050 20.191 -22.540 1.00 93.75 696 ASP A N 1
ATOM 5448 C CA . ASP A 1 696 ? 16.958 19.588 -23.527 1.00 93.75 696 ASP A CA 1
ATOM 5449 C C . ASP A 1 696 ? 17.947 18.631 -22.853 1.00 93.75 696 ASP A C 1
ATOM 5451 O O . ASP A 1 696 ? 18.413 18.883 -21.743 1.00 93.75 696 ASP A O 1
ATOM 5455 N N . ILE A 1 697 ? 18.318 17.543 -23.522 1.00 95.75 697 ILE A N 1
ATOM 5456 C CA . ILE A 1 697 ? 19.271 16.573 -22.978 1.00 95.75 697 ILE A CA 1
ATOM 5457 C C . ILE A 1 697 ? 20.701 17.006 -23.332 1.00 95.75 697 ILE A C 1
ATOM 5459 O O . ILE A 1 697 ? 21.048 17.173 -24.499 1.00 95.75 697 ILE A O 1
ATOM 5463 N N . THR A 1 698 ? 21.556 17.153 -22.323 1.00 95.81 698 THR A N 1
ATOM 5464 C CA . THR A 1 698 ? 22.996 17.405 -22.460 1.00 95.81 698 THR A CA 1
ATOM 5465 C C . THR A 1 698 ? 23.783 16.138 -22.139 1.00 95.81 698 THR A C 1
ATOM 5467 O O . THR A 1 698 ? 23.514 15.461 -21.151 1.00 95.81 698 THR A O 1
ATOM 5470 N N . VAL A 1 699 ? 24.771 15.807 -22.969 1.00 97.00 699 VAL A N 1
ATOM 5471 C CA . VAL A 1 699 ? 25.561 14.572 -22.867 1.00 97.00 699 VAL A CA 1
ATOM 5472 C C . VAL A 1 699 ? 27.046 14.904 -22.919 1.00 97.00 699 VAL A C 1
ATOM 5474 O O . VAL A 1 699 ? 27.500 15.639 -23.798 1.00 97.00 699 VAL A O 1
ATOM 5477 N N . GLY A 1 700 ? 27.799 14.351 -21.973 1.00 94.56 700 GLY A N 1
ATOM 5478 C CA . GLY A 1 700 ? 29.252 14.475 -21.890 1.00 94.56 700 GLY A CA 1
ATOM 5479 C C . GLY A 1 700 ? 29.800 15.837 -21.434 1.00 94.56 700 GLY A C 1
ATOM 5480 O O . GLY A 1 700 ? 31.001 16.069 -21.554 1.00 94.56 700 GLY A O 1
ATOM 5481 N N . GLU A 1 701 ? 28.977 16.746 -20.902 1.00 93.94 701 GLU A N 1
ATOM 5482 C CA . GLU A 1 701 ? 29.452 18.047 -20.409 1.00 93.94 701 GLU A CA 1
ATOM 5483 C C . GLU A 1 701 ? 30.416 17.884 -19.221 1.00 93.94 701 GLU A C 1
ATOM 5485 O O . GLU A 1 701 ? 30.088 17.264 -18.211 1.00 93.94 701 GLU A O 1
ATOM 5490 N N . GLN A 1 702 ? 31.633 18.426 -19.348 1.00 93.94 702 GLN A N 1
ATOM 5491 C CA . GLN A 1 702 ? 32.764 18.186 -18.430 1.00 93.94 702 GLN A CA 1
ATOM 5492 C C . GLN A 1 702 ? 33.207 16.713 -18.306 1.00 93.94 702 GLN A C 1
ATOM 5494 O O . GLN A 1 702 ? 34.177 16.425 -17.608 1.00 93.94 702 GLN A O 1
ATOM 5499 N N . PHE A 1 703 ? 32.557 15.763 -18.979 1.00 95.81 703 PHE A N 1
ATOM 5500 C CA . PHE A 1 703 ? 32.969 14.362 -18.975 1.00 95.81 703 PHE A CA 1
ATOM 5501 C C . PHE A 1 703 ? 34.261 14.200 -19.780 1.00 95.81 703 PHE A C 1
ATOM 5503 O O . PHE A 1 703 ? 34.400 14.731 -20.885 1.00 95.81 703 PHE A O 1
ATOM 5510 N N . LYS A 1 704 ? 35.222 13.461 -19.221 1.00 96.00 704 LYS A N 1
ATOM 5511 C CA . LYS A 1 704 ? 36.490 13.149 -19.881 1.00 96.00 704 LYS A CA 1
ATOM 5512 C C . LYS A 1 704 ? 36.545 11.658 -20.174 1.00 96.00 704 LYS A C 1
ATOM 5514 O O . LYS A 1 704 ? 36.760 10.853 -19.270 1.00 96.00 704 LYS A O 1
ATOM 5519 N N . GLY A 1 705 ? 36.379 11.300 -21.438 1.00 95.62 705 GLY A N 1
ATOM 5520 C CA . GLY A 1 705 ? 36.262 9.907 -21.842 1.00 95.62 705 GLY A CA 1
ATOM 5521 C C . GLY A 1 705 ? 35.678 9.760 -23.238 1.00 95.62 705 GLY A C 1
ATOM 5522 O O . GLY A 1 705 ? 35.748 10.676 -24.059 1.00 95.62 705 GLY A O 1
ATOM 5523 N N . ARG A 1 706 ? 35.088 8.599 -23.507 1.00 95.44 706 ARG A N 1
ATOM 5524 C CA . ARG A 1 706 ? 34.403 8.282 -24.760 1.00 95.44 706 ARG A CA 1
ATOM 5525 C C . ARG A 1 706 ? 33.012 7.724 -24.495 1.00 95.44 706 ARG A C 1
ATOM 5527 O O . ARG A 1 706 ? 32.785 7.105 -23.459 1.00 95.44 706 ARG A O 1
ATOM 5534 N N . ILE A 1 707 ? 32.092 7.913 -25.435 1.00 95.88 707 ILE A N 1
ATOM 5535 C CA . ILE A 1 707 ? 30.746 7.324 -25.404 1.00 95.88 707 ILE A CA 1
ATOM 5536 C C . ILE A 1 707 ? 30.446 6.742 -26.788 1.00 95.88 707 ILE A C 1
ATOM 5538 O O . ILE A 1 707 ? 30.783 7.359 -27.799 1.00 95.88 707 ILE A O 1
ATOM 5542 N N . THR A 1 708 ? 29.840 5.553 -26.841 1.00 93.50 708 THR A N 1
ATOM 5543 C CA . THR A 1 708 ? 29.480 4.876 -28.107 1.00 93.50 708 THR A CA 1
ATOM 5544 C C . THR A 1 708 ? 27.978 4.584 -28.245 1.00 93.50 708 THR A C 1
ATOM 5546 O O . THR A 1 708 ? 27.478 4.375 -29.346 1.00 93.50 708 THR A O 1
ATOM 5549 N N . CYS A 1 709 ? 27.217 4.628 -27.148 1.00 93.19 709 CYS A N 1
ATOM 5550 C CA . CYS A 1 709 ? 25.773 4.390 -27.150 1.00 93.19 709 CYS A CA 1
ATOM 5551 C C . CYS A 1 709 ? 25.085 5.201 -26.051 1.00 93.19 709 CYS A C 1
ATOM 5553 O O . CYS A 1 709 ? 25.612 5.265 -24.939 1.00 93.19 709 CYS A O 1
ATOM 5555 N N . LEU A 1 710 ? 23.914 5.760 -26.358 1.00 96.25 710 LEU A N 1
ATOM 5556 C CA . LEU A 1 710 ? 22.964 6.351 -25.414 1.00 96.25 710 LEU A CA 1
ATOM 5557 C C . LEU A 1 710 ? 21.546 5.878 -25.758 1.00 96.25 710 LEU A C 1
ATOM 5559 O O . LEU A 1 710 ? 21.164 5.866 -26.927 1.00 96.25 710 LEU A O 1
ATOM 5563 N N . GLN A 1 711 ? 20.765 5.531 -24.741 1.00 94.19 711 GLN A N 1
ATOM 5564 C CA . GLN A 1 711 ? 19.394 5.039 -24.857 1.00 94.19 711 GLN A CA 1
ATOM 5565 C C . GLN A 1 711 ? 18.530 5.682 -23.766 1.00 94.19 711 GLN A C 1
ATOM 5567 O O . GLN A 1 711 ? 18.994 5.833 -22.635 1.00 94.19 711 GLN A O 1
ATOM 5572 N N . VAL A 1 712 ? 17.285 6.041 -24.082 1.00 93.12 712 VAL A N 1
ATOM 5573 C CA . VAL A 1 712 ? 16.306 6.597 -23.132 1.00 93.12 712 VAL A CA 1
ATOM 5574 C C . VAL A 1 712 ? 14.968 5.878 -23.301 1.00 93.12 712 VAL A C 1
ATOM 5576 O O . VAL A 1 712 ? 14.469 5.738 -24.416 1.00 93.12 712 VAL A O 1
ATOM 5579 N N . TYR A 1 713 ? 14.368 5.465 -22.188 1.00 90.00 713 TYR A N 1
ATOM 5580 C CA . TYR A 1 713 ? 13.095 4.748 -22.088 1.00 90.00 713 TYR A CA 1
ATOM 5581 C C . TYR A 1 713 ? 12.142 5.494 -21.146 1.00 90.00 713 TYR A C 1
ATOM 5583 O O . TYR A 1 713 ? 12.588 6.121 -20.186 1.00 90.00 713 TYR A O 1
ATOM 5591 N N . ASN A 1 714 ? 10.829 5.398 -21.386 1.00 82.81 714 ASN A N 1
ATOM 5592 C CA . ASN A 1 714 ? 9.774 6.026 -20.567 1.00 82.81 714 ASN A CA 1
ATOM 5593 C C . ASN A 1 714 ? 9.126 5.060 -19.552 1.00 82.81 714 ASN A C 1
ATOM 5595 O O . ASN A 1 714 ? 7.945 5.181 -19.207 1.00 82.81 714 ASN A O 1
ATOM 5599 N N . TYR A 1 715 ? 9.910 4.076 -19.114 1.00 77.56 715 TYR A N 1
ATOM 5600 C CA . TYR A 1 715 ? 9.583 3.096 -18.087 1.00 77.56 715 TYR A CA 1
ATOM 5601 C C . TYR A 1 715 ? 10.855 2.705 -17.324 1.00 77.56 715 TYR A C 1
ATOM 5603 O O . TYR A 1 715 ? 11.969 2.852 -17.836 1.00 77.56 715 TYR A O 1
ATOM 5611 N N . ALA A 1 716 ? 10.690 2.233 -16.089 1.00 81.94 716 ALA A N 1
ATOM 5612 C CA . ALA A 1 716 ? 11.779 1.641 -15.324 1.00 81.94 716 ALA A CA 1
ATOM 5613 C C . ALA A 1 716 ? 12.004 0.204 -15.808 1.00 81.94 716 ALA A C 1
ATOM 5615 O O . ALA A 1 716 ? 11.048 -0.564 -15.877 1.00 81.94 716 ALA A O 1
ATOM 5616 N N . MET A 1 717 ? 13.242 -0.130 -16.163 1.00 77.50 717 MET A N 1
ATOM 5617 C CA . MET A 1 717 ? 13.613 -1.464 -16.628 1.00 77.50 717 MET A CA 1
ATOM 5618 C C . MET A 1 717 ? 14.090 -2.370 -15.491 1.00 77.50 717 MET A C 1
ATOM 5620 O O . MET A 1 717 ? 14.665 -1.893 -14.506 1.00 77.50 717 MET A O 1
ATOM 5624 N N . ASP A 1 718 ? 13.877 -3.673 -15.677 1.00 65.75 718 ASP A N 1
ATOM 5625 C CA . ASP A 1 718 ? 14.535 -4.746 -14.926 1.00 65.75 718 ASP A CA 1
ATOM 5626 C C . ASP A 1 718 ? 15.920 -5.106 -15.517 1.00 65.75 718 ASP A C 1
ATOM 5628 O O . ASP A 1 718 ? 16.343 -4.571 -16.546 1.00 65.75 718 ASP A O 1
ATOM 5632 N N . ASP A 1 719 ? 16.658 -5.986 -14.840 1.00 68.44 719 ASP A N 1
ATOM 5633 C CA . ASP A 1 719 ? 17.995 -6.441 -15.243 1.00 68.44 719 ASP A CA 1
ATOM 5634 C C . ASP A 1 719 ? 17.985 -7.184 -16.590 1.00 68.44 719 ASP A C 1
ATOM 5636 O O . ASP A 1 719 ? 18.835 -6.929 -17.449 1.00 68.44 719 ASP A O 1
ATOM 5640 N N . SER A 1 720 ? 16.986 -8.043 -16.815 1.00 60.28 720 SER A N 1
ATOM 5641 C CA . SER A 1 720 ? 16.814 -8.785 -18.070 1.00 60.28 720 SER A CA 1
ATOM 5642 C C . SER A 1 720 ? 16.595 -7.852 -19.268 1.00 60.28 720 SER A C 1
ATOM 5644 O O . SER A 1 720 ? 17.185 -8.039 -20.336 1.00 60.28 720 SER A O 1
ATOM 5646 N N . GLN A 1 721 ? 15.804 -6.795 -19.077 1.00 69.88 721 GLN A N 1
ATOM 5647 C CA . GLN A 1 721 ? 15.520 -5.773 -20.079 1.00 69.88 721 GLN A CA 1
ATOM 5648 C C . GLN A 1 721 ? 16.751 -4.913 -20.386 1.00 69.88 721 GLN A C 1
ATOM 5650 O O . GLN A 1 721 ? 16.976 -4.575 -21.550 1.00 69.88 721 GLN A O 1
ATOM 5655 N N . ILE A 1 722 ? 17.560 -4.583 -19.375 1.00 79.25 722 ILE A N 1
ATOM 5656 C CA . ILE A 1 722 ? 18.796 -3.805 -19.548 1.00 79.25 722 ILE A CA 1
ATOM 5657 C C . ILE A 1 722 ? 19.860 -4.626 -20.283 1.00 79.25 722 ILE A C 1
ATOM 5659 O O . ILE A 1 722 ? 20.467 -4.121 -21.227 1.00 79.25 722 ILE A O 1
ATOM 5663 N N . GLU A 1 723 ? 20.066 -5.896 -19.927 1.00 76.81 723 GLU A N 1
ATOM 5664 C CA . GLU A 1 723 ? 21.035 -6.745 -20.636 1.00 76.81 723 GLU A CA 1
ATOM 5665 C C . GLU A 1 723 ? 20.583 -7.027 -22.083 1.00 76.81 723 GLU A C 1
ATOM 5667 O O . GLU A 1 723 ? 21.396 -6.963 -23.004 1.00 76.81 723 GLU A O 1
ATOM 5672 N N . ALA A 1 724 ? 19.280 -7.211 -22.335 1.00 72.00 724 ALA A N 1
ATOM 5673 C CA . ALA A 1 724 ? 18.745 -7.325 -23.698 1.00 72.00 724 ALA A CA 1
ATOM 5674 C C . ALA A 1 724 ? 18.945 -6.048 -24.547 1.00 72.00 724 ALA A C 1
ATOM 5676 O O . ALA A 1 724 ? 19.099 -6.132 -25.774 1.00 72.00 724 ALA A O 1
ATOM 5677 N N . ALA A 1 725 ? 18.964 -4.874 -23.904 1.00 83.19 725 ALA A N 1
ATOM 5678 C CA . ALA A 1 725 ? 19.160 -3.566 -24.531 1.00 83.19 725 ALA A CA 1
ATOM 5679 C C . ALA A 1 725 ? 20.637 -3.217 -24.818 1.00 83.19 725 ALA A C 1
ATOM 5681 O O . ALA A 1 725 ? 20.909 -2.297 -25.596 1.00 83.19 725 ALA A O 1
ATOM 5682 N N . LYS A 1 726 ? 21.599 -3.960 -24.258 1.00 83.88 726 LYS A N 1
ATOM 5683 C CA . LYS A 1 726 ? 23.054 -3.729 -24.369 1.00 83.88 726 LYS A CA 1
ATOM 5684 C C . LYS A 1 726 ? 23.548 -3.498 -25.797 1.00 83.88 726 LYS A C 1
ATOM 5686 O O . LYS A 1 726 ? 24.272 -2.535 -26.061 1.00 83.88 726 LYS A O 1
ATOM 5691 N N . ASP A 1 727 ? 23.070 -4.325 -26.723 1.00 80.38 727 ASP A N 1
ATOM 5692 C CA . ASP A 1 727 ? 23.506 -4.328 -28.123 1.00 80.38 727 ASP A CA 1
ATOM 5693 C C . ASP A 1 727 ? 22.632 -3.446 -29.034 1.00 80.38 727 ASP A C 1
ATOM 5695 O O . ASP A 1 727 ? 22.803 -3.455 -30.251 1.00 80.38 727 ASP A O 1
ATOM 5699 N N . ALA A 1 728 ? 21.677 -2.677 -28.493 1.00 79.44 728 ALA A N 1
ATOM 5700 C CA . ALA A 1 728 ? 20.717 -1.907 -29.299 1.00 79.44 728 ALA A CA 1
ATOM 5701 C C . ALA A 1 728 ? 21.361 -0.805 -30.169 1.00 79.44 728 ALA A C 1
ATOM 5703 O O . ALA A 1 728 ? 20.748 -0.342 -31.125 1.00 79.44 728 ALA A O 1
ATOM 5704 N N . CYS A 1 729 ? 22.594 -0.389 -29.860 1.00 79.31 729 CYS A N 1
ATOM 5705 C CA . CYS A 1 729 ? 23.374 0.539 -30.689 1.00 79.31 729 CYS A CA 1
ATOM 5706 C C . CYS A 1 729 ? 24.310 -0.153 -31.698 1.00 79.31 729 CYS A C 1
ATOM 5708 O O . CYS A 1 729 ? 25.041 0.538 -32.413 1.00 79.31 729 CYS A O 1
ATOM 5710 N N . GLU A 1 730 ? 24.352 -1.485 -31.739 1.00 75.56 730 GLU A N 1
ATOM 5711 C CA . GLU A 1 730 ? 25.170 -2.223 -32.701 1.00 75.56 730 GLU A CA 1
ATOM 5712 C C . GLU A 1 730 ? 24.434 -2.399 -34.032 1.00 75.56 730 GLU A C 1
ATOM 5714 O O . GLU A 1 730 ? 23.221 -2.595 -34.074 1.00 75.56 730 GLU A O 1
ATOM 5719 N N . ASP A 1 731 ? 25.188 -2.411 -35.133 1.00 57.56 731 ASP A N 1
ATOM 5720 C CA . ASP A 1 731 ? 24.701 -2.531 -36.521 1.00 57.56 731 ASP A CA 1
ATOM 5721 C C . ASP A 1 731 ? 24.033 -3.900 -36.852 1.00 57.56 731 ASP A C 1
ATOM 5723 O O . ASP A 1 731 ? 23.935 -4.282 -38.017 1.00 57.56 731 ASP A O 1
ATOM 5727 N N . ARG A 1 732 ? 23.608 -4.678 -35.844 1.00 49.12 732 ARG A N 1
ATOM 5728 C CA . ARG A 1 732 ? 23.162 -6.081 -35.955 1.00 49.12 732 ARG A CA 1
ATOM 5729 C C . ARG A 1 732 ? 21.677 -6.337 -35.642 1.00 49.12 732 ARG A C 1
ATOM 5731 O O . ARG A 1 732 ? 21.254 -7.479 -35.783 1.00 49.12 732 ARG A O 1
ATOM 5738 N N . LYS A 1 733 ? 20.885 -5.337 -35.225 1.00 47.06 733 LYS A N 1
ATOM 5739 C CA . LYS A 1 733 ? 19.471 -5.516 -34.803 1.00 47.06 733 LYS A CA 1
ATOM 5740 C C . LYS A 1 733 ? 18.454 -4.588 -35.501 1.00 47.06 733 LYS A C 1
ATOM 5742 O O . LYS A 1 733 ? 17.490 -4.152 -34.878 1.00 47.06 733 LYS A O 1
ATOM 5747 N N . ASP A 1 734 ? 18.596 -4.349 -36.809 1.00 43.62 734 ASP A N 1
ATOM 5748 C CA . ASP A 1 734 ? 17.524 -3.700 -37.599 1.00 43.62 734 ASP A CA 1
ATOM 5749 C C . ASP A 1 734 ? 16.207 -4.519 -37.597 1.00 43.62 734 ASP A C 1
ATOM 5751 O O . ASP A 1 734 ? 15.123 -3.951 -37.727 1.00 43.62 734 ASP A O 1
ATOM 5755 N N . GLU A 1 735 ? 16.273 -5.840 -37.374 1.00 43.53 735 GLU A N 1
ATOM 5756 C CA . GLU A 1 735 ? 15.105 -6.740 -37.333 1.00 43.53 735 GLU A CA 1
ATOM 5757 C C . GLU A 1 735 ? 14.126 -6.453 -36.176 1.00 43.53 735 GLU A C 1
ATOM 5759 O O . GLU A 1 735 ? 12.941 -6.756 -36.294 1.00 43.53 735 GLU A O 1
ATOM 5764 N N . PHE A 1 736 ? 14.575 -5.826 -35.080 1.00 42.81 736 PHE A N 1
ATOM 5765 C CA . PHE A 1 736 ? 13.727 -5.543 -33.906 1.00 42.81 736 PHE A CA 1
ATOM 5766 C C . PHE A 1 736 ? 12.904 -4.242 -34.042 1.00 42.81 736 PHE A C 1
ATOM 5768 O O . PHE A 1 736 ? 12.146 -3.888 -33.144 1.00 42.81 736 PHE A O 1
ATOM 5775 N N . LEU A 1 737 ? 13.074 -3.497 -35.143 1.00 45.50 737 LEU A N 1
ATOM 5776 C CA . LEU A 1 737 ? 12.509 -2.153 -35.349 1.00 45.50 737 LEU A CA 1
ATOM 5777 C C . LEU A 1 737 ? 11.489 -2.065 -36.500 1.00 45.50 737 LEU A C 1
ATOM 5779 O O . LEU A 1 737 ? 11.114 -0.954 -36.883 1.00 45.50 737 LEU A O 1
ATOM 5783 N N . ASP A 1 738 ? 11.065 -3.199 -37.065 1.00 45.91 738 ASP A N 1
ATOM 5784 C CA . ASP A 1 738 ? 10.096 -3.274 -38.175 1.00 45.91 738 ASP A CA 1
ATOM 5785 C C . ASP A 1 738 ? 8.852 -4.143 -37.861 1.00 45.91 738 ASP A C 1
ATOM 5787 O O . ASP A 1 738 ? 7.891 -4.140 -38.635 1.00 45.91 738 ASP A O 1
ATOM 5791 N N . SER A 1 739 ? 8.815 -4.842 -36.720 1.00 54.84 739 SER A N 1
ATOM 5792 C CA . SER A 1 739 ? 7.664 -5.649 -36.284 1.00 54.84 739 SER A CA 1
ATOM 5793 C C . SER A 1 739 ? 6.462 -4.784 -35.876 1.00 54.84 739 SER A C 1
ATOM 5795 O O . SER A 1 739 ? 6.606 -3.625 -35.496 1.00 54.84 739 SER A O 1
ATOM 5797 N N . CYS A 1 740 ? 5.243 -5.328 -35.922 1.00 59.44 740 CYS A N 1
ATOM 5798 C CA . CYS A 1 740 ? 4.024 -4.627 -35.479 1.00 59.44 740 CYS A CA 1
ATOM 5799 C C . CYS A 1 740 ? 3.813 -4.651 -33.951 1.00 59.44 740 CYS A C 1
ATOM 5801 O O . CYS A 1 740 ? 2.709 -4.424 -33.448 1.00 59.44 740 CYS A O 1
ATOM 5803 N N . ASP A 1 741 ? 4.891 -4.911 -33.214 1.00 61.22 741 ASP A N 1
ATOM 5804 C CA . ASP A 1 741 ? 4.867 -5.462 -31.868 1.00 61.22 741 ASP A CA 1
ATOM 5805 C C . ASP A 1 741 ? 4.162 -4.582 -30.830 1.00 61.22 741 ASP A C 1
ATOM 5807 O O . ASP A 1 741 ? 3.535 -5.122 -29.924 1.00 61.22 741 ASP A O 1
ATOM 5811 N N . GLU A 1 742 ? 4.234 -3.254 -30.922 1.00 58.91 742 GLU A N 1
ATOM 5812 C CA . GLU A 1 742 ? 3.621 -2.370 -29.918 1.00 58.91 742 GLU A CA 1
ATOM 5813 C C . GLU A 1 742 ? 2.085 -2.294 -30.061 1.00 58.91 742 GLU A C 1
ATOM 5815 O O . GLU A 1 742 ? 1.365 -2.337 -29.062 1.00 58.91 742 GLU A O 1
ATOM 5820 N N . GLU A 1 743 ? 1.555 -2.241 -31.293 1.00 60.03 743 GLU A N 1
ATOM 5821 C CA . GLU A 1 743 ? 0.100 -2.236 -31.523 1.00 60.03 743 GLU A CA 1
ATOM 5822 C C . GLU A 1 743 ? -0.504 -3.630 -31.351 1.00 60.03 743 GLU A C 1
ATOM 5824 O O . GLU A 1 743 ? -1.564 -3.763 -30.741 1.00 60.03 743 GLU A O 1
ATOM 5829 N N . GLU A 1 744 ? 0.164 -4.675 -31.840 1.00 66.38 744 GLU A N 1
ATOM 5830 C CA . GLU A 1 744 ? -0.323 -6.050 -31.693 1.00 66.38 744 GLU A CA 1
ATOM 5831 C C . GLU A 1 744 ? -0.364 -6.470 -30.222 1.00 66.38 744 GLU A C 1
ATOM 5833 O O . GLU A 1 744 ? -1.312 -7.140 -29.805 1.00 66.38 744 GLU A O 1
ATOM 5838 N N . LEU A 1 745 ? 0.585 -5.985 -29.415 1.00 68.62 745 LEU A N 1
ATOM 5839 C CA . LEU A 1 745 ? 0.579 -6.155 -27.969 1.00 68.62 745 LEU A CA 1
ATOM 5840 C C . LEU A 1 745 ? -0.487 -5.292 -27.275 1.00 68.62 745 LEU A C 1
ATOM 5842 O O . LEU A 1 745 ? -1.210 -5.806 -26.424 1.00 68.62 745 LEU A O 1
ATOM 5846 N N . LEU A 1 746 ? -0.662 -4.020 -27.654 1.00 68.00 746 LEU A N 1
ATOM 5847 C CA . LEU A 1 746 ? -1.780 -3.185 -27.178 1.00 68.00 746 LEU A CA 1
ATOM 5848 C C . LEU A 1 746 ? -3.137 -3.853 -27.449 1.00 68.00 746 LEU A C 1
ATOM 5850 O O . LEU A 1 746 ? -4.011 -3.865 -26.581 1.00 68.00 746 LEU A O 1
ATOM 5854 N N . GLU A 1 747 ? -3.327 -4.412 -28.641 1.00 67.56 747 GLU A N 1
ATOM 5855 C CA . GLU A 1 747 ? -4.548 -5.124 -29.006 1.00 67.56 747 GLU A CA 1
ATOM 5856 C C . GLU A 1 747 ? -4.698 -6.421 -28.199 1.00 67.56 747 GLU A C 1
ATOM 5858 O O . GLU A 1 747 ? -5.788 -6.705 -27.707 1.00 67.56 747 GLU A O 1
ATOM 5863 N N . ALA A 1 748 ? -3.607 -7.162 -27.979 1.00 75.94 748 ALA A N 1
ATOM 5864 C CA . ALA A 1 748 ? -3.591 -8.344 -27.121 1.00 75.94 748 ALA A CA 1
ATOM 5865 C C . ALA A 1 748 ? -4.015 -8.021 -25.679 1.00 75.94 748 ALA A C 1
ATOM 5867 O O . ALA A 1 748 ? -4.892 -8.693 -25.128 1.00 75.94 748 ALA A O 1
ATOM 5868 N N . PHE A 1 749 ? -3.477 -6.944 -25.094 1.00 75.44 749 PHE A N 1
ATOM 5869 C CA . PHE A 1 749 ? -3.813 -6.496 -23.738 1.00 75.44 749 PHE A CA 1
ATOM 5870 C C . PHE A 1 749 ? -5.283 -6.094 -23.562 1.00 75.44 749 PHE A C 1
ATOM 5872 O O . PHE A 1 749 ? -5.776 -6.123 -22.438 1.00 75.44 749 PHE A O 1
ATOM 5879 N N . ARG A 1 750 ? -6.036 -5.812 -24.638 1.00 71.06 750 ARG A N 1
ATOM 5880 C CA . ARG A 1 750 ? -7.498 -5.608 -24.543 1.00 71.06 750 ARG A CA 1
ATOM 5881 C C . ARG A 1 750 ? -8.269 -6.869 -24.134 1.00 71.06 750 ARG A C 1
ATOM 5883 O O . ARG A 1 750 ? -9.410 -6.742 -23.702 1.00 71.06 750 ARG A O 1
ATOM 5890 N N . SER A 1 751 ? -7.671 -8.058 -24.248 1.00 72.94 751 SER A N 1
ATOM 5891 C CA . SER A 1 751 ? -8.244 -9.323 -23.753 1.00 72.94 751 SER A CA 1
ATOM 5892 C C . SER A 1 751 ? -7.861 -9.669 -22.302 1.00 72.94 751 SER A C 1
ATOM 5894 O O . SER A 1 751 ? -8.244 -10.733 -21.806 1.00 72.94 751 SER A O 1
ATOM 5896 N N . VAL A 1 752 ? -7.123 -8.785 -21.615 1.00 81.06 752 VAL A N 1
ATOM 5897 C CA . VAL A 1 752 ? -6.662 -8.982 -20.233 1.00 81.06 752 VAL A CA 1
ATOM 5898 C C . VAL A 1 752 ? -7.567 -8.238 -19.249 1.00 81.06 752 VAL A C 1
ATOM 5900 O O . VAL A 1 752 ? -7.747 -7.025 -19.330 1.00 81.06 752 VAL A O 1
ATOM 5903 N N . LEU A 1 753 ? -8.094 -8.969 -18.270 1.00 78.12 753 LEU A N 1
ATOM 5904 C CA . LEU A 1 753 ? -8.728 -8.439 -17.067 1.00 78.12 753 LEU A CA 1
ATOM 5905 C C . LEU A 1 753 ? -7.684 -8.375 -15.947 1.00 78.12 753 LEU A C 1
ATOM 5907 O O . LEU A 1 753 ? -7.013 -9.367 -15.681 1.00 78.12 753 LEU A O 1
ATOM 5911 N N . ALA A 1 754 ? -7.563 -7.239 -15.264 1.00 72.69 754 ALA A N 1
ATOM 5912 C CA . ALA A 1 754 ? -6.676 -7.096 -14.110 1.00 72.69 754 ALA A CA 1
ATOM 5913 C C . ALA A 1 754 ? -7.482 -7.099 -12.804 1.00 72.69 754 ALA A C 1
ATOM 5915 O O . ALA A 1 754 ? -8.384 -6.277 -12.630 1.00 72.69 754 ALA A O 1
ATOM 5916 N N . ILE A 1 755 ? -7.150 -7.996 -11.872 1.00 70.19 755 ILE A N 1
ATOM 5917 C CA . ILE A 1 755 ? -7.737 -8.020 -10.525 1.00 70.19 755 ILE A CA 1
ATOM 5918 C C . ILE A 1 755 ? -6.820 -7.244 -9.575 1.00 70.19 755 ILE A C 1
ATOM 5920 O O . ILE A 1 755 ? -5.683 -7.643 -9.326 1.00 70.19 755 ILE A O 1
ATOM 5924 N N . THR A 1 756 ? -7.339 -6.139 -9.036 1.00 62.22 756 THR A N 1
ATOM 5925 C CA . THR A 1 756 ? -6.645 -5.243 -8.098 1.00 62.22 756 THR A CA 1
ATOM 5926 C C . THR A 1 756 ? -7.630 -4.609 -7.095 1.00 62.22 756 THR A C 1
ATOM 5928 O O . THR A 1 756 ? -8.824 -4.914 -7.101 1.00 62.22 756 THR A O 1
ATOM 5931 N N . LEU A 1 757 ? -7.153 -3.743 -6.197 1.00 53.03 757 LEU A N 1
ATOM 5932 C CA . LEU A 1 757 ? -7.953 -3.132 -5.123 1.00 53.03 757 LEU A CA 1
ATOM 5933 C C . LEU A 1 757 ? -8.750 -1.903 -5.620 1.00 53.03 757 LEU A C 1
ATOM 5935 O O . LEU A 1 757 ? -8.165 -0.895 -6.017 1.00 53.03 757 LEU A O 1
ATOM 5939 N N . ARG A 1 758 ? -10.091 -1.959 -5.571 1.00 42.91 758 ARG A N 1
ATOM 5940 C CA . ARG A 1 758 ? -10.990 -0.920 -6.124 1.00 42.91 758 ARG A CA 1
ATOM 5941 C C . ARG A 1 758 ? -11.145 0.329 -5.240 1.00 42.91 758 ARG A C 1
ATOM 5943 O O . ARG A 1 758 ? -11.213 0.233 -4.017 1.00 42.91 758 ARG A O 1
ATOM 5950 N N . LYS A 1 759 ? -11.320 1.489 -5.890 1.00 47.22 759 LYS A N 1
ATOM 5951 C CA . LYS A 1 759 ? -11.677 2.795 -5.296 1.00 47.22 759 LYS A CA 1
ATOM 5952 C C . LYS A 1 759 ? -12.997 3.352 -5.890 1.00 47.22 759 LYS A C 1
ATOM 5954 O O . LYS A 1 759 ? -13.296 3.041 -7.046 1.00 47.22 759 LYS A O 1
ATOM 5959 N N . PRO A 1 760 ? -13.785 4.171 -5.160 1.00 42.81 760 PRO A N 1
ATOM 5960 C CA . PRO A 1 760 ? -14.933 4.905 -5.716 1.00 42.81 760 PRO A CA 1
ATOM 5961 C C . PRO A 1 760 ? -14.549 5.884 -6.843 1.00 42.81 760 PRO A C 1
ATOM 5963 O O . PRO A 1 760 ? -13.430 6.390 -6.880 1.00 42.81 760 PRO A O 1
ATOM 5966 N N . ALA A 1 761 ? -15.482 6.151 -7.768 1.00 47.50 761 ALA A N 1
ATOM 5967 C CA . ALA A 1 761 ? -15.186 6.793 -9.058 1.00 47.50 761 ALA A CA 1
ATOM 5968 C C . ALA A 1 761 ? -15.955 8.103 -9.358 1.00 47.50 761 ALA A C 1
ATOM 5970 O O . ALA A 1 761 ? -15.906 8.578 -10.494 1.00 47.50 761 ALA A O 1
ATOM 5971 N N . THR A 1 762 ? -16.661 8.695 -8.386 1.00 50.56 762 THR A N 1
ATOM 5972 C CA . THR A 1 762 ? -17.332 9.999 -8.571 1.00 50.56 762 THR A CA 1
ATOM 5973 C C . THR A 1 762 ? -16.320 11.146 -8.565 1.00 50.56 762 THR A C 1
ATOM 5975 O O . THR A 1 762 ? -15.293 11.060 -7.895 1.00 50.56 762 THR A O 1
ATOM 5978 N N . GLU A 1 763 ? -16.600 12.238 -9.282 1.00 51.81 763 GLU A N 1
ATOM 5979 C CA . GLU A 1 763 ? -15.678 13.386 -9.338 1.00 51.81 763 GLU A CA 1
ATOM 5980 C C . GLU A 1 763 ? -15.519 14.052 -7.964 1.00 51.81 763 GLU A C 1
ATOM 5982 O O . GLU A 1 763 ? -14.403 14.315 -7.533 1.00 51.81 763 GLU A O 1
ATOM 5987 N N . GLU A 1 764 ? -16.619 14.160 -7.212 1.00 53.47 764 GLU A N 1
ATOM 5988 C CA . GLU A 1 764 ? -16.642 14.592 -5.808 1.00 53.47 764 GLU A CA 1
ATOM 5989 C C . GLU A 1 764 ? -15.703 13.750 -4.921 1.00 53.47 764 GLU A C 1
ATOM 5991 O O . GLU A 1 764 ? -15.038 14.287 -4.037 1.00 53.47 764 GLU A O 1
ATOM 5996 N N . PHE A 1 765 ? -15.609 12.435 -5.167 1.00 55.97 765 PHE A N 1
ATOM 5997 C CA . PHE A 1 765 ? -14.707 11.545 -4.431 1.00 55.97 765 PHE A CA 1
ATOM 5998 C C . PHE A 1 765 ? -13.253 11.650 -4.912 1.00 55.97 765 PHE A C 1
ATOM 6000 O O . PHE A 1 765 ? -12.341 11.562 -4.095 1.00 55.97 765 PHE A O 1
ATOM 6007 N N . LYS A 1 766 ? -13.006 11.868 -6.210 1.00 57.78 766 LYS A N 1
ATOM 6008 C CA . LYS A 1 766 ? -11.648 12.109 -6.732 1.00 57.78 766 LYS A CA 1
ATOM 6009 C C . LYS A 1 766 ? -11.075 13.420 -6.204 1.00 57.78 766 LYS A C 1
ATOM 6011 O O . LYS A 1 766 ? -9.931 13.431 -5.762 1.00 57.78 766 LYS A O 1
ATOM 6016 N N . ASP A 1 767 ? -11.868 14.489 -6.197 1.00 61.94 767 ASP A N 1
ATOM 6017 C CA . ASP A 1 767 ? -11.479 15.780 -5.623 1.00 61.94 767 ASP A CA 1
ATOM 6018 C C . ASP A 1 767 ? -11.251 15.676 -4.111 1.00 61.94 767 ASP A C 1
ATOM 6020 O O . ASP A 1 767 ? -10.301 16.258 -3.594 1.00 61.94 767 ASP A O 1
ATOM 6024 N N . PHE A 1 768 ? -12.071 14.893 -3.405 1.00 62.22 768 PHE A N 1
ATOM 6025 C CA . PHE A 1 768 ? -11.861 14.548 -1.997 1.00 62.22 768 PHE A CA 1
ATOM 6026 C C . PHE A 1 768 ? -10.533 13.807 -1.765 1.00 62.22 768 PHE A C 1
ATOM 6028 O O . PHE A 1 768 ? -9.723 14.263 -0.961 1.00 62.22 768 PHE A O 1
ATOM 6035 N N . VAL A 1 769 ? -10.273 12.708 -2.486 1.00 60.69 769 VAL A N 1
ATOM 6036 C CA . VAL A 1 769 ? -9.021 11.937 -2.366 1.00 60.69 769 VAL A CA 1
ATOM 6037 C C . VAL A 1 769 ? -7.817 12.813 -2.684 1.00 60.69 769 VAL A C 1
ATOM 6039 O O . VAL A 1 769 ? -6.875 12.845 -1.902 1.00 60.69 769 VAL A O 1
ATOM 6042 N N . LYS A 1 770 ? -7.875 13.583 -3.772 1.00 64.19 770 LYS A N 1
ATOM 6043 C CA . LYS A 1 770 ? -6.804 14.494 -4.175 1.00 64.19 770 LYS A CA 1
ATOM 6044 C C . LYS A 1 770 ? -6.517 15.551 -3.106 1.00 64.19 770 LYS A C 1
ATOM 6046 O O . LYS A 1 770 ? -5.364 15.736 -2.746 1.00 64.19 770 LYS A O 1
ATOM 6051 N N . LYS A 1 771 ? -7.546 16.197 -2.543 1.00 63.47 771 LYS A N 1
ATOM 6052 C CA . LYS A 1 771 ? -7.383 17.195 -1.467 1.00 63.47 771 LYS A CA 1
ATOM 6053 C C . LYS A 1 771 ? -6.880 16.586 -0.154 1.00 63.47 771 LYS A C 1
ATOM 6055 O O . LYS A 1 771 ? -6.165 17.263 0.582 1.00 63.47 771 LYS A O 1
ATOM 6060 N N . LEU A 1 772 ? -7.231 15.332 0.150 1.00 60.62 772 LEU A N 1
ATOM 6061 C CA . LEU A 1 772 ? -6.640 14.595 1.271 1.00 60.62 772 LEU A CA 1
ATOM 6062 C C . LEU A 1 772 ? -5.158 14.282 1.017 1.00 60.62 772 LEU A C 1
ATOM 6064 O O . LEU A 1 772 ? -4.336 14.502 1.904 1.00 60.62 772 LEU A O 1
ATOM 6068 N N . GLU A 1 773 ? -4.813 13.817 -0.186 1.00 59.75 773 GLU A N 1
ATOM 6069 C CA . GLU A 1 773 ? -3.438 13.504 -0.597 1.00 59.75 773 GLU A CA 1
ATOM 6070 C C . GLU A 1 773 ? -2.558 14.771 -0.617 1.00 59.75 773 GLU A C 1
ATOM 6072 O O . GLU A 1 773 ? -1.460 14.747 -0.061 1.00 59.75 773 GLU A O 1
ATOM 6077 N N . ASP A 1 774 ? -3.076 15.907 -1.104 1.00 62.12 774 ASP A N 1
ATOM 6078 C CA . ASP A 1 774 ? -2.443 17.239 -1.035 1.00 62.12 774 ASP A CA 1
ATOM 6079 C C . ASP A 1 774 ? -2.182 17.699 0.422 1.00 62.12 774 ASP A C 1
ATOM 6081 O O . ASP A 1 774 ? -1.259 18.476 0.676 1.00 62.12 774 ASP A O 1
ATOM 6085 N N . ARG A 1 775 ? -2.970 17.211 1.396 1.00 55.00 775 ARG A N 1
ATOM 6086 C CA . ARG A 1 775 ? -2.801 17.440 2.849 1.00 55.00 775 ARG A CA 1
ATOM 6087 C C . ARG A 1 775 ? -2.093 16.279 3.577 1.00 55.00 775 ARG A C 1
ATOM 6089 O O . ARG A 1 775 ? -2.041 16.274 4.805 1.00 55.00 775 ARG A O 1
ATOM 6096 N N . GLY A 1 776 ? -1.539 15.299 2.858 1.00 51.16 776 GLY A N 1
ATOM 6097 C CA . GLY A 1 776 ? -0.765 14.186 3.429 1.00 51.16 776 GLY A CA 1
ATOM 6098 C C . GLY A 1 776 ? -1.582 13.057 4.078 1.00 51.16 776 GLY A C 1
ATOM 6099 O O . GLY A 1 776 ? -1.011 12.204 4.760 1.00 51.16 776 GLY A O 1
ATOM 6100 N N . VAL A 1 777 ? -2.903 13.006 3.875 1.00 51.19 777 VAL A N 1
ATOM 6101 C CA . VAL A 1 777 ? -3.786 11.955 4.412 1.00 51.19 777 VAL A CA 1
ATOM 6102 C C . VAL A 1 777 ? -4.144 10.950 3.321 1.00 51.19 777 VAL A C 1
ATOM 6104 O O . VAL A 1 777 ? -4.763 11.290 2.320 1.00 51.19 777 VAL A O 1
ATOM 6107 N N . LYS A 1 778 ? -3.835 9.668 3.538 1.00 57.00 778 LYS A N 1
ATOM 6108 C CA . LYS A 1 778 ? -4.326 8.586 2.671 1.00 57.00 778 LYS A CA 1
ATOM 6109 C C . LYS A 1 778 ? -5.773 8.227 3.028 1.00 57.00 778 LYS A C 1
ATOM 6111 O O . LYS A 1 778 ? -6.076 7.951 4.193 1.00 57.00 778 LYS A O 1
ATOM 6116 N N . GLU A 1 779 ? -6.644 8.187 2.021 1.00 62.91 779 GLU A N 1
ATOM 6117 C CA . GLU A 1 779 ? -8.055 7.808 2.166 1.00 62.91 779 GLU A CA 1
ATOM 6118 C C . GLU A 1 779 ? -8.227 6.421 2.816 1.00 62.91 779 GLU A C 1
ATOM 6120 O O . GLU A 1 779 ? -7.461 5.487 2.559 1.00 62.91 779 GLU A O 1
ATOM 6125 N N . ASN A 1 780 ? -9.234 6.303 3.690 1.00 61.69 780 ASN A N 1
ATOM 6126 C CA . ASN A 1 780 ? -9.770 5.028 4.164 1.00 61.69 780 ASN A CA 1
ATOM 6127 C C . ASN A 1 780 ? -11.218 5.182 4.686 1.00 61.69 780 ASN A C 1
ATOM 6129 O O . ASN A 1 780 ? -11.693 6.289 4.951 1.00 61.69 780 ASN A O 1
ATOM 6133 N N . HIS A 1 781 ? -11.895 4.055 4.937 1.00 62.03 781 HIS A N 1
ATOM 6134 C CA . HIS A 1 781 ? -13.312 4.027 5.327 1.00 62.03 781 HIS A CA 1
ATOM 6135 C C . HIS A 1 781 ? -13.668 4.692 6.677 1.00 62.03 781 HIS A C 1
ATOM 6137 O O . HIS A 1 781 ? -14.831 5.026 6.895 1.00 62.03 781 HIS A O 1
ATOM 6143 N N . TYR A 1 782 ? -12.714 4.881 7.598 1.00 66.38 782 TYR A N 1
ATOM 6144 C CA . TYR A 1 782 ? -12.948 5.672 8.814 1.00 66.38 782 TYR A CA 1
ATOM 6145 C C . TYR A 1 782 ? -12.798 7.166 8.534 1.00 66.38 782 TYR A C 1
ATOM 6147 O O . TYR A 1 782 ? -13.618 7.945 9.005 1.00 66.38 782 TYR A O 1
ATOM 6155 N N . VAL A 1 783 ? -11.799 7.563 7.742 1.00 72.44 783 VAL A N 1
ATOM 6156 C CA . VAL A 1 783 ? -11.605 8.956 7.300 1.00 72.44 783 VAL A CA 1
ATOM 6157 C C . VAL A 1 783 ? -12.849 9.456 6.551 1.00 72.44 783 VAL A C 1
ATOM 6159 O O . VAL A 1 783 ? -13.426 10.471 6.927 1.00 72.44 783 VAL A O 1
ATOM 6162 N N . THR A 1 784 ? -13.369 8.693 5.588 1.00 70.12 784 THR A N 1
ATOM 6163 C CA . THR A 1 784 ? -14.629 9.041 4.899 1.00 70.12 784 THR A CA 1
ATOM 6164 C C . THR A 1 784 ? -15.836 9.116 5.845 1.00 70.12 784 THR A C 1
ATOM 6166 O O . THR A 1 784 ? -16.621 10.058 5.766 1.00 70.12 784 THR A O 1
ATOM 6169 N N . ALA A 1 785 ? -15.982 8.178 6.787 1.00 71.50 785 ALA A N 1
ATOM 6170 C CA . ALA A 1 785 ? -17.109 8.179 7.725 1.00 71.50 785 ALA A CA 1
ATOM 6171 C C . ALA A 1 785 ? -17.040 9.296 8.791 1.00 71.50 785 ALA A C 1
ATOM 6173 O O . ALA A 1 785 ? -18.079 9.798 9.230 1.00 71.50 785 ALA A O 1
ATOM 6174 N N . TYR A 1 786 ? -15.845 9.708 9.221 1.00 79.31 786 TYR A N 1
ATOM 6175 C CA . TYR A 1 786 ? -15.681 10.815 10.169 1.00 79.31 786 TYR A CA 1
ATOM 6176 C C . TYR A 1 786 ? -15.802 12.193 9.508 1.00 79.31 786 TYR A C 1
ATOM 6178 O O . TYR A 1 786 ? -16.329 13.102 10.146 1.00 79.31 786 TYR A O 1
ATOM 6186 N N . HIS A 1 787 ? -15.449 12.331 8.226 1.00 80.44 787 HIS A N 1
ATOM 6187 C CA . HIS A 1 787 ? -15.855 13.493 7.430 1.00 80.44 787 HIS A CA 1
ATOM 6188 C C . HIS A 1 787 ? -17.386 13.623 7.412 1.00 80.44 787 HIS A C 1
ATOM 6190 O O . HIS A 1 787 ? -17.945 14.629 7.849 1.00 80.44 787 HIS A O 1
ATOM 6196 N N . ASP A 1 788 ? -18.081 12.556 7.007 1.00 78.19 788 ASP A N 1
ATOM 6197 C CA . ASP A 1 788 ? -19.542 12.560 6.880 1.00 78.19 788 ASP A CA 1
ATOM 6198 C C . ASP A 1 788 ? -20.254 12.747 8.242 1.00 78.19 788 ASP A C 1
ATOM 6200 O O . ASP A 1 788 ? -21.355 13.297 8.302 1.00 78.19 788 ASP A O 1
ATOM 6204 N N . SER A 1 789 ? -19.604 12.374 9.354 1.00 79.31 789 SER A N 1
ATOM 6205 C CA . SER A 1 789 ? -20.055 12.696 10.722 1.00 79.31 789 SER A CA 1
ATOM 6206 C C . SER A 1 789 ? -20.126 14.205 10.974 1.00 79.31 789 SER A C 1
ATOM 6208 O O . SER A 1 789 ? -21.086 14.687 11.579 1.00 79.31 789 SER A O 1
ATOM 6210 N N . MET A 1 790 ? -19.118 14.949 10.513 1.00 83.50 790 MET A N 1
ATOM 6211 C CA . MET A 1 790 ? -19.029 16.396 10.702 1.00 83.50 790 MET A CA 1
ATOM 6212 C C . MET A 1 790 ? -20.016 17.140 9.792 1.00 83.50 790 MET A C 1
ATOM 6214 O O . MET A 1 790 ? -20.697 18.055 10.256 1.00 83.50 790 MET A O 1
ATOM 6218 N N . VAL A 1 791 ? -20.190 16.678 8.546 1.00 78.50 791 VAL A N 1
ATOM 6219 C CA . VAL A 1 791 ? -21.235 17.168 7.622 1.00 78.50 791 VAL A CA 1
ATOM 6220 C C . VAL A 1 791 ? -22.627 17.032 8.244 1.00 78.50 791 VAL A C 1
ATOM 6222 O O . VAL A 1 791 ? -23.407 17.989 8.232 1.00 78.50 791 VAL A O 1
ATOM 6225 N N . LEU A 1 792 ? -22.941 15.881 8.849 1.00 79.88 792 LEU A N 1
ATOM 6226 C CA . LEU A 1 792 ? -24.224 15.657 9.521 1.00 79.88 792 LEU A CA 1
ATOM 6227 C C . LEU A 1 792 ? -24.437 16.620 10.702 1.00 79.88 792 LEU A C 1
ATOM 6229 O O . LEU A 1 792 ? -25.507 17.224 10.809 1.00 79.88 792 LEU A O 1
ATOM 6233 N N . PHE A 1 793 ? -23.427 16.782 11.564 1.00 83.56 793 PHE A N 1
ATOM 6234 C CA . PHE A 1 793 ? -23.492 17.677 12.724 1.00 83.56 793 PHE A CA 1
ATOM 6235 C C . PHE A 1 793 ? -23.682 19.142 12.324 1.00 83.56 793 PHE A C 1
ATOM 6237 O O . PHE A 1 793 ? -24.618 19.789 12.791 1.00 83.56 793 PHE A O 1
ATOM 6244 N N . ALA A 1 794 ? -22.824 19.655 11.439 1.00 79.69 794 ALA A N 1
ATOM 6245 C CA . ALA A 1 794 ? -22.866 21.035 10.965 1.00 79.69 794 ALA A CA 1
ATOM 6246 C C . ALA A 1 794 ? -24.215 21.388 10.330 1.00 79.69 794 ALA A C 1
ATOM 6248 O O . ALA A 1 794 ? -24.783 22.441 10.620 1.00 79.69 794 ALA A O 1
ATOM 6249 N N . THR A 1 795 ? -24.749 20.486 9.501 1.00 79.06 795 THR A N 1
ATOM 6250 C CA . THR A 1 795 ? -26.049 20.678 8.848 1.00 79.06 795 THR A CA 1
ATOM 6251 C C . THR A 1 795 ? -27.171 20.791 9.880 1.00 79.06 795 THR A C 1
ATOM 6253 O O . THR A 1 795 ? -27.959 21.735 9.839 1.00 79.06 795 THR A O 1
ATOM 6256 N N . ALA A 1 796 ? -27.216 19.870 10.849 1.00 81.81 796 ALA A N 1
ATOM 6257 C CA . ALA A 1 796 ? -28.226 19.888 11.901 1.00 81.81 796 ALA A CA 1
ATOM 6258 C C . ALA A 1 796 ? -28.084 21.106 12.830 1.00 81.81 796 ALA A C 1
ATOM 6260 O O . ALA A 1 796 ? -29.092 21.703 13.210 1.00 81.81 796 ALA A O 1
ATOM 6261 N N . LEU A 1 797 ? -26.858 21.514 13.172 1.00 81.69 797 LEU A N 1
ATOM 6262 C CA . LEU A 1 797 ? -26.584 22.720 13.960 1.00 81.69 797 LEU A CA 1
ATOM 6263 C C . LEU A 1 797 ? -27.106 23.973 13.246 1.00 81.69 797 LEU A C 1
ATOM 6265 O O . LEU A 1 797 ? -27.825 24.767 13.856 1.00 81.69 797 LEU A O 1
ATOM 6269 N N . ASN A 1 798 ? -26.798 24.118 11.955 1.00 79.69 798 ASN A N 1
ATOM 6270 C CA . ASN A 1 798 ? -27.211 25.274 11.168 1.00 79.69 798 ASN A CA 1
ATOM 6271 C C . ASN A 1 798 ? -28.737 25.394 11.068 1.00 79.69 798 ASN A C 1
ATOM 6273 O O . ASN A 1 798 ? -29.296 26.451 11.349 1.00 79.69 798 ASN A O 1
ATOM 6277 N N . GLU A 1 799 ? -29.434 24.298 10.762 1.00 81.00 799 GLU A N 1
ATOM 6278 C CA . GLU A 1 799 ? -30.903 24.284 10.726 1.00 81.00 799 GLU A CA 1
ATOM 6279 C C . GLU A 1 799 ? -31.532 24.559 12.094 1.00 81.00 799 GLU A C 1
ATOM 6281 O O . GLU A 1 799 ? -32.560 25.229 12.179 1.00 81.00 799 GLU A O 1
ATOM 6286 N N . THR A 1 800 ? -30.902 24.094 13.176 1.00 81.25 800 THR A N 1
ATOM 6287 C CA . THR A 1 800 ? -31.367 24.363 14.543 1.00 81.25 800 THR A CA 1
ATOM 6288 C C . THR A 1 800 ? -31.322 25.860 14.863 1.00 81.25 800 THR A C 1
ATOM 6290 O O . THR A 1 800 ? -32.270 26.397 15.435 1.00 81.25 800 THR A O 1
ATOM 6293 N N . ILE A 1 801 ? -30.252 26.546 14.455 1.00 77.06 801 ILE A N 1
ATOM 6294 C CA . ILE A 1 801 ? -30.084 27.994 14.644 1.00 77.06 801 ILE A CA 1
ATOM 6295 C C . ILE A 1 801 ? -31.002 28.780 13.698 1.00 77.06 801 ILE A C 1
ATOM 6297 O O . ILE A 1 801 ? -31.671 29.716 14.135 1.00 77.06 801 ILE A O 1
ATOM 6301 N N . ALA A 1 802 ? -31.139 28.352 12.439 1.00 77.50 802 ALA A N 1
ATOM 6302 C CA . ALA A 1 802 ? -32.083 28.934 11.482 1.00 77.50 802 ALA A CA 1
ATOM 6303 C C . ALA A 1 802 ? -33.554 28.807 11.934 1.00 77.50 802 ALA A C 1
ATOM 6305 O O . ALA A 1 802 ? -34.367 29.682 11.639 1.00 77.50 802 ALA A O 1
ATOM 6306 N N . ALA A 1 803 ? -33.892 27.768 12.706 1.00 79.88 803 ALA A N 1
ATOM 6307 C CA . ALA A 1 803 ? -35.192 27.603 13.363 1.00 79.88 803 ALA A CA 1
ATOM 6308 C C . ALA A 1 803 ? -35.390 28.498 14.611 1.00 79.88 803 ALA A C 1
ATOM 6310 O O . ALA A 1 803 ? -36.411 28.384 15.291 1.00 79.88 803 ALA A O 1
ATOM 6311 N N . GLY A 1 804 ? -34.443 29.391 14.918 1.00 75.25 804 GLY A N 1
ATOM 6312 C CA . GLY A 1 804 ? -34.535 30.379 15.997 1.00 75.25 804 GLY A CA 1
ATOM 6313 C C . GLY A 1 804 ? -33.931 29.948 17.336 1.00 75.25 804 GLY A C 1
ATOM 6314 O O . GLY A 1 804 ? -34.153 30.627 18.339 1.00 75.25 804 GLY A O 1
ATOM 6315 N N . ALA A 1 805 ? -33.180 28.842 17.392 1.00 75.94 805 ALA A N 1
ATOM 6316 C CA . ALA A 1 805 ? -32.477 28.451 18.612 1.00 75.94 805 ALA A CA 1
ATOM 6317 C C . ALA A 1 805 ? -31.230 29.320 18.851 1.00 75.94 805 ALA A C 1
ATOM 6319 O O . ALA A 1 805 ? -30.430 29.560 17.949 1.00 75.94 805 ALA A O 1
ATOM 6320 N N . ASN A 1 806 ? -31.039 29.752 20.096 1.00 77.50 806 ASN A N 1
ATOM 6321 C CA . ASN A 1 806 ? -29.893 30.552 20.515 1.00 77.50 806 ASN A CA 1
ATOM 6322 C C . ASN A 1 806 ? -28.593 29.711 20.513 1.00 77.50 806 ASN A C 1
ATOM 6324 O O . ASN A 1 806 ? -28.530 28.705 21.226 1.00 77.50 806 ASN A O 1
ATOM 6328 N N . PRO A 1 807 ? -27.529 30.120 19.790 1.00 75.31 807 PRO A N 1
ATOM 6329 C CA . PRO A 1 807 ? -26.261 29.390 19.742 1.00 75.31 807 PRO A CA 1
ATOM 6330 C C . PRO A 1 807 ? -25.600 29.138 21.105 1.00 75.31 807 PRO A C 1
ATOM 6332 O O . PRO A 1 807 ? -24.897 28.141 21.243 1.00 75.31 807 PRO A O 1
ATOM 6335 N N . ALA A 1 808 ? -25.808 30.000 22.110 1.00 73.44 808 ALA A N 1
ATOM 6336 C CA . ALA A 1 808 ? -25.273 29.780 23.459 1.00 73.44 808 ALA A CA 1
ATOM 6337 C C . ALA A 1 808 ? -25.955 28.584 24.154 1.00 73.44 808 ALA A C 1
ATOM 6339 O O . ALA A 1 808 ? -25.284 27.682 24.654 1.00 73.44 808 ALA A O 1
ATOM 6340 N N . ASP A 1 809 ? -27.288 28.511 24.078 1.00 75.56 809 ASP A N 1
ATOM 6341 C CA . ASP A 1 809 ? -28.071 27.420 24.673 1.00 75.56 809 ASP A CA 1
ATOM 6342 C C . ASP A 1 809 ? -27.759 26.061 24.017 1.00 75.56 809 ASP A C 1
ATOM 6344 O O . ASP A 1 809 ? -27.858 25.018 24.661 1.00 75.56 809 ASP A O 1
ATOM 6348 N N . LEU A 1 810 ? -27.341 26.062 22.744 1.00 77.25 810 LEU A N 1
ATOM 6349 C CA . LEU A 1 810 ? -26.949 24.856 22.006 1.00 77.25 810 LEU A CA 1
ATOM 6350 C C . LEU A 1 810 ? -25.558 24.320 22.375 1.00 77.25 810 LEU A C 1
ATOM 6352 O O . LEU A 1 810 ? -25.342 23.114 22.257 1.00 77.25 810 LEU A O 1
ATOM 6356 N N . LYS A 1 811 ? -24.634 25.173 22.838 1.00 74.88 811 LYS A N 1
ATOM 6357 C CA . LYS A 1 811 ? -23.324 24.741 23.372 1.00 74.88 811 LYS A CA 1
ATOM 6358 C C . LYS A 1 811 ? -23.476 24.088 24.743 1.00 74.88 811 LYS A C 1
ATOM 6360 O O . LYS A 1 811 ? -22.798 23.113 25.040 1.00 74.88 811 LYS A O 1
ATOM 6365 N N . GLU A 1 812 ? -24.406 24.605 25.542 1.00 73.81 812 GLU A N 1
ATOM 6366 C CA . GLU A 1 812 ? -24.788 24.072 26.853 1.00 73.81 812 GLU A CA 1
ATOM 6367 C C . GLU A 1 812 ? -25.718 22.846 26.768 1.00 73.81 812 GLU A C 1
ATOM 6369 O O . GLU A 1 812 ? -25.822 22.066 27.717 1.00 73.81 812 GLU A O 1
ATOM 6374 N N . ASN A 1 813 ? -26.437 22.671 25.654 1.00 80.62 813 ASN A N 1
ATOM 6375 C CA . ASN A 1 813 ? -27.399 21.587 25.474 1.00 80.62 813 ASN A CA 1
ATOM 6376 C C . ASN A 1 813 ? -27.659 21.265 23.989 1.00 80.62 813 ASN A C 1
ATOM 6378 O O . ASN A 1 813 ? -28.632 21.726 23.382 1.00 80.62 813 ASN A O 1
ATOM 6382 N N . GLY A 1 814 ? -26.862 20.362 23.422 1.00 81.38 814 GLY A N 1
ATOM 6383 C CA . GLY A 1 814 ? -26.996 19.907 22.036 1.00 81.38 814 GLY A CA 1
ATOM 6384 C C . GLY A 1 814 ? -28.167 18.949 21.764 1.00 81.38 814 GLY A C 1
ATOM 6385 O O . GLY A 1 814 ? -28.268 18.422 20.656 1.00 81.38 814 GLY A O 1
ATOM 6386 N N . SER A 1 815 ? -29.081 18.716 22.719 1.00 80.25 815 SER A N 1
ATOM 6387 C CA . SER A 1 815 ? -30.243 17.820 22.528 1.00 80.25 815 SER A CA 1
ATOM 6388 C C . SER A 1 815 ? -31.137 18.227 21.349 1.00 80.25 815 SER A C 1
ATOM 6390 O O . SER A 1 815 ? -31.810 17.378 20.765 1.00 80.25 815 SER A O 1
ATOM 6392 N N . LEU A 1 816 ? -31.184 19.520 21.007 1.00 76.88 816 LEU A N 1
ATOM 6393 C CA . LEU A 1 816 ? -31.971 20.008 19.871 1.00 76.88 816 LEU A CA 1
ATOM 6394 C C . LEU A 1 816 ? -31.258 19.760 18.529 1.00 76.88 816 LEU A C 1
ATOM 6396 O O . LEU A 1 816 ? -31.914 19.347 17.577 1.00 76.88 816 LEU A O 1
ATOM 6400 N N . ILE A 1 817 ? -29.925 19.894 18.493 1.00 81.19 817 ILE A N 1
ATOM 6401 C CA . ILE A 1 817 ? -29.090 19.535 17.332 1.00 81.19 817 ILE A CA 1
ATOM 6402 C C . ILE A 1 817 ? -29.285 18.052 17.003 1.00 81.19 817 ILE A C 1
ATOM 6404 O O . ILE A 1 817 ? -29.606 17.698 15.872 1.00 81.19 817 ILE A O 1
ATOM 6408 N N . LEU A 1 818 ? -29.169 17.190 18.019 1.00 79.50 818 LEU A N 1
ATOM 6409 C CA . LEU A 1 818 ? -29.353 15.745 17.892 1.00 79.50 818 LEU A CA 1
ATOM 6410 C C . LEU A 1 818 ? -30.717 15.383 17.279 1.00 79.50 818 LEU A C 1
ATOM 6412 O O . LEU A 1 818 ? -30.778 14.568 16.361 1.00 79.50 818 LEU A O 1
ATOM 6416 N N . LYS A 1 819 ? -31.810 16.004 17.743 1.00 77.94 819 LYS A N 1
ATOM 6417 C CA . LYS A 1 819 ? -33.153 15.765 17.185 1.00 77.94 819 LYS A CA 1
ATOM 6418 C C . LYS A 1 819 ? -33.230 16.079 15.688 1.00 77.94 819 LYS A C 1
ATOM 6420 O O . LYS A 1 819 ? -33.915 15.364 14.966 1.00 77.94 819 LYS A O 1
ATOM 6425 N N . ASN A 1 820 ? -32.487 17.082 15.219 1.00 75.38 820 ASN A N 1
ATOM 6426 C CA . ASN A 1 820 ? -32.411 17.469 13.806 1.00 75.38 820 ASN A CA 1
ATOM 6427 C C . ASN A 1 820 ? -31.428 16.607 12.974 1.00 75.38 820 ASN A C 1
ATOM 6429 O O . ASN A 1 820 ? -31.348 16.750 11.749 1.00 75.38 820 ASN A O 1
ATOM 6433 N N . MET A 1 821 ? -30.715 15.668 13.612 1.00 79.25 821 MET A N 1
ATOM 6434 C CA . MET A 1 821 ? -29.946 14.602 12.951 1.00 79.25 821 MET A CA 1
ATOM 6435 C C . MET A 1 821 ? -30.769 13.313 12.745 1.00 79.25 821 MET A C 1
ATOM 6437 O O . MET A 1 821 ? -30.402 12.478 11.917 1.00 79.25 821 MET A O 1
ATOM 6441 N N . TRP A 1 822 ? -31.860 13.113 13.494 1.00 67.75 822 TRP A N 1
ATOM 6442 C CA . TRP A 1 822 ? -32.663 11.883 13.458 1.00 67.75 822 TRP A CA 1
ATOM 6443 C C . TRP A 1 822 ? -33.506 11.746 12.181 1.00 67.75 822 TRP A C 1
ATOM 6445 O O . TRP A 1 822 ? -33.953 12.731 11.602 1.00 67.75 822 TRP A O 1
ATOM 6455 N N . ASN A 1 823 ? -33.730 10.498 11.739 1.00 53.62 823 ASN A N 1
ATOM 6456 C CA . ASN A 1 823 ? -34.443 10.146 10.495 1.00 53.62 823 ASN A CA 1
ATOM 6457 C C . ASN A 1 823 ? -33.954 10.882 9.228 1.00 53.62 823 ASN A C 1
ATOM 6459 O O . ASN A 1 823 ? -34.674 10.974 8.233 1.00 53.62 823 ASN A O 1
ATOM 6463 N N . ARG A 1 824 ? -32.711 11.377 9.242 1.00 57.31 824 ARG A N 1
ATOM 6464 C CA . ARG A 1 824 ? -32.129 12.167 8.161 1.00 57.31 824 ARG A CA 1
ATOM 6465 C C . ARG A 1 824 ? -31.412 11.296 7.132 1.00 57.31 824 ARG A C 1
ATOM 6467 O O . ARG A 1 824 ? -30.651 10.394 7.474 1.00 57.31 824 ARG A O 1
ATOM 6474 N N . THR A 1 825 ? -31.582 11.639 5.860 1.00 53.62 825 THR A N 1
ATOM 6475 C CA . THR A 1 825 ? -30.734 11.182 4.752 1.00 53.62 825 THR A CA 1
ATOM 6476 C C . THR A 1 825 ? -29.946 12.367 4.204 1.00 53.62 825 THR A C 1
ATOM 6478 O O . THR A 1 825 ? -30.540 13.407 3.930 1.00 53.62 825 THR A O 1
ATOM 6481 N N . PHE A 1 826 ? -28.634 12.216 4.027 1.00 49.00 826 PHE A N 1
ATOM 6482 C CA . PHE A 1 826 ? -27.752 13.239 3.458 1.00 49.00 826 PHE A CA 1
ATOM 6483 C C . PHE A 1 826 ? -26.754 12.605 2.477 1.00 49.00 826 PHE A C 1
ATOM 6485 O O . PHE A 1 826 ? -26.535 11.392 2.514 1.00 49.00 826 PHE A O 1
ATOM 6492 N N . GLN A 1 827 ? -26.184 13.421 1.590 1.00 50.19 827 GLN A N 1
ATOM 6493 C CA . GLN A 1 827 ? -25.156 13.019 0.626 1.00 50.19 827 GLN A CA 1
ATOM 6494 C C . GLN A 1 827 ? -23.777 13.326 1.227 1.00 50.19 827 GLN A C 1
ATOM 6496 O O . GLN A 1 827 ? -23.529 14.454 1.647 1.00 50.19 827 GLN A O 1
ATOM 6501 N N . GLY A 1 828 ? -22.912 12.315 1.306 1.00 51.94 828 GLY A N 1
ATOM 6502 C CA . GLY A 1 828 ? -21.573 12.387 1.897 1.00 51.94 828 GLY A CA 1
ATOM 6503 C C . GLY A 1 828 ? -20.574 11.554 1.093 1.00 51.94 828 GLY A C 1
ATOM 6504 O O . GLY A 1 828 ? -20.976 10.739 0.258 1.00 51.94 828 GLY A O 1
ATOM 6505 N N . CYS A 1 829 ? -19.278 11.744 1.331 1.00 50.62 829 CYS A N 1
ATOM 6506 C CA . CYS A 1 829 ? -18.203 11.150 0.529 1.00 50.62 829 CYS A CA 1
ATOM 6507 C C . CYS A 1 829 ? -18.168 9.612 0.594 1.00 50.62 829 CYS A C 1
ATOM 6509 O O . CYS A 1 829 ? -17.601 8.974 -0.292 1.00 50.62 829 CYS A O 1
ATOM 6511 N N . SER A 1 830 ? -18.790 8.998 1.607 1.00 45.53 830 SER A N 1
ATOM 6512 C CA . SER A 1 830 ? -18.860 7.540 1.768 1.00 45.53 830 SER A CA 1
ATOM 6513 C C . SER A 1 830 ? -20.027 6.850 1.039 1.00 45.53 830 SER A C 1
ATOM 6515 O O . SER A 1 830 ? -20.122 5.618 1.096 1.00 45.53 830 SER A O 1
ATOM 6517 N N . ARG A 1 831 ? -20.932 7.573 0.348 1.00 40.00 831 ARG A N 1
ATOM 6518 C CA . ARG A 1 831 ? -22.104 6.950 -0.308 1.00 40.00 831 ARG A CA 1
ATOM 6519 C C . ARG A 1 831 ? -22.495 7.531 -1.673 1.00 40.00 831 ARG A C 1
ATOM 6521 O O . ARG A 1 831 ? -22.370 8.717 -1.935 1.00 40.00 831 ARG A O 1
ATOM 6528 N N . ARG A 1 832 ? -23.011 6.637 -2.529 1.00 35.12 832 ARG A N 1
ATOM 6529 C CA . ARG A 1 832 ? -23.431 6.898 -3.920 1.00 35.12 832 ARG A CA 1
ATOM 6530 C C . ARG A 1 832 ? -24.518 7.986 -4.040 1.00 35.12 832 ARG A C 1
ATOM 6532 O O . ARG A 1 832 ? -25.357 8.082 -3.140 1.00 35.12 832 ARG A O 1
ATOM 6539 N N . PRO A 1 833 ? -24.622 8.661 -5.202 1.00 25.81 833 PRO A N 1
ATOM 6540 C CA . PRO A 1 833 ? -25.869 9.286 -5.641 1.00 25.81 833 PRO A CA 1
ATOM 6541 C C . PRO A 1 833 ? -27.019 8.267 -5.682 1.00 25.81 833 PRO A C 1
ATOM 6543 O O . PRO A 1 833 ? -26.810 7.096 -6.009 1.00 25.81 833 PRO A O 1
ATOM 6546 N N . GLN A 1 834 ? -28.246 8.707 -5.387 1.00 27.36 834 GLN A N 1
ATOM 6547 C CA . GLN A 1 834 ? -29.441 7.906 -5.664 1.00 27.36 834 GLN A CA 1
ATOM 6548 C C . GLN A 1 834 ? -29.767 7.942 -7.162 1.00 27.36 834 GLN A C 1
ATOM 6550 O O . GLN A 1 834 ? -30.468 8.846 -7.617 1.00 27.36 834 GLN A O 1
ATOM 6555 N N . GLU A 1 835 ? -29.363 6.919 -7.912 1.00 27.80 835 GLU A N 1
ATOM 6556 C CA . GLU A 1 835 ? -30.117 6.561 -9.114 1.00 27.80 835 GLU A CA 1
ATOM 6557 C C . GLU A 1 835 ? -31.338 5.731 -8.706 1.00 27.80 835 GLU A C 1
ATOM 6559 O O . GLU A 1 835 ? -31.241 4.738 -7.983 1.00 27.80 835 GLU A O 1
ATOM 6564 N N . LYS A 1 836 ? -32.523 6.187 -9.123 1.00 26.38 836 LYS A N 1
ATOM 6565 C CA . LYS A 1 836 ? -33.792 5.509 -8.849 1.00 26.38 836 LYS A CA 1
ATOM 6566 C C . LYS A 1 836 ? -33.968 4.311 -9.783 1.00 26.38 836 LYS A C 1
ATOM 6568 O O . LYS A 1 836 ? -34.601 4.443 -10.828 1.00 26.38 836 LYS A O 1
ATOM 6573 N N . THR A 1 837 ? -33.526 3.136 -9.357 1.00 24.86 837 THR A N 1
ATOM 6574 C CA . THR A 1 837 ? -34.011 1.853 -9.887 1.00 24.86 837 THR A CA 1
ATOM 6575 C C . THR A 1 837 ? -34.358 0.904 -8.732 1.00 24.86 837 THR A C 1
ATOM 6577 O O . THR A 1 837 ? -33.613 0.825 -7.754 1.00 24.86 837 THR A O 1
ATOM 6580 N N . PRO A 1 838 ? -35.512 0.216 -8.776 1.00 29.31 838 PRO A N 1
ATOM 6581 C CA . PRO A 1 838 ? -35.830 -0.828 -7.813 1.00 29.31 838 PRO A CA 1
ATOM 6582 C C . PRO A 1 838 ? -35.224 -2.161 -8.276 1.00 29.31 838 PRO A C 1
ATOM 6584 O O . PRO A 1 838 ? -35.545 -2.601 -9.372 1.00 29.31 838 PRO A O 1
ATOM 6587 N N . ASP A 1 839 ? -34.357 -2.778 -7.463 1.00 25.52 839 ASP A N 1
ATOM 6588 C CA . ASP A 1 839 ? -34.468 -4.198 -7.066 1.00 25.52 839 ASP A CA 1
ATOM 6589 C C . ASP A 1 839 ? -33.248 -4.711 -6.265 1.00 25.52 839 ASP A C 1
ATOM 6591 O O . ASP A 1 839 ? -32.187 -4.993 -6.808 1.00 25.52 839 ASP A O 1
ATOM 6595 N N . ILE A 1 840 ? -33.472 -4.904 -4.958 1.00 29.67 840 ILE A N 1
ATOM 6596 C CA . ILE A 1 840 ? -33.019 -6.011 -4.077 1.00 29.67 840 ILE A CA 1
ATOM 6597 C C . ILE A 1 840 ? -31.505 -6.330 -3.908 1.00 29.67 840 ILE A C 1
ATOM 6599 O O . ILE A 1 840 ? -31.131 -6.747 -2.809 1.00 29.67 840 ILE A O 1
ATOM 6603 N N . PHE A 1 841 ? -30.614 -6.112 -4.877 1.00 28.55 841 PHE A N 1
ATOM 6604 C CA . PHE A 1 841 ? -29.201 -6.529 -4.814 1.00 28.55 841 PHE A CA 1
ATOM 6605 C C . PHE A 1 841 ? -28.220 -5.357 -4.708 1.00 28.55 841 PHE A C 1
ATOM 6607 O O . PHE A 1 841 ? -27.625 -4.940 -5.695 1.00 28.55 841 PHE A O 1
ATOM 6614 N N . ASP A 1 842 ? -27.999 -4.851 -3.490 1.00 29.50 842 ASP A N 1
ATOM 6615 C CA . ASP A 1 842 ? -26.940 -3.861 -3.262 1.00 29.50 842 ASP A CA 1
ATOM 6616 C C . ASP A 1 842 ? -26.481 -3.783 -1.793 1.00 29.50 842 ASP A C 1
ATOM 6618 O O . ASP A 1 842 ? -27.075 -3.063 -0.992 1.00 29.50 842 ASP A O 1
ATOM 6622 N N . ASN A 1 843 ? -25.442 -4.551 -1.421 1.00 30.38 843 ASN A N 1
ATOM 6623 C CA . ASN A 1 843 ? -24.571 -4.327 -0.243 1.00 30.38 843 ASN A CA 1
ATOM 6624 C C . ASN A 1 843 ? -23.424 -5.367 -0.148 1.00 30.38 843 ASN A C 1
ATOM 6626 O O . ASN A 1 843 ? -23.342 -6.097 0.836 1.00 30.38 843 ASN A O 1
ATOM 6630 N N . ALA A 1 844 ? -22.531 -5.433 -1.140 1.00 25.28 844 ALA A N 1
ATOM 6631 C CA . ALA A 1 844 ? -21.115 -5.809 -0.971 1.00 25.28 844 ALA A CA 1
ATOM 6632 C C . ALA A 1 844 ? -20.435 -5.906 -2.339 1.00 25.28 844 ALA A C 1
ATOM 6634 O O . ALA A 1 844 ? -20.759 -6.812 -3.091 1.00 25.28 844 ALA A O 1
ATOM 6635 N N . ILE A 1 845 ? -19.431 -5.053 -2.571 1.00 24.64 845 ILE A N 1
ATOM 6636 C CA . ILE A 1 845 ? -18.444 -5.178 -3.655 1.00 24.64 845 ILE A CA 1
ATOM 6637 C C . ILE A 1 845 ? -19.037 -5.057 -5.081 1.00 24.64 845 ILE A C 1
ATOM 6639 O O . ILE A 1 845 ? -20.098 -5.549 -5.434 1.00 24.64 845 ILE A O 1
ATOM 6643 N N . THR A 1 846 ? -18.319 -4.317 -5.909 1.00 24.17 846 THR A N 1
ATOM 6644 C CA . THR A 1 846 ? -18.283 -4.405 -7.382 1.00 24.17 846 THR A CA 1
ATOM 6645 C C . THR A 1 846 ? -16.841 -4.112 -7.778 1.00 24.17 846 THR A C 1
ATOM 6647 O O . THR A 1 846 ? -16.093 -3.696 -6.855 1.00 24.17 846 THR A O 1
#

pLDDT: mean 71.19, std 17.86, range [22.5, 97.62]

Foldseek 3Di:
DDDDDDDDDDDDDPDPDDPPPPLPEQEEEEEEACPPLDPQHQVLLQVLLVVLVVVCVVVVLCVLVDPSHHHHYDYDHPNLALVVLLVVVVCCCPVVVHFHLEYEDDAAQSNLLSVQLVCLVLQHAYEYQHNQFPQPDCVRNPRRLSYDHLHHHLLVVLVVVLVVLQVVLFAFEEEEEEAECDSNHGRVRVRNSVSNVVSCVVVVSYDYDYDYQQDPVRDGDPVVVVVVSVVGGDYYDYYYDYDDDDDDDDAEEAEEEEEEACDQVDLPHCQACVVVVVVVVVVCQVVCVVHVRHHYDYDYHHLNLDQVSLLVSVCCVCPVVVRQHQEYEDDQQQNSLQNCQQVCLVSVHAYEYCHNQFPVLDDDPVCCSRRVRYDHPHHHLLVLLVVVLVVCPDVVVPCQAPQAAEEEEEEQEPVDNSPRPRVRNVVSNVVSNVVVPPPGYHHPYYYYDYDPVPDDLLVVVVVCVVGHQEYEYEYPLVVVLVNLVSCLVVVSLVQSHFYEYEDADQQCCVPDDPSQDDFFLFKAQQFPVCPQWTPDWDWDDDDVQWTDTDTNGQGKDFFPWDWDADPPRTIWIFAALALRGWIWGFLPPCSQLLFAKKKKKWKWAAAQQWWFWQKDFVVQWWTWIDDNSAKIKIWWAFQVRHTFDMKIDGRHDDHRDIWIKMWIAHLRSQKIFIDILLDTPTIHRRHNGGTNRSGIMMGSRSTGTITRIMGMHSHGDHSVSSNVCRCVSPPPPPVVRTHPRSVSSVSSCVSYHYDYDDDDDDPVLVVVQVVCVVVVHHDDPRSQSSSVSSVLQSSLLSVLVVVPDDPVVSSSHVVSSSVSSPPDDDDGSNDDDDDDDDDDDDDDDD

Organism: Branchiostoma floridae (NCBI:txid7739)

Secondary structure (DSSP, 8-state):
-------------------------EEEEEEE-S-TTSTT-HHHHHHHHHHHHHHHHHTTGGGGG-TT--EEEEEEE-TT-HHHHHHHHHHHHHTS----SEEE---SHHHHHHHHHHHHHHT--EEES----TT-STTTSTT-TTEEE-S--HHHHHHHHHHHHHHTT--EEEEEEE---BTTTBSHHHHHHHHHHHHHHHHT-SEEEEEE---TTS---HHHHHHHHHHH-SEEEEEE-------------EEEEEEE---TTSTT-HHHHHHHHHHHHHHHHHTTTT-TT--EEEEEEE-TT-HHHHHHHHHHHHHTS----SEEE---SHHHHHHHHHHHHHHT--EEES----TTSS--TT-TTTSTTEEE-S--HHHHHHHHHHHHH-TTT-TTSTT-EEEEEEE--SS-TT--HHHHHHHHHHHHHHTT-SSS-EEEEEEEE--TTT--HHHHHHHHHHH-SEEEEE--HHHHHHHHHHHHHTTTTTTTSEEEEE--SSS-TTSSTTTT--S-SEEEE-STTTTT----EEEEEEETTEEEEEE-----EEES-EEE--GGG--EEEEES-TTSEEEE--TTSTT--TTSEEEEEEEEE-TT--EEEEEETTTS-EEEEETTTEEEEEEEBTTS-EEEEEEESS---TTS-EEEEEEEETTTTEEEEEETTEEEEEEE--S--B---SPEEESTT-EEEEEEEEEESS---HHHHHHHTTTTSTT-GGGGSS-HHHHHHHHHTTEEEE-------HHHHHHHHHHHHTTPPP-HHHHHHHHHHHHHHHHHHHHHHTT--HHHHHH-THHHHHTTTT-----TTS--------S--SS--

Radius of gyration: 33.08 Å; chains: 1; bounding box: 78×89×125 Å

Sequence (846 aa):
MAARLFPVTFCLILLSGKIEVFSEDFVILVIQPQDVRYAWSLDKITLTVEWAIDDLGDRGLFNSLGTNTVFRVLSLDSECSQYRTNLKLTYLYYEQRLRPSVIIGPTDVFTVAEASRLGTHWKVPVITAGGPASTFREDEFQGAPMLTRVGHTDNKLAKAVGSLLSHFNWTRVALVYRDSKSKCHGSTCFFRIKAIKDMLNETKTANITMERTDGPDGQVDLDSAMKDVAEVARVILGLVVANVKIGGVFSEEFVILVIQPQQVSYAWSLDKINSTVDWALDTLRDTGVLGKNNSFKIHTLDSECDNYKTKIKLLDLYYVDFVKPSVVIGPTCPFAVTETSRLASQWLVPVFTAGGTSATLRTASDFQSEYEMLIRMGHTDGKMADAVATFLSDPTVNFTRPEYRLAMVYHSETADIQQRPCVFRMAAIKQRLERLNETTIKVVKDEEYTDRASSDFGAILDEISSVARVVITCTPISDLQEMMRAAKNRGMTDGRFVFIAIDPEFEGMYYGTHLWKTGPVGLWPLNRKNNAKDVSKSYRGRKGDRCIWVGNWNNGTMANTEYAEGPDGVSSVVFTGSPVSKMVIPNNGSILDVRQSLTVLVKINGSANGNGTIFSYDGSGMELRQQDGKGLSARFVRRDGHFLKQVKKDDVLTPDEWNYIGVSYDYRTGIAKLWHDGKEVAGESIGIVDLRTQGDITVGEQFKGRITCLQVYNYAMDDSQIEAAKDACEDRKDEFLDSCDEEELLEAFRSVLAITLRKPATEEFKDFVKKLEDRGVKENHYVTAYHDSMVLFATALNETIAAGANPADLKENGSLILKNMWNRTFQGCSRRPQEKTPDIFDNAIT

InterPro domains:
  IPR001828 Receptor, ligand binding region [PF01094] (64-238)
  IPR001828 Receptor, ligand binding region [PF01094] (276-829)
  IPR013320 Concanavalin A-like lectin/glucanase domain superfamily [SSF49899] (516-725)
  IPR028082 Periplasmic binding protein-like I [SSF53822] (23-238)
  IPR028082 Periplasmic binding protein-like I [SSF53822] (244-513)
  IPR028082 Periplasmic binding protein-like I [SSF53822] (739-830)
  IPR052612 Atrial Natriuretic Peptide Clearance Receptor [PTHR44755] (252-516)